Protein AF-0000000067869763 (afdb_homodimer)

Structure (mmCIF, N/CA/C/O backbone):
data_AF-0000000067869763-model_v1
#
loop_
_entity.id
_entity.type
_entity.pdbx_description
1 polymer 'UDP-N-acetylmuramoyl-tripeptide--D-alanyl-D-alanine ligase'
#
loop_
_atom_site.group_PDB
_atom_site.id
_atom_site.type_symbol
_atom_site.label_atom_id
_atom_site.label_alt_id
_atom_site.label_comp_id
_atom_site.label_asym_id
_atom_site.label_entity_id
_atom_site.label_seq_id
_atom_site.pdbx_PDB_ins_code
_atom_site.Cartn_x
_atom_site.Cartn_y
_atom_site.Cartn_z
_atom_site.occupancy
_atom_site.B_iso_or_equiv
_atom_site.auth_seq_id
_atom_site.auth_comp_id
_atom_site.auth_asym_id
_atom_site.auth_atom_id
_atom_site.pdbx_PDB_model_num
ATOM 1 N N . MET A 1 1 ? 23.578 -3.711 8.938 1 50.56 1 MET A N 1
ATOM 2 C CA . MET A 1 1 ? 23.219 -2.377 8.469 1 50.56 1 MET A CA 1
ATOM 3 C C . MET A 1 1 ? 22.266 -2.459 7.281 1 50.56 1 MET A C 1
ATOM 5 O O . MET A 1 1 ? 22.516 -3.191 6.324 1 50.56 1 MET A O 1
ATOM 9 N N . ALA A 1 2 ? 20.938 -1.873 7.477 1 66 2 ALA A N 1
ATOM 10 C CA . ALA A 1 2 ? 20 -2.035 6.371 1 66 2 ALA A CA 1
ATOM 11 C C . ALA A 1 2 ? 20.5 -1.304 5.125 1 66 2 ALA A C 1
ATOM 13 O O . ALA A 1 2 ? 20.938 -0.156 5.203 1 66 2 ALA A O 1
ATOM 14 N N . THR A 1 3 ? 20.844 -1.984 4.156 1 86.25 3 THR A N 1
ATOM 15 C CA . THR A 1 3 ? 21.266 -1.455 2.865 1 86.25 3 THR A CA 1
ATOM 16 C C . THR A 1 3 ? 20.062 -1.052 2.02 1 86.25 3 THR A C 1
ATOM 18 O O . THR A 1 3 ? 19.047 -1.729 2.031 1 86.25 3 THR A O 1
ATOM 21 N N . PHE A 1 4 ? 20.25 0.14 1.421 1 94.06 4 PHE A N 1
ATOM 22 C CA . PHE A 1 4 ? 19.188 0.618 0.548 1 94.06 4 PHE A CA 1
ATOM 23 C C . PHE A 1 4 ? 19 -0.315 -0.643 1 94.06 4 PHE A C 1
ATOM 25 O O . PHE A 1 4 ? 19.797 -1.243 -0.838 1 94.06 4 PHE A O 1
ATOM 32 N N . PHE A 1 5 ? 18 -0.117 -1.438 1 95.81 5 PHE A N 1
ATOM 33 C CA . PHE A 1 5 ? 17.656 -0.979 -2.566 1 95.81 5 PHE A CA 1
ATOM 34 C C . PHE A 1 5 ? 18.688 -0.824 -3.688 1 95.81 5 PHE A C 1
ATOM 36 O O . PHE A 1 5 ? 19.203 0.268 -3.91 1 95.81 5 PHE A O 1
ATOM 43 N N . SER A 1 6 ? 18.953 -1.872 -4.355 1 97 6 SER A N 1
ATOM 44 C CA . SER A 1 6 ? 19.594 -1.791 -5.664 1 97 6 SER A CA 1
ATOM 45 C C . SER A 1 6 ? 18.578 -1.433 -6.754 1 97 6 SER A C 1
ATOM 47 O O . SER A 1 6 ? 17.375 -1.566 -6.551 1 97 6 SER A O 1
ATOM 49 N N . PRO A 1 7 ? 19.078 -0.955 -7.949 1 97.25 7 PRO A N 1
ATOM 50 C CA . PRO A 1 7 ? 18.172 -0.708 -9.062 1 97.25 7 PRO A CA 1
ATOM 51 C C . PRO A 1 7 ? 17.359 -1.946 -9.453 1 97.25 7 PRO A C 1
ATOM 53 O O . PRO A 1 7 ? 16.188 -1.836 -9.812 1 97.25 7 PRO A O 1
ATOM 56 N N . PHE A 1 8 ? 17.938 -3.105 -9.305 1 97.44 8 PHE A N 1
ATOM 57 C CA . PHE A 1 8 ? 17.25 -4.348 -9.641 1 97.44 8 PHE A CA 1
ATOM 58 C C . PHE A 1 8 ? 16.094 -4.605 -8.688 1 97.44 8 PHE A C 1
ATOM 60 O O . PHE A 1 8 ? 15.008 -4.992 -9.109 1 97.44 8 PHE A O 1
ATOM 67 N N . GLN A 1 9 ? 16.297 -4.402 -7.418 1 96.94 9 GLN A N 1
ATOM 68 C CA . GLN A 1 9 ? 15.242 -4.559 -6.422 1 96.94 9 GLN A CA 1
ATOM 69 C C . GLN A 1 9 ? 14.078 -3.605 -6.695 1 96.94 9 GLN A C 1
ATOM 71 O O . GLN A 1 9 ? 12.914 -3.994 -6.598 1 96.94 9 GLN A O 1
ATOM 76 N N . ILE A 1 10 ? 14.422 -2.391 -7.059 1 97.69 10 ILE A N 1
ATOM 77 C CA . ILE A 1 10 ? 13.398 -1.396 -7.359 1 97.69 10 ILE A CA 1
ATOM 78 C C . ILE A 1 10 ? 12.633 -1.804 -8.617 1 97.69 10 ILE A C 1
ATOM 80 O O . ILE A 1 10 ? 11.414 -1.67 -8.68 1 97.69 10 ILE A O 1
ATOM 84 N N . GLN A 1 11 ? 13.383 -2.291 -9.602 1 97.69 11 GLN A N 1
ATOM 85 C CA . GLN A 1 11 ? 12.773 -2.781 -10.828 1 97.69 11 GLN A CA 1
ATOM 86 C C . GLN A 1 11 ? 11.672 -3.793 -10.531 1 97.69 11 GLN A C 1
ATOM 88 O O . GLN A 1 11 ? 10.547 -3.664 -11.031 1 97.69 11 GLN A O 1
ATOM 93 N N . LEU A 1 12 ? 11.961 -4.777 -9.68 1 97.62 12 LEU A N 1
ATOM 94 C CA . LEU A 1 12 ? 11 -5.832 -9.359 1 97.62 12 LEU A CA 1
ATOM 95 C C . LEU A 1 12 ? 9.891 -5.309 -8.469 1 97.62 12 LEU A C 1
ATOM 97 O O . LEU A 1 12 ? 8.719 -5.652 -8.656 1 97.62 12 LEU A O 1
ATOM 101 N N . GLY A 1 13 ? 10.258 -4.488 -7.516 1 97.5 13 GLY A N 1
ATOM 102 C CA . GLY A 1 13 ? 9.266 -3.93 -6.609 1 97.5 13 GLY A CA 1
ATOM 103 C C . GLY A 1 13 ? 8.203 -3.107 -7.316 1 97.5 13 GLY A C 1
ATOM 104 O O . GLY A 1 13 ? 7.039 -3.102 -6.91 1 97.5 13 GLY A O 1
ATOM 105 N N . LEU A 1 14 ? 8.594 -2.424 -8.422 1 97.5 14 LEU A N 1
ATOM 106 C CA . LEU A 1 14 ? 7.691 -1.533 -9.141 1 97.5 14 LEU A CA 1
ATOM 107 C C . LEU A 1 14 ? 7.047 -2.252 -10.32 1 97.5 14 LEU A C 1
ATOM 109 O O . LEU A 1 14 ? 6.074 -1.757 -10.898 1 97.5 14 LEU A O 1
ATOM 113 N N . GLY A 1 15 ? 7.594 -3.428 -10.641 1 96.38 15 GLY A N 1
ATOM 114 C CA . GLY A 1 15 ? 7.219 -3.99 -11.922 1 96.38 15 GLY A CA 1
ATOM 115 C C . GLY A 1 15 ? 7.652 -3.135 -13.102 1 96.38 15 GLY A C 1
ATOM 116 O O . GLY A 1 15 ? 6.93 -3.021 -14.094 1 96.38 15 GLY A O 1
ATOM 117 N N . ALA A 1 16 ? 8.789 -2.482 -13.016 1 96.75 16 ALA A N 1
ATOM 118 C CA . ALA A 1 16 ? 9.281 -1.564 -14.039 1 96.75 16 ALA A CA 1
ATOM 119 C C . ALA A 1 16 ? 9.898 -2.328 -15.211 1 96.75 16 ALA A C 1
ATOM 121 O O . ALA A 1 16 ? 10.336 -3.471 -15.055 1 96.75 16 ALA A O 1
ATOM 122 N N . ILE A 1 17 ? 9.906 -1.706 -16.359 1 94.06 17 ILE A N 1
ATOM 123 C CA . ILE A 1 17 ? 10.531 -2.264 -17.547 1 94.06 17 ILE A CA 1
ATOM 124 C C . ILE A 1 17 ? 11.953 -1.73 -17.688 1 94.06 17 ILE A C 1
ATOM 126 O O . ILE A 1 17 ? 12.164 -0.519 -17.781 1 94.06 17 ILE A O 1
ATOM 130 N N . PRO A 1 18 ? 12.906 -2.58 -17.688 1 93.62 18 PRO A N 1
ATOM 131 C CA . PRO A 1 18 ? 14.273 -2.109 -17.922 1 93.62 18 PRO A CA 1
ATOM 132 C C . PRO A 1 18 ? 14.547 -1.789 -19.391 1 93.62 18 PRO A C 1
ATOM 134 O O . PRO A 1 18 ? 14.594 -2.695 -20.234 1 93.62 18 PRO A O 1
ATOM 137 N N . LEU A 1 19 ? 14.703 -0.542 -19.703 1 92 19 LEU A N 1
ATOM 138 C CA . LEU A 1 19 ? 15.031 -0.125 -21.062 1 92 19 LEU A CA 1
ATOM 139 C C . LEU A 1 19 ? 16.531 -0.284 -21.344 1 92 19 LEU A C 1
ATOM 141 O O . LEU A 1 19 ? 16.938 -0.47 -22.484 1 92 19 LEU A O 1
ATOM 145 N N . GLN A 1 20 ? 17.297 -0.14 -20.312 1 89.56 20 GLN A N 1
ATOM 146 C CA . GLN A 1 20 ? 18.75 -0.287 -20.312 1 89.56 20 GLN A CA 1
ATOM 147 C C . GLN A 1 20 ? 19.25 -0.887 -19 1 89.56 20 GLN A C 1
ATOM 149 O O . GLN A 1 20 ? 18.844 -0.456 -17.922 1 89.56 20 GLN A O 1
ATOM 154 N N . VAL A 1 21 ? 20.062 -1.905 -19.141 1 88.12 21 VAL A N 1
ATOM 155 C CA . VAL A 1 21 ? 20.594 -2.555 -17.938 1 88.12 21 VAL A CA 1
ATOM 156 C C . VAL A 1 21 ? 22.016 -2.076 -17.688 1 88.12 21 VAL A C 1
ATOM 158 O O . VAL A 1 21 ? 22.891 -2.207 -18.547 1 88.12 21 VAL A O 1
ATOM 161 N N . GLY A 1 22 ? 22.172 -1.529 -16.547 1 87.5 22 GLY A N 1
ATOM 162 C CA . GLY A 1 22 ? 23.484 -1.051 -16.172 1 87.5 22 GLY A CA 1
ATOM 163 C C . GLY A 1 22 ? 24.312 -2.086 -15.422 1 87.5 22 GLY A C 1
ATOM 164 O O . GLY A 1 22 ? 23.766 -3.029 -14.852 1 87.5 22 GLY A O 1
ATOM 165 N N . GLU A 1 23 ? 25.578 -1.864 -15.367 1 84.31 23 GLU A N 1
ATOM 166 C CA . GLU A 1 23 ? 26.5 -2.797 -14.734 1 84.31 23 GLU A CA 1
ATOM 167 C C . GLU A 1 23 ? 26.312 -2.828 -13.219 1 84.31 23 GLU A C 1
ATOM 169 O O . GLU A 1 23 ? 26.531 -3.854 -12.578 1 84.31 23 GLU A O 1
ATOM 174 N N . ALA A 1 24 ? 25.844 -1.777 -12.711 1 87.44 24 ALA A N 1
ATOM 175 C CA . ALA A 1 24 ? 25.703 -1.661 -11.258 1 87.44 24 ALA A CA 1
ATOM 176 C C . ALA A 1 24 ? 24.266 -1.919 -10.82 1 87.44 24 ALA A C 1
ATOM 178 O O . ALA A 1 24 ? 23.844 -1.443 -9.766 1 87.44 24 ALA A O 1
ATOM 179 N N . CYS A 1 25 ? 23.578 -2.652 -11.625 1 91.81 25 CYS A N 1
ATOM 180 C CA . CYS A 1 25 ? 22.156 -2.799 -11.367 1 91.81 25 CYS A CA 1
ATOM 181 C C . CYS A 1 25 ? 21.906 -3.613 -10.102 1 91.81 25 CYS A C 1
ATOM 183 O O . CYS A 1 25 ? 20.844 -3.512 -9.492 1 91.81 25 CYS A O 1
ATOM 185 N N . ASP A 1 26 ? 22.953 -4.324 -9.617 1 94.06 26 ASP A N 1
ATOM 186 C CA . ASP A 1 26 ? 22.781 -5.164 -8.438 1 94.06 26 ASP A CA 1
ATOM 187 C C . ASP A 1 26 ? 23.391 -4.52 -7.203 1 94.06 26 ASP A C 1
ATOM 189 O O . ASP A 1 26 ? 23.297 -5.051 -6.098 1 94.06 26 ASP A O 1
ATOM 193 N N . ARG A 1 27 ? 23.984 -3.395 -7.359 1 93.38 27 ARG A N 1
ATOM 194 C CA . ARG A 1 27 ? 24.609 -2.689 -6.246 1 93.38 27 ARG A CA 1
ATOM 195 C C . ARG A 1 27 ? 23.594 -1.823 -5.508 1 93.38 27 ARG A C 1
ATOM 197 O O . ARG A 1 27 ? 22.828 -1.081 -6.133 1 93.38 27 ARG A O 1
ATOM 204 N N . PRO A 1 28 ? 23.641 -1.984 -4.199 1 95.44 28 PRO A N 1
ATOM 205 C CA . PRO A 1 28 ? 22.75 -1.094 -3.451 1 95.44 28 PRO A CA 1
ATOM 206 C C . PRO A 1 28 ? 23.016 0.382 -3.748 1 95.44 28 PRO A C 1
ATOM 208 O O . PRO A 1 28 ? 24.156 0.8 -3.871 1 95.44 28 PRO A O 1
ATOM 211 N N . ALA A 1 29 ? 21.953 1.11 -3.934 1 96.5 29 ALA A N 1
ATOM 212 C CA . ALA A 1 29 ? 22.078 2.545 -4.18 1 96.5 29 ALA A CA 1
ATOM 213 C C . ALA A 1 29 ? 22.359 3.301 -2.885 1 96.5 29 ALA A C 1
ATOM 215 O O . ALA A 1 29 ? 22.109 2.791 -1.791 1 96.5 29 ALA A O 1
ATOM 216 N N . ARG A 1 30 ? 22.906 4.453 -3.062 1 95.62 30 ARG A N 1
ATOM 217 C CA . ARG A 1 30 ? 23.125 5.352 -1.935 1 95.62 30 ARG A CA 1
ATOM 218 C C . ARG A 1 30 ? 21.812 5.969 -1.472 1 95.62 30 ARG A C 1
ATOM 220 O O . ARG A 1 30 ? 21.516 6.012 -0.272 1 95.62 30 ARG A O 1
ATOM 227 N N . SER A 1 31 ? 21.031 6.449 -2.416 1 95.81 31 SER A N 1
ATOM 228 C CA . SER A 1 31 ? 19.75 7.074 -2.152 1 95.81 31 SER A CA 1
ATOM 229 C C . SER A 1 31 ? 18.922 7.227 -3.434 1 95.81 31 SER A C 1
ATOM 231 O O . SER A 1 31 ? 19.422 6.961 -4.527 1 95.81 31 SER A O 1
ATOM 233 N N . LEU A 1 32 ? 17.719 7.523 -3.258 1 97.81 32 LEU A N 1
ATOM 234 C CA . LEU A 1 32 ? 16.844 7.922 -4.352 1 97.81 32 LEU A CA 1
ATOM 235 C C . LEU A 1 32 ? 16.516 9.406 -4.27 1 97.81 32 LEU A C 1
ATOM 237 O O . LEU A 1 32 ? 16.047 9.891 -3.232 1 97.81 32 LEU A O 1
ATOM 241 N N . THR A 1 33 ? 16.781 10.188 -5.332 1 96.94 33 THR A N 1
ATOM 242 C CA . THR A 1 33 ? 16.531 11.625 -5.301 1 96.94 33 THR A CA 1
ATOM 243 C C . THR A 1 33 ? 15.797 12.07 -6.555 1 96.94 33 THR A C 1
ATOM 245 O O . THR A 1 33 ? 15.898 11.438 -7.605 1 96.94 33 THR A O 1
ATOM 248 N N . THR A 1 34 ? 14.984 13.102 -6.414 1 97.12 34 THR A N 1
ATOM 249 C CA . THR A 1 34 ? 14.258 13.68 -7.539 1 97.12 34 THR A CA 1
ATOM 250 C C . THR A 1 34 ? 14.891 15 -7.965 1 97.12 34 THR A C 1
ATOM 252 O O . THR A 1 34 ? 14.414 15.656 -8.898 1 97.12 34 THR A O 1
ATOM 255 N N . ASP A 1 35 ? 15.922 15.438 -7.281 1 94.88 35 ASP A N 1
ATOM 256 C CA . ASP A 1 35 ? 16.625 16.688 -7.566 1 94.88 35 ASP A CA 1
ATOM 257 C C . ASP A 1 35 ? 17.953 16.422 -8.289 1 94.88 35 ASP A C 1
ATOM 259 O O . ASP A 1 35 ? 18.938 16.016 -7.668 1 94.88 35 ASP A O 1
ATOM 263 N N . SER A 1 36 ? 17.984 16.734 -9.547 1 94.38 36 SER A N 1
ATOM 264 C CA . SER A 1 36 ? 19.156 16.422 -10.367 1 94.38 36 SER A CA 1
ATOM 265 C C . SER A 1 36 ? 20.375 17.203 -9.906 1 94.38 36 SER A C 1
ATOM 267 O O . SER A 1 36 ? 21.516 16.797 -10.172 1 94.38 36 SER A O 1
ATOM 269 N N . ARG A 1 37 ? 20.188 18.281 -9.219 1 94.19 37 ARG A N 1
ATOM 270 C CA . ARG A 1 37 ? 21.281 19.141 -8.789 1 94.19 37 ARG A CA 1
ATOM 271 C C . ARG A 1 37 ? 22 18.547 -7.59 1 94.19 37 ARG A C 1
ATOM 273 O O . ARG A 1 37 ? 23.125 18.953 -7.266 1 94.19 37 ARG A O 1
ATOM 280 N N . GLN A 1 38 ? 21.406 17.562 -6.93 1 94.06 38 GLN A N 1
ATOM 281 C CA . GLN A 1 38 ? 21.953 17 -5.699 1 94.06 38 GLN A CA 1
ATOM 282 C C . GLN A 1 38 ? 22.469 15.586 -5.93 1 94.06 38 GLN A C 1
ATOM 284 O O . GLN A 1 38 ? 22.719 14.844 -4.973 1 94.06 38 GLN A O 1
ATOM 289 N N . ILE A 1 39 ? 22.656 15.195 -7.164 1 96.12 39 ILE A N 1
ATOM 290 C CA . ILE A 1 39 ? 23.047 13.828 -7.484 1 96.12 39 ILE A CA 1
ATOM 291 C C . ILE A 1 39 ? 24.453 13.555 -6.969 1 96.12 39 ILE A C 1
ATOM 293 O O . ILE A 1 39 ? 25.359 14.383 -7.148 1 96.12 39 ILE A O 1
ATOM 297 N N . GLN A 1 40 ? 24.625 12.539 -6.289 1 96.31 40 GLN A N 1
ATOM 298 C CA . GLN A 1 40 ? 25.922 11.977 -5.898 1 96.31 40 GLN A CA 1
ATOM 299 C C . GLN A 1 40 ? 26.141 10.609 -6.535 1 96.31 40 GLN A C 1
ATOM 301 O O . GLN A 1 40 ? 25.172 9.914 -6.863 1 96.31 40 GLN A O 1
ATOM 306 N N . PRO A 1 41 ? 27.391 10.258 -6.715 1 95.88 41 PRO A N 1
ATOM 307 C CA . PRO A 1 41 ? 27.641 8.922 -7.254 1 95.88 41 PRO A CA 1
ATOM 308 C C . PRO A 1 41 ? 26.953 7.824 -6.449 1 95.88 41 PRO A C 1
ATOM 310 O O . PRO A 1 41 ? 27.047 7.809 -5.219 1 95.88 41 PRO A O 1
ATOM 313 N N . GLY A 1 42 ? 26.234 6.984 -7.125 1 95.94 42 GLY A N 1
ATOM 314 C CA . GLY A 1 42 ? 25.547 5.883 -6.465 1 95.94 42 GLY A CA 1
ATOM 315 C C . GLY A 1 42 ? 24.078 6.141 -6.23 1 95.94 42 GLY A C 1
ATOM 316 O O . GLY A 1 42 ? 23.344 5.242 -5.816 1 95.94 42 GLY A O 1
ATOM 317 N N . ASP A 1 43 ? 23.609 7.297 -6.586 1 96.88 43 ASP A N 1
ATOM 318 C CA . ASP A 1 43 ? 22.203 7.645 -6.391 1 96.88 43 ASP A CA 1
ATOM 319 C C . ASP A 1 43 ? 21.328 7.07 -7.512 1 96.88 43 ASP A C 1
ATOM 321 O O . ASP A 1 43 ? 21.844 6.668 -8.555 1 96.88 43 ASP A O 1
ATOM 325 N N . ILE A 1 44 ? 20.141 6.906 -7.234 1 97.94 44 ILE A N 1
ATOM 326 C CA . ILE A 1 44 ? 19.125 6.703 -8.266 1 97.94 44 ILE A CA 1
ATOM 327 C C . ILE A 1 44 ? 18.359 8 -8.492 1 97.94 44 ILE A C 1
ATOM 329 O O . ILE A 1 44 ? 17.922 8.656 -7.543 1 97.94 44 ILE A O 1
ATOM 333 N N . PHE A 1 45 ? 18.266 8.375 -9.75 1 98.12 45 PHE A N 1
ATOM 334 C CA . PHE A 1 45 ? 17.516 9.578 -10.102 1 98.12 45 PHE A CA 1
ATOM 335 C C . PHE A 1 45 ? 16.109 9.227 -10.547 1 98.12 45 PHE A C 1
ATOM 337 O O . PHE A 1 45 ? 15.914 8.367 -11.406 1 98.12 45 PHE A O 1
ATOM 344 N N . LEU A 1 46 ? 15.109 9.805 -9.953 1 98.62 46 LEU A N 1
ATOM 345 C CA . LEU A 1 46 ? 13.719 9.625 -10.367 1 98.62 46 LEU A CA 1
ATOM 346 C C . LEU A 1 46 ? 13.18 10.898 -11.016 1 98.62 46 LEU A C 1
ATOM 348 O O . LEU A 1 46 ? 13.133 11.953 -10.375 1 98.62 46 LEU A O 1
ATOM 352 N N . ALA A 1 47 ? 12.742 10.812 -12.266 1 98.12 47 ALA A N 1
ATOM 353 C CA . ALA A 1 47 ? 12.312 11.961 -13.055 1 98.12 47 ALA A CA 1
ATOM 354 C C . ALA A 1 47 ? 10.844 12.281 -12.789 1 98.12 47 ALA A C 1
ATOM 356 O O . ALA A 1 47 ? 9.953 11.703 -13.422 1 98.12 47 ALA A O 1
ATOM 357 N N . LEU A 1 48 ? 10.562 13.328 -11.969 1 97.12 48 LEU A N 1
ATOM 358 C CA . LEU A 1 48 ? 9.203 13.781 -11.703 1 97.12 48 LEU A CA 1
ATOM 359 C C . LEU A 1 48 ? 8.781 14.844 -12.711 1 97.12 48 LEU A C 1
ATOM 361 O O . LEU A 1 48 ? 9.609 15.625 -13.18 1 97.12 48 LEU A O 1
ATOM 365 N N . ARG A 1 49 ? 7.527 14.742 -13.008 1 93.81 49 ARG A N 1
ATOM 366 C CA . ARG A 1 49 ? 6.938 15.789 -13.844 1 93.81 49 ARG A CA 1
ATOM 367 C C . ARG A 1 49 ? 6.043 16.703 -13.016 1 93.81 49 ARG A C 1
ATOM 369 O O . ARG A 1 49 ? 5.238 16.234 -12.211 1 93.81 49 ARG A O 1
ATOM 376 N N . GLY A 1 50 ? 6.297 18.047 -13.039 1 88.44 50 GLY A N 1
ATOM 377 C CA . GLY A 1 50 ? 5.418 19.031 -12.43 1 88.44 50 GLY A CA 1
ATOM 378 C C . GLY A 1 50 ? 4.754 19.938 -13.453 1 88.44 50 GLY A C 1
ATOM 379 O O . GLY A 1 50 ? 4.855 19.703 -14.656 1 88.44 50 GLY A O 1
ATOM 380 N N . ASP A 1 51 ? 4.016 20.859 -13 1 86.75 51 ASP A N 1
ATOM 381 C CA . ASP A 1 51 ? 3.307 21.797 -13.867 1 86.75 51 ASP A CA 1
ATOM 382 C C . ASP A 1 51 ? 4.285 22.656 -14.656 1 86.75 51 ASP A C 1
ATOM 384 O O . ASP A 1 51 ? 4.008 23.031 -15.805 1 86.75 51 ASP A O 1
ATOM 388 N N . ARG A 1 52 ? 5.457 22.984 -14.07 1 88.69 52 ARG A N 1
ATOM 389 C CA . ARG A 1 52 ? 6.363 23.938 -14.68 1 88.69 52 ARG A CA 1
ATOM 390 C C . ARG A 1 52 ? 7.723 23.312 -14.969 1 88.69 52 ARG A C 1
ATOM 392 O O . ARG A 1 52 ? 8.68 24.016 -15.297 1 88.69 52 ARG A O 1
ATOM 399 N N . PHE A 1 53 ? 7.82 22.031 -14.695 1 90.56 53 PHE A N 1
ATOM 400 C CA . PHE A 1 53 ? 9.117 21.406 -14.906 1 90.56 53 PHE A CA 1
ATOM 401 C C . PHE A 1 53 ? 8.938 19.938 -15.281 1 90.56 53 PHE A C 1
ATOM 403 O O . PHE A 1 53 ? 7.918 19.328 -14.969 1 90.56 53 PHE A O 1
ATOM 410 N N . ASP A 1 54 ? 9.992 19.406 -15.992 1 95.25 54 ASP A N 1
ATOM 411 C CA . ASP A 1 54 ? 10.039 17.984 -16.359 1 95.25 54 ASP A CA 1
ATOM 412 C C . ASP A 1 54 ? 11.398 17.375 -16.031 1 95.25 54 ASP A C 1
ATOM 414 O O . ASP A 1 54 ? 12.391 17.656 -16.703 1 95.25 54 ASP A O 1
ATOM 418 N N . GLY A 1 55 ? 11.375 16.547 -14.992 1 96.25 55 GLY A N 1
ATOM 419 C CA . GLY A 1 55 ? 12.609 15.898 -14.562 1 96.25 55 GLY A CA 1
ATOM 420 C C . GLY A 1 55 ? 13.25 15.055 -15.641 1 96.25 55 GLY A C 1
ATOM 421 O O . GLY A 1 55 ? 14.445 14.75 -15.57 1 96.25 55 GLY A O 1
ATOM 422 N N . HIS A 1 56 ? 12.562 14.664 -16.641 1 96.44 56 HIS A N 1
ATOM 423 C CA . HIS A 1 56 ? 13.078 13.828 -17.719 1 96.44 56 HIS A CA 1
ATOM 424 C C . HIS A 1 56 ? 14.141 14.562 -18.531 1 96.44 56 HIS A C 1
ATOM 426 O O . HIS A 1 56 ? 15 13.93 -19.156 1 96.44 56 HIS A O 1
ATOM 432 N N . ASP A 1 57 ? 14.086 15.828 -18.5 1 94.88 57 ASP A N 1
ATOM 433 C CA . ASP A 1 57 ? 15.062 16.641 -19.203 1 94.88 57 ASP A CA 1
ATOM 434 C C . ASP A 1 57 ? 16.453 16.5 -18.594 1 94.88 57 ASP A C 1
ATOM 436 O O . ASP A 1 57 ? 17.453 16.859 -19.203 1 94.88 57 ASP A O 1
ATOM 440 N N . PHE A 1 58 ? 16.5 15.93 -17.391 1 95.62 58 PHE A N 1
ATOM 441 C CA . PHE A 1 58 ? 17.766 15.914 -16.672 1 95.62 58 PHE A CA 1
ATOM 442 C C . PHE A 1 58 ? 18.281 14.492 -16.5 1 95.62 58 PHE A C 1
ATOM 444 O O . PHE A 1 58 ? 19.25 14.258 -15.773 1 95.62 58 PHE A O 1
ATOM 451 N N . VAL A 1 59 ? 17.703 13.539 -17.125 1 96.44 59 VAL A N 1
ATOM 452 C CA . VAL A 1 59 ? 18.047 12.133 -16.969 1 96.44 59 VAL A CA 1
ATOM 453 C C . VAL A 1 59 ? 19.484 11.906 -17.438 1 96.44 59 VAL A C 1
ATOM 455 O O . VAL A 1 59 ? 20.281 11.297 -16.71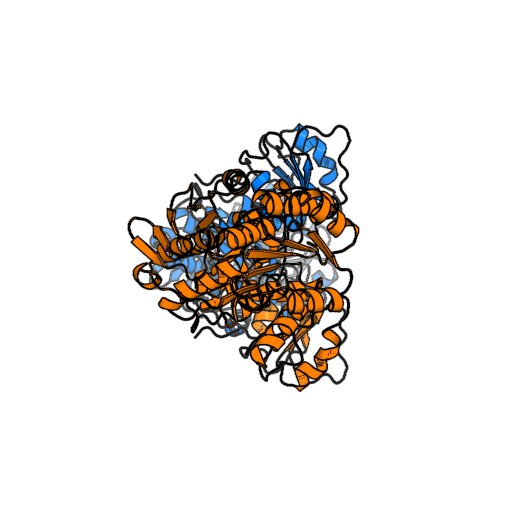9 1 96.44 59 VAL A O 1
ATOM 458 N N . ALA A 1 60 ? 19.812 12.43 -18.609 1 94.25 60 ALA A N 1
ATOM 459 C CA . ALA A 1 60 ? 21.156 12.25 -19.172 1 94.25 60 ALA A CA 1
ATOM 460 C C . ALA A 1 60 ? 22.219 12.852 -18.25 1 94.25 60 ALA A C 1
ATOM 462 O O . ALA A 1 60 ? 23.25 12.219 -17.969 1 94.25 60 ALA A O 1
ATOM 463 N N . GLN A 1 61 ? 21.953 13.992 -17.797 1 94.25 61 GLN A N 1
ATOM 464 C CA . GLN A 1 61 ? 22.875 14.68 -16.906 1 94.25 61 GLN A CA 1
ATOM 465 C C . GLN A 1 61 ? 23.031 13.93 -15.594 1 94.25 61 GLN A C 1
ATOM 467 O O . GLN A 1 61 ? 24.141 13.82 -15.055 1 94.25 61 GLN A O 1
ATOM 472 N N . ALA A 1 62 ? 21.906 13.461 -14.969 1 96.25 62 ALA A N 1
ATOM 473 C CA . ALA A 1 62 ? 21.938 12.711 -13.719 1 96.25 62 ALA A CA 1
ATOM 474 C C . ALA A 1 62 ? 22.828 11.484 -13.828 1 96.25 62 ALA A C 1
ATOM 476 O O . ALA A 1 62 ? 23.641 11.203 -12.938 1 96.25 62 ALA A O 1
ATOM 477 N N . LEU A 1 63 ? 22.703 10.773 -14.922 1 94.75 63 LEU A N 1
ATOM 478 C CA . LEU A 1 63 ? 23.516 9.586 -15.148 1 94.75 63 LEU A CA 1
ATOM 479 C C . LEU A 1 63 ? 24.984 9.961 -15.328 1 94.75 63 LEU A C 1
ATOM 481 O O . LEU A 1 63 ? 25.875 9.289 -14.812 1 94.75 63 LEU A O 1
ATOM 485 N N . ALA A 1 64 ? 25.203 11.008 -16.062 1 93.31 64 ALA A N 1
ATOM 486 C CA . ALA A 1 64 ? 26.562 11.492 -16.266 1 93.31 64 ALA A CA 1
ATOM 487 C C . ALA A 1 64 ? 27.203 11.906 -14.938 1 93.31 64 ALA A C 1
ATOM 489 O O . ALA A 1 64 ? 28.422 11.75 -14.742 1 93.31 64 ALA A O 1
ATOM 490 N N . ASP A 1 65 ? 26.375 12.375 -14.016 1 95.31 65 ASP A N 1
ATOM 491 C CA . ASP A 1 65 ? 26.844 12.859 -12.727 1 95.31 65 ASP A CA 1
ATOM 492 C C . ASP A 1 65 ? 27.031 11.703 -11.742 1 95.31 65 ASP A C 1
ATOM 494 O O . ASP A 1 65 ? 27.375 11.922 -10.578 1 95.31 65 ASP A O 1
ATOM 498 N N . GLY A 1 66 ? 26.734 10.516 -12.195 1 94.19 66 GLY A N 1
ATOM 499 C CA . GLY A 1 66 ? 27.109 9.375 -11.375 1 94.19 66 GLY A CA 1
ATOM 500 C C . GLY A 1 66 ? 25.922 8.578 -10.883 1 94.19 66 GLY A C 1
ATOM 501 O O . GLY A 1 66 ? 26.078 7.598 -10.148 1 94.19 66 GLY A O 1
ATOM 502 N N . ALA A 1 67 ? 24.703 8.992 -11.172 1 96.12 67 ALA A N 1
ATOM 503 C CA . ALA A 1 67 ? 23.562 8.133 -10.836 1 96.12 67 ALA A CA 1
ATOM 504 C C . ALA A 1 67 ? 23.703 6.758 -11.477 1 96.12 67 ALA A C 1
ATOM 506 O O . ALA A 1 67 ? 24.062 6.645 -12.648 1 96.12 67 ALA A O 1
ATOM 507 N N . ILE A 1 68 ? 23.453 5.715 -10.734 1 96.31 68 ILE A N 1
ATOM 508 C CA . ILE A 1 68 ? 23.641 4.363 -11.25 1 96.31 68 ILE A CA 1
ATOM 509 C C . ILE A 1 68 ? 22.391 3.91 -11.984 1 96.31 68 ILE A C 1
ATOM 511 O O . ILE A 1 68 ? 22.406 2.914 -12.711 1 96.31 68 ILE A O 1
ATOM 515 N N . ALA A 1 69 ? 21.297 4.613 -11.758 1 97.38 69 ALA A N 1
ATOM 516 C CA . ALA A 1 69 ? 20.047 4.312 -12.445 1 97.38 69 ALA A CA 1
ATOM 517 C C . ALA A 1 69 ? 19.141 5.547 -12.516 1 97.38 69 ALA A C 1
ATOM 519 O O . ALA A 1 69 ? 19.344 6.512 -11.781 1 97.38 69 ALA A O 1
ATOM 520 N N . ALA A 1 70 ? 18.172 5.52 -13.406 1 97.69 70 ALA A N 1
ATOM 521 C CA . ALA A 1 70 ? 17.125 6.527 -13.508 1 97.69 70 ALA A CA 1
ATOM 522 C C . ALA A 1 70 ? 15.758 5.875 -13.711 1 97.69 70 ALA A C 1
ATOM 524 O O . ALA A 1 70 ? 15.648 4.844 -14.383 1 97.69 70 ALA A O 1
ATOM 525 N N . ILE A 1 71 ? 14.734 6.391 -13.125 1 98.38 71 ILE A N 1
ATOM 526 C CA . ILE A 1 71 ? 13.359 5.957 -13.297 1 98.38 71 ILE A CA 1
ATOM 527 C C . ILE A 1 71 ? 12.586 6.992 -14.117 1 98.38 71 ILE A C 1
ATOM 529 O O . ILE A 1 71 ? 12.555 8.172 -13.758 1 98.38 71 ILE A O 1
ATOM 533 N N . VAL A 1 72 ? 11.953 6.555 -15.195 1 98 72 VAL A N 1
ATOM 534 C CA . VAL A 1 72 ? 11.352 7.473 -16.156 1 98 72 VAL A CA 1
ATOM 535 C C . VAL A 1 72 ? 9.953 6.984 -16.516 1 98 72 VAL A C 1
ATOM 537 O O . VAL A 1 72 ? 9.609 5.824 -16.281 1 98 72 VAL A O 1
ATOM 540 N N . ASP A 1 73 ? 9.172 7.898 -17.109 1 96.81 73 ASP A N 1
ATOM 541 C CA . ASP A 1 73 ? 7.832 7.555 -17.578 1 96.81 73 ASP A CA 1
ATOM 542 C C . ASP A 1 73 ? 7.898 6.758 -18.875 1 96.81 73 ASP A C 1
ATOM 544 O O . ASP A 1 73 ? 8.922 6.77 -19.578 1 96.81 73 ASP A O 1
ATOM 548 N N . ARG A 1 74 ? 6.758 6.172 -19.203 1 92.12 74 ARG A N 1
ATOM 549 C CA . ARG A 1 74 ? 6.652 5.289 -20.344 1 92.12 74 ARG A CA 1
ATOM 550 C C . ARG A 1 74 ? 6.914 6.047 -21.641 1 92.12 74 ARG A C 1
ATOM 552 O O . ARG A 1 74 ? 7.422 5.477 -22.609 1 92.12 74 ARG A O 1
ATOM 559 N N . ASP A 1 75 ? 6.664 7.27 -21.688 1 91.5 75 ASP A N 1
ATOM 560 C CA . ASP A 1 75 ? 6.754 8.023 -22.938 1 91.5 75 ASP A CA 1
ATOM 561 C C . ASP A 1 75 ? 8.156 8.602 -23.125 1 91.5 75 ASP A C 1
ATOM 563 O O . ASP A 1 75 ? 8.445 9.203 -24.156 1 91.5 75 ASP A O 1
ATOM 567 N N . TYR A 1 76 ? 8.961 8.414 -22.109 1 91.94 76 TYR A N 1
ATOM 568 C CA . TYR A 1 76 ? 10.328 8.922 -22.219 1 91.94 76 TYR A CA 1
ATOM 569 C C . TYR A 1 76 ? 11.109 8.148 -23.281 1 91.94 76 TYR A C 1
ATOM 571 O O . TYR A 1 76 ? 11.117 6.914 -23.266 1 91.94 76 TYR A O 1
ATOM 579 N N . GLN A 1 77 ? 11.727 8.789 -24.156 1 89.38 77 GLN A N 1
ATOM 580 C CA . GLN A 1 77 ? 12.609 8.211 -25.156 1 89.38 77 GLN A CA 1
ATOM 581 C C . GLN A 1 77 ? 14.062 8.594 -24.906 1 89.38 77 GLN A C 1
ATOM 583 O O . GLN A 1 77 ? 14.461 9.742 -25.125 1 89.38 77 GLN A O 1
ATOM 588 N N . PRO A 1 78 ? 14.797 7.656 -24.453 1 88.12 78 PRO A N 1
ATOM 589 C CA . PRO A 1 78 ? 16.203 7.984 -24.172 1 88.12 78 PRO A CA 1
ATOM 590 C C . PRO A 1 78 ? 16.984 8.367 -25.438 1 88.12 78 PRO A C 1
ATOM 592 O O . PRO A 1 78 ? 16.75 7.789 -26.5 1 88.12 78 PRO A O 1
ATOM 595 N N . PRO A 1 79 ? 17.828 9.344 -25.25 1 86.38 79 PRO A N 1
ATOM 596 C CA . PRO A 1 79 ? 18.703 9.641 -26.391 1 86.38 79 PRO A CA 1
ATOM 597 C C . PRO A 1 79 ? 19.641 8.477 -26.734 1 86.38 79 PRO A C 1
ATOM 599 O O . PRO A 1 79 ? 19.875 7.598 -25.906 1 86.38 79 PRO A O 1
ATOM 602 N N . SER A 1 80 ? 20.094 8.453 -27.922 1 82.69 80 SER A N 1
ATOM 603 C CA . SER A 1 80 ? 20.922 7.371 -28.438 1 82.69 80 SER A CA 1
ATOM 604 C C . SER A 1 80 ? 22.266 7.297 -27.703 1 82.69 80 SER A C 1
ATOM 606 O O . SER A 1 80 ? 22.875 6.23 -27.609 1 82.69 80 SER A O 1
ATOM 608 N N . ASP A 1 81 ? 22.719 8.422 -27.172 1 80.94 81 ASP A N 1
ATOM 609 C CA . ASP A 1 81 ? 24.031 8.477 -26.547 1 80.94 81 ASP A CA 1
ATOM 610 C C . ASP A 1 81 ? 23.938 8.523 -25.031 1 80.94 81 ASP A C 1
ATOM 612 O O . ASP 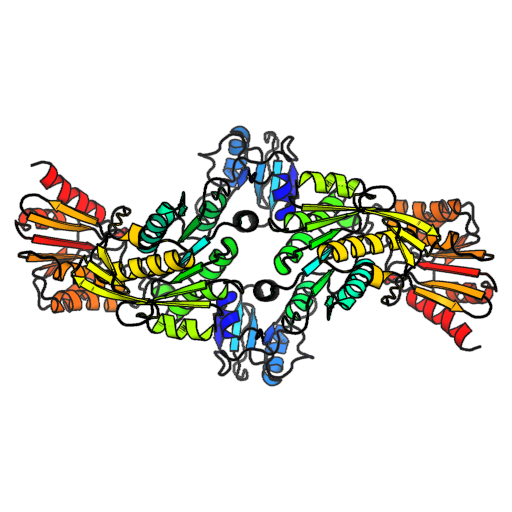A 1 81 ? 24.781 9.109 -24.359 1 80.94 81 ASP A O 1
ATOM 616 N N . LEU A 1 82 ? 22.891 7.926 -24.562 1 80.5 82 LEU A N 1
ATOM 617 C CA . LEU A 1 82 ? 22.703 7.941 -23.125 1 80.5 82 LEU A CA 1
ATOM 618 C C . LEU A 1 82 ? 23.844 7.203 -22.422 1 80.5 82 LEU A C 1
ATOM 620 O O . LEU A 1 82 ? 24.25 6.121 -22.859 1 80.5 82 LEU A O 1
ATOM 624 N N . ALA A 1 83 ? 24.344 7.883 -21.422 1 75.69 83 ALA A N 1
ATOM 625 C CA . ALA A 1 83 ? 25.406 7.289 -20.625 1 75.69 83 ALA A CA 1
ATOM 626 C C . ALA A 1 83 ? 25 5.93 -20.078 1 75.69 83 ALA A C 1
ATOM 628 O O . ALA A 1 83 ? 23.812 5.613 -20.016 1 75.69 83 ALA A O 1
ATOM 629 N N . ALA A 1 84 ? 26.031 5.281 -19.656 1 76.75 84 ALA A N 1
ATOM 630 C CA . ALA A 1 84 ? 25.812 3.967 -19.062 1 76.75 84 ALA A CA 1
ATOM 631 C C . ALA A 1 84 ? 24.984 4.078 -17.781 1 76.75 84 ALA A C 1
ATOM 633 O O . ALA A 1 84 ? 25.125 5.051 -17.031 1 76.75 84 ALA A O 1
ATOM 634 N N . GLY A 1 85 ? 23.969 3.359 -17.594 1 81.75 85 GLY A N 1
ATOM 635 C CA . GLY A 1 85 ? 23.125 3.295 -16.406 1 81.75 85 GLY A CA 1
ATOM 636 C C . GLY A 1 85 ? 21.891 2.436 -16.609 1 81.75 85 GLY A C 1
ATOM 637 O O . GLY A 1 85 ? 21.578 2.023 -17.719 1 81.75 85 GLY A O 1
ATOM 638 N N . HIS A 1 86 ? 21.391 2.139 -15.5 1 86.69 86 HIS A N 1
ATOM 639 C CA . HIS A 1 86 ? 20.141 1.373 -15.516 1 86.69 86 HIS A CA 1
ATOM 640 C C . HIS A 1 86 ? 18.938 2.283 -15.703 1 86.69 86 HIS A C 1
ATOM 642 O O . HIS A 1 86 ? 18.766 3.26 -14.969 1 86.69 86 HIS A O 1
ATOM 648 N N . LEU A 1 87 ? 18.188 2.098 -16.734 1 95.12 87 LEU A N 1
ATOM 649 C CA . LEU A 1 87 ? 17.016 2.912 -17.031 1 95.12 87 LEU A CA 1
ATOM 650 C C . LEU A 1 87 ? 15.742 2.107 -16.844 1 95.12 87 LEU A C 1
ATOM 652 O O . LEU A 1 87 ? 15.516 1.123 -17.547 1 95.12 87 LEU A O 1
ATOM 656 N N . LEU A 1 88 ? 14.945 2.537 -15.891 1 97 88 LEU A N 1
ATOM 657 C CA . LEU A 1 88 ? 13.703 1.845 -15.547 1 97 88 LEU A CA 1
ATOM 658 C C . LEU A 1 88 ? 12.492 2.65 -15.992 1 97 88 LEU A C 1
ATOM 660 O O . LEU A 1 88 ? 12.344 3.818 -15.625 1 97 88 LEU A O 1
ATOM 664 N N . GLN A 1 89 ? 11.641 2.066 -16.719 1 97.12 89 GLN A N 1
ATOM 665 C CA . GLN A 1 89 ? 10.438 2.73 -17.219 1 97.12 89 GLN A CA 1
ATOM 666 C C . GLN A 1 89 ? 9.211 2.305 -16.406 1 97.12 89 GLN A C 1
ATOM 668 O O . GLN A 1 89 ? 9.016 1.117 -16.141 1 97.12 89 GLN A O 1
ATOM 673 N N . VAL A 1 90 ? 8.43 3.266 -16 1 97.5 90 VAL A N 1
ATOM 674 C CA . VAL A 1 90 ? 7.184 3.039 -15.273 1 97.5 90 VAL A CA 1
ATOM 675 C C . VAL A 1 90 ? 6.055 3.842 -15.914 1 97.5 90 VAL A C 1
ATOM 677 O O . VAL A 1 90 ? 6.301 4.699 -16.766 1 97.5 90 VAL A O 1
ATOM 680 N N . ASP A 1 91 ? 4.805 3.557 -15.57 1 95.62 91 ASP A N 1
ATOM 681 C CA . ASP A 1 91 ? 3.65 4.258 -16.125 1 95.62 91 ASP A CA 1
ATOM 682 C C . ASP A 1 91 ? 3.527 5.66 -15.539 1 95.62 91 ASP A C 1
ATOM 684 O O . ASP A 1 91 ? 3.027 6.574 -16.203 1 95.62 91 ASP A O 1
ATOM 688 N N . ASN A 1 92 ? 3.918 5.848 -14.297 1 96.62 92 ASN A N 1
ATOM 689 C CA . ASN A 1 92 ? 3.803 7.094 -13.539 1 96.62 92 ASN A CA 1
ATOM 690 C C . ASN A 1 92 ? 4.934 7.238 -12.531 1 96.62 92 ASN A C 1
ATOM 692 O O . ASN A 1 92 ? 4.984 6.508 -11.539 1 96.62 92 ASN A O 1
ATOM 696 N N . THR A 1 93 ? 5.777 8.25 -12.727 1 98.12 93 THR A N 1
ATOM 697 C CA . THR A 1 93 ? 6.977 8.367 -11.906 1 98.12 93 THR A CA 1
ATOM 698 C C . THR A 1 93 ? 6.625 8.836 -10.492 1 98.12 93 THR A C 1
ATOM 700 O O . THR A 1 93 ? 7.309 8.492 -9.531 1 98.12 93 THR A O 1
ATOM 703 N N . LEU A 1 94 ? 5.523 9.648 -10.312 1 97.88 94 LEU A N 1
ATOM 704 C CA . LEU A 1 94 ? 5.105 10.016 -8.969 1 97.88 94 LEU A CA 1
ATOM 705 C C . LEU A 1 94 ? 4.664 8.789 -8.18 1 97.88 94 LEU A C 1
ATOM 707 O O . LEU A 1 94 ? 5.055 8.617 -7.023 1 97.88 94 LEU A O 1
ATOM 711 N N . TRP A 1 95 ? 3.871 7.977 -8.812 1 97.62 95 TRP A N 1
ATOM 712 C CA . TRP A 1 95 ? 3.467 6.727 -8.18 1 97.62 95 TRP A CA 1
ATOM 713 C C . TRP A 1 95 ? 4.684 5.887 -7.805 1 97.62 95 TRP A C 1
ATOM 715 O O . TRP A 1 95 ? 4.75 5.336 -6.703 1 97.62 95 TRP A O 1
ATOM 725 N N . ALA A 1 96 ? 5.629 5.785 -8.75 1 98.5 96 ALA A N 1
ATOM 726 C CA . ALA A 1 96 ? 6.84 5.008 -8.5 1 98.5 96 ALA A CA 1
ATOM 727 C C . ALA A 1 96 ? 7.59 5.543 -7.281 1 98.5 96 ALA A C 1
ATOM 729 O O . ALA A 1 96 ? 8.055 4.77 -6.441 1 98.5 96 ALA A O 1
ATOM 730 N N . TYR A 1 97 ? 7.695 6.875 -7.211 1 98.56 97 TYR A N 1
ATOM 731 C CA . TYR A 1 97 ? 8.359 7.535 -6.094 1 98.56 97 TYR A CA 1
ATOM 732 C C . TYR A 1 97 ? 7.719 7.141 -4.77 1 98.56 97 TYR A C 1
ATOM 734 O O . TYR A 1 97 ? 8.414 6.75 -3.826 1 98.56 97 TYR A O 1
ATOM 742 N N . GLN A 1 98 ? 6.434 7.211 -4.703 1 98.62 98 GLN A N 1
ATOM 743 C CA . GLN A 1 98 ? 5.652 6.902 -3.508 1 98.62 98 GLN A CA 1
ATOM 744 C C . GLN A 1 98 ? 5.742 5.418 -3.16 1 98.62 98 GLN A C 1
ATOM 746 O O . GLN A 1 98 ? 5.883 5.059 -1.989 1 98.62 98 GLN A O 1
ATOM 751 N N . GLU A 1 99 ? 5.777 4.562 -4.152 1 98.38 99 GLU A N 1
ATOM 752 C CA . GLU A 1 99 ? 5.828 3.119 -3.936 1 98.38 99 GLU A CA 1
ATOM 753 C C . GLU A 1 99 ? 7.191 2.688 -3.406 1 98.38 99 GLU A C 1
ATOM 755 O O . GLU A 1 99 ? 7.281 1.8 -2.555 1 98.38 99 GLU A O 1
ATOM 760 N N . VAL A 1 100 ? 8.258 3.256 -3.938 1 98.44 100 VAL A N 1
ATOM 761 C CA . VAL A 1 100 ? 9.586 2.922 -3.424 1 98.44 100 VAL A CA 1
ATOM 762 C C . VAL A 1 100 ? 9.688 3.332 -1.956 1 98.44 100 VAL A C 1
ATOM 764 O O . VAL A 1 100 ? 10.25 2.602 -1.139 1 98.44 100 VAL A O 1
ATOM 767 N N . ALA A 1 101 ? 9.102 4.516 -1.633 1 98.62 101 ALA A N 1
ATOM 768 C CA . ALA A 1 101 ? 9.094 4.957 -0.239 1 98.62 101 ALA A CA 1
ATOM 769 C C . ALA A 1 101 ? 8.328 3.971 0.641 1 98.62 101 ALA A C 1
ATOM 771 O O . ALA A 1 101 ? 8.781 3.629 1.737 1 98.62 101 ALA A O 1
ATOM 772 N N . ARG A 1 102 ? 7.184 3.551 0.178 1 98.06 102 ARG A N 1
ATOM 773 C CA . ARG A 1 102 ? 6.387 2.582 0.924 1 98.06 102 ARG A CA 1
ATOM 774 C C . ARG A 1 102 ? 7.168 1.294 1.155 1 98.06 102 ARG A C 1
ATOM 776 O O . ARG A 1 102 ? 7.176 0.755 2.264 1 98.06 102 ARG A O 1
ATOM 783 N N . LEU A 1 103 ? 7.812 0.776 0.095 1 97 103 LEU A N 1
ATOM 784 C CA . LEU A 1 103 ? 8.609 -0.439 0.201 1 97 103 LEU A CA 1
ATOM 785 C C . LEU A 1 103 ? 9.734 -0.261 1.216 1 97 103 LEU A C 1
ATOM 787 O O . LEU A 1 103 ? 10.016 -1.169 2.002 1 97 103 LEU A O 1
ATOM 791 N N . TRP A 1 104 ? 10.352 0.901 1.188 1 97.19 104 TRP A N 1
ATOM 792 C CA . TRP A 1 104 ? 11.43 1.172 2.125 1 97.19 104 TRP A CA 1
ATOM 793 C C . TRP A 1 104 ? 10.914 1.211 3.561 1 97.19 104 TRP A C 1
ATOM 795 O O . TRP A 1 104 ? 11.531 0.637 4.465 1 97.19 104 TRP A O 1
ATOM 805 N N . ARG A 1 105 ? 9.758 1.88 3.744 1 97.25 105 ARG A N 1
ATOM 806 C CA . ARG A 1 105 ? 9.125 1.921 5.062 1 97.25 105 ARG A CA 1
ATOM 807 C C . ARG A 1 105 ? 8.898 0.514 5.602 1 97.25 105 ARG A C 1
ATOM 809 O O . ARG A 1 105 ? 9.141 0.248 6.781 1 97.25 105 ARG A O 1
ATOM 816 N N . GLN A 1 106 ? 8.508 -0.375 4.773 1 93.56 106 GLN A N 1
ATOM 817 C CA . GLN A 1 106 ? 8.156 -1.734 5.172 1 93.56 106 GLN A CA 1
ATOM 818 C C . GLN A 1 106 ? 9.398 -2.521 5.586 1 93.56 106 GLN A C 1
ATOM 820 O O . GLN A 1 106 ? 9.297 -3.521 6.297 1 93.56 106 GLN A O 1
ATOM 825 N N . ARG A 1 107 ? 10.5 -2.053 5.125 1 91.94 107 ARG A N 1
ATOM 826 C CA . ARG A 1 107 ? 11.75 -2.705 5.492 1 91.94 107 ARG A CA 1
ATOM 827 C C . ARG A 1 107 ? 12.25 -2.203 6.84 1 91.94 107 ARG A C 1
ATOM 829 O O . ARG A 1 107 ? 13.117 -2.83 7.461 1 91.94 107 ARG A O 1
ATOM 836 N N . CYS A 1 108 ? 11.664 -1.1 7.266 1 92.31 108 CYS A N 1
ATOM 837 C CA . CYS A 1 108 ? 12.125 -0.462 8.492 1 92.31 108 CYS A CA 1
ATOM 838 C C . CYS A 1 108 ? 11.164 -0.744 9.641 1 92.31 108 CYS A C 1
ATOM 840 O O . CYS A 1 108 ? 9.945 -0.745 9.453 1 92.31 108 CYS A O 1
ATOM 842 N N . SER A 1 109 ? 11.648 -0.991 10.82 1 90.69 109 SER A N 1
ATOM 843 C CA . SER A 1 109 ? 10.805 -1.39 11.938 1 90.69 109 SER A CA 1
ATOM 844 C C . SER A 1 109 ? 10.68 -0.27 12.969 1 90.69 109 SER A C 1
ATOM 846 O O . SER A 1 109 ? 9.961 -0.403 13.961 1 90.69 109 SER A O 1
ATOM 848 N N . LEU A 1 110 ? 11.25 0.84 12.781 1 96.12 110 LEU A N 1
ATOM 849 C CA . LEU A 1 110 ? 11.227 1.909 13.773 1 96.12 110 LEU A CA 1
ATOM 850 C C . LEU A 1 110 ? 9.82 2.488 13.914 1 96.12 110 LEU A C 1
ATOM 852 O O . LEU A 1 110 ? 9.039 2.48 12.953 1 96.12 110 LEU A O 1
ATOM 856 N N . PRO A 1 111 ? 9.43 2.979 15.102 1 97.94 111 PRO A N 1
ATOM 857 C CA . PRO A 1 111 ? 8.148 3.67 15.25 1 97.94 111 PRO A CA 1
ATOM 858 C C . PRO A 1 111 ? 8.062 4.938 14.398 1 97.94 111 PRO A C 1
ATOM 860 O O . PRO A 1 111 ? 9.008 5.73 14.375 1 97.94 111 PRO A O 1
ATOM 863 N N . LEU A 1 112 ? 7.027 5.047 13.695 1 98.69 112 LEU A N 1
ATOM 864 C CA . LEU A 1 112 ? 6.773 6.234 12.883 1 98.69 112 LEU A CA 1
ATOM 865 C C . LEU A 1 112 ? 5.48 6.918 13.312 1 98.69 112 LEU A C 1
ATOM 867 O O . LEU A 1 112 ? 4.426 6.281 13.367 1 98.69 112 LEU A O 1
ATOM 871 N N . ILE A 1 113 ? 5.578 8.211 13.68 1 98.88 113 ILE A N 1
ATOM 872 C CA . ILE A 1 113 ? 4.449 9.031 14.109 1 98.88 113 ILE A CA 1
ATOM 873 C C . ILE A 1 113 ? 3.994 9.922 12.961 1 98.88 113 ILE A C 1
ATOM 875 O O . ILE A 1 113 ? 4.793 10.672 12.391 1 98.88 113 ILE A O 1
ATOM 879 N N . GLY A 1 114 ? 2.764 9.75 12.531 1 98.88 114 GLY A N 1
ATOM 880 C CA . GLY A 1 114 ? 2.156 10.656 11.578 1 98.88 114 GLY A CA 1
ATOM 881 C C . GLY A 1 114 ? 1.285 11.719 12.227 1 98.88 114 GLY A C 1
ATOM 882 O O . GLY A 1 114 ? 0.424 11.398 13.047 1 98.88 114 GLY A O 1
ATOM 883 N N . ILE A 1 115 ? 1.517 12.984 11.891 1 98.88 115 ILE A N 1
ATOM 884 C CA . ILE A 1 115 ? 0.802 14.102 12.508 1 98.88 115 ILE A CA 1
ATOM 885 C C . ILE A 1 115 ? 0.012 14.859 11.445 1 98.88 115 ILE A C 1
ATOM 887 O O . ILE A 1 115 ? 0.555 15.219 10.398 1 98.88 115 ILE A O 1
ATOM 891 N N . THR A 1 116 ? -1.22 15.008 11.68 1 98.69 116 THR A N 1
ATOM 892 C CA . THR A 1 116 ? -2.01 15.93 10.875 1 98.69 116 THR A CA 1
ATOM 893 C C . THR A 1 116 ? -2.885 16.812 11.758 1 98.69 116 THR A C 1
ATOM 895 O O . THR A 1 116 ? -2.779 16.766 12.984 1 98.69 116 THR A O 1
ATOM 898 N N . GLY A 1 117 ? -3.637 17.781 11.203 1 97.62 117 GLY A N 1
ATOM 899 C CA . GLY A 1 117 ? -4.469 18.75 11.898 1 97.62 117 GLY A CA 1
ATOM 900 C C . GLY A 1 117 ? -4.59 20.078 11.156 1 97.62 117 GLY A C 1
ATOM 901 O O . GLY A 1 117 ? -3.852 20.328 10.203 1 97.62 117 GLY A O 1
ATOM 902 N N . SER A 1 118 ? -5.527 20.875 11.625 1 95.38 118 SER A N 1
ATOM 903 C CA . SER A 1 118 ? -5.711 22.172 11 1 95.38 118 SER A CA 1
ATOM 904 C C . SER A 1 118 ? -4.617 23.156 11.422 1 95.38 118 SER A C 1
ATOM 906 O O . SER A 1 118 ? -4.094 23.906 10.594 1 95.38 118 SER A O 1
ATOM 908 N N . VAL A 1 119 ? -4.246 23.141 12.703 1 93.56 119 VAL A N 1
ATOM 909 C CA . VAL A 1 119 ? -3.225 24.031 13.234 1 93.56 119 VAL A CA 1
ATOM 910 C C . VAL A 1 119 ? -2.324 23.281 14.203 1 93.56 119 VAL A C 1
ATOM 912 O O . VAL A 1 119 ? -2.77 22.344 14.875 1 93.56 119 VAL A O 1
ATOM 915 N N . GLY A 1 120 ? -1.031 23.688 14.195 1 93.81 120 GLY A N 1
ATOM 916 C CA . GLY A 1 120 ? -0.121 23.203 15.219 1 93.81 120 GLY A CA 1
ATOM 917 C C . GLY A 1 120 ? 0.682 22 14.781 1 93.81 120 GLY A C 1
ATOM 918 O O . GLY A 1 120 ? 1.444 21.422 15.57 1 93.81 120 GLY A O 1
ATOM 919 N N . LYS A 1 121 ? 0.576 21.516 13.539 1 95.75 121 LYS A N 1
ATOM 920 C CA . LYS A 1 121 ? 1.281 20.328 13.047 1 95.75 121 LYS A CA 1
ATOM 921 C C . LYS A 1 121 ? 2.789 20.469 13.242 1 95.75 121 LYS A C 1
ATOM 923 O O . LYS A 1 121 ? 3.424 19.609 13.852 1 95.75 121 LYS A O 1
ATOM 928 N N . THR A 1 122 ? 3.35 21.594 12.781 1 94.38 122 THR A N 1
ATOM 929 C CA . THR A 1 122 ? 4.793 21.812 12.82 1 94.38 122 THR A CA 1
ATOM 930 C C . THR A 1 122 ? 5.289 21.891 14.258 1 94.38 122 THR A C 1
ATOM 932 O O . THR A 1 122 ? 6.293 21.266 14.609 1 94.38 122 THR A O 1
ATOM 935 N N . THR A 1 123 ? 4.578 22.672 15.07 1 94.44 123 THR A N 1
ATOM 936 C CA . THR A 1 123 ? 4.969 22.812 16.469 1 94.44 123 THR A CA 1
ATOM 937 C C . THR A 1 123 ? 4.93 21.469 17.188 1 94.44 123 THR A C 1
ATOM 939 O O . THR A 1 123 ? 5.859 21.125 17.906 1 94.44 123 THR A O 1
ATOM 942 N N . THR A 1 124 ? 3.871 20.719 16.969 1 97.31 124 THR A N 1
ATOM 943 C CA . THR A 1 124 ? 3.732 19.406 17.594 1 97.31 124 THR A CA 1
ATOM 944 C C . THR A 1 124 ? 4.844 18.469 17.125 1 97.31 124 THR A C 1
ATOM 946 O O . THR A 1 124 ? 5.434 17.75 17.938 1 97.31 124 THR A O 1
ATOM 949 N N . LYS A 1 125 ? 5.09 18.469 15.828 1 97.62 125 LYS A N 1
ATOM 950 C CA . LYS A 1 125 ? 6.168 17.656 15.273 1 97.62 125 LYS A CA 1
ATOM 951 C C . LYS A 1 125 ? 7.496 17.969 15.953 1 97.62 125 LYS A C 1
ATOM 953 O O . LYS A 1 125 ? 8.227 17.047 16.344 1 97.62 125 LYS A O 1
ATOM 958 N N . GLU A 1 126 ? 7.812 19.266 16.156 1 96.62 126 GLU A N 1
ATOM 959 C CA . GLU A 1 126 ? 9.07 19.672 16.781 1 96.62 126 GLU A CA 1
ATOM 960 C C . GLU A 1 126 ? 9.125 19.234 18.234 1 96.62 126 GLU A C 1
ATOM 962 O O . GLU A 1 126 ? 10.164 18.797 18.734 1 96.62 126 GLU A O 1
ATOM 967 N N . LEU A 1 127 ? 8.031 19.375 18.938 1 97.19 127 LEU A N 1
ATOM 968 C CA . LEU A 1 127 ? 7.961 18.984 20.344 1 97.19 127 LEU A CA 1
ATOM 969 C C . LEU A 1 127 ? 8.148 17.484 20.5 1 97.19 127 LEU A C 1
ATOM 971 O O . LEU A 1 127 ? 8.953 17.047 21.312 1 97.19 127 LEU A O 1
ATOM 975 N N . ILE A 1 128 ? 7.406 16.703 19.703 1 98.12 128 ILE A N 1
ATOM 976 C CA . ILE A 1 128 ? 7.488 15.258 19.766 1 98.12 128 ILE A CA 1
ATOM 977 C C . ILE A 1 128 ? 8.906 14.797 19.438 1 98.12 128 ILE A C 1
ATOM 979 O O . ILE A 1 128 ? 9.484 13.961 20.141 1 98.12 128 ILE A O 1
ATOM 983 N N . ALA A 1 129 ? 9.461 15.367 18.344 1 98.06 129 ALA A N 1
ATOM 984 C CA . ALA A 1 129 ? 10.82 15.008 17.953 1 98.06 129 ALA A CA 1
ATOM 985 C C . ALA A 1 129 ? 11.812 15.305 19.062 1 98.06 129 ALA A C 1
ATOM 987 O O . ALA A 1 129 ? 12.711 14.5 19.344 1 98.06 129 ALA A O 1
ATOM 988 N N . ALA A 1 130 ? 11.664 16.453 19.719 1 97.12 130 ALA A N 1
ATOM 989 C CA . ALA A 1 130 ? 12.555 16.844 20.812 1 97.12 130 ALA A CA 1
ATOM 990 C C . ALA A 1 130 ? 12.43 15.867 21.984 1 97.12 130 ALA A C 1
ATOM 992 O O . ALA A 1 130 ? 13.438 15.492 22.594 1 97.12 130 ALA A O 1
ATOM 993 N N . MET A 1 131 ? 11.273 15.5 22.359 1 97.62 131 MET A N 1
ATOM 994 C CA . MET A 1 131 ? 11.039 14.555 23.453 1 97.62 131 MET A CA 1
ATOM 995 C C . MET A 1 131 ? 11.656 13.203 23.125 1 97.62 131 MET A C 1
ATOM 997 O O . MET A 1 131 ? 12.352 12.617 23.953 1 97.62 131 MET A O 1
ATOM 1001 N N . LEU A 1 132 ? 11.422 12.734 21.875 1 97.88 132 LEU A N 1
ATOM 1002 C CA . LEU A 1 132 ? 11.898 11.414 21.484 1 97.88 132 LEU A CA 1
ATOM 1003 C C . LEU A 1 132 ? 13.414 11.406 21.359 1 97.88 132 LEU A C 1
ATOM 1005 O O . LEU A 1 132 ? 14.055 10.367 21.578 1 97.88 132 LEU A O 1
ATOM 1009 N N . ALA A 1 133 ? 14 12.555 21.062 1 96.94 133 ALA A N 1
ATOM 1010 C CA . ALA A 1 133 ? 15.438 12.664 20.828 1 96.94 133 ALA A CA 1
ATOM 1011 C C . ALA A 1 133 ? 16.219 12.328 22.094 1 96.94 133 ALA A C 1
ATOM 1013 O O . ALA A 1 133 ? 17.422 12.039 22.031 1 96.94 133 ALA A O 1
ATOM 1014 N N . VAL A 1 134 ? 15.586 12.289 23.25 1 95 134 VAL A N 1
ATOM 1015 C CA . VAL A 1 134 ? 16.234 11.953 24.516 1 95 134 VAL A CA 1
ATOM 1016 C C . VAL A 1 134 ? 16.734 10.508 24.469 1 95 134 VAL A C 1
ATOM 1018 O O . VAL A 1 134 ? 17.734 10.164 25.094 1 95 134 VAL A O 1
ATOM 1021 N N . ARG A 1 135 ? 16.078 9.703 23.703 1 95.75 135 ARG A N 1
ATOM 1022 C CA . ARG A 1 135 ? 16.453 8.297 23.609 1 95.75 135 ARG A CA 1
ATOM 1023 C C . ARG A 1 135 ? 17.453 8.07 22.5 1 95.75 135 ARG A C 1
ATOM 1025 O O . ARG A 1 135 ? 18.281 7.156 22.578 1 95.75 135 ARG A O 1
ATOM 1032 N N . GLY A 1 136 ? 17.359 8.836 21.438 1 96.69 136 GLY A N 1
ATOM 1033 C CA . GLY A 1 136 ? 18.234 8.672 20.281 1 96.69 136 GLY A CA 1
ATOM 1034 C C . GLY A 1 136 ? 17.828 9.555 19.109 1 96.69 136 GLY A C 1
ATOM 1035 O O . GLY A 1 136 ? 16.906 10.367 19.234 1 96.69 136 GLY A O 1
ATOM 1036 N N . PRO A 1 137 ? 18.531 9.383 17.969 1 97.94 137 PRO A N 1
ATOM 1037 C CA . PRO A 1 137 ? 18.266 10.227 16.812 1 97.94 137 PRO A CA 1
ATOM 1038 C C . PRO A 1 137 ? 16.859 10.023 16.234 1 97.94 137 PRO A C 1
ATOM 1040 O O . PRO A 1 137 ? 16.406 8.883 16.125 1 97.94 137 PRO A O 1
ATOM 1043 N N . VAL A 1 138 ? 16.266 11.133 15.898 1 98.25 138 VAL A N 1
ATOM 1044 C CA . VAL A 1 138 ? 14.898 11.117 15.359 1 98.25 138 VAL A CA 1
ATOM 1045 C C . VAL A 1 138 ? 14.875 11.797 13.992 1 98.25 138 VAL A C 1
ATOM 1047 O O . VAL A 1 138 ? 15.414 12.898 13.828 1 98.25 138 VAL A O 1
ATOM 1050 N N . LEU A 1 139 ? 14.344 11.07 13 1 98.56 139 LEU A N 1
ATOM 1051 C CA . LEU A 1 139 ? 14.07 11.711 11.711 1 98.56 139 LEU A CA 1
ATOM 1052 C C . LEU A 1 139 ? 12.75 12.461 11.75 1 98.56 139 LEU A C 1
ATOM 1054 O O . LEU A 1 139 ? 11.75 11.953 12.266 1 98.56 139 LEU A O 1
ATOM 1058 N N . LYS A 1 140 ? 12.703 13.656 11.273 1 98.06 140 LYS A N 1
ATOM 1059 C CA . LYS A 1 140 ? 11.453 14.406 11.25 1 98.06 140 LYS A CA 1
ATOM 1060 C C . LYS A 1 140 ? 11.305 15.18 9.945 1 98.06 140 LYS A C 1
ATOM 1062 O O . LYS A 1 140 ? 12.297 15.453 9.266 1 98.06 140 LYS A O 1
ATOM 1067 N N . THR A 1 141 ? 10.078 15.461 9.578 1 97.69 141 THR A N 1
ATOM 1068 C CA . THR A 1 141 ? 9.805 16.281 8.398 1 97.69 141 THR A CA 1
ATOM 1069 C C . THR A 1 141 ? 10.57 17.594 8.469 1 97.69 141 THR A C 1
ATOM 1071 O O . THR A 1 141 ? 10.578 18.266 9.5 1 97.69 141 THR A O 1
ATOM 1074 N N . GLU A 1 142 ? 11.211 17.922 7.395 1 94.94 142 GLU A N 1
ATOM 1075 C CA . GLU A 1 142 ? 11.875 19.219 7.266 1 94.94 142 GLU A CA 1
ATOM 1076 C C . GLU A 1 142 ? 11.047 20.172 6.41 1 94.94 142 GLU A C 1
ATOM 1078 O O . GLU A 1 142 ? 10.266 19.75 5.566 1 94.94 142 GLU A O 1
ATOM 1083 N N . ALA A 1 143 ? 11.188 21.359 6.738 1 90.88 143 ALA A N 1
ATOM 1084 C CA . ALA A 1 143 ? 10.516 22.391 5.949 1 90.88 143 ALA A CA 1
ATOM 1085 C C . ALA A 1 143 ? 9.023 22.094 5.809 1 90.88 143 ALA A C 1
ATOM 1087 O O . ALA A 1 143 ? 8.344 21.797 6.797 1 90.88 143 ALA A O 1
ATOM 1088 N N . ASN A 1 144 ? 8.516 22.219 4.699 1 89 144 ASN A N 1
ATOM 1089 C CA . ASN A 1 144 ? 7.105 21.953 4.449 1 89 144 ASN A CA 1
ATOM 1090 C C . ASN A 1 144 ? 6.906 20.703 3.611 1 89 144 ASN A C 1
ATOM 1092 O O . ASN A 1 144 ? 6.016 20.641 2.764 1 89 144 ASN A O 1
ATOM 1096 N N . TYR A 1 145 ? 7.777 19.688 3.812 1 96.31 145 TYR A N 1
ATOM 1097 C CA . TYR A 1 145 ? 7.723 18.453 3.061 1 96.31 145 TYR A CA 1
ATOM 1098 C C . TYR A 1 145 ? 6.656 17.516 3.625 1 96.31 145 TYR A C 1
ATOM 1100 O O . TYR A 1 145 ? 6.965 16.406 4.07 1 96.31 145 TYR A O 1
ATOM 1108 N N . ASN A 1 146 ? 5.395 17.984 3.6 1 97.69 146 ASN A N 1
ATOM 1109 C CA . ASN A 1 146 ? 4.32 17.219 4.23 1 97.69 146 ASN A CA 1
ATOM 1110 C C . ASN A 1 146 ? 3.248 16.828 3.221 1 97.69 146 ASN A C 1
ATOM 1112 O O . ASN A 1 146 ? 2.096 16.594 3.592 1 97.69 146 ASN A O 1
ATOM 1116 N N . ASN A 1 147 ? 3.645 16.828 1.889 1 97.38 147 ASN A N 1
ATOM 1117 C CA . ASN A 1 147 ? 2.707 16.484 0.822 1 97.38 147 ASN A CA 1
ATOM 1118 C C . ASN A 1 147 ? 3.139 15.234 0.07 1 97.38 147 ASN A C 1
ATOM 1120 O O . ASN A 1 147 ? 3.971 14.469 0.558 1 97.38 147 ASN A O 1
ATOM 1124 N N . GLU A 1 148 ? 2.584 14.969 -1.097 1 97.44 148 GLU A N 1
ATOM 1125 C CA . GLU A 1 148 ? 2.73 13.727 -1.849 1 97.44 148 GLU A CA 1
ATOM 1126 C C . GLU A 1 148 ? 4.16 13.555 -2.357 1 97.44 148 GLU A C 1
ATOM 1128 O O . GLU A 1 148 ? 4.559 12.453 -2.738 1 97.44 148 GLU A O 1
ATOM 1133 N N . ILE A 1 149 ? 4.938 14.617 -2.43 1 97.25 149 ILE A N 1
ATOM 1134 C CA . ILE A 1 149 ? 6.344 14.547 -2.805 1 97.25 149 ILE A CA 1
ATOM 1135 C C . ILE A 1 149 ? 7.215 14.594 -1.551 1 97.25 149 ILE A C 1
ATOM 1137 O O . ILE A 1 149 ? 8.219 13.875 -1.455 1 97.25 149 ILE A O 1
ATOM 1141 N N . GLY A 1 150 ? 6.781 15.414 -0.555 1 98 150 GLY A N 1
ATOM 1142 C CA . GLY A 1 150 ? 7.574 15.641 0.644 1 98 150 GLY A CA 1
ATOM 1143 C C . GLY A 1 150 ? 7.617 14.438 1.566 1 98 150 GLY A C 1
ATOM 1144 O O . GLY A 1 150 ? 8.672 14.109 2.113 1 98 150 GLY A O 1
ATOM 1145 N N . VAL A 1 151 ? 6.5 13.75 1.762 1 98.69 151 VAL A N 1
ATOM 1146 C CA . VAL A 1 151 ? 6.426 12.625 2.688 1 98.69 151 VAL A CA 1
ATOM 1147 C C . VAL A 1 151 ? 7.312 11.484 2.193 1 98.69 151 VAL A C 1
ATOM 1149 O O . VAL A 1 151 ? 8.141 10.969 2.945 1 98.69 151 VAL A O 1
ATOM 1152 N N . PRO A 1 152 ? 7.219 11.102 0.861 1 98.56 152 PRO A N 1
ATOM 1153 C CA . PRO A 1 152 ? 8.164 10.094 0.378 1 98.56 152 PRO A CA 1
ATOM 1154 C C . PRO A 1 152 ? 9.625 10.516 0.572 1 98.56 152 PRO A C 1
ATOM 1156 O O . PRO A 1 152 ? 10.469 9.688 0.908 1 98.56 152 PRO A O 1
ATOM 1159 N N . LYS A 1 153 ? 9.898 11.766 0.342 1 98.06 153 LYS A N 1
ATOM 1160 C CA . LYS A 1 153 ? 11.258 12.273 0.523 1 98.06 153 LYS A CA 1
ATOM 1161 C C . LYS A 1 153 ? 11.766 11.984 1.931 1 98.06 153 LYS A C 1
ATOM 1163 O O . LYS A 1 153 ? 12.883 11.484 2.102 1 98.06 153 LYS A O 1
ATOM 1168 N N . THR A 1 154 ? 10.977 12.289 2.918 1 98.5 154 THR A N 1
ATOM 1169 C CA . THR A 1 154 ? 11.375 12.07 4.305 1 98.5 154 THR A CA 1
ATOM 1170 C C . THR A 1 154 ? 11.477 10.578 4.605 1 98.5 154 THR A C 1
ATOM 1172 O O . THR A 1 154 ? 12.438 10.133 5.238 1 98.5 154 THR A O 1
ATOM 1175 N N . VAL A 1 155 ? 10.531 9.75 4.152 1 98.5 155 VAL A N 1
ATOM 1176 C CA . VAL A 1 155 ? 10.516 8.312 4.41 1 98.5 155 VAL A CA 1
ATOM 1177 C C . VAL A 1 155 ? 11.789 7.68 3.848 1 98.5 155 VAL A C 1
ATOM 1179 O O . VAL A 1 155 ? 12.398 6.824 4.492 1 98.5 155 VAL A O 1
ATOM 1182 N N . LEU A 1 156 ? 12.211 8.133 2.676 1 97.94 156 LEU A N 1
ATOM 1183 C CA . LEU A 1 156 ? 13.359 7.551 1.995 1 97.94 156 LEU A CA 1
ATOM 1184 C C . LEU A 1 156 ? 14.656 7.938 2.699 1 97.94 156 LEU A C 1
ATOM 1186 O O . LEU A 1 156 ? 15.711 7.363 2.422 1 97.94 156 LEU A O 1
ATOM 1190 N N . GLN A 1 157 ? 14.57 8.836 3.656 1 97.06 157 GLN A N 1
ATOM 1191 C CA . GLN A 1 157 ? 15.758 9.258 4.402 1 97.06 157 GLN A CA 1
ATOM 1192 C C . GLN A 1 157 ? 15.93 8.43 5.672 1 97.06 157 GLN A C 1
ATOM 1194 O O . GLN A 1 157 ? 16.938 8.57 6.375 1 97.06 157 GLN A O 1
ATOM 1199 N N . ILE A 1 158 ? 15 7.551 5.977 1 97.62 158 ILE A N 1
ATOM 1200 C CA . ILE A 1 158 ? 15.102 6.723 7.172 1 97.62 158 ILE A CA 1
ATOM 1201 C C . ILE A 1 158 ? 16.359 5.859 7.09 1 97.62 158 ILE A C 1
ATOM 1203 O O . ILE A 1 158 ? 16.609 5.199 6.078 1 97.62 158 ILE A O 1
ATOM 1207 N N . ASP A 1 159 ? 17.188 5.918 8.023 1 96.44 159 ASP A N 1
ATOM 1208 C CA . ASP A 1 159 ? 18.297 5.016 8.266 1 96.44 159 ASP A CA 1
ATOM 1209 C C . ASP A 1 159 ? 18.062 4.152 9.508 1 96.44 159 ASP A C 1
ATOM 1211 O O . ASP A 1 159 ? 18.25 4.605 10.633 1 96.44 159 ASP A O 1
ATOM 1215 N N . PRO A 1 160 ? 17.688 2.949 9.281 1 92.75 160 PRO A N 1
ATOM 1216 C CA . PRO A 1 160 ? 17.281 2.109 10.406 1 92.75 160 PRO A CA 1
ATOM 1217 C C . PRO A 1 160 ? 18.422 1.833 11.375 1 92.75 160 PRO A C 1
ATOM 1219 O O . PRO A 1 160 ? 18.188 1.42 12.516 1 92.75 160 PRO A O 1
ATOM 1222 N N . ASP A 1 161 ? 19.641 2.062 10.953 1 93.94 161 ASP A N 1
ATOM 1223 C CA . ASP A 1 161 ? 20.781 1.859 11.828 1 93.94 161 ASP A CA 1
ATOM 1224 C C . ASP A 1 161 ? 21.078 3.119 12.641 1 93.94 161 ASP A C 1
ATOM 1226 O O . ASP A 1 161 ? 21.781 3.061 13.656 1 93.94 161 ASP A O 1
ATOM 1230 N N . HIS A 1 162 ? 20.516 4.254 12.219 1 96 162 HIS A N 1
ATOM 1231 C CA . HIS A 1 162 ? 20.812 5.531 12.852 1 96 162 HIS A CA 1
ATOM 1232 C C . HIS A 1 162 ? 19.609 6.07 13.602 1 96 162 HIS A C 1
ATOM 1234 O O . HIS A 1 162 ? 19.719 6.484 14.758 1 96 162 HIS A O 1
ATOM 1240 N N . HIS A 1 163 ? 18.469 6.008 13.016 1 97.5 163 HIS A N 1
ATOM 1241 C CA . HIS A 1 163 ? 17.266 6.57 13.602 1 97.5 163 HIS A CA 1
ATOM 1242 C C . HIS A 1 163 ? 16.531 5.535 14.445 1 97.5 163 HIS A C 1
ATOM 1244 O O . HIS A 1 163 ? 16.328 4.395 14.016 1 97.5 163 HIS A O 1
ATOM 1250 N N . TRP A 1 164 ? 16.047 5.961 15.586 1 97.25 164 TRP A N 1
ATOM 1251 C CA . TRP A 1 164 ? 15.258 5.02 16.359 1 97.25 164 TRP A CA 1
ATOM 1252 C C . TRP A 1 164 ? 13.766 5.316 16.234 1 97.25 164 TRP A C 1
ATOM 1254 O O . TRP A 1 164 ? 12.93 4.484 16.578 1 97.25 164 TRP A O 1
ATOM 1264 N N . ALA A 1 165 ? 13.43 6.559 15.672 1 98.38 165 ALA A N 1
ATOM 1265 C CA . ALA A 1 165 ? 12.039 6.949 15.43 1 98.38 165 ALA A CA 1
ATOM 1266 C C . ALA A 1 165 ? 11.953 7.988 14.312 1 98.38 165 ALA A C 1
ATOM 1268 O O . ALA A 1 165 ? 12.961 8.586 13.93 1 98.38 165 ALA A O 1
ATOM 1269 N N . ALA A 1 166 ? 10.781 8.125 13.773 1 98.75 166 ALA A N 1
ATOM 1270 C CA . ALA A 1 166 ? 10.508 9.156 12.773 1 98.75 166 ALA A CA 1
ATOM 1271 C C . ALA A 1 166 ? 9.195 9.875 13.078 1 98.75 166 ALA A C 1
ATOM 1273 O O . ALA A 1 166 ? 8.242 9.258 13.562 1 98.75 166 ALA A O 1
ATOM 1274 N N . VAL A 1 167 ? 9.148 11.164 12.859 1 98.88 167 VAL A N 1
ATOM 1275 C CA . VAL A 1 167 ? 7.969 12 13.062 1 98.88 167 VAL A CA 1
ATOM 1276 C C . VAL A 1 167 ? 7.648 12.766 11.781 1 98.88 167 VAL A C 1
ATOM 1278 O O . VAL A 1 167 ? 8.422 13.633 11.352 1 98.88 167 VAL A O 1
ATOM 1281 N N . LEU A 1 168 ? 6.488 12.484 11.211 1 98.81 168 LEU A N 1
ATOM 1282 C CA . LEU A 1 168 ? 6.164 13.055 9.914 1 98.81 168 LEU A CA 1
ATOM 1283 C C . LEU A 1 168 ? 4.922 13.938 10.008 1 98.81 168 LEU A C 1
ATOM 1285 O O . LEU A 1 168 ? 3.93 13.555 10.633 1 98.81 168 LEU A O 1
ATOM 1289 N N . GLU A 1 169 ? 5.027 15.07 9.398 1 98.44 169 GLU A N 1
ATOM 1290 C CA . GLU A 1 169 ? 3.867 15.93 9.195 1 98.44 169 GLU A CA 1
ATOM 1291 C C . GLU A 1 169 ? 3.119 15.555 7.918 1 98.44 169 GLU A C 1
ATOM 1293 O O . GLU A 1 169 ? 3.738 15.266 6.891 1 98.44 169 GLU A O 1
ATOM 1298 N N . MET A 1 170 ? 1.813 15.531 8.031 1 98.62 170 MET A N 1
ATOM 1299 C CA . MET A 1 170 ? 0.967 15.219 6.883 1 98.62 170 MET A CA 1
ATOM 1300 C C . MET A 1 170 ? -0.078 16.312 6.664 1 98.62 170 MET A C 1
ATOM 1302 O O . MET A 1 170 ? -0.965 16.5 7.5 1 98.62 170 MET A O 1
ATOM 1306 N N . GLY A 1 171 ? 0.065 16.953 5.566 1 97.31 171 GLY A N 1
ATOM 1307 C CA . GLY A 1 171 ? -0.869 18 5.199 1 97.31 171 GLY A CA 1
ATOM 1308 C C . GLY A 1 171 ? -1.821 17.594 4.09 1 97.31 171 GLY A C 1
ATOM 1309 O O . GLY A 1 171 ? -1.644 16.547 3.467 1 97.31 171 GLY A O 1
ATOM 1310 N N . MET A 1 172 ? -2.861 18.375 3.902 1 94.88 172 MET A N 1
ATOM 1311 C CA . MET A 1 172 ? -3.803 18.125 2.82 1 94.88 172 MET A CA 1
ATOM 1312 C C . MET A 1 172 ? -4.488 19.406 2.367 1 94.88 172 MET A C 1
ATOM 1314 O O . MET A 1 172 ? -4.527 20.391 3.111 1 94.88 172 MET A O 1
ATOM 1318 N N . ARG A 1 173 ? -4.914 19.391 1.172 1 93.31 173 ARG A N 1
ATOM 1319 C CA . ARG A 1 173 ? -5.766 20.438 0.608 1 93.31 173 ARG A CA 1
ATOM 1320 C C . ARG A 1 173 ? -7.109 19.875 0.162 1 93.31 173 ARG A C 1
ATOM 1322 O O . ARG A 1 173 ? -7.977 20.609 -0.301 1 93.31 173 ARG A O 1
ATOM 1329 N N . GLY A 1 174 ? -7.262 18.625 0.332 1 93.75 174 GLY A N 1
ATOM 1330 C CA . GLY A 1 174 ? -8.492 17.969 -0.099 1 93.75 174 GLY A CA 1
ATOM 1331 C C . GLY A 1 174 ? -8.633 16.547 0.412 1 93.75 174 GLY A C 1
ATOM 1332 O O . GLY A 1 174 ? -7.719 16.031 1.051 1 93.75 174 GLY A O 1
ATOM 1333 N N . ARG A 1 175 ? -9.797 16.016 0.059 1 94.69 175 ARG A N 1
ATOM 1334 C CA . ARG A 1 175 ? -10.125 14.664 0.476 1 94.69 175 ARG A CA 1
ATOM 1335 C C . ARG A 1 175 ? -9.188 13.648 -0.173 1 94.69 175 ARG A C 1
ATOM 1337 O O . ARG A 1 175 ? -8.82 13.797 -1.339 1 94.69 175 ARG A O 1
ATOM 1344 N N . GLY A 1 176 ? -8.859 12.625 0.56 1 97.19 176 GLY A N 1
ATOM 1345 C CA . GLY A 1 176 ? -8.078 11.523 0.031 1 97.19 176 GLY A CA 1
ATOM 1346 C C . GLY A 1 176 ? -6.582 11.727 0.174 1 97.19 176 GLY A C 1
ATOM 1347 O O . GLY A 1 176 ? -5.809 10.773 0.1 1 97.19 176 GLY A O 1
ATOM 1348 N N . GLN A 1 177 ? -6.188 12.914 0.399 1 98.12 177 GLN A N 1
ATOM 1349 C CA . GLN A 1 177 ? -4.758 13.211 0.381 1 98.12 177 GLN A CA 1
ATOM 1350 C C . GLN A 1 177 ? -4.07 12.68 1.636 1 98.12 177 GLN A C 1
ATOM 1352 O O . GLN A 1 177 ? -2.961 12.148 1.563 1 98.12 177 GLN A O 1
ATOM 1357 N N . ILE A 1 178 ? -4.738 12.812 2.82 1 98.69 178 ILE A N 1
ATOM 1358 C CA . ILE A 1 178 ? -4.137 12.273 4.035 1 98.69 178 ILE A CA 1
ATOM 1359 C C . ILE A 1 178 ? -4.062 10.75 3.949 1 98.69 178 ILE A C 1
ATOM 1361 O O . ILE A 1 178 ? -3.074 10.148 4.367 1 98.69 178 ILE A O 1
ATOM 1365 N N . ALA A 1 179 ? -5.098 10.125 3.4 1 98.38 179 ALA A N 1
ATOM 1366 C CA . ALA A 1 179 ? -5.082 8.672 3.197 1 98.38 179 ALA A CA 1
ATOM 1367 C C . ALA A 1 179 ? -3.896 8.25 2.338 1 98.38 179 ALA A C 1
ATOM 1369 O O . ALA A 1 179 ? -3.219 7.266 2.645 1 98.38 179 ALA A O 1
ATOM 1370 N N . GLU A 1 180 ? -3.686 8.984 1.272 1 98 180 GLU A N 1
ATOM 1371 C CA . GLU A 1 180 ? -2.564 8.711 0.378 1 98 180 GLU A CA 1
ATOM 1372 C C . GLU A 1 180 ? -1.233 8.789 1.12 1 98 180 GLU A C 1
ATOM 1374 O O . GLU A 1 180 ? -0.397 7.895 1.008 1 98 180 GLU A O 1
ATOM 1379 N N . LEU A 1 181 ? -1.059 9.844 1.877 1 98.81 181 LEU A N 1
ATOM 1380 C CA . LEU A 1 181 ? 0.18 10.031 2.623 1 98.81 181 LEU A CA 1
ATOM 1381 C C . LEU A 1 181 ? 0.367 8.922 3.65 1 98.81 181 LEU A C 1
ATOM 1383 O O . LEU A 1 181 ? 1.477 8.406 3.824 1 98.81 181 LEU A O 1
ATOM 1387 N N . ALA A 1 182 ? -0.696 8.562 4.324 1 98.62 182 ALA A N 1
ATOM 1388 C CA . ALA A 1 182 ? -0.635 7.512 5.336 1 98.62 182 ALA A CA 1
ATOM 1389 C C . ALA A 1 182 ? -0.314 6.16 4.703 1 98.62 182 ALA A C 1
ATOM 1391 O O . ALA A 1 182 ? 0.384 5.34 5.305 1 98.62 182 ALA A O 1
ATOM 1392 N N . ARG A 1 183 ? -0.812 5.949 3.527 1 97.31 183 ARG A N 1
ATOM 1393 C CA . ARG A 1 183 ? -0.513 4.719 2.807 1 97.31 183 ARG A CA 1
ATOM 1394 C C . ARG A 1 183 ? 0.979 4.602 2.518 1 97.31 183 ARG A C 1
ATOM 1396 O O . ARG A 1 183 ? 1.546 3.508 2.582 1 97.31 183 ARG A O 1
ATOM 1403 N N . ILE A 1 184 ? 1.612 5.648 2.193 1 98.06 184 ILE A N 1
ATOM 1404 C CA . ILE A 1 184 ? 3.033 5.703 1.864 1 98.06 184 ILE A CA 1
ATOM 1405 C C . ILE A 1 184 ? 3.861 5.465 3.125 1 98.06 184 ILE A C 1
ATOM 1407 O O . ILE A 1 184 ? 4.742 4.605 3.145 1 98.06 184 ILE A O 1
ATOM 1411 N N . ALA A 1 185 ? 3.492 6.184 4.215 1 98.56 185 ALA A N 1
ATOM 1412 C CA . ALA A 1 185 ? 4.367 6.258 5.383 1 98.56 185 ALA A CA 1
ATOM 1413 C C . ALA A 1 185 ? 4.051 5.145 6.375 1 98.56 185 ALA A C 1
ATOM 1415 O O . ALA A 1 185 ? 4.883 4.809 7.223 1 98.56 185 ALA A O 1
ATOM 1416 N N . GLN A 1 186 ? 2.828 4.668 6.352 1 97.44 186 GLN A N 1
ATOM 1417 C CA . GLN A 1 186 ? 2.367 3.596 7.23 1 97.44 186 GLN A CA 1
ATOM 1418 C C . GLN A 1 186 ? 2.721 3.889 8.688 1 97.44 186 GLN A C 1
ATOM 1420 O O . GLN A 1 186 ? 3.418 3.102 9.328 1 97.44 186 GLN A O 1
ATOM 1425 N N . PRO A 1 187 ? 2.158 4.953 9.242 1 98.31 187 PRO A N 1
ATOM 1426 C CA . PRO A 1 187 ? 2.488 5.297 10.633 1 98.31 187 PRO A CA 1
ATOM 1427 C C . PRO A 1 187 ? 1.966 4.273 11.633 1 98.31 187 PRO A C 1
ATOM 1429 O O . PRO A 1 187 ? 0.88 3.717 11.445 1 98.31 187 PRO A O 1
ATOM 1432 N N . ASN A 1 188 ? 2.732 4.055 12.742 1 97.56 188 ASN A N 1
ATOM 1433 C CA . ASN A 1 188 ? 2.305 3.254 13.883 1 97.56 188 ASN A CA 1
ATOM 1434 C C . ASN A 1 188 ? 1.412 4.055 14.828 1 97.56 188 ASN A C 1
ATOM 1436 O O . ASN A 1 188 ? 0.56 3.486 15.508 1 97.56 188 ASN A O 1
ATOM 1440 N N . ILE A 1 189 ? 1.729 5.281 14.914 1 98.69 189 ILE A N 1
ATOM 1441 C CA . ILE A 1 189 ? 1.004 6.203 15.781 1 98.69 189 ILE A CA 1
ATOM 1442 C C . ILE A 1 189 ? 0.501 7.395 14.969 1 98.69 189 ILE A C 1
ATOM 1444 O O . ILE A 1 189 ? 1.252 7.977 14.188 1 98.69 189 ILE A O 1
ATOM 1448 N N . ALA A 1 190 ? -0.741 7.672 15.086 1 98.81 190 ALA A N 1
ATOM 1449 C CA . ALA A 1 190 ? -1.367 8.797 14.391 1 98.81 190 ALA A CA 1
ATOM 1450 C C . ALA A 1 190 ? -1.797 9.875 15.375 1 98.81 190 ALA A C 1
ATOM 1452 O O . ALA A 1 190 ? -2.48 9.594 16.359 1 98.81 190 ALA A O 1
ATOM 1453 N N . VAL A 1 191 ? -1.386 11.109 15.094 1 98.88 191 VAL A N 1
ATOM 1454 C CA . VAL A 1 191 ? -1.739 12.25 15.93 1 98.88 191 VAL A CA 1
ATOM 1455 C C . VAL A 1 191 ? -2.57 13.242 15.117 1 98.88 191 VAL A C 1
ATOM 1457 O O . VAL A 1 191 ? -2.188 13.625 14.016 1 98.88 191 VAL A O 1
ATOM 1460 N N . ILE A 1 192 ? -3.68 13.57 15.641 1 98.81 192 ILE A N 1
ATOM 1461 C CA . ILE A 1 192 ? -4.43 14.688 15.078 1 98.81 192 ILE A CA 1
ATOM 1462 C C . ILE A 1 192 ? -4.527 15.812 16.109 1 98.81 192 ILE A C 1
ATOM 1464 O O . ILE A 1 192 ? -5.148 15.648 17.156 1 98.81 192 ILE A O 1
ATOM 1468 N N . THR A 1 193 ? -3.961 16.922 15.812 1 98.19 193 THR A N 1
ATOM 1469 C CA . THR A 1 193 ? -3.846 18.016 16.766 1 98.19 193 THR A CA 1
ATOM 1470 C C . THR A 1 193 ? -5.203 18.672 17 1 98.19 193 THR A C 1
ATOM 1472 O O . THR A 1 193 ? -5.598 18.906 18.141 1 98.19 193 THR A O 1
ATOM 1475 N N . ASN A 1 194 ? -5.887 19.047 15.922 1 96.69 194 ASN A N 1
ATOM 1476 C CA . ASN A 1 194 ? -7.211 19.656 15.977 1 96.69 194 ASN A CA 1
ATOM 1477 C C . ASN A 1 194 ? -7.867 19.688 14.594 1 96.69 194 ASN A C 1
ATOM 1479 O O . ASN A 1 194 ? -7.211 19.422 13.586 1 96.69 194 ASN A O 1
ATOM 1483 N N . VAL A 1 195 ? -9.148 19.938 14.664 1 96.5 195 VAL A N 1
ATOM 1484 C CA . VAL A 1 195 ? -9.945 20.203 13.477 1 96.5 195 VAL A CA 1
ATOM 1485 C C . VAL A 1 195 ? -10.539 21.609 13.555 1 96.5 195 VAL A C 1
ATOM 1487 O O . VAL A 1 195 ? -11.305 21.906 14.477 1 96.5 195 VAL A O 1
ATOM 1490 N N . GLY A 1 196 ? -10.117 22.406 12.633 1 94.69 196 GLY A N 1
ATOM 1491 C CA . GLY A 1 196 ? -10.633 23.766 12.547 1 94.69 196 GLY A CA 1
ATOM 1492 C C . GLY A 1 196 ? -11.188 24.109 11.172 1 94.69 196 GLY A C 1
ATOM 1493 O O . GLY A 1 196 ? -12 23.359 10.625 1 94.69 196 GLY A O 1
ATOM 1494 N N . THR A 1 197 ? -10.703 25.234 10.656 1 92.62 197 THR A N 1
ATOM 1495 C CA . THR A 1 197 ? -11.312 25.719 9.422 1 92.62 197 THR A CA 1
ATOM 1496 C C . THR A 1 197 ? -10.266 25.828 8.305 1 92.62 197 THR A C 1
ATOM 1498 O O . THR A 1 197 ? -10.523 26.422 7.262 1 92.62 197 THR A O 1
ATOM 1501 N N . ALA A 1 198 ? -9.109 25.25 8.578 1 88.62 198 ALA A N 1
ATOM 1502 C CA . ALA A 1 198 ? -8.078 25.266 7.547 1 88.62 198 ALA A CA 1
ATOM 1503 C C . ALA A 1 198 ? -8.578 24.641 6.254 1 88.62 198 ALA A C 1
ATOM 1505 O O . ALA A 1 198 ? -9.148 23.547 6.27 1 88.62 198 ALA A O 1
ATOM 1506 N N . HIS A 1 199 ? -8.469 25.266 5.102 1 90.25 199 HIS A N 1
ATOM 1507 C CA . HIS A 1 199 ? -8.805 24.781 3.771 1 90.25 199 HIS A CA 1
ATOM 1508 C C . HIS A 1 199 ? -10.312 24.609 3.613 1 90.25 199 HIS A C 1
ATOM 1510 O O . HIS A 1 199 ? -10.766 23.781 2.811 1 90.25 199 HIS A O 1
ATOM 1516 N N . ILE A 1 200 ? -11.039 25.312 4.418 1 91.44 200 ILE A N 1
ATOM 1517 C CA . ILE A 1 200 ? -12.492 25.141 4.387 1 91.44 200 ILE A CA 1
ATOM 1518 C C . ILE A 1 200 ? -13.031 25.562 3.021 1 91.44 200 ILE A C 1
ATOM 1520 O O . ILE A 1 200 ? -14.055 25.047 2.568 1 91.44 200 ILE A O 1
ATOM 1524 N N . GLY A 1 201 ? -12.352 26.531 2.373 1 90.94 201 GLY A N 1
ATOM 1525 C CA . GLY A 1 201 ? -12.758 26.922 1.036 1 90.94 201 GLY A CA 1
ATOM 1526 C C . GLY A 1 201 ? -12.734 25.781 0.038 1 90.94 201 GLY A C 1
ATOM 1527 O O . GLY A 1 201 ? -13.492 25.781 -0.935 1 90.94 201 GLY A O 1
ATOM 1528 N N . LEU A 1 202 ? -11.945 24.797 0.256 1 90.5 202 LEU A N 1
ATOM 1529 C CA . LEU A 1 202 ? -11.758 23.672 -0.65 1 90.5 202 LEU A CA 1
ATOM 1530 C C . LEU A 1 202 ? -12.617 22.484 -0.224 1 90.5 202 LEU A C 1
ATOM 1532 O O . LEU A 1 202 ? -13.18 21.781 -1.068 1 90.5 202 LEU A O 1
ATOM 1536 N N . LEU A 1 203 ? -12.805 22.266 1.073 1 93.25 203 LEU A N 1
ATOM 1537 C CA . LEU A 1 203 ? -13.484 21.078 1.575 1 93.25 203 LEU A CA 1
ATOM 1538 C C . LEU A 1 203 ? -14.953 21.359 1.849 1 93.25 203 LEU A C 1
ATOM 1540 O O . LEU A 1 203 ? -15.773 20.438 1.938 1 93.25 203 LEU A O 1
ATOM 1544 N N . GLY A 1 204 ? -15.281 22.672 2.117 1 91.5 204 GLY A N 1
ATOM 1545 C CA . GLY A 1 204 ? -16.672 23.109 2.133 1 91.5 204 GLY A CA 1
ATOM 1546 C C . GLY A 1 204 ? -17.25 23.188 3.531 1 91.5 204 GLY A C 1
ATOM 1547 O O . GLY A 1 204 ? -18.219 23.922 3.77 1 91.5 204 GLY A O 1
ATOM 1548 N N . SER A 1 205 ? -16.781 22.344 4.477 1 93.75 205 SER A N 1
ATOM 1549 C CA . SER A 1 205 ? -17.328 22.375 5.828 1 93.75 205 SER A CA 1
ATOM 1550 C C . SER A 1 205 ? -16.297 21.875 6.848 1 93.75 205 SER A C 1
ATOM 1552 O O . SER A 1 205 ? -15.336 21.203 6.484 1 93.75 205 SER A O 1
ATOM 1554 N N . GLU A 1 206 ? -16.531 22.234 8.109 1 94.69 206 GLU A N 1
ATOM 1555 C CA . GLU A 1 206 ? -15.672 21.75 9.188 1 94.69 206 GLU A CA 1
ATOM 1556 C C . GLU A 1 206 ? -15.75 20.234 9.32 1 94.69 206 GLU A C 1
ATOM 1558 O O . GLU A 1 206 ? -14.75 19.578 9.633 1 94.69 206 GLU A O 1
ATOM 1563 N N . GLN A 1 207 ? -16.922 19.703 9.102 1 95.94 207 GLN A N 1
ATOM 1564 C CA . GLN A 1 207 ? -17.078 18.266 9.172 1 95.94 207 GLN A CA 1
ATOM 1565 C C . GLN A 1 207 ? -16.266 17.562 8.086 1 95.94 207 GLN A C 1
ATOM 1567 O O . GLN A 1 207 ? -15.648 16.531 8.336 1 95.94 207 GLN A O 1
ATOM 1572 N N . ALA A 1 208 ? -16.312 18.125 6.855 1 95.44 208 ALA A N 1
ATOM 1573 C CA . ALA A 1 208 ? -15.508 17.578 5.766 1 95.44 208 ALA A CA 1
ATOM 1574 C C . ALA A 1 208 ? -14.023 17.609 6.109 1 95.44 208 ALA A C 1
ATOM 1576 O O . ALA A 1 208 ? -13.281 16.672 5.77 1 95.44 208 ALA A O 1
ATOM 1577 N N . ILE A 1 209 ? -13.625 18.641 6.805 1 96.94 209 ILE A N 1
ATOM 1578 C CA . ILE A 1 209 ? -12.234 18.75 7.227 1 96.94 209 ILE A CA 1
ATOM 1579 C C . ILE A 1 209 ? -11.914 17.672 8.258 1 96.94 209 ILE A C 1
ATOM 1581 O O . ILE A 1 209 ? -10.867 17.031 8.188 1 96.94 209 ILE A O 1
ATOM 1585 N N . ALA A 1 210 ? -12.852 17.5 9.211 1 98.06 210 ALA A N 1
ATOM 1586 C CA . ALA A 1 210 ? -12.664 16.469 10.227 1 98.06 210 ALA A CA 1
ATOM 1587 C C . ALA A 1 210 ? -12.516 15.086 9.586 1 98.06 210 ALA A C 1
ATOM 1589 O O . ALA A 1 210 ? -11.633 14.312 9.953 1 98.06 210 ALA A O 1
ATOM 1590 N N . GLU A 1 211 ? -13.328 14.836 8.641 1 97.75 211 GLU A N 1
ATOM 1591 C CA . GLU A 1 211 ? -13.281 13.562 7.934 1 97.75 211 GLU A CA 1
ATOM 1592 C C . GLU A 1 211 ? -11.969 13.383 7.188 1 97.75 211 GLU A C 1
ATOM 1594 O O . GLU A 1 211 ? -11.352 12.32 7.242 1 97.75 211 GLU A O 1
ATOM 1599 N N . ALA A 1 212 ? -11.57 14.406 6.516 1 97.88 212 ALA A N 1
ATOM 1600 C CA . ALA A 1 212 ? -10.32 14.359 5.766 1 97.88 212 ALA A CA 1
ATOM 1601 C C . ALA A 1 212 ? -9.133 14.094 6.691 1 97.88 212 ALA A C 1
ATOM 1603 O O . ALA A 1 212 ? -8.25 13.297 6.363 1 97.88 212 ALA A O 1
ATOM 1604 N N . LYS A 1 213 ? -9.102 14.766 7.859 1 98.56 213 LYS A N 1
ATOM 1605 C CA . LYS A 1 213 ? -8.016 14.523 8.812 1 98.56 213 LYS A CA 1
ATOM 1606 C C . LYS A 1 213 ? -8.07 13.102 9.359 1 98.56 213 LYS A C 1
ATOM 1608 O O . LYS A 1 213 ? -7.031 12.461 9.539 1 98.56 213 LYS A O 1
ATOM 1613 N N . CYS A 1 214 ? -9.242 12.578 9.547 1 98.62 214 CYS A N 1
ATOM 1614 C CA . CYS A 1 214 ? -9.43 11.258 10.148 1 98.62 214 CYS A CA 1
ATOM 1615 C C . CYS A 1 214 ? -9.102 10.164 9.141 1 98.62 214 CYS A C 1
ATOM 1617 O O . CYS A 1 214 ? -9.062 8.984 9.5 1 98.62 214 CYS A O 1
ATOM 1619 N N . GLU A 1 215 ? -8.891 10.531 7.871 1 98.69 215 GLU A N 1
ATOM 1620 C CA . GLU A 1 215 ? -8.344 9.555 6.93 1 98.69 215 GLU A CA 1
ATOM 1621 C C . GLU A 1 215 ? -7.082 8.898 7.48 1 98.69 215 GLU A C 1
ATOM 1623 O O . GLU A 1 215 ? -6.82 7.727 7.215 1 98.69 215 GLU A O 1
ATOM 1628 N N . LEU A 1 216 ? -6.32 9.648 8.234 1 98.75 216 LEU A N 1
ATOM 1629 C CA . LEU A 1 216 ? -5.109 9.141 8.867 1 98.75 216 LEU A CA 1
ATOM 1630 C C . LEU A 1 216 ? -5.426 7.953 9.773 1 98.75 216 LEU A C 1
ATOM 1632 O O . LEU A 1 216 ? -4.715 6.945 9.75 1 98.75 216 LEU A O 1
ATOM 1636 N N . LEU A 1 217 ? -6.516 8.062 10.523 1 98.56 217 LEU A N 1
ATOM 1637 C CA . LEU A 1 217 ? -6.922 7.031 11.469 1 98.56 217 LEU A CA 1
ATOM 1638 C C . LEU A 1 217 ? -7.406 5.785 10.742 1 98.56 217 LEU A C 1
ATOM 1640 O O . LEU A 1 217 ? -7.148 4.664 11.18 1 98.56 217 LEU A O 1
ATOM 1644 N N . ALA A 1 218 ? -8.094 6.016 9.656 1 97.62 218 ALA A N 1
ATOM 1645 C CA . ALA A 1 218 ? -8.648 4.906 8.883 1 97.62 218 ALA A CA 1
ATOM 1646 C C . ALA A 1 218 ? -7.539 4.043 8.281 1 97.62 218 ALA A C 1
ATOM 1648 O O . ALA A 1 218 ? -7.773 2.889 7.918 1 97.62 218 ALA A O 1
ATOM 1649 N N . GLN A 1 219 ? -6.359 4.578 8.148 1 97.38 219 GLN A N 1
ATOM 1650 C CA . GLN A 1 219 ? -5.234 3.881 7.531 1 97.38 219 GLN A CA 1
ATOM 1651 C C . GLN A 1 219 ? -4.41 3.135 8.57 1 97.38 219 GLN A C 1
ATOM 1653 O O . GLN A 1 219 ? -3.492 2.387 8.227 1 97.38 219 GLN A O 1
ATOM 1658 N N . LEU A 1 220 ? -4.691 3.254 9.867 1 96.38 220 LEU A N 1
ATOM 1659 C CA . LEU A 1 220 ? -3.936 2.586 10.914 1 96.38 220 LEU A CA 1
ATOM 1660 C C . LEU A 1 220 ? -4.156 1.078 10.867 1 96.38 220 LEU A C 1
ATOM 1662 O O . LEU A 1 220 ? -5.273 0.617 10.633 1 96.38 220 LEU A O 1
ATOM 1666 N N . SER A 1 221 ? -3.062 0.365 11.109 1 92.38 221 SER A N 1
ATOM 1667 C CA . SER A 1 221 ? -3.17 -1.087 11.211 1 92.38 221 SER A CA 1
ATOM 1668 C C . SER A 1 221 ? -3.898 -1.496 12.484 1 92.38 221 SER A C 1
ATOM 1670 O O . SER A 1 221 ? -4.27 -0.645 13.297 1 92.38 221 SER A O 1
ATOM 1672 N N . GLY A 1 222 ? -4.09 -2.781 12.664 1 89.62 222 GLY A N 1
ATOM 1673 C CA . GLY A 1 222 ? -4.777 -3.301 13.836 1 89.62 222 GLY A CA 1
ATOM 1674 C C . GLY A 1 222 ? -4.039 -3.027 15.133 1 89.62 222 GLY A C 1
ATOM 1675 O O . GLY A 1 222 ? -4.641 -3.037 16.203 1 89.62 222 GLY A O 1
ATOM 1676 N N . THR A 1 223 ? -2.791 -2.707 15 1 92.06 223 THR A N 1
ATOM 1677 C CA . THR A 1 223 ? -1.998 -2.465 16.203 1 92.06 223 THR A CA 1
ATOM 1678 C C . THR A 1 223 ? -1.662 -0.982 16.328 1 92.06 223 THR A C 1
ATOM 1680 O O . THR A 1 223 ? -0.968 -0.582 17.266 1 92.06 223 THR A O 1
ATOM 1683 N N . GLY A 1 224 ? -2.104 -0.175 15.375 1 95.69 224 GLY A N 1
ATOM 1684 C CA . GLY A 1 224 ? -1.812 1.25 15.391 1 95.69 224 GLY A CA 1
ATOM 1685 C C . GLY A 1 224 ? -2.479 1.984 16.531 1 95.69 224 GLY A C 1
ATOM 1686 O O . GLY A 1 224 ? -3.465 1.504 17.094 1 95.69 224 GLY A O 1
ATOM 1687 N N . LEU A 1 225 ? -1.935 3.152 16.922 1 98.31 225 LEU A N 1
ATOM 1688 C CA . LEU A 1 225 ? -2.436 3.951 18.031 1 98.31 225 LEU A CA 1
ATOM 1689 C C . LEU A 1 225 ? -2.807 5.355 17.578 1 98.31 225 LEU A C 1
ATOM 1691 O O . LEU A 1 225 ? -2.027 6.016 16.891 1 98.31 225 LEU A O 1
ATOM 1695 N N . ALA A 1 226 ? -3.984 5.754 17.938 1 98.69 226 ALA A N 1
ATOM 1696 C CA . ALA A 1 226 ? -4.426 7.125 17.688 1 98.69 226 ALA A CA 1
ATOM 1697 C C . ALA A 1 226 ? -4.246 7.98 18.938 1 98.69 226 ALA A C 1
ATOM 1699 O O . ALA A 1 226 ? -4.562 7.547 20.047 1 98.69 226 ALA A O 1
ATOM 1700 N N . ILE A 1 227 ? -3.664 9.133 18.812 1 98.81 227 ILE A N 1
ATOM 1701 C CA . ILE A 1 227 ? -3.543 10.156 19.844 1 98.81 227 ILE A CA 1
ATOM 1702 C C . ILE A 1 227 ? -4.324 11.398 19.438 1 98.81 227 ILE A C 1
ATOM 1704 O O . ILE A 1 227 ? -3.936 12.109 18.516 1 98.81 227 ILE A O 1
ATOM 1708 N N . LEU A 1 228 ? -5.41 11.695 20.172 1 98.81 228 LEU A N 1
ATOM 1709 C CA . LEU A 1 228 ? -6.355 12.695 19.703 1 98.81 228 LEU A CA 1
ATOM 1710 C C . LEU A 1 228 ? -6.582 13.781 20.75 1 98.81 228 LEU A C 1
ATOM 1712 O O . LEU A 1 228 ? -6.613 13.492 21.953 1 98.81 228 LEU A O 1
ATOM 1716 N N . ASN A 1 229 ? -6.762 15 20.328 1 98.69 229 ASN A N 1
ATOM 1717 C CA . ASN A 1 229 ? -7.113 16.141 21.172 1 98.69 229 ASN A CA 1
ATOM 1718 C C . ASN A 1 229 ? -8.57 16.062 21.641 1 98.69 229 ASN A C 1
ATOM 1720 O O . ASN A 1 229 ? -9.477 16.406 20.875 1 98.69 229 ASN A O 1
ATOM 1724 N N . ALA A 1 230 ? -8.766 15.805 22.844 1 98.5 230 ALA A N 1
ATOM 1725 C CA . ALA A 1 230 ? -10.102 15.578 23.391 1 98.5 230 ALA A CA 1
ATOM 1726 C C . ALA A 1 230 ? -10.859 16.891 23.547 1 98.5 230 ALA A C 1
ATOM 1728 O O . ALA A 1 230 ? -12.086 16.891 23.703 1 98.5 230 ALA A O 1
ATOM 1729 N N . ASP A 1 231 ? -10.156 17.969 23.531 1 97.94 231 ASP A N 1
ATOM 1730 C CA . ASP A 1 231 ? -10.789 19.281 23.672 1 97.94 231 ASP A CA 1
ATOM 1731 C C . ASP A 1 231 ? -11.414 19.719 22.359 1 97.94 231 ASP A C 1
ATOM 1733 O O . ASP A 1 231 ? -12.125 20.734 22.312 1 97.94 231 ASP A O 1
ATOM 1737 N N . ASN A 1 232 ? -11.148 18.984 21.297 1 97.75 232 ASN A N 1
ATOM 1738 C CA . ASN A 1 232 ? -11.773 19.234 20 1 97.75 232 ASN A CA 1
ATOM 1739 C C . ASN A 1 232 ? -12.93 18.281 19.75 1 97.75 232 ASN A C 1
ATOM 1741 O O . ASN A 1 232 ? -12.727 17.188 19.203 1 97.75 232 ASN A O 1
ATOM 1745 N N . HIS A 1 233 ? -14.109 18.719 19.984 1 97.25 233 HIS A N 1
ATOM 1746 C CA . HIS A 1 233 ? -15.281 17.859 20.047 1 97.25 233 HIS A CA 1
ATOM 1747 C C . HIS A 1 233 ? -15.586 17.234 18.688 1 97.25 233 HIS A C 1
ATOM 1749 O O . HIS A 1 233 ? -15.938 16.062 18.594 1 97.25 233 HIS A O 1
ATOM 1755 N N . ARG A 1 234 ? -15.453 18.047 17.672 1 97.44 234 ARG A N 1
ATOM 1756 C CA . ARG A 1 234 ? -15.742 17.547 16.328 1 97.44 234 ARG A CA 1
ATOM 1757 C C . ARG A 1 234 ? -14.781 16.422 15.961 1 97.44 234 ARG A C 1
ATOM 1759 O O . ARG A 1 234 ? -15.188 15.414 15.359 1 97.44 234 ARG A O 1
ATOM 1766 N N . LEU A 1 235 ? -13.531 16.594 16.297 1 98.31 235 LEU A N 1
ATOM 1767 C CA . LEU A 1 235 ? -12.523 15.562 16.062 1 98.31 235 LEU A CA 1
ATOM 1768 C C . LEU A 1 235 ? -12.883 14.266 16.781 1 98.31 235 LEU A C 1
ATOM 1770 O O . LEU A 1 235 ? -12.898 13.195 16.156 1 98.31 235 LEU A O 1
ATOM 1774 N N . ILE A 1 236 ? -13.25 14.367 18.016 1 98.44 236 ILE A N 1
ATOM 1775 C CA . ILE A 1 236 ? -13.539 13.195 18.828 1 98.44 236 ILE A CA 1
ATOM 1776 C C . ILE A 1 236 ? -14.789 12.492 18.312 1 98.44 236 ILE A C 1
ATOM 1778 O O . ILE A 1 236 ? -14.805 11.266 18.156 1 98.44 236 ILE A O 1
ATOM 1782 N N . ALA A 1 237 ? -15.781 13.289 18 1 97.88 237 ALA A N 1
ATOM 1783 C CA . ALA A 1 237 ? -17.031 12.727 17.5 1 97.88 237 ALA A CA 1
ATOM 1784 C C . ALA A 1 237 ? -16.797 11.977 16.188 1 97.88 237 ALA A C 1
ATOM 1786 O O . ALA A 1 237 ? -17.375 10.906 15.977 1 97.88 237 ALA A O 1
ATOM 1787 N N . THR A 1 238 ? -16.031 12.531 15.32 1 98 238 THR A N 1
ATOM 1788 C CA . THR A 1 238 ? -15.734 11.906 14.031 1 98 238 THR A CA 1
ATOM 1789 C C . THR A 1 238 ? -14.906 10.641 14.227 1 98 238 THR A C 1
ATOM 1791 O O . THR A 1 238 ? -15.203 9.602 13.633 1 98 238 THR A O 1
ATOM 1794 N N . ALA A 1 239 ? -13.898 10.695 15.062 1 98.12 239 ALA A N 1
ATOM 1795 C CA . ALA A 1 239 ? -12.992 9.578 15.305 1 98.12 239 ALA A CA 1
ATOM 1796 C C . ALA A 1 239 ? -13.727 8.398 15.93 1 98.12 239 ALA A C 1
ATOM 1798 O O . ALA A 1 239 ? -13.398 7.238 15.656 1 98.12 239 ALA A O 1
ATOM 1799 N N . GLN A 1 240 ? -14.672 8.695 16.766 1 96.81 240 GLN A N 1
ATOM 1800 C CA . GLN A 1 240 ? -15.43 7.652 17.453 1 96.81 240 GLN A CA 1
ATOM 1801 C C . GLN A 1 240 ? -16.156 6.746 16.453 1 96.81 240 GLN A C 1
ATOM 1803 O O . GLN A 1 240 ? -16.344 5.559 16.719 1 96.81 240 GLN A O 1
ATOM 1808 N N . ARG A 1 241 ? -16.453 7.301 15.336 1 96 241 ARG A N 1
ATOM 1809 C CA . ARG A 1 241 ? -17.188 6.555 14.32 1 96 241 ARG A CA 1
ATOM 1810 C C . ARG A 1 241 ? -16.297 5.508 13.656 1 96 241 ARG A C 1
ATOM 1812 O O . ARG A 1 241 ? -16.781 4.617 12.961 1 96 241 ARG A O 1
ATOM 1819 N N . LEU A 1 242 ? -15.047 5.559 13.844 1 95.19 242 LEU A N 1
ATOM 1820 C CA . LEU A 1 242 ? -14.109 4.625 13.227 1 95.19 242 LEU A CA 1
ATOM 1821 C C . LEU A 1 242 ? -13.891 3.408 14.117 1 95.19 242 LEU A C 1
ATOM 1823 O O . LEU A 1 242 ? -13.344 2.396 13.672 1 95.19 242 LEU A O 1
ATOM 1827 N N . ASN A 1 243 ? -14.289 3.447 15.352 1 90.31 243 ASN A N 1
ATOM 1828 C CA . ASN A 1 243 ? -14.156 2.336 16.281 1 90.31 243 ASN A CA 1
ATOM 1829 C C . ASN A 1 243 ? -12.734 1.778 16.281 1 90.31 243 ASN A C 1
ATOM 1831 O O . ASN A 1 243 ? -12.531 0.578 16.094 1 90.31 243 ASN A O 1
ATOM 1835 N N . LEU A 1 244 ? -11.781 2.605 16.578 1 91.25 244 LEU A N 1
ATOM 1836 C CA . LEU A 1 244 ? -10.375 2.227 16.547 1 91.25 244 LEU A CA 1
ATOM 1837 C C . LEU A 1 244 ? -10.039 1.309 17.719 1 91.25 244 LEU A C 1
ATOM 1839 O O . LEU A 1 244 ? -10.539 1.504 18.828 1 91.25 244 LEU A O 1
ATOM 1843 N N . PRO A 1 245 ? -9.172 0.316 17.5 1 87 245 PRO A N 1
ATOM 1844 C CA . PRO A 1 245 ? -8.805 -0.596 18.578 1 87 245 PRO A CA 1
ATOM 1845 C C . PRO A 1 245 ? -8.016 0.093 19.688 1 87 245 PRO A C 1
ATOM 1847 O O . PRO A 1 245 ? -8.188 -0.233 20.875 1 87 245 PRO A O 1
ATOM 1850 N N . ARG A 1 246 ? -7.137 0.991 19.375 1 95.38 246 ARG A N 1
ATOM 1851 C CA . ARG A 1 246 ? -6.316 1.713 20.344 1 95.38 246 ARG A CA 1
ATOM 1852 C C . ARG A 1 246 ? -6.41 3.219 20.125 1 95.38 246 ARG A C 1
ATOM 1854 O O . ARG A 1 246 ? -6.039 3.721 19.062 1 95.38 246 ARG A O 1
ATOM 1861 N N . CYS A 1 247 ? -6.891 3.904 21.078 1 97.75 247 CYS A N 1
ATOM 1862 C CA . CYS A 1 247 ? -7.035 5.355 21.031 1 97.75 247 CYS A CA 1
ATOM 1863 C C . CYS A 1 247 ? -6.777 5.973 22.406 1 97.75 247 CYS A C 1
ATOM 1865 O O . CYS A 1 247 ? -7.316 5.512 23.406 1 97.75 247 CYS A O 1
ATOM 1867 N N . ARG A 1 248 ? -5.902 6.918 22.469 1 98.19 248 ARG A N 1
ATOM 1868 C CA . ARG A 1 248 ? -5.629 7.719 23.656 1 98.19 248 ARG A CA 1
ATOM 1869 C C . ARG A 1 248 ? -5.887 9.195 23.391 1 98.19 248 ARG A C 1
ATOM 1871 O O . ARG A 1 248 ? -5.562 9.711 22.328 1 98.19 248 ARG A O 1
ATOM 1878 N N . THR A 1 249 ? -6.523 9.836 24.359 1 98.62 249 THR A N 1
ATOM 1879 C CA . THR A 1 249 ? -6.867 11.242 24.172 1 98.62 249 THR A CA 1
ATOM 1880 C C . THR A 1 249 ? -6.129 12.117 25.172 1 98.62 249 THR A C 1
ATOM 1882 O O . THR A 1 249 ? -5.656 11.625 26.203 1 98.62 249 THR A O 1
ATOM 1885 N N . TYR A 1 250 ? -5.977 13.359 24.812 1 98.69 250 TYR A N 1
ATOM 1886 C CA . TYR A 1 250 ? -5.336 14.352 25.672 1 98.69 250 TYR A CA 1
ATOM 1887 C C . TYR A 1 250 ? -6.09 15.672 25.641 1 98.69 250 TYR A C 1
ATOM 1889 O O . TYR A 1 250 ? -6.891 15.914 24.734 1 98.69 250 TYR A O 1
ATOM 1897 N N . GLY A 1 251 ? -5.906 16.484 26.641 1 98.5 251 GLY A N 1
ATOM 1898 C CA . GLY A 1 251 ? -6.527 17.797 26.641 1 98.5 251 GLY A CA 1
ATOM 1899 C C . GLY A 1 251 ? -6.336 18.562 27.938 1 98.5 251 GLY A C 1
ATOM 1900 O O . GLY A 1 251 ? -5.762 18.031 28.891 1 98.5 251 GLY A O 1
ATOM 1901 N N . LEU A 1 252 ? -6.699 19.797 27.938 1 97.88 252 LEU A N 1
ATOM 1902 C CA . LEU A 1 252 ? -6.66 20.641 29.125 1 97.88 252 LEU A CA 1
ATOM 1903 C C . LEU A 1 252 ? -7.977 20.562 29.891 1 97.88 252 LEU A C 1
ATOM 1905 O O . LEU A 1 252 ? -8.016 20.828 31.094 1 97.88 252 LEU A O 1
ATOM 1909 N N . GLN A 1 253 ? -9.039 20.188 29.188 1 97.44 253 GLN A N 1
ATOM 1910 C CA . GLN A 1 253 ? -10.359 20.109 29.797 1 97.44 253 GLN A CA 1
ATOM 1911 C C . GLN A 1 253 ? -10.867 18.672 29.828 1 97.44 253 GLN A C 1
ATOM 1913 O O . GLN A 1 253 ? -11.594 18.281 30.734 1 97.44 253 GLN A O 1
ATOM 1918 N N . ASN A 1 254 ? -10.492 17.922 28.797 1 96.94 254 ASN A N 1
ATOM 1919 C CA . ASN A 1 254 ? -10.953 16.547 28.641 1 96.94 254 ASN A CA 1
ATOM 1920 C C . ASN A 1 254 ? -9.805 15.609 28.281 1 96.94 254 ASN A C 1
ATOM 1922 O O . ASN A 1 254 ? -8.664 16.047 28.156 1 96.94 254 ASN A O 1
ATOM 1926 N N . GLY A 1 255 ? -10.117 14.266 28.328 1 97.62 255 GLY A N 1
ATOM 1927 C CA . GLY A 1 255 ? -9.164 13.305 27.781 1 97.62 255 GLY A CA 1
ATOM 1928 C C . GLY A 1 255 ? -8.594 12.375 28.844 1 97.62 255 GLY A C 1
ATOM 1929 O O . GLY A 1 255 ? -8.711 12.641 30.031 1 97.62 255 GLY A O 1
ATOM 1930 N N . ASP A 1 256 ? -7.965 11.312 28.344 1 97.5 256 ASP A N 1
ATOM 1931 C CA . ASP A 1 256 ? -7.289 10.344 29.203 1 97.5 256 ASP A CA 1
ATOM 1932 C C . ASP A 1 256 ? -6.098 10.977 29.922 1 97.5 256 ASP A C 1
ATOM 1934 O O . ASP A 1 256 ? -5.844 10.688 31.094 1 97.5 256 ASP A O 1
ATOM 1938 N N . LEU A 1 257 ? -5.348 11.758 29.203 1 98.19 257 LEU A N 1
ATOM 1939 C CA . LEU A 1 257 ? -4.23 12.539 29.734 1 98.19 257 LEU A CA 1
ATOM 1940 C C . LEU A 1 257 ? -4.598 14.016 29.828 1 98.19 257 LEU A C 1
ATOM 1942 O O . LEU A 1 257 ? -4.598 14.727 28.812 1 98.19 257 LEU A O 1
ATOM 1946 N N . GLN A 1 258 ? -4.797 14.461 31 1 98.06 258 GLN A N 1
ATOM 1947 C CA . GLN A 1 258 ? -5.238 15.844 31.203 1 98.06 258 GLN A CA 1
ATOM 1948 C C . GLN A 1 258 ? -4.145 16.688 31.844 1 98.06 258 GLN A C 1
ATOM 1950 O O . GLN A 1 258 ? -3.467 16.234 32.75 1 98.06 258 GLN A O 1
ATOM 1955 N N . GLY A 1 259 ? -3.955 17.875 31.312 1 98 259 GLY A N 1
ATOM 1956 C CA . GLY A 1 259 ? -3.047 18.844 31.891 1 98 259 GLY A CA 1
ATOM 1957 C C . GLY A 1 259 ? -3.754 20.078 32.438 1 98 259 GLY A C 1
ATOM 1958 O O . GLY A 1 259 ? -4.859 20.406 31.984 1 98 259 GLY A O 1
ATOM 1959 N N . GLN A 1 260 ? -3.068 20.625 33.406 1 97.75 260 GLN A N 1
ATOM 1960 C CA . GLN A 1 260 ? -3.541 21.891 33.969 1 97.75 260 GLN A CA 1
ATOM 1961 C C . GLN A 1 260 ? -2.506 22.984 33.781 1 97.75 260 GLN A C 1
ATOM 1963 O O . GLN A 1 260 ? -1.385 22.891 34.281 1 97.75 260 GLN A O 1
ATOM 1968 N N . LEU A 1 261 ? -2.951 23.938 33 1 95.88 261 LEU A N 1
ATOM 1969 C CA . LEU A 1 261 ? -2.078 25.094 32.812 1 95.88 261 LEU A CA 1
ATOM 1970 C C . LEU A 1 261 ? -2.174 26.062 34 1 95.88 261 LEU A C 1
ATOM 1972 O O . LEU A 1 261 ? -3.211 26.688 34.188 1 95.88 261 LEU A O 1
ATOM 1976 N N . ILE A 1 262 ? -1.073 26.234 34.75 1 94.88 262 ILE A N 1
ATOM 1977 C CA . ILE A 1 262 ? -1.049 27.078 35.969 1 94.88 262 ILE A CA 1
ATOM 1978 C C . ILE A 1 262 ? -0.778 28.531 35.562 1 94.88 262 ILE A C 1
ATOM 1980 O O . ILE A 1 262 ? -1.311 29.453 36.188 1 94.88 262 ILE A O 1
ATOM 1984 N N . ASP A 1 263 ? 0.089 28.75 34.719 1 92.06 263 ASP A N 1
ATOM 1985 C CA . ASP A 1 263 ? 0.387 30.016 34.031 1 92.06 263 ASP A CA 1
ATOM 1986 C C . ASP A 1 263 ? 0.805 29.766 32.594 1 92.06 263 ASP A C 1
ATOM 1988 O O . ASP A 1 263 ? 0.668 28.656 32.062 1 92.06 263 ASP A O 1
ATOM 1992 N N . LEU A 1 264 ? 1.237 30.75 31.938 1 90.25 264 LEU A N 1
ATOM 1993 C CA . LEU A 1 264 ? 1.485 30.672 30.5 1 90.25 264 LEU A CA 1
ATOM 1994 C C . LEU A 1 264 ? 2.592 29.672 30.188 1 90.25 264 LEU A C 1
ATOM 1996 O O . LEU A 1 264 ? 2.688 29.172 29.078 1 90.25 264 LEU A O 1
ATOM 2000 N N . GLU A 1 265 ? 3.404 29.297 31.203 1 93.81 265 GLU A N 1
ATOM 2001 C CA . GLU A 1 265 ? 4.602 28.516 30.906 1 93.81 265 GLU A CA 1
ATOM 2002 C C . GLU A 1 265 ? 4.676 27.25 31.75 1 93.81 265 GLU A C 1
ATOM 2004 O O . GLU A 1 265 ? 5.621 26.469 31.641 1 93.81 265 GLU A O 1
ATOM 2009 N N . THR A 1 266 ? 3.666 27.062 32.594 1 96.75 266 THR A N 1
ATOM 2010 C CA . THR A 1 266 ? 3.748 25.938 33.531 1 96.75 266 THR A CA 1
ATOM 2011 C C . THR A 1 266 ? 2.537 25.016 33.375 1 96.75 266 THR A C 1
ATOM 2013 O O . THR A 1 266 ? 1.396 25.453 33.531 1 96.75 266 THR A O 1
ATOM 2016 N N . LEU A 1 267 ? 2.824 23.75 33.062 1 97.81 267 LEU A N 1
ATOM 2017 C CA . LEU A 1 267 ? 1.804 22.719 32.875 1 97.81 267 LEU A CA 1
ATOM 2018 C C . LEU A 1 267 ? 1.961 21.625 33.938 1 97.81 267 LEU A C 1
ATOM 2020 O O . LEU A 1 267 ? 3.074 21.156 34.188 1 97.81 267 LEU A O 1
ATOM 2024 N N . VAL A 1 268 ? 0.879 21.281 34.562 1 98.25 268 VAL A N 1
ATOM 2025 C CA . VAL A 1 268 ? 0.897 20.172 35.5 1 98.25 268 VAL A CA 1
ATOM 2026 C C . VAL A 1 268 ? 0.145 18.984 34.938 1 98.25 268 VAL A C 1
ATOM 2028 O O . VAL A 1 268 ? -1 19.109 34.5 1 98.25 268 VAL A O 1
ATOM 2031 N N . VAL A 1 269 ? 0.778 17.844 34.875 1 98.12 269 VAL A N 1
ATOM 2032 C CA . VAL A 1 269 ? 0.196 16.594 34.375 1 98.12 269 VAL A CA 1
ATOM 2033 C C . VAL A 1 269 ? 0.472 15.469 35.375 1 98.12 269 VAL A C 1
ATOM 2035 O O . VAL A 1 269 ? 1.629 15.164 35.656 1 98.12 269 VAL A O 1
ATOM 2038 N N . GLU A 1 270 ? -0.583 14.852 35.875 1 96.44 270 GLU A N 1
ATOM 2039 C CA . GLU A 1 270 ? -0.468 13.75 36.812 1 96.44 270 GLU A CA 1
ATOM 2040 C C . GLU A 1 270 ? 0.458 14.117 37.969 1 96.44 270 GLU A C 1
ATOM 2042 O O . GLU A 1 270 ? 1.36 13.352 38.312 1 96.44 270 GLU A O 1
ATOM 2047 N N . GLY A 1 271 ? 0.302 15.242 38.406 1 95.06 271 GLY A N 1
ATOM 2048 C CA . GLY A 1 271 ? 1.021 15.711 39.594 1 95.06 271 GLY A CA 1
ATOM 2049 C C . GLY A 1 271 ? 2.43 16.172 39.281 1 95.06 271 GLY A C 1
ATOM 2050 O O . GLY A 1 271 ? 3.139 16.656 40.156 1 95.06 271 GLY A O 1
ATOM 2051 N N . GLN A 1 272 ? 2.883 16.125 38.062 1 96.88 272 GLN A N 1
ATOM 2052 C CA . GLN A 1 272 ? 4.219 16.547 37.688 1 96.88 272 GLN A CA 1
ATOM 2053 C C . GLN A 1 272 ? 4.172 17.906 36.969 1 96.88 272 GLN A C 1
ATOM 2055 O O . GLN A 1 272 ? 3.291 18.156 36.156 1 96.88 272 GLN A O 1
ATOM 2060 N N . ARG A 1 273 ? 5.16 18.766 37.312 1 97.06 273 ARG A N 1
ATOM 2061 C CA . ARG A 1 273 ? 5.223 20.109 36.719 1 97.06 273 ARG A CA 1
ATOM 2062 C C . ARG A 1 273 ? 6.18 20.141 35.531 1 97.06 273 ARG A C 1
ATOM 2064 O O . ARG A 1 273 ? 7.289 19.609 35.625 1 97.06 273 ARG A O 1
ATOM 2071 N N . PHE A 1 274 ? 5.703 20.734 34.5 1 97.81 274 PHE A N 1
ATOM 2072 C CA . PHE A 1 274 ? 6.504 20.891 33.281 1 97.81 274 PHE A CA 1
ATOM 2073 C C . PHE A 1 274 ? 6.594 22.359 32.875 1 97.81 274 PHE A C 1
ATOM 2075 O O . PHE A 1 274 ? 5.582 23.062 32.844 1 97.81 274 PHE A O 1
ATOM 2082 N N . ARG A 1 275 ? 7.801 22.828 32.625 1 97.25 275 ARG A N 1
ATOM 2083 C CA . ARG A 1 275 ? 7.953 24.125 31.984 1 97.25 275 ARG A CA 1
ATOM 2084 C C . ARG A 1 275 ? 7.754 24.016 30.484 1 97.25 275 ARG A C 1
ATOM 2086 O O . ARG A 1 275 ? 8.508 23.328 29.797 1 97.25 275 ARG A O 1
ATOM 2093 N N . LEU A 1 276 ? 6.762 24.719 30 1 95.81 276 LEU A N 1
ATOM 2094 C CA . LEU A 1 276 ? 6.48 24.656 28.562 1 95.81 276 LEU A CA 1
ATOM 2095 C C . LEU A 1 276 ? 7.562 25.391 27.766 1 95.81 276 LEU A C 1
ATOM 2097 O O . LEU A 1 276 ? 7.91 26.531 28.094 1 95.81 276 LEU A O 1
ATOM 2101 N N . PRO A 1 277 ? 8.07 24.734 26.766 1 93.88 277 PRO A N 1
ATOM 2102 C CA . PRO A 1 277 ? 9.039 25.438 25.922 1 93.88 277 PRO A CA 1
ATOM 2103 C C . PRO A 1 277 ? 8.422 26.594 25.141 1 93.88 277 PRO A C 1
ATOM 2105 O O . PRO A 1 277 ? 9.133 27.5 24.719 1 93.88 277 PRO A O 1
ATOM 2108 N N . LEU A 1 278 ? 7.191 26.516 24.859 1 92 278 LEU A N 1
ATOM 2109 C CA . LEU A 1 278 ? 6.402 27.562 24.203 1 92 278 LEU A CA 1
ATOM 2110 C C . LEU A 1 278 ? 5.164 27.891 25.016 1 92 278 LEU A C 1
ATOM 2112 O O . LEU A 1 278 ? 4.41 27 25.422 1 92 278 LEU A O 1
ATOM 2116 N N . PRO A 1 279 ? 4.98 29.141 25.203 1 91.69 279 PRO A N 1
ATOM 2117 C CA . PRO A 1 279 ? 3.895 29.531 26.109 1 91.69 279 PRO A CA 1
ATOM 2118 C C . PRO A 1 279 ? 2.518 29.406 25.453 1 91.69 279 PRO A C 1
ATOM 2120 O O . PRO A 1 279 ? 2.393 29.5 24.234 1 91.69 279 PRO A O 1
ATOM 2123 N N . GLY A 1 280 ? 1.472 29.25 26.344 1 91.75 280 GLY A N 1
ATOM 2124 C CA . GLY A 1 280 ? 0.088 29.359 25.922 1 91.75 280 GLY A CA 1
ATOM 2125 C C . GLY A 1 280 ? -0.648 28.031 25.938 1 91.75 280 GLY A C 1
ATOM 2126 O O . GLY A 1 280 ? -0.025 26.969 25.859 1 91.75 280 GLY A O 1
ATOM 2127 N N . ALA A 1 281 ? -1.928 28.125 25.953 1 93.56 281 ALA A N 1
ATOM 2128 C CA . ALA A 1 281 ? -2.797 26.953 26.078 1 93.56 281 ALA A CA 1
ATOM 2129 C C . ALA A 1 281 ? -2.66 26.047 24.875 1 93.56 281 ALA A C 1
ATOM 2131 O O . ALA A 1 281 ? -2.639 24.812 25 1 93.56 281 ALA A O 1
ATOM 2132 N N . HIS A 1 282 ? -2.588 26.656 23.672 1 93 282 HIS A N 1
ATOM 2133 C CA . HIS A 1 282 ? -2.479 25.859 22.469 1 93 282 HIS A CA 1
ATOM 2134 C C . HIS A 1 282 ? -1.168 25.078 22.438 1 93 282 HIS A C 1
ATOM 2136 O O . HIS A 1 282 ? -1.132 23.922 21.984 1 93 282 HIS A O 1
ATOM 2142 N N . ASN A 1 283 ? -0.127 25.609 22.922 1 94.88 283 ASN A N 1
ATOM 2143 C CA . ASN A 1 283 ? 1.153 24.922 22.969 1 94.88 283 ASN A CA 1
ATOM 2144 C C . ASN A 1 283 ? 1.18 23.875 24.078 1 94.88 283 ASN A C 1
ATOM 2146 O O . ASN A 1 283 ? 1.855 22.844 23.969 1 94.88 283 ASN A O 1
ATOM 2150 N N . ALA A 1 284 ? 0.437 24.172 25.156 1 97 284 ALA A N 1
ATOM 2151 C CA . ALA A 1 284 ? 0.267 23.141 26.188 1 97 284 ALA A CA 1
ATOM 2152 C C . ALA A 1 284 ? -0.381 21.891 25.625 1 97 284 ALA A C 1
ATOM 2154 O O . ALA A 1 284 ? 0.014 20.766 25.953 1 97 284 ALA A O 1
ATOM 2155 N N . LEU A 1 285 ? -1.324 22.125 24.766 1 97.62 285 LEU A N 1
ATOM 2156 C CA . LEU A 1 285 ? -1.987 21 24.109 1 97.62 285 LEU A CA 1
ATOM 2157 C C . LEU A 1 285 ? -1.009 20.219 23.234 1 97.62 285 LEU A C 1
ATOM 2159 O O . LEU A 1 285 ? -0.968 18.984 23.281 1 97.62 285 LEU A O 1
ATOM 2163 N N . ASN A 1 286 ? -0.228 20.906 22.438 1 97.44 286 ASN A N 1
ATOM 2164 C CA . ASN A 1 286 ? 0.79 20.25 21.625 1 97.44 286 ASN A CA 1
ATOM 2165 C C . ASN A 1 286 ? 1.755 19.438 22.484 1 97.44 286 ASN A C 1
ATOM 2167 O O . ASN A 1 286 ? 2.154 18.328 22.094 1 97.44 286 ASN A O 1
ATOM 2171 N N . PHE A 1 287 ? 2.096 20.031 23.609 1 98 287 PHE A N 1
ATOM 2172 C CA . PHE A 1 287 ? 3.01 19.375 24.547 1 98 287 PHE A CA 1
ATOM 2173 C C . PHE A 1 287 ? 2.404 18.094 25.094 1 98 287 PHE A C 1
ATOM 2175 O O . PHE A 1 287 ? 3.086 17.078 25.203 1 98 287 PHE A O 1
ATOM 2182 N N . LEU A 1 288 ? 1.145 18.141 25.422 1 98.56 288 LEU A N 1
ATOM 2183 C CA . LEU A 1 288 ? 0.442 16.984 25.969 1 98.56 288 LEU A CA 1
ATOM 2184 C C . LEU A 1 288 ? 0.44 15.836 24.953 1 98.56 288 LEU A C 1
ATOM 2186 O O . LEU A 1 288 ? 0.562 14.672 25.344 1 98.56 288 LEU A O 1
ATOM 2190 N N . ALA A 1 289 ? 0.253 16.125 23.672 1 98.56 289 ALA A N 1
ATOM 2191 C CA . ALA A 1 289 ? 0.342 15.094 22.625 1 98.56 289 ALA A CA 1
ATOM 2192 C C . ALA A 1 289 ? 1.689 14.383 22.672 1 98.56 289 ALA A C 1
ATOM 2194 O O . ALA A 1 289 ? 1.751 13.148 22.609 1 98.56 289 ALA A O 1
ATOM 2195 N N . GLY A 1 290 ? 2.752 15.18 22.828 1 98.38 290 GLY A N 1
ATOM 2196 C CA . GLY A 1 290 ? 4.09 14.609 22.938 1 98.38 290 GLY A CA 1
ATOM 2197 C C . GLY A 1 290 ? 4.27 13.727 24.156 1 98.38 290 GLY A C 1
ATOM 2198 O O . GLY A 1 290 ? 4.867 12.656 24.062 1 98.38 290 GLY A O 1
ATOM 2199 N N . LEU A 1 291 ? 3.727 14.188 25.281 1 98.19 291 LEU A N 1
ATOM 2200 C CA . LEU A 1 291 ? 3.824 13.398 26.516 1 98.19 291 LEU A CA 1
ATOM 2201 C C . LEU A 1 291 ? 3.137 12.047 26.344 1 98.19 291 LEU A C 1
ATOM 2203 O O . LEU A 1 291 ? 3.648 11.023 26.812 1 98.19 291 LEU A O 1
ATOM 2207 N N . ALA A 1 292 ? 1.983 12.07 25.703 1 98.25 292 ALA A N 1
ATOM 2208 C CA . ALA A 1 292 ? 1.246 10.836 25.469 1 98.25 292 ALA A CA 1
ATOM 2209 C C . ALA A 1 292 ? 2.066 9.852 24.625 1 98.25 292 ALA A C 1
ATOM 2211 O O . ALA A 1 292 ? 2.125 8.664 24.938 1 98.25 292 ALA A O 1
ATOM 2212 N N . ILE A 1 293 ? 2.705 10.32 23.609 1 98.25 293 ILE A N 1
ATOM 2213 C CA . ILE A 1 293 ? 3.52 9.5 22.734 1 98.25 293 ILE A CA 1
ATOM 2214 C C . ILE A 1 293 ? 4.73 8.961 23.484 1 98.25 293 ILE A C 1
ATOM 2216 O O . ILE A 1 293 ? 5.07 7.781 23.375 1 98.25 293 ILE A O 1
ATOM 2220 N N . ALA A 1 294 ? 5.383 9.867 24.25 1 97.5 294 ALA A N 1
ATOM 2221 C CA . ALA A 1 294 ? 6.543 9.461 25.047 1 97.5 294 ALA A CA 1
A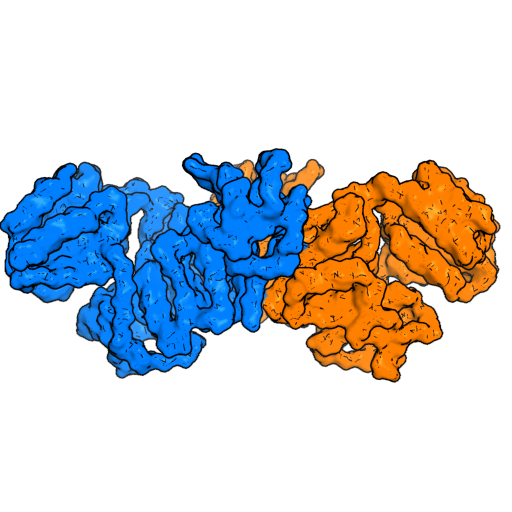TOM 2222 C C . ALA A 1 294 ? 6.18 8.344 2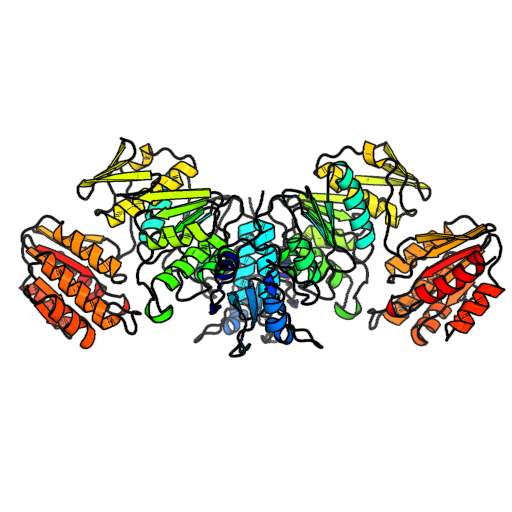6.016 1 97.5 294 ALA A C 1
ATOM 2224 O O . ALA A 1 294 ? 6.938 7.379 26.172 1 97.5 294 ALA A O 1
ATOM 2225 N N . GLN A 1 295 ? 5.055 8.492 26.625 1 96.19 295 GLN A N 1
ATOM 2226 C CA . GLN A 1 295 ? 4.582 7.457 27.547 1 96.19 295 GLN A CA 1
ATOM 2227 C C . GLN A 1 295 ? 4.367 6.133 26.812 1 96.19 295 GLN A C 1
ATOM 2229 O O . GLN A 1 295 ? 4.773 5.078 27.297 1 96.19 295 GLN A O 1
ATOM 2234 N N . GLU A 1 296 ? 3.709 6.18 25.656 1 96.69 296 GLU A N 1
ATOM 2235 C CA . GLU A 1 296 ? 3.451 4.992 24.844 1 96.69 296 GLU A CA 1
ATOM 2236 C C . GLU A 1 296 ? 4.75 4.293 24.469 1 96.69 296 GLU A C 1
ATOM 2238 O O . GLU A 1 296 ? 4.809 3.062 24.406 1 96.69 296 GLU A O 1
ATOM 2243 N N . LEU A 1 297 ? 5.773 5.059 24.234 1 97.31 297 LEU A N 1
ATOM 2244 C CA . LEU A 1 297 ? 7.039 4.508 23.766 1 97.31 297 LEU A CA 1
ATOM 2245 C C . LEU A 1 297 ? 7.98 4.223 24.922 1 97.31 297 LEU A C 1
ATOM 2247 O O . LEU A 1 297 ? 9.156 3.932 24.719 1 97.31 297 LEU A O 1
ATOM 2251 N N . GLY A 1 298 ? 7.559 4.465 26.141 1 96.94 298 GLY A N 1
ATOM 2252 C CA . GLY A 1 298 ? 8.273 4.035 27.328 1 96.94 298 GLY A CA 1
ATOM 2253 C C . GLY A 1 298 ? 9.312 5.039 27.797 1 96.94 298 GLY A C 1
ATOM 2254 O O . GLY A 1 298 ? 10.281 4.672 28.469 1 96.94 298 GLY A O 1
ATOM 2255 N N . LEU A 1 299 ? 9.172 6.238 27.5 1 96.75 299 LEU A N 1
ATOM 2256 C CA . LEU A 1 299 ? 10.117 7.262 27.922 1 96.75 299 LEU A CA 1
ATOM 2257 C C . LEU A 1 299 ? 9.688 7.891 29.234 1 96.75 299 LEU A C 1
ATOM 2259 O O . LEU A 1 299 ? 8.5 8.109 29.469 1 96.75 299 LEU A O 1
ATOM 2263 N N . ASP A 1 300 ? 10.695 8.281 30.031 1 95.38 300 ASP A N 1
ATOM 2264 C CA . ASP A 1 300 ? 10.453 8.922 31.312 1 95.38 300 ASP A CA 1
ATOM 2265 C C . ASP A 1 300 ? 10.195 10.422 31.141 1 95.38 300 ASP A C 1
ATOM 2267 O O . ASP A 1 300 ? 11.008 11.133 30.562 1 95.38 300 ASP A O 1
ATOM 2271 N N . TRP A 1 301 ? 9.156 10.859 31.812 1 95.75 301 TRP A N 1
ATOM 2272 C CA . TRP A 1 301 ? 8.727 12.25 31.672 1 95.75 301 TRP A CA 1
ATOM 2273 C C . TRP A 1 301 ? 9.711 13.195 32.344 1 95.75 301 TRP A C 1
ATOM 2275 O O . TRP A 1 301 ? 9.711 14.398 32.094 1 95.75 301 TRP A O 1
ATOM 2285 N N . GLU A 1 302 ? 10.5 12.672 33.219 1 94.88 302 GLU A N 1
ATOM 2286 C CA . GLU A 1 302 ? 11.453 13.5 33.969 1 94.88 302 GLU A CA 1
ATOM 2287 C C . GLU A 1 302 ? 12.359 14.273 33 1 94.88 302 GLU A C 1
ATOM 2289 O O . GLU A 1 302 ? 12.758 15.398 33.281 1 94.88 302 GLU A O 1
ATOM 2294 N N . ALA A 1 303 ? 12.594 13.703 31.906 1 94.44 303 ALA A N 1
ATOM 2295 C CA . ALA A 1 303 ? 13.508 14.297 30.938 1 94.44 303 ALA A CA 1
ATOM 2296 C C . ALA A 1 303 ? 12.875 15.5 30.25 1 94.44 303 ALA A C 1
ATOM 2298 O O . ALA A 1 303 ? 13.562 16.297 29.609 1 94.44 303 ALA A O 1
ATOM 2299 N N . PHE A 1 304 ? 11.57 15.695 30.5 1 95.88 304 PHE A N 1
ATOM 2300 C CA . PHE A 1 304 ? 10.859 16.703 29.734 1 95.88 304 PHE A CA 1
ATOM 2301 C C . PHE A 1 304 ? 10.484 17.891 30.609 1 95.88 304 PHE A C 1
ATOM 2303 O O . PHE A 1 304 ? 9.789 18.812 30.172 1 95.88 304 PHE A O 1
ATOM 2310 N N . ARG A 1 305 ? 10.891 17.938 31.844 1 95.12 305 ARG A N 1
ATOM 2311 C CA . ARG A 1 305 ? 10.508 18.969 32.781 1 95.12 305 ARG A CA 1
ATOM 2312 C C . ARG A 1 305 ? 10.977 20.344 32.344 1 95.12 305 ARG A C 1
ATOM 2314 O O . ARG A 1 305 ? 10.344 21.344 32.625 1 95.12 305 ARG A O 1
ATOM 2321 N N . ASP A 1 306 ? 12.133 20.297 31.625 1 93.06 306 ASP A N 1
ATOM 2322 C CA . ASP A 1 306 ? 12.688 21.547 31.109 1 93.06 306 ASP A CA 1
ATOM 2323 C C . ASP A 1 306 ? 13.125 21.375 29.656 1 93.06 306 ASP A C 1
ATOM 2325 O O . ASP A 1 306 ? 14.273 21.672 29.312 1 93.06 306 ASP A O 1
ATOM 2329 N N . LEU A 1 307 ? 12.172 20.969 28.859 1 93.62 307 LEU A N 1
ATOM 2330 C CA . LEU A 1 307 ? 12.438 20.703 27.453 1 93.62 307 LEU A CA 1
ATOM 2331 C C . LEU A 1 307 ? 12.586 22.016 26.688 1 93.62 307 LEU A C 1
ATOM 2333 O O . LEU A 1 307 ? 11.836 22.969 26.922 1 93.62 307 LEU A O 1
ATOM 2337 N N . SER A 1 308 ? 13.555 22.078 25.828 1 91.25 308 SER A N 1
ATOM 2338 C CA . SER A 1 308 ? 13.727 23.219 24.938 1 91.25 308 SER A CA 1
ATOM 2339 C C . SER A 1 308 ? 13.547 22.812 23.469 1 91.25 308 SER A C 1
ATOM 2341 O O . SER A 1 308 ? 13.992 21.734 23.062 1 91.25 308 SER A O 1
ATOM 2343 N N . VAL A 1 309 ? 12.805 23.672 22.75 1 91.19 309 VAL A N 1
ATOM 2344 C CA . VAL A 1 309 ? 12.602 23.391 21.328 1 91.19 309 VAL A CA 1
ATOM 2345 C C . VAL A 1 309 ? 12.883 24.641 20.516 1 91.19 309 VAL A C 1
ATOM 2347 O O . VAL A 1 309 ? 12.641 25.75 20.969 1 91.19 309 VAL A O 1
ATOM 2350 N N . THR A 1 310 ? 13.469 24.375 19.375 1 83.62 310 THR A N 1
ATOM 2351 C CA . THR A 1 310 ? 13.656 25.438 18.406 1 83.62 310 THR A CA 1
ATOM 2352 C C . THR A 1 310 ? 12.695 25.266 17.234 1 83.62 310 THR A C 1
ATOM 2354 O O . THR A 1 310 ? 12.688 24.219 16.578 1 83.62 310 THR A O 1
ATOM 2357 N N . LEU A 1 311 ? 11.898 26.312 17.031 1 85.44 311 LEU A N 1
ATOM 2358 C CA . LEU A 1 311 ? 10.938 26.266 15.938 1 85.44 311 LEU A CA 1
ATOM 2359 C C . LEU A 1 311 ? 11.469 27.016 14.727 1 85.44 311 LEU A C 1
ATOM 2361 O O . LEU A 1 311 ? 12.305 27.906 14.859 1 85.44 311 LEU A O 1
ATOM 2365 N N . PRO A 1 312 ? 10.938 26.625 13.586 1 79.38 312 PRO A N 1
ATOM 2366 C CA . PRO A 1 312 ? 11.25 27.438 12.398 1 79.38 312 PRO A CA 1
ATOM 2367 C C . PRO A 1 312 ? 10.742 28.875 12.516 1 79.38 312 PRO A C 1
ATOM 2369 O O . PRO A 1 312 ? 9.867 29.156 13.328 1 79.38 312 PRO A O 1
ATOM 2372 N N . GLN A 1 313 ? 11.297 29.703 11.695 1 79.19 313 GLN A N 1
ATOM 2373 C CA . GLN A 1 313 ? 10.953 31.109 11.734 1 79.19 313 GLN A CA 1
ATOM 2374 C C . GLN A 1 313 ? 9.461 31.328 11.477 1 79.19 313 GLN A C 1
ATOM 2376 O O . GLN A 1 313 ? 8.875 30.656 10.633 1 79.19 313 GLN A O 1
ATOM 2381 N N . GLY A 1 314 ? 8.977 32.281 12.227 1 81.81 314 GLY A N 1
ATOM 2382 C CA . GLY A 1 314 ? 7.594 32.688 12.016 1 81.81 314 GLY A CA 1
ATOM 2383 C C . GLY A 1 314 ? 6.598 31.844 12.781 1 81.81 314 GLY A C 1
ATOM 2384 O O . GLY A 1 314 ? 5.387 32.031 12.656 1 81.81 314 GLY A O 1
ATOM 2385 N N . ARG A 1 315 ? 7.172 30.938 13.578 1 81 315 ARG A N 1
ATOM 2386 C CA . ARG A 1 315 ? 6.297 30.062 14.352 1 81 315 ARG A CA 1
ATOM 2387 C C . ARG A 1 315 ? 6.586 30.188 15.844 1 81 315 ARG A C 1
ATOM 2389 O O . ARG A 1 315 ? 7.59 29.672 16.344 1 81 315 ARG A O 1
ATOM 2396 N N . ALA A 1 316 ? 5.633 30.828 16.516 1 83.38 316 ALA A N 1
ATOM 2397 C CA . ALA A 1 316 ? 5.672 31 17.969 1 83.38 316 ALA A CA 1
ATOM 2398 C C . ALA A 1 316 ? 7.016 31.562 18.406 1 83.38 316 ALA A C 1
ATOM 2400 O O . ALA A 1 316 ? 7.578 31.125 19.406 1 83.38 316 ALA A O 1
ATOM 2401 N N . ARG A 1 317 ? 7.551 32.438 17.656 1 88.5 317 ARG A N 1
ATOM 2402 C CA . ARG A 1 317 ? 8.836 33.062 18 1 88.5 317 ARG A CA 1
ATOM 2403 C C . ARG A 1 317 ? 8.633 34.344 18.812 1 88.5 317 ARG A C 1
ATOM 2405 O O . ARG A 1 317 ? 7.82 35.188 18.438 1 88.5 317 ARG A O 1
ATOM 2412 N N . ARG A 1 318 ? 9.32 34.375 19.891 1 90.31 318 ARG A N 1
ATOM 2413 C CA . ARG A 1 318 ? 9.312 35.562 20.75 1 90.31 318 ARG A CA 1
ATOM 2414 C C . ARG A 1 318 ? 10.594 36.375 20.594 1 90.31 318 ARG A C 1
ATOM 2416 O O . ARG A 1 318 ? 11.695 35.812 20.719 1 90.31 318 ARG A O 1
ATOM 2423 N N . ILE A 1 319 ? 10.445 37.625 20.188 1 92.12 319 ILE A N 1
ATOM 2424 C CA . ILE A 1 319 ? 11.586 38.5 20.016 1 92.12 319 ILE A CA 1
ATOM 2425 C C . ILE A 1 319 ? 11.539 39.594 21.078 1 92.12 319 ILE A C 1
ATOM 2427 O O . ILE A 1 319 ? 10.531 40.312 21.219 1 92.12 319 ILE A O 1
ATOM 2431 N N . GLU A 1 320 ? 12.586 39.688 21.812 1 93.06 320 GLU A N 1
ATOM 2432 C CA . GLU A 1 320 ? 12.688 40.75 22.812 1 93.06 320 GLU A CA 1
ATOM 2433 C C . GLU A 1 320 ? 13.594 41.906 22.328 1 93.06 320 GLU A C 1
ATOM 2435 O O . GLU A 1 320 ? 14.734 41.656 21.938 1 93.06 320 GLU A O 1
ATOM 2440 N N . LEU A 1 321 ? 12.984 43.031 22.266 1 92.31 321 LEU A N 1
ATOM 2441 C CA . LEU A 1 321 ? 13.719 44.25 21.891 1 92.31 321 LEU A CA 1
ATOM 2442 C C . LEU A 1 321 ? 13.93 45.156 23.094 1 92.31 321 LEU A C 1
ATOM 2444 O O . LEU A 1 321 ? 13.07 45.219 23.984 1 92.31 321 LEU A O 1
ATOM 2448 N N . SER A 1 322 ? 15.094 45.844 23.109 1 88.44 322 SER A N 1
ATOM 2449 C CA . SER A 1 322 ? 15.406 46.781 24.188 1 88.44 322 SER A CA 1
ATOM 2450 C C . SER A 1 322 ? 14.969 48.188 23.859 1 88.44 322 SER A C 1
ATOM 2452 O O . SER A 1 322 ? 15.164 48.656 22.734 1 88.44 322 SER A O 1
ATOM 2454 N N . PRO A 1 323 ? 14.406 49.031 24.859 1 84.06 323 PRO A N 1
ATOM 2455 C CA . PRO A 1 323 ? 14.094 48.594 26.219 1 84.06 323 PRO A CA 1
ATOM 2456 C C . PRO A 1 323 ? 12.68 48.031 26.344 1 84.06 323 PRO A C 1
ATOM 2458 O O . PRO A 1 323 ? 11.703 48.688 26.047 1 84.06 323 PRO A O 1
ATOM 2461 N N . ASP A 1 324 ? 12.273 46.938 26.672 1 93.5 324 ASP A N 1
ATOM 2462 C CA . ASP A 1 324 ? 11.094 46.219 27.141 1 93.5 324 ASP A CA 1
ATOM 2463 C C . ASP A 1 324 ? 10.016 46.156 26.062 1 93.5 324 ASP A C 1
ATOM 2465 O O . ASP A 1 324 ? 8.875 46.562 26.297 1 93.5 324 ASP A O 1
ATOM 2469 N N . ILE A 1 325 ? 10.242 45.844 24.859 1 95.94 325 ILE A N 1
ATOM 2470 C CA . ILE A 1 325 ? 9.336 45.531 23.766 1 95.94 325 ILE A CA 1
ATOM 2471 C C . ILE A 1 325 ? 9.391 44.062 23.422 1 95.94 325 ILE A C 1
ATOM 2473 O O . ILE A 1 325 ? 10.477 43.5 23.281 1 95.94 325 ILE A O 1
ATOM 2477 N N . VAL A 1 326 ? 8.242 43.438 23.359 1 96.12 326 VAL A N 1
ATOM 2478 C CA . VAL A 1 326 ? 8.18 42 23.016 1 96.12 326 VAL A CA 1
ATOM 2479 C C . VAL A 1 326 ? 7.371 41.812 21.734 1 96.12 326 VAL A C 1
ATOM 2481 O O . VAL A 1 326 ? 6.262 42.344 21.609 1 96.12 326 VAL A O 1
ATOM 2484 N N . LEU A 1 327 ? 7.957 41.188 20.75 1 96.31 327 LEU A N 1
ATOM 2485 C CA . LEU A 1 327 ? 7.297 40.844 19.5 1 96.31 327 LEU A CA 1
ATOM 2486 C C . LEU A 1 327 ? 6.969 39.344 19.438 1 96.31 327 LEU A C 1
ATOM 2488 O O . LEU A 1 327 ? 7.84 38.5 19.656 1 96.31 327 LEU A O 1
ATOM 2492 N N . LEU A 1 328 ? 5.719 39.031 19.266 1 95.56 328 LEU A N 1
ATOM 2493 C CA . LEU A 1 328 ? 5.297 37.656 18.969 1 95.56 328 LEU A CA 1
ATOM 2494 C C . LEU A 1 328 ? 5.223 37.438 17.453 1 95.56 328 LEU A C 1
ATOM 2496 O O . LEU A 1 328 ? 4.312 37.938 16.797 1 95.56 328 LEU A O 1
ATOM 2500 N N . ASP A 1 329 ? 6.191 36.656 16.938 1 95.19 329 ASP A N 1
ATOM 2501 C CA . ASP A 1 329 ? 6.312 36.375 15.5 1 95.19 329 ASP A CA 1
ATOM 2502 C C . ASP A 1 329 ? 5.539 35.125 15.109 1 95.19 329 ASP A C 1
ATOM 2504 O O . ASP A 1 329 ? 6.047 34 15.234 1 95.19 329 ASP A O 1
ATOM 2508 N N . GLU A 1 330 ? 4.379 35.281 14.523 1 94.31 330 GLU A N 1
ATOM 2509 C CA . GLU A 1 330 ? 3.51 34.219 14.008 1 94.31 330 GLU A CA 1
ATOM 2510 C C . GLU A 1 330 ? 3.203 34.438 12.531 1 94.31 330 GLU A C 1
ATOM 2512 O O . GLU A 1 330 ? 2.045 34.344 12.109 1 94.31 330 GLU A O 1
ATOM 2517 N N . THR A 1 331 ? 4.262 34.688 11.773 1 93.31 331 THR A N 1
ATOM 2518 C CA . THR A 1 331 ? 4.062 35.219 10.438 1 93.31 331 THR A CA 1
ATOM 2519 C C . THR A 1 331 ? 4.094 34.094 9.391 1 93.31 331 THR A C 1
ATOM 2521 O O . THR A 1 331 ? 3.969 34.375 8.195 1 93.31 331 THR A O 1
ATOM 2524 N N . TYR A 1 332 ? 4.262 32.875 9.828 1 88.94 332 TYR A N 1
ATOM 2525 C CA . TYR A 1 332 ? 4.422 31.797 8.859 1 88.94 332 TYR A CA 1
ATOM 2526 C C . TYR A 1 332 ? 3.117 31.531 8.109 1 88.94 332 TYR A C 1
ATOM 2528 O O . TYR A 1 332 ? 3.113 31.391 6.887 1 88.94 332 TYR A O 1
ATOM 2536 N N . ASN A 1 333 ? 2.09 31.312 8.844 1 89.19 333 ASN A N 1
ATOM 2537 C CA . ASN A 1 333 ? 0.777 31.062 8.258 1 89.19 333 ASN A CA 1
ATOM 2538 C C . ASN A 1 333 ? -0.344 31.547 9.18 1 89.19 333 ASN A C 1
ATOM 2540 O O . ASN A 1 333 ? -0.095 31.922 10.328 1 89.19 333 ASN A O 1
ATOM 2544 N N . ALA A 1 334 ? -1.541 31.594 8.57 1 92.94 334 ALA A N 1
ATOM 2545 C CA . ALA A 1 334 ? -2.646 32.094 9.383 1 92.94 334 ALA A CA 1
ATOM 2546 C C . ALA A 1 334 ? -3.959 31.422 9 1 92.94 334 ALA A C 1
ATOM 2548 O O . ALA A 1 334 ? -4.223 31.188 7.816 1 92.94 334 ALA A O 1
ATOM 2549 N N . GLY A 1 335 ? -4.668 31.047 9.977 1 92.94 335 GLY A N 1
ATOM 2550 C CA . GLY A 1 335 ? -6.051 30.594 9.961 1 92.94 335 GLY A CA 1
ATOM 2551 C C . GLY A 1 335 ? -6.844 31.078 11.164 1 92.94 335 GLY A C 1
ATOM 2552 O O . GLY A 1 335 ? -6.281 31.656 12.094 1 92.94 335 GLY A O 1
ATOM 2553 N N . LEU A 1 336 ? -8.125 30.891 11.062 1 94.69 336 LEU A N 1
ATOM 2554 C CA . LEU A 1 336 ? -8.992 31.469 12.094 1 94.69 336 LEU A CA 1
ATOM 2555 C C . LEU A 1 336 ? -8.547 31.016 13.484 1 94.69 336 LEU A C 1
ATOM 2557 O O . LEU A 1 336 ? -8.25 31.859 14.344 1 94.69 336 LEU A O 1
ATOM 2561 N N . GLU A 1 337 ? -8.422 29.734 13.664 1 92.81 337 GLU A N 1
ATOM 2562 C CA . GLU A 1 337 ? -8.109 29.203 14.984 1 92.81 337 GLU A CA 1
ATOM 2563 C C . GLU A 1 337 ? -6.746 29.688 15.469 1 92.81 337 GLU A C 1
ATOM 2565 O O . GLU A 1 337 ? -6.586 30.031 16.641 1 92.81 337 GLU A O 1
ATOM 2570 N N . SER A 1 338 ? -5.824 29.703 14.609 1 93.38 338 SER A N 1
ATOM 2571 C CA . SER A 1 338 ? -4.484 30.141 14.992 1 93.38 338 SER A CA 1
ATOM 2572 C C . SER A 1 338 ? -4.453 31.641 15.281 1 93.38 338 SER A C 1
ATOM 2574 O O . SER A 1 338 ? -3.725 32.094 16.172 1 93.38 338 SER A O 1
ATOM 2576 N N . MET A 1 339 ? -5.223 32.438 14.547 1 96.31 339 MET A N 1
ATOM 2577 C CA . MET A 1 339 ? -5.336 33.875 14.797 1 96.31 339 MET A CA 1
ATOM 2578 C C . MET A 1 339 ? -5.922 34.125 16.188 1 96.31 339 MET A C 1
ATOM 2580 O O . MET A 1 339 ? -5.375 34.938 16.953 1 96.31 339 MET A O 1
ATOM 2584 N N . LEU A 1 340 ? -6.973 33.406 16.469 1 95.94 340 LEU A N 1
ATOM 2585 C CA . LEU A 1 340 ? -7.637 33.594 17.75 1 95.94 340 LEU A CA 1
ATOM 2586 C C . LEU A 1 340 ? -6.715 33.219 18.906 1 95.94 340 LEU A C 1
ATOM 2588 O O . LEU A 1 340 ? -6.641 33.938 19.906 1 95.94 340 LEU A O 1
ATOM 2592 N N . ALA A 1 341 ? -6.039 32.156 18.734 1 92.38 341 ALA A N 1
ATOM 2593 C CA . ALA A 1 341 ? -5.105 31.688 19.75 1 92.38 341 ALA A CA 1
ATOM 2594 C C . ALA A 1 341 ? -3.971 32.688 19.953 1 92.38 341 ALA A C 1
ATOM 2596 O O . ALA A 1 341 ? -3.564 32.938 21.078 1 92.38 341 ALA A O 1
ATOM 2597 N N . ALA A 1 342 ? -3.479 33.219 18.875 1 95.44 342 ALA A N 1
ATOM 2598 C CA . ALA A 1 342 ? -2.375 34.156 18.938 1 95.44 342 ALA A CA 1
ATOM 2599 C C . ALA A 1 342 ? -2.814 35.469 19.609 1 95.44 342 ALA A C 1
ATOM 2601 O O . ALA A 1 342 ? -2.049 36.062 20.359 1 95.44 342 ALA A O 1
ATOM 2602 N N . LEU A 1 343 ? -4.004 35.875 19.312 1 97.38 343 LEU A N 1
ATOM 2603 C CA . LEU A 1 343 ? -4.547 37.094 19.938 1 97.38 343 LEU A CA 1
ATOM 2604 C C . LEU A 1 343 ? -4.684 36.875 21.453 1 97.38 343 LEU A C 1
ATOM 2606 O O . LEU A 1 343 ? -4.363 37.781 22.219 1 97.38 343 LEU A O 1
ATOM 2610 N N . GLN A 1 344 ? -5.156 35.719 21.797 1 95.5 344 GLN A N 1
ATOM 2611 C CA . GLN A 1 344 ? -5.254 35.406 23.234 1 95.5 344 GLN A CA 1
ATOM 2612 C C . GLN A 1 344 ? -3.881 35.438 23.891 1 95.5 344 GLN A C 1
ATOM 2614 O O . GLN A 1 344 ? -3.729 35.969 25 1 95.5 344 GLN A O 1
ATOM 2619 N N . LEU A 1 345 ? -2.947 34.906 23.281 1 93.75 345 LEU A N 1
ATOM 2620 C CA . LEU A 1 345 ? -1.583 34.906 23.812 1 93.75 345 LEU A CA 1
ATOM 2621 C C . LE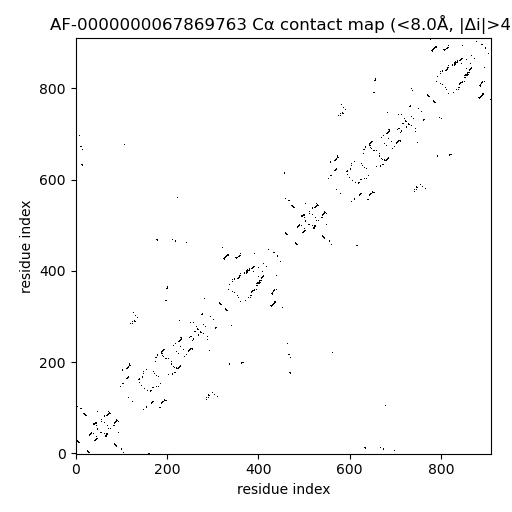U A 1 345 ? -1.077 36.344 23.984 1 93.75 345 LEU A C 1
ATOM 2623 O O . LEU A 1 345 ? -0.446 36.656 24.984 1 93.75 345 LEU A O 1
ATOM 2627 N N . LEU A 1 346 ? -1.346 37.156 23 1 96.56 346 LEU A N 1
ATOM 2628 C CA . LEU A 1 346 ? -0.96 38.562 23.078 1 96.56 346 LEU A CA 1
ATOM 2629 C C . LEU A 1 346 ? -1.586 39.219 24.297 1 96.56 346 LEU A C 1
ATOM 2631 O O . LEU A 1 346 ? -0.897 39.906 25.047 1 96.56 346 LEU A O 1
ATOM 2635 N N . ALA A 1 347 ? -2.838 38.969 24.438 1 96.88 347 ALA A N 1
ATOM 2636 C CA . ALA A 1 347 ? -3.574 39.562 25.562 1 96.88 347 ALA A CA 1
ATOM 2637 C C . ALA A 1 347 ? -2.994 39.125 26.891 1 96.88 347 ALA A C 1
ATOM 2639 O O . ALA A 1 347 ? -2.979 39.875 27.859 1 96.88 347 ALA A O 1
ATOM 2640 N N . ASP A 1 348 ? -2.523 37.906 26.906 1 93.69 348 ASP A N 1
ATOM 2641 C CA . ASP A 1 348 ? -2.041 37.312 28.156 1 93.69 348 ASP A CA 1
ATOM 2642 C C . ASP A 1 348 ? -0.585 37.688 28.422 1 93.69 348 ASP A C 1
ATOM 2644 O O . ASP A 1 348 ? -0.062 37.438 29.5 1 93.69 348 ASP A O 1
ATOM 2648 N N . THR A 1 349 ? 0.057 38.25 27.484 1 93.75 349 THR A N 1
ATOM 2649 C CA . THR A 1 349 ? 1.46 38.625 27.625 1 93.75 349 THR A CA 1
ATOM 2650 C C . THR A 1 349 ? 1.597 39.906 28.453 1 93.75 349 THR A C 1
ATOM 2652 O O . THR A 1 349 ? 1.085 40.938 28.062 1 93.75 349 THR A O 1
ATOM 2655 N N . PRO A 1 350 ? 2.318 39.781 29.562 1 92.81 350 PRO A N 1
ATOM 2656 C CA . PRO A 1 350 ? 2.43 40.969 30.422 1 92.81 350 PRO A CA 1
ATOM 2657 C C . PRO A 1 350 ? 3.125 42.156 29.719 1 92.81 350 PRO A C 1
ATOM 2659 O O . PRO A 1 350 ? 4.168 41.969 29.094 1 92.81 350 PRO A O 1
ATOM 2662 N N . GLY A 1 351 ? 2.506 43.344 29.812 1 94.5 351 GLY A N 1
ATOM 2663 C CA . GLY A 1 351 ? 3.008 44.562 29.234 1 94.5 351 GLY A CA 1
ATOM 2664 C C . GLY A 1 351 ? 2.076 45.75 29.453 1 94.5 351 GLY A C 1
ATOM 2665 O O . GLY A 1 351 ? 1.129 45.656 30.234 1 94.5 351 GLY A O 1
ATOM 2666 N N . GLN A 1 352 ? 2.447 46.906 28.891 1 96.56 352 GLN A N 1
ATOM 2667 C CA . GLN A 1 352 ? 1.652 48.125 29.078 1 96.56 352 GLN A CA 1
ATOM 2668 C C . GLN A 1 352 ? 0.592 48.25 27.984 1 96.56 352 GLN A C 1
ATOM 2670 O O . GLN A 1 352 ? -0.581 48.469 28.281 1 96.56 352 GLN A O 1
ATOM 2675 N N . ARG A 1 353 ? 1 48.062 26.672 1 97.44 353 ARG A N 1
ATOM 2676 C CA . ARG A 1 353 ? 0.077 48.094 25.531 1 97.44 353 ARG A CA 1
ATOM 2677 C C . ARG A 1 353 ? 0.183 46.812 24.703 1 97.44 353 ARG A C 1
ATOM 2679 O O . ARG A 1 353 ? 1.271 46.25 24.547 1 97.44 353 ARG A O 1
ATOM 2686 N N . ARG A 1 354 ? -0.946 46.375 24.25 1 97.94 354 ARG A N 1
ATOM 2687 C CA . ARG A 1 354 ? -1.044 45.219 23.359 1 97.94 354 ARG A CA 1
ATOM 2688 C C . ARG A 1 354 ? -1.481 45.625 21.969 1 97.94 354 ARG A C 1
ATOM 2690 O O . ARG A 1 354 ? -2.592 46.156 21.781 1 97.94 354 ARG A O 1
ATOM 2697 N N . ILE A 1 355 ? -0.635 45.406 20.969 1 98.25 355 ILE A N 1
ATOM 2698 C CA . ILE A 1 355 ? -0.867 45.844 19.609 1 98.25 355 ILE A CA 1
ATOM 2699 C C . ILE A 1 355 ? -0.828 44.656 18.656 1 98.25 355 ILE A C 1
ATOM 2701 O O . ILE A 1 355 ? 0.146 43.875 18.656 1 98.25 355 ILE A O 1
ATOM 2705 N N . ALA A 1 356 ? -1.852 44.438 17.922 1 98.56 356 ALA A N 1
ATOM 2706 C CA . ALA A 1 356 ? -1.894 43.344 16.953 1 98.56 356 ALA A CA 1
ATOM 2707 C C . ALA A 1 356 ? -1.684 43.875 15.531 1 98.56 356 ALA A C 1
ATOM 2709 O O . ALA A 1 356 ? -2.33 44.844 15.117 1 98.56 356 ALA A O 1
ATOM 2710 N N . VAL A 1 357 ? -0.74 43.312 14.852 1 98.56 357 VAL A N 1
ATOM 2711 C CA . VAL A 1 357 ? -0.521 43.562 13.43 1 98.56 357 VAL A CA 1
ATOM 2712 C C . VAL A 1 357 ? -0.972 42.344 12.625 1 98.56 357 VAL A C 1
ATOM 2714 O O . VAL A 1 357 ? -0.273 41.312 12.586 1 98.56 357 VAL A O 1
ATOM 2717 N N . LEU A 1 358 ? -2.072 42.469 11.977 1 98.44 358 LEU A N 1
ATOM 2718 C CA . LEU A 1 358 ? -2.707 41.281 11.391 1 98.44 358 LEU A CA 1
ATOM 2719 C C . LEU A 1 358 ? -2.859 41.469 9.883 1 98.44 358 LEU A C 1
ATOM 2721 O O . LEU A 1 358 ? -3.061 42.562 9.391 1 98.44 358 LEU A O 1
ATOM 2725 N N . GLY A 1 359 ? -2.705 40.375 9.141 1 97.75 359 GLY A N 1
ATOM 2726 C CA . GLY A 1 359 ? -2.914 40.375 7.699 1 97.75 359 GLY A CA 1
ATOM 2727 C C . GLY A 1 359 ? -3.955 39.375 7.258 1 97.75 359 GLY A C 1
ATOM 2728 O O . GLY A 1 359 ? -4.648 38.781 8.094 1 97.75 359 GLY A O 1
ATOM 2729 N N . THR A 1 360 ? -4.012 39.156 5.906 1 96.81 360 THR A N 1
ATOM 2730 C CA . THR A 1 360 ? -5.035 38.312 5.285 1 96.81 360 THR A CA 1
ATOM 2731 C C . THR A 1 360 ? -4.812 36.844 5.625 1 96.81 360 THR A C 1
ATOM 2733 O O . THR A 1 360 ? -3.68 36.375 5.613 1 96.81 360 THR A O 1
ATOM 2736 N N . MET A 1 361 ? -5.906 36.125 6.051 1 96 361 MET A N 1
ATOM 2737 C CA . MET A 1 361 ? -5.945 34.688 6.07 1 96 361 MET A CA 1
ATOM 2738 C C . MET A 1 361 ? -6.387 34.125 4.715 1 96 361 MET A C 1
ATOM 2740 O O . MET A 1 361 ? -7.469 34.469 4.23 1 96 361 MET A O 1
ATOM 2744 N N . LYS A 1 362 ? -5.617 33.281 4.117 1 92.69 362 LYS A N 1
ATOM 2745 C CA . LYS A 1 362 ? -5.918 32.781 2.775 1 92.69 362 LYS A CA 1
ATOM 2746 C C . LYS A 1 362 ? -6.645 31.453 2.826 1 92.69 362 LYS A C 1
ATOM 2748 O O . LYS A 1 362 ? -6.773 30.844 3.895 1 92.69 362 LYS A O 1
ATOM 2753 N N . GLU A 1 363 ? -7.297 30.969 1.675 1 90.31 363 GLU A N 1
ATOM 2754 C CA . GLU A 1 363 ? -7.887 29.656 1.428 1 90.31 363 GLU A CA 1
ATOM 2755 C C . GLU A 1 363 ? -9.18 29.469 2.215 1 90.31 363 GLU A C 1
ATOM 2757 O O . GLU A 1 363 ? -9.5 28.359 2.646 1 90.31 363 GLU A O 1
ATOM 2762 N N . LEU A 1 364 ? -9.875 30.609 2.441 1 94.19 364 LEU A N 1
ATOM 2763 C CA . LEU A 1 364 ? -11.094 30.547 3.24 1 94.19 364 LEU A CA 1
ATOM 2764 C C . LEU A 1 364 ? -12.336 30.578 2.35 1 94.19 364 LEU A C 1
ATOM 2766 O O . LEU A 1 364 ? -13.445 30.312 2.814 1 94.19 364 LEU A O 1
ATOM 2770 N N . GLY A 1 365 ? -12.148 30.844 1.054 1 92.94 365 GLY A N 1
ATOM 2771 C CA . GLY A 1 365 ? -13.273 30.922 0.137 1 92.94 365 GLY A CA 1
ATOM 2772 C C . GLY A 1 365 ? -14.359 31.875 0.592 1 92.94 365 GLY A C 1
ATOM 2773 O O . GLY A 1 365 ? -14.078 33.031 0.938 1 92.94 365 GLY A O 1
ATOM 2774 N N . ASP A 1 366 ? -15.625 31.328 0.566 1 93.69 366 ASP A N 1
ATOM 2775 C CA . ASP A 1 366 ? -16.797 32.125 0.872 1 93.69 366 ASP A CA 1
ATOM 2776 C C . ASP A 1 366 ? -16.828 32.531 2.35 1 93.69 366 ASP A C 1
ATOM 2778 O O . ASP A 1 366 ? -17.578 33.406 2.748 1 93.69 366 ASP A O 1
ATOM 2782 N N . PHE A 1 367 ? -15.906 31.969 3.123 1 94.75 367 PHE A N 1
ATOM 2783 C CA . PHE A 1 367 ? -15.906 32.219 4.559 1 94.75 367 PHE A CA 1
ATOM 2784 C C . PHE A 1 367 ? -14.945 33.344 4.906 1 94.75 367 PHE A C 1
ATOM 2786 O O . PHE A 1 367 ? -14.891 33.781 6.059 1 94.75 367 PHE A O 1
ATOM 2793 N N . SER A 1 368 ? -14.242 33.906 3.984 1 95.94 368 SER A N 1
ATOM 2794 C CA . SER A 1 368 ? -13.148 34.844 4.211 1 95.94 368 SER A CA 1
ATOM 2795 C C . SER A 1 368 ? -13.625 36.062 4.988 1 95.94 368 SER A C 1
ATOM 2797 O O . SER A 1 368 ? -13.062 36.406 6.027 1 95.94 368 SER A O 1
ATOM 2799 N N . GLU A 1 369 ? -14.656 36.656 4.555 1 96.88 369 GLU A N 1
ATOM 2800 C CA . GLU A 1 369 ? -15.164 37.875 5.195 1 96.88 369 GLU A CA 1
ATOM 2801 C C . GLU A 1 369 ? -15.609 37.594 6.625 1 96.88 369 GLU A C 1
ATOM 2803 O O . GLU A 1 369 ? -15.258 38.312 7.547 1 96.88 369 GLU A O 1
ATOM 2808 N N . THR A 1 370 ? -16.344 36.531 6.746 1 97.06 370 THR A N 1
ATOM 2809 C CA . THR A 1 370 ? -16.891 36.188 8.047 1 97.06 370 THR A CA 1
ATOM 2810 C C . THR A 1 370 ? -15.781 35.906 9.055 1 97.06 370 THR A C 1
ATOM 2812 O O . THR A 1 370 ? -15.844 36.375 10.188 1 97.06 370 THR A O 1
ATOM 2815 N N . TYR A 1 371 ? -14.797 35.188 8.688 1 97 371 TYR A N 1
ATOM 2816 C CA . TYR A 1 371 ? -13.734 34.812 9.609 1 97 371 TYR A CA 1
ATOM 2817 C C . TYR A 1 371 ? -12.836 36 9.93 1 97 371 TYR A C 1
ATOM 2819 O O . TYR A 1 371 ? -12.344 36.125 11.055 1 97 371 TYR A O 1
ATOM 2827 N N . HIS A 1 372 ? -12.625 36.844 8.992 1 98.25 372 HIS A N 1
ATOM 2828 C CA . HIS A 1 372 ? -11.844 38.031 9.281 1 98.25 372 HIS A CA 1
ATOM 2829 C C . HIS A 1 372 ? -12.578 38.969 10.242 1 98.25 372 HIS A C 1
ATOM 2831 O O . HIS A 1 372 ? -11.961 39.594 11.117 1 98.25 372 HIS A O 1
ATOM 2837 N N . ARG A 1 373 ? -13.883 39.062 10.102 1 98.31 373 ARG A N 1
ATOM 2838 C CA . ARG A 1 373 ? -14.68 39.812 11.055 1 98.31 373 ARG A CA 1
ATOM 2839 C C . ARG A 1 373 ? -14.555 39.25 12.461 1 98.31 373 ARG A C 1
ATOM 2841 O O . ARG A 1 373 ? -14.422 40 13.438 1 98.31 373 ARG A O 1
ATOM 2848 N N . GLN A 1 374 ? -14.594 37.969 12.508 1 97.88 374 GLN A N 1
ATOM 2849 C CA . GLN A 1 374 ? -14.477 37.281 13.797 1 97.88 374 GLN A CA 1
ATOM 2850 C C . GLN A 1 374 ? -13.133 37.594 14.453 1 97.88 374 GLN A C 1
ATOM 2852 O O . GLN A 1 374 ? -13.047 37.719 15.672 1 97.88 374 GLN A O 1
ATOM 2857 N N . VAL A 1 375 ? -12.109 37.688 13.688 1 98.25 375 VAL A N 1
ATOM 2858 C CA . VAL A 1 375 ? -10.781 38 14.195 1 98.25 375 VAL A CA 1
ATOM 2859 C C . VAL A 1 375 ? -10.789 39.406 14.781 1 98.25 375 VAL A C 1
ATOM 2861 O O . VAL A 1 375 ? -10.258 39.656 15.867 1 98.25 375 VAL A O 1
ATOM 2864 N N . GLY A 1 376 ? -11.391 40.344 14.102 1 98.38 376 GLY A N 1
ATOM 2865 C CA . GLY A 1 376 ? -11.555 41.656 14.633 1 98.38 376 GLY A CA 1
ATOM 2866 C C . GLY A 1 376 ? -12.336 41.719 15.938 1 98.38 376 GLY A C 1
ATOM 2867 O O . GLY A 1 376 ? -11.945 42.406 16.875 1 98.38 376 GLY A O 1
ATOM 2868 N N . GLU A 1 377 ? -13.406 40.938 15.938 1 98.5 377 GLU A N 1
ATOM 2869 C CA . GLU A 1 377 ? -14.242 40.844 17.141 1 98.5 377 GLU A CA 1
ATOM 2870 C C . GLU A 1 377 ? -13.453 40.312 18.328 1 98.5 377 GLU A C 1
ATOM 2872 O O . GLU A 1 377 ? -13.625 40.812 19.453 1 98.5 377 GLU A O 1
ATOM 2877 N N . LYS A 1 378 ? -12.656 39.375 18.047 1 98.25 378 LYS A N 1
ATOM 2878 C CA . LYS A 1 378 ? -11.828 38.812 19.109 1 98.25 378 LYS A CA 1
ATOM 2879 C C . LYS A 1 378 ? -10.844 39.844 19.641 1 98.25 378 LYS A C 1
ATOM 2881 O O . LYS A 1 378 ? -10.648 39.969 20.859 1 98.25 378 LYS A O 1
ATOM 2886 N N . ALA A 1 379 ? -10.203 40.594 18.797 1 98.19 379 ALA A N 1
ATOM 2887 C CA . ALA A 1 379 ? -9.281 41.625 19.203 1 98.19 379 ALA A CA 1
ATOM 2888 C C . ALA A 1 379 ? -9.977 42.656 20.094 1 98.19 379 ALA A C 1
ATOM 2890 O O . ALA A 1 379 ? -9.43 43.062 21.125 1 98.19 379 ALA A O 1
ATOM 2891 N N . ALA A 1 380 ? -11.18 42.969 19.703 1 98.06 380 ALA A N 1
ATOM 2892 C CA . ALA A 1 380 ? -11.969 43.938 20.469 1 98.06 380 ALA A CA 1
ATOM 2893 C C . ALA A 1 380 ? -12.367 43.375 21.828 1 98.06 380 ALA A C 1
ATOM 2895 O O . ALA A 1 380 ? -12.289 44.062 22.844 1 98.06 380 ALA A O 1
ATOM 2896 N N . ALA A 1 381 ? -12.797 42.156 21.797 1 97.94 381 ALA A N 1
ATOM 2897 C CA . ALA A 1 381 ? -13.258 41.469 23.016 1 97.94 381 ALA A CA 1
ATOM 2898 C C . ALA A 1 381 ? -12.125 41.375 24.031 1 97.94 381 ALA A C 1
ATOM 2900 O O . ALA A 1 381 ? -12.359 41.406 25.234 1 97.94 381 ALA A O 1
ATOM 2901 N N . LEU A 1 382 ? -10.922 41.25 23.547 1 97.62 382 LEU A N 1
ATOM 2902 C CA . LEU A 1 382 ? -9.758 41.094 24.422 1 97.62 382 LEU A CA 1
ATOM 2903 C C . LEU A 1 382 ? -9.273 42.469 24.906 1 97.62 382 LEU A C 1
ATOM 2905 O O . LEU A 1 382 ? -8.383 42.531 25.75 1 97.62 382 LEU A O 1
ATOM 2909 N N . GLY A 1 383 ? -9.844 43.469 24.391 1 97 383 GLY A N 1
ATOM 2910 C CA . GLY A 1 383 ? -9.5 44.812 24.797 1 97 383 GLY A CA 1
ATOM 2911 C C . GLY A 1 383 ? -8.109 45.219 24.375 1 97 383 GLY A C 1
ATOM 2912 O O . GLY A 1 383 ? -7.383 45.875 25.141 1 97 383 GLY A O 1
ATOM 2913 N N . LEU A 1 384 ? -7.68 44.875 23.219 1 97.88 384 LEU A N 1
ATOM 2914 C CA . LEU A 1 384 ? -6.363 45.281 22.734 1 97.88 384 LEU A CA 1
ATOM 2915 C C . LEU A 1 384 ? -6.289 46.812 22.547 1 97.88 384 LEU A C 1
ATOM 2917 O O . LEU A 1 384 ? -7.312 47.469 22.328 1 97.88 384 LEU A O 1
ATOM 2921 N N . ASP A 1 385 ? -5.09 47.312 22.688 1 98 385 ASP A N 1
ATOM 2922 C CA . ASP A 1 385 ? -4.922 48.75 22.609 1 98 385 ASP A CA 1
ATOM 2923 C C . ASP A 1 385 ? -4.996 49.25 21.172 1 98 385 ASP A C 1
ATOM 2925 O O . ASP A 1 385 ? -5.488 50.344 20.906 1 98 385 ASP A O 1
ATOM 2929 N N . ARG A 1 386 ? -4.461 48.406 20.25 1 97.81 386 ARG A N 1
ATOM 2930 C CA . ARG A 1 386 ? -4.461 48.812 18.844 1 97.81 386 ARG A CA 1
ATOM 2931 C C . ARG A 1 386 ? -4.496 47.594 17.938 1 97.81 386 ARG A C 1
ATOM 2933 O O . ARG A 1 386 ? -3.936 46.531 18.266 1 97.81 386 ARG A O 1
ATOM 2940 N N . LEU A 1 387 ? -5.164 47.75 16.844 1 98.44 387 LEU A N 1
ATOM 2941 C CA . LEU A 1 387 ? -5.156 46.781 15.758 1 98.44 387 LEU A CA 1
ATOM 2942 C C . LEU A 1 387 ? -4.688 47.438 14.453 1 98.44 387 LEU A C 1
ATOM 2944 O O . LEU A 1 387 ? -5.332 48.344 13.938 1 98.44 387 LEU A O 1
ATOM 2948 N N . LEU A 1 388 ? -3.543 47 13.969 1 98.56 388 LEU A N 1
ATOM 2949 C CA . LEU A 1 388 ? -3.016 47.406 12.672 1 98.56 388 LEU A CA 1
ATOM 2950 C C . LEU A 1 388 ? -3.271 46.344 11.617 1 98.56 388 LEU A C 1
ATOM 2952 O O . LEU A 1 388 ? -2.836 45.219 11.766 1 98.56 388 LEU A O 1
ATOM 2956 N N . ILE A 1 389 ? -3.963 46.719 10.539 1 98.44 389 ILE A N 1
ATOM 2957 C CA . ILE A 1 389 ? -4.434 45.75 9.562 1 98.44 389 ILE A CA 1
ATOM 2958 C C . ILE A 1 389 ? -3.709 45.938 8.234 1 98.44 389 ILE A C 1
ATOM 2960 O O . ILE A 1 389 ? -3.746 47.031 7.664 1 98.44 389 ILE A O 1
ATOM 2964 N N . TYR A 1 390 ? -3.012 44.969 7.816 1 97.81 390 TYR A N 1
ATOM 2965 C CA . TYR A 1 390 ? -2.385 44.906 6.504 1 97.81 390 TYR A CA 1
ATOM 2966 C C . TYR A 1 390 ? -2.914 43.719 5.707 1 97.81 390 TYR A C 1
ATOM 2968 O O . TYR A 1 390 ? -2.27 42.656 5.641 1 97.81 390 TYR A O 1
ATOM 2976 N N . ALA A 1 391 ? -4.035 43.875 5.09 1 97.38 391 ALA A N 1
ATOM 2977 C CA . ALA A 1 391 ? -4.777 42.812 4.453 1 97.38 391 ALA A CA 1
ATOM 2978 C C . ALA A 1 391 ? -5.445 43.281 3.166 1 97.38 391 ALA A C 1
ATOM 2980 O O . ALA A 1 391 ? -5.434 44.469 2.854 1 97.38 391 ALA A O 1
ATOM 2981 N N . ASP A 1 392 ? -5.957 42.375 2.371 1 96.62 392 ASP A N 1
ATOM 2982 C CA . ASP A 1 392 ? -6.766 42.719 1.201 1 96.62 392 ASP A CA 1
ATOM 2983 C C . ASP A 1 392 ? -7.988 43.531 1.594 1 96.62 392 ASP A C 1
ATOM 2985 O O . ASP A 1 392 ? -8.492 43.406 2.715 1 96.62 392 ASP A O 1
ATOM 2989 N N . PRO A 1 393 ? -8.5 44.344 0.714 1 96.38 393 PRO A N 1
ATOM 2990 C CA . PRO A 1 393 ? -9.508 45.344 1.052 1 96.38 393 PRO A CA 1
ATOM 2991 C C . PRO A 1 393 ? -10.734 44.75 1.741 1 96.38 393 PRO A C 1
ATOM 2993 O O . PRO A 1 393 ? -11.164 45.25 2.783 1 96.38 393 PRO A O 1
ATOM 2996 N N . THR A 1 394 ? -11.273 43.688 1.148 1 96.94 394 THR A N 1
ATOM 2997 C CA . THR A 1 394 ? -12.477 43.094 1.716 1 96.94 394 THR A CA 1
ATOM 2998 C C . THR A 1 394 ? -12.188 42.531 3.107 1 96.94 394 THR A C 1
ATOM 3000 O O . THR A 1 394 ? -12.977 42.719 4.031 1 96.94 394 THR A O 1
ATOM 3003 N N . GLU A 1 395 ? -11.117 41.812 3.211 1 97.69 395 GLU A N 1
ATOM 3004 C CA . GLU A 1 395 ? -10.719 41.219 4.484 1 97.69 395 GLU A CA 1
ATOM 3005 C C . GLU A 1 395 ? -10.367 42.312 5.508 1 97.69 395 GLU A C 1
ATOM 3007 O O . GLU A 1 395 ? -10.703 42.188 6.688 1 97.69 395 GLU A O 1
ATOM 3012 N N . ALA A 1 396 ? -9.734 43.375 5.113 1 97.81 396 ALA A N 1
ATOM 3013 C CA . ALA A 1 396 ? -9.375 44.469 5.98 1 97.81 396 ALA A CA 1
ATOM 3014 C C . ALA A 1 396 ? -10.617 45.156 6.547 1 97.81 396 ALA A C 1
ATOM 3016 O O . ALA A 1 396 ? -10.688 45.438 7.742 1 97.81 396 ALA A O 1
ATOM 3017 N N . ALA A 1 397 ? -11.516 45.344 5.664 1 97.75 397 ALA A N 1
ATOM 3018 C CA . ALA A 1 397 ? -12.766 46 6.082 1 97.75 397 ALA A CA 1
ATOM 3019 C C . ALA A 1 397 ? -13.516 45.125 7.086 1 97.75 397 ALA A C 1
ATOM 3021 O O . ALA A 1 397 ? -14.102 45.625 8.047 1 97.75 397 ALA A O 1
ATOM 3022 N N . ALA A 1 398 ? -13.531 43.875 6.836 1 98.19 398 ALA A N 1
ATOM 3023 C CA . ALA A 1 398 ? -14.211 42.938 7.723 1 98.19 398 ALA A CA 1
ATOM 3024 C C . ALA A 1 398 ? -13.57 42.938 9.109 1 98.19 398 ALA A C 1
ATOM 3026 O O . ALA A 1 398 ? -14.273 42.938 10.125 1 98.19 398 ALA A O 1
ATOM 3027 N N . MET A 1 399 ? -12.25 42.906 9.18 1 98.19 399 MET A N 1
ATOM 3028 C CA . MET A 1 399 ? -11.547 42.938 10.461 1 98.19 399 MET A CA 1
ATOM 3029 C C . MET A 1 399 ? -11.836 44.219 11.211 1 98.19 399 MET A C 1
ATOM 3031 O O . MET A 1 399 ? -12.07 44.219 12.422 1 98.19 399 MET A O 1
ATOM 3035 N N . GLN A 1 400 ? -11.773 45.281 10.477 1 98 400 GLN A N 1
ATOM 3036 C CA . GLN A 1 400 ? -12.031 46.594 11.078 1 98 400 GLN A CA 1
ATOM 3037 C C . GLN A 1 400 ? -13.453 46.656 11.648 1 98 400 GLN A C 1
ATOM 3039 O O . GLN A 1 400 ? -13.664 47.188 12.742 1 98 400 GLN A O 1
ATOM 3044 N N . ALA A 1 401 ? -14.328 46.188 10.852 1 98 401 ALA A N 1
ATOM 3045 C CA . ALA A 1 401 ? -15.719 46.188 11.289 1 98 401 ALA A CA 1
ATOM 3046 C C . ALA A 1 401 ? -15.883 45.406 12.594 1 98 401 ALA A C 1
ATOM 3048 O O . ALA A 1 401 ? -16.656 45.781 13.469 1 98 401 ALA A O 1
ATOM 3049 N N . GLY A 1 402 ? -15.242 44.312 12.719 1 97.75 402 GLY A N 1
ATOM 3050 C CA . GLY A 1 402 ? -15.297 43.531 13.93 1 97.75 402 GLY A CA 1
ATOM 3051 C C . GLY A 1 402 ? -14.609 44.188 15.109 1 97.75 402 GLY A C 1
ATOM 3052 O O . GLY A 1 402 ? -14.992 43.969 16.266 1 97.75 402 GLY A O 1
ATOM 3053 N N . ALA A 1 403 ? -13.617 44.938 14.805 1 97.56 403 ALA A N 1
ATOM 3054 C CA . ALA A 1 403 ? -12.789 45.531 15.852 1 97.56 403 ALA A CA 1
ATOM 3055 C C . ALA A 1 403 ? -13.242 46.969 16.172 1 97.56 403 ALA A C 1
ATOM 3057 O O . ALA A 1 403 ? -12.445 47.781 16.594 1 97.56 403 ALA A O 1
ATOM 3058 N N . SER A 1 404 ? -14.422 47.281 16.031 1 93.06 404 SER A N 1
ATOM 3059 C CA . SER A 1 404 ? -14.93 48.656 16.062 1 93.06 404 SER A CA 1
ATOM 3060 C C . SER A 1 404 ? -14.734 49.25 17.453 1 93.06 404 SER A C 1
ATOM 3062 O O . SER A 1 404 ? -14.68 50.5 17.594 1 93.06 404 SER A O 1
ATOM 3064 N N . ALA A 1 405 ? -14.539 48.469 18.484 1 94.62 405 ALA A N 1
ATOM 3065 C CA . ALA A 1 405 ? -14.461 48.969 19.859 1 94.62 405 ALA A CA 1
ATOM 3066 C C . ALA A 1 405 ? -13.031 49.344 20.219 1 94.62 405 ALA A C 1
ATOM 3068 O O . ALA A 1 405 ? -12.781 49.906 21.297 1 94.62 405 ALA A O 1
ATOM 3069 N N . ILE A 1 406 ? -12.141 49.094 19.312 1 96.12 406 ILE A N 1
ATOM 3070 C CA . ILE A 1 406 ? -10.75 49.406 19.625 1 96.12 406 ILE A CA 1
ATOM 3071 C C . ILE A 1 406 ? -10.133 50.219 18.5 1 96.12 406 ILE A C 1
ATOM 3073 O O . ILE A 1 406 ? -10.664 50.25 17.391 1 96.12 406 ILE A O 1
ATOM 3077 N N . ALA A 1 407 ? -9.008 50.969 18.797 1 97.06 407 ALA A N 1
ATOM 3078 C CA . ALA A 1 407 ? -8.312 51.75 17.781 1 97.06 407 ALA A CA 1
ATOM 3079 C C . ALA A 1 407 ? -7.773 50.875 16.656 1 97.06 407 ALA A C 1
ATOM 3081 O O . ALA A 1 407 ? -6.984 49.938 16.906 1 97.06 407 ALA A O 1
ATOM 3082 N N . THR A 1 408 ? -8.242 51.094 15.508 1 97.75 408 THR A N 1
ATOM 3083 C CA . THR A 1 408 ? -7.883 50.281 14.352 1 97.75 408 THR A CA 1
ATOM 3084 C C . THR A 1 408 ? -7.375 51.156 13.203 1 97.75 408 THR A C 1
ATOM 3086 O O . THR A 1 408 ? -7.879 52.25 12.984 1 97.75 408 THR A O 1
ATOM 3089 N N . GLN A 1 409 ? -6.406 50.688 12.492 1 97.88 409 GLN A N 1
ATOM 3090 C CA . GLN A 1 409 ? -5.883 51.344 11.305 1 97.88 409 GLN A CA 1
ATOM 3091 C C . GLN A 1 409 ? -5.605 50.344 10.188 1 97.88 409 GLN A C 1
ATOM 3093 O O . GLN A 1 409 ? -5.086 49.25 10.438 1 97.88 409 GLN A O 1
ATOM 3098 N N . ILE A 1 410 ? -5.938 50.688 8.953 1 98.12 410 ILE A N 1
ATOM 3099 C CA . ILE A 1 410 ? -5.703 49.844 7.781 1 98.12 410 ILE A CA 1
ATOM 3100 C C . ILE A 1 410 ? -4.535 50.406 6.969 1 98.12 410 ILE A C 1
ATOM 3102 O O . ILE A 1 410 ? -4.426 51.625 6.785 1 98.12 410 ILE A O 1
ATOM 3106 N N . PHE A 1 411 ? -3.713 49.531 6.57 1 97.75 411 PHE A N 1
ATOM 3107 C CA . PHE A 1 411 ? -2.586 49.906 5.727 1 97.75 411 PHE A CA 1
ATOM 3108 C C . PHE A 1 411 ? -2.645 49.188 4.387 1 97.75 411 PHE A C 1
ATOM 3110 O O . PHE A 1 411 ? -2.965 48 4.332 1 97.75 411 PHE A O 1
ATOM 3117 N N . THR A 1 412 ? -2.291 49.875 3.309 1 94.5 412 THR A N 1
ATOM 3118 C CA . THR A 1 412 ? -2.371 49.312 1.974 1 94.5 412 THR A CA 1
ATOM 3119 C C . THR A 1 412 ? -0.977 49.031 1.413 1 94.5 412 THR A C 1
ATOM 3121 O O . THR A 1 412 ? -0.832 48.406 0.365 1 94.5 412 THR A O 1
ATOM 3124 N N . ASN A 1 413 ? 0.013 49.5 2.074 1 94.75 413 ASN A N 1
ATOM 3125 C CA . ASN A 1 413 ? 1.376 49.188 1.652 1 94.75 413 ASN A CA 1
ATOM 3126 C C . ASN A 1 413 ? 2.295 48.969 2.85 1 94.75 413 ASN A C 1
ATOM 3128 O O . ASN A 1 413 ? 2.051 49.5 3.936 1 94.75 413 ASN A O 1
ATOM 3132 N N . ALA A 1 414 ? 3.363 48.281 2.621 1 95.62 414 ALA A N 1
ATOM 3133 C CA . ALA A 1 414 ? 4.277 47.844 3.668 1 95.62 414 ALA A CA 1
ATOM 3134 C C . ALA A 1 414 ? 5.031 49 4.281 1 95.62 414 ALA A C 1
ATOM 3136 O O . ALA A 1 414 ? 5.293 49.031 5.484 1 95.62 414 ALA A O 1
ATOM 3137 N N . GLU A 1 415 ? 5.359 49.969 3.514 1 95.38 415 GLU A N 1
ATOM 3138 C CA . GLU A 1 415 ? 6.148 51.094 3.967 1 95.38 415 GLU A CA 1
ATOM 3139 C C . GLU A 1 415 ? 5.383 51.906 5 1 95.38 415 GLU A C 1
ATOM 3141 O O . GLU A 1 415 ? 5.957 52.375 5.992 1 95.38 415 GLU A O 1
ATOM 3146 N N . ASP A 1 416 ? 4.18 52.125 4.734 1 96.94 416 ASP A N 1
ATOM 3147 C CA . ASP A 1 416 ? 3.352 52.906 5.664 1 96.94 416 ASP A CA 1
ATOM 3148 C C . ASP A 1 416 ? 3.201 52.156 6.996 1 96.94 416 ASP A C 1
ATOM 3150 O O . ASP A 1 416 ? 3.244 52.781 8.062 1 96.94 416 ASP A O 1
ATOM 3154 N N . LEU A 1 417 ? 2.934 50.844 6.902 1 97.19 417 LEU A N 1
ATOM 3155 C CA . LEU A 1 417 ? 2.826 50.062 8.117 1 97.19 417 LEU A CA 1
ATOM 3156 C C . LEU A 1 417 ? 4.121 50.125 8.922 1 97.19 417 LEU A C 1
ATOM 3158 O O . LEU A 1 417 ? 4.094 50.312 10.141 1 97.19 417 LEU A O 1
ATOM 3162 N N . LEU A 1 418 ? 5.266 49.969 8.211 1 96.12 418 LEU A N 1
ATOM 3163 C CA . LEU A 1 418 ? 6.57 50 8.867 1 96.12 418 LEU A CA 1
ATOM 3164 C C . LEU A 1 418 ? 6.805 51.375 9.523 1 96.12 418 LEU A C 1
ATOM 3166 O O . LEU A 1 418 ? 7.312 51.438 10.648 1 96.12 418 LEU A O 1
ATOM 3170 N N . SER A 1 419 ? 6.488 52.406 8.82 1 96.12 419 SER A N 1
ATOM 3171 C CA . SER A 1 419 ? 6.633 53.75 9.352 1 96.12 419 SER A CA 1
ATOM 3172 C C . SER A 1 419 ? 5.797 53.938 10.617 1 96.12 419 SER A C 1
ATOM 3174 O O . SER A 1 419 ? 6.27 54.531 11.594 1 96.12 419 SER A O 1
ATOM 3176 N N . GLU A 1 420 ? 4.609 53.5 10.539 1 96.56 420 GLU A N 1
ATOM 3177 C CA . GLU A 1 420 ? 3.734 53.594 11.703 1 96.56 420 GLU A CA 1
ATOM 3178 C C . GLU A 1 420 ? 4.324 52.844 12.891 1 96.56 420 GLU A C 1
ATOM 3180 O O . GLU A 1 420 ? 4.301 53.344 14.023 1 96.56 420 GLU A O 1
ATOM 3185 N N . LEU A 1 421 ? 4.773 51.656 12.703 1 96.25 421 LEU A N 1
ATOM 3186 C CA . LEU A 1 421 ? 5.375 50.844 13.758 1 96.25 421 LEU A CA 1
ATOM 3187 C C . LEU A 1 421 ? 6.57 51.562 14.375 1 96.25 421 LEU A C 1
ATOM 3189 O O . LEU A 1 421 ? 6.695 51.625 15.602 1 96.25 421 LEU A O 1
ATOM 3193 N N . ARG A 1 422 ? 7.387 52.156 13.594 1 93.94 422 ARG A N 1
ATOM 3194 C CA . ARG A 1 422 ? 8.586 52.844 14.062 1 93.94 422 ARG A CA 1
ATOM 3195 C C . ARG A 1 422 ? 8.227 54.062 14.898 1 93.94 422 ARG A C 1
ATOM 3197 O O . ARG A 1 422 ? 8.922 54.375 15.867 1 93.94 422 ARG A O 1
ATOM 3204 N N . GLN A 1 423 ? 7.184 54.656 14.523 1 94.19 423 GLN A N 1
ATOM 3205 C CA . GLN A 1 423 ? 6.805 55.906 15.164 1 94.19 423 GLN A CA 1
ATOM 3206 C C . GLN A 1 423 ? 6.008 55.656 16.438 1 94.19 423 GLN A C 1
ATOM 3208 O O . GLN A 1 423 ? 6.07 56.438 17.375 1 94.19 423 GLN A O 1
ATOM 3213 N N . SER A 1 424 ? 5.352 54.594 16.453 1 94.44 424 SER A N 1
ATOM 3214 C CA . SER A 1 424 ? 4.332 54.5 17.484 1 94.44 424 SER A CA 1
ATOM 3215 C C . SER A 1 424 ? 4.727 53.469 18.562 1 94.44 424 SER A C 1
ATOM 3217 O O . SER A 1 424 ? 4.242 53.531 19.688 1 94.44 424 SER A O 1
ATOM 3219 N N . VAL A 1 425 ? 5.512 52.531 18.281 1 95.44 425 VAL A N 1
ATOM 3220 C CA . VAL A 1 425 ? 5.871 51.469 19.234 1 95.44 425 VAL A CA 1
ATOM 3221 C C . VAL A 1 425 ? 6.762 52.062 20.328 1 95.44 425 VAL A C 1
ATOM 3223 O O . VAL A 1 425 ? 7.672 52.844 20.031 1 95.44 425 VAL A O 1
ATOM 3226 N N . GLN A 1 426 ? 6.512 51.75 21.547 1 94.62 426 GLN A N 1
ATOM 3227 C CA . GLN A 1 426 ? 7.254 52.281 22.672 1 94.62 426 GLN A CA 1
ATOM 3228 C C . GLN A 1 426 ? 7.512 51.219 23.719 1 94.62 426 GLN A C 1
ATOM 3230 O O . GLN A 1 426 ? 6.988 50.125 23.625 1 94.62 426 GLN A O 1
ATOM 3235 N N . THR A 1 427 ? 8.273 51.656 24.75 1 95.44 427 THR A N 1
ATOM 3236 C CA . THR A 1 427 ? 8.617 50.781 25.859 1 95.44 427 THR A CA 1
ATOM 3237 C C . THR A 1 427 ? 7.355 50.25 26.531 1 95.44 427 THR A C 1
ATOM 3239 O O . THR A 1 427 ? 6.422 51 26.797 1 95.44 427 THR A O 1
ATOM 3242 N N . GLY A 1 428 ? 7.367 48.875 26.766 1 96.56 428 GLY A N 1
ATOM 3243 C CA . GLY A 1 428 ? 6.227 48.25 27.422 1 96.56 428 GLY A CA 1
ATOM 3244 C C . GLY A 1 428 ? 5.258 47.625 26.438 1 96.56 428 GLY A C 1
ATOM 3245 O O . GLY A 1 428 ? 4.34 46.906 26.844 1 96.56 428 GLY A O 1
ATOM 3246 N N . ASP A 1 429 ? 5.488 47.844 25.125 1 97.5 429 ASP A N 1
ATOM 3247 C CA . ASP A 1 429 ? 4.574 47.344 24.094 1 97.5 429 ASP A CA 1
ATOM 3248 C C . ASP A 1 429 ? 4.789 45.844 23.859 1 97.5 429 ASP A C 1
ATOM 3250 O O . ASP A 1 429 ? 5.918 45.375 23.922 1 97.5 429 ASP A O 1
ATOM 3254 N N . ARG A 1 430 ? 3.686 45.125 23.719 1 97.75 430 ARG A N 1
ATOM 3255 C CA . ARG A 1 430 ? 3.625 43.75 23.203 1 97.75 430 ARG A CA 1
ATOM 3256 C C . ARG A 1 430 ? 2.939 43.688 21.844 1 97.75 430 ARG A C 1
ATOM 3258 O O . ARG A 1 430 ? 1.801 44.156 21.703 1 97.75 430 ARG A O 1
ATOM 3265 N N . LEU A 1 431 ? 3.658 43.219 20.812 1 98.12 431 LEU A N 1
ATOM 3266 C CA . LEU A 1 431 ? 3.102 43.219 19.469 1 98.12 431 LEU A CA 1
ATOM 3267 C C . LEU A 1 431 ? 2.965 41.781 18.938 1 98.12 431 LEU A C 1
ATOM 3269 O O . LEU A 1 431 ? 3.842 40.938 19.172 1 98.12 431 LEU A O 1
ATOM 3273 N N . LEU A 1 432 ? 1.904 41.469 18.281 1 98.19 432 LEU A N 1
ATOM 3274 C CA . LEU A 1 432 ? 1.688 40.25 17.562 1 98.19 432 LEU A CA 1
ATOM 3275 C C . LEU A 1 432 ? 1.695 40.5 16.047 1 98.19 432 LEU A C 1
ATOM 3277 O O . LEU A 1 432 ? 1.021 41.406 15.562 1 98.19 432 LEU A O 1
ATOM 3281 N N . PHE A 1 433 ? 2.521 39.781 15.328 1 97.94 433 PHE A N 1
ATOM 3282 C CA . PHE A 1 433 ? 2.512 39.781 13.867 1 97.94 433 PHE A CA 1
ATOM 3283 C C . PHE A 1 433 ? 1.978 38.469 13.32 1 97.94 433 PHE A C 1
ATOM 3285 O O . PHE A 1 433 ? 2.592 37.406 13.508 1 97.94 433 PHE A O 1
ATOM 3292 N N . LYS A 1 434 ? 0.853 38.438 12.57 1 97.75 434 LYS A N 1
ATOM 3293 C CA . LYS A 1 434 ? 0.313 37.156 12.078 1 97.75 434 LYS A CA 1
ATOM 3294 C C . LYS A 1 434 ? -0.491 37.375 10.797 1 97.75 434 LYS A C 1
ATOM 3296 O O . LYS A 1 434 ? -1.371 38.25 10.742 1 97.75 434 LYS A O 1
ATOM 3301 N N . ALA A 1 435 ? -0.14 36.719 9.766 1 96.31 435 ALA A N 1
ATOM 3302 C CA . ALA A 1 435 ? -0.796 36.688 8.461 1 96.31 435 ALA A CA 1
ATOM 3303 C C . ALA A 1 435 ? -0.39 35.469 7.672 1 96.31 435 ALA A C 1
ATOM 3305 O O . ALA A 1 435 ? 0.505 34.719 8.086 1 96.31 435 ALA A O 1
ATOM 3306 N N . SER A 1 436 ? -1.142 35.156 6.613 1 94.5 436 SER A N 1
ATOM 3307 C CA . SER A 1 436 ? -0.696 34.094 5.711 1 94.5 436 SER A CA 1
ATOM 3308 C C . SER A 1 436 ? 0.666 34.438 5.105 1 94.5 436 SER A C 1
ATOM 3310 O O . SER A 1 436 ? 1.017 35.625 4.953 1 94.5 436 SER A O 1
ATOM 3312 N N . ARG A 1 437 ? 1.343 33.406 4.738 1 89.5 437 ARG A N 1
ATOM 3313 C CA . ARG A 1 437 ? 2.713 33.531 4.254 1 89.5 437 ARG A CA 1
ATOM 3314 C C . ARG A 1 437 ? 2.789 34.469 3.072 1 89.5 437 ARG A C 1
ATOM 3316 O O . ARG A 1 437 ? 3.766 35.219 2.932 1 89.5 437 ARG A O 1
ATOM 3323 N N . SER A 1 438 ? 1.829 34.406 2.203 1 90.62 438 SER A N 1
ATOM 3324 C CA . SER A 1 438 ? 1.865 35.156 0.957 1 90.62 438 SER A CA 1
ATOM 3325 C C . SER A 1 438 ? 1.766 36.656 1.218 1 90.62 438 SER A C 1
ATOM 3327 O O . SER A 1 438 ? 2.08 37.469 0.343 1 90.62 438 SER A O 1
ATOM 3329 N N . VAL A 1 439 ? 1.338 37.062 2.453 1 91.69 439 VAL A N 1
ATOM 3330 C CA . VAL A 1 439 ? 1.228 38.469 2.824 1 91.69 439 VAL A CA 1
ATOM 3331 C C . VAL A 1 439 ? 2.615 39.031 3.105 1 91.69 439 VAL A C 1
ATOM 3333 O O . VAL A 1 439 ? 2.811 40.25 3.074 1 91.69 439 VAL A O 1
ATOM 3336 N N . ALA A 1 440 ? 3.537 38.219 3.447 1 92.44 440 ALA A N 1
ATOM 3337 C CA . ALA A 1 440 ? 4.945 38.531 3.66 1 92.44 440 ALA A CA 1
ATOM 3338 C C . ALA A 1 440 ? 5.117 39.5 4.84 1 92.44 440 ALA A C 1
ATOM 3340 O O . ALA A 1 440 ? 5.902 40.438 4.77 1 92.44 440 ALA A O 1
ATOM 3341 N N . LEU A 1 441 ? 4.289 39.312 5.863 1 94.62 441 LEU A N 1
ATOM 3342 C CA . LEU A 1 441 ? 4.422 40.125 7.078 1 94.62 441 LEU A CA 1
ATOM 3343 C C . LEU A 1 441 ? 5.773 39.875 7.742 1 94.62 441 LEU A C 1
ATOM 3345 O O . LEU A 1 441 ? 6.25 40.719 8.516 1 94.62 441 LEU A O 1
ATOM 3349 N N . ASP A 1 442 ? 6.371 38.719 7.496 1 94.06 442 ASP A N 1
ATOM 3350 C CA . ASP A 1 442 ? 7.68 38.375 8.047 1 94.06 442 ASP A CA 1
ATOM 3351 C C . ASP A 1 442 ? 8.75 39.375 7.582 1 94.06 442 ASP A C 1
ATOM 3353 O O . ASP A 1 442 ? 9.664 39.688 8.336 1 94.06 442 ASP A O 1
ATOM 3357 N N . ARG A 1 443 ? 8.602 39.844 6.398 1 94.25 443 ARG A N 1
ATOM 3358 C CA . ARG A 1 443 ? 9.555 40.812 5.867 1 94.25 443 ARG A CA 1
ATOM 3359 C C . ARG A 1 443 ? 9.43 42.156 6.586 1 94.25 443 ARG A C 1
ATOM 3361 O O . ARG A 1 443 ? 10.43 42.812 6.883 1 94.25 443 ARG A O 1
ATOM 3368 N N . ILE A 1 444 ? 8.234 42.531 6.82 1 94.56 444 ILE A N 1
ATOM 3369 C CA . ILE A 1 444 ? 7.98 43.781 7.527 1 94.56 444 ILE A CA 1
ATOM 3370 C C . ILE A 1 444 ? 8.523 43.688 8.953 1 94.56 444 ILE A C 1
ATOM 3372 O O . ILE A 1 444 ? 9.156 44.625 9.438 1 94.56 444 ILE A O 1
ATOM 3376 N N . LEU A 1 445 ? 8.25 42.594 9.594 1 95.25 445 LEU A N 1
ATOM 3377 C CA . LEU A 1 445 ? 8.742 42.375 10.945 1 95.25 445 LEU A CA 1
ATOM 3378 C C . LEU A 1 445 ? 10.266 42.406 10.977 1 95.25 445 LEU A C 1
ATOM 3380 O O . LEU A 1 445 ? 10.852 43.031 11.883 1 95.25 445 LEU A O 1
ATOM 3384 N N . ALA A 1 446 ? 10.906 41.781 9.992 1 94.38 446 ALA A N 1
ATOM 3385 C CA . ALA A 1 446 ? 12.359 41.781 9.914 1 94.38 446 ALA A CA 1
ATOM 3386 C C . ALA A 1 446 ? 12.906 43.188 9.781 1 94.38 446 ALA A C 1
ATOM 3388 O O . ALA A 1 446 ? 13.898 43.531 10.43 1 94.38 446 ALA A O 1
ATOM 3389 N N . ASP A 1 447 ? 12.289 43.969 8.93 1 94.06 447 ASP A N 1
ATOM 3390 C CA . ASP A 1 447 ? 12.695 45.375 8.742 1 94.06 447 ASP A CA 1
ATOM 3391 C C . ASP A 1 447 ? 12.5 46.188 10.016 1 94.06 447 ASP A C 1
ATOM 3393 O O . ASP A 1 447 ? 13.312 47.062 10.336 1 94.06 447 ASP A O 1
ATOM 3397 N N . PHE A 1 448 ? 11.492 45.938 10.734 1 94.38 448 PHE A N 1
ATOM 3398 C CA . PHE A 1 448 ? 11.195 46.656 11.977 1 94.38 448 PHE A CA 1
ATOM 3399 C C . PHE A 1 448 ? 12.234 46.312 13.047 1 94.38 448 PHE A C 1
ATOM 3401 O O . PHE A 1 448 ? 12.734 47.219 13.727 1 94.38 448 PHE A O 1
ATOM 3408 N N . VAL A 1 449 ? 12.539 45 13.164 1 94.12 449 VAL A N 1
ATOM 3409 C CA . VAL A 1 449 ? 13.5 44.531 14.164 1 94.12 449 VAL A CA 1
ATOM 3410 C C . VAL A 1 449 ? 14.883 45.094 13.852 1 94.12 449 VAL A C 1
ATOM 3412 O O . VAL A 1 449 ? 15.656 45.406 14.758 1 94.12 449 VAL A O 1
ATOM 3415 N N . ALA A 1 450 ? 15.211 45.219 12.586 1 90.5 450 ALA A N 1
ATOM 3416 C CA . ALA A 1 450 ? 16.516 45.688 12.148 1 90.5 450 ALA A CA 1
ATOM 3417 C C . ALA A 1 450 ? 16.766 47.125 12.648 1 90.5 450 ALA A C 1
ATOM 3419 O O . ALA A 1 450 ? 17.922 47.531 12.852 1 90.5 450 ALA A O 1
ATOM 3420 N N . VAL A 1 451 ? 15.773 47.844 12.836 1 82.31 451 VAL A N 1
ATOM 3421 C CA . VAL A 1 451 ? 15.898 49.219 13.305 1 82.31 451 VAL A CA 1
ATOM 3422 C C . VAL A 1 451 ? 16.359 49.219 14.758 1 82.31 451 VAL A C 1
ATOM 3424 O O . VAL A 1 451 ? 17.078 50.125 15.18 1 82.31 451 VAL A O 1
ATOM 3427 N N . TYR A 1 452 ? 15.969 48.312 15.57 1 78.56 452 TYR A N 1
ATOM 3428 C CA . TYR A 1 452 ? 16.312 48.25 16.984 1 78.56 452 TYR A CA 1
ATOM 3429 C C . TYR A 1 452 ? 17.672 47.562 17.188 1 78.56 452 TYR A C 1
ATOM 3431 O O . TYR A 1 452 ? 18.312 47.719 18.219 1 78.56 452 TYR A O 1
ATOM 3439 N N . SER A 1 453 ? 17.922 46.656 16.328 1 65.06 453 SER A N 1
ATOM 3440 C CA . SER A 1 453 ? 19.25 46.062 16.422 1 65.06 453 SER A CA 1
ATOM 3441 C C . SER A 1 453 ? 20.344 47.031 16.031 1 65.06 453 SER A C 1
ATOM 3443 O O . SER A 1 453 ? 21.5 46.875 16.438 1 65.06 453 SER A O 1
ATOM 3445 N N . ALA A 1 454 ? 20.078 48.062 15.188 1 53.38 454 ALA A N 1
ATOM 3446 C CA . ALA A 1 454 ? 21.047 49.062 14.773 1 53.38 454 ALA A CA 1
ATOM 3447 C C . ALA A 1 454 ? 21.203 50.156 15.844 1 53.38 454 ALA A C 1
ATOM 3449 O O . ALA A 1 454 ? 22.062 51.031 15.727 1 53.38 454 ALA A O 1
ATOM 3450 N N . VAL A 1 455 ? 20.484 50.219 16.859 1 44.81 455 VAL A N 1
ATOM 3451 C CA . VAL A 1 455 ? 20.734 51.219 17.906 1 44.81 455 VAL A CA 1
ATOM 3452 C C . VAL A 1 455 ? 21.5 50.562 19.047 1 44.81 455 VAL A C 1
ATOM 3454 O O . VAL A 1 455 ? 21.188 49.438 19.453 1 44.81 455 VAL A O 1
ATOM 3457 N N . MET B 1 1 ? -14.141 -9.891 18.531 1 50.06 1 MET B N 1
ATOM 3458 C CA . MET B 1 1 ? -14.375 -10.344 17.156 1 50.06 1 MET B CA 1
ATOM 3459 C C . MET B 1 1 ? -14.156 -9.211 16.172 1 50.06 1 MET B C 1
ATOM 3461 O O . MET B 1 1 ? -14.672 -8.109 16.359 1 50.06 1 MET B O 1
ATOM 3465 N N . ALA B 1 2 ? -13.109 -9.43 15.195 1 65.5 2 ALA B N 1
ATOM 3466 C CA . ALA B 1 2 ? -12.836 -8.297 14.312 1 65.5 2 ALA B CA 1
ATOM 3467 C C . ALA B 1 2 ? -14.047 -7.992 13.43 1 65.5 2 ALA B C 1
ATOM 3469 O O . ALA B 1 2 ? -14.648 -8.906 12.852 1 65.5 2 ALA B O 1
ATOM 3470 N N . THR B 1 3 ? -14.656 -6.949 13.617 1 86.06 3 THR B N 1
ATOM 3471 C CA . THR B 1 3 ? -15.789 -6.465 12.836 1 86.06 3 THR B CA 1
ATOM 3472 C C . THR B 1 3 ? -15.305 -5.832 11.531 1 86.06 3 THR B C 1
ATOM 3474 O O . THR B 1 3 ? -14.281 -5.148 11.508 1 86.06 3 THR B O 1
ATOM 3477 N N . PHE B 1 4 ? -16.031 -6.23 10.453 1 94 4 PHE B N 1
ATOM 3478 C CA . PHE B 1 4 ? -15.695 -5.664 9.156 1 94 4 PHE B CA 1
ATOM 3479 C C . PHE B 1 4 ? -15.914 -4.156 9.148 1 94 4 PHE B C 1
ATOM 3481 O O . PHE B 1 4 ? -16.438 -3.596 10.117 1 94 4 PHE B O 1
ATOM 3488 N N . PHE B 1 5 ? -15.555 -3.471 8.133 1 95.88 5 PHE B N 1
ATOM 3489 C CA . PHE B 1 5 ? -15.625 -2.018 8.039 1 95.88 5 PHE B CA 1
ATOM 3490 C C . PHE B 1 5 ? -17.078 -1.559 7.887 1 95.88 5 PHE B C 1
ATOM 3492 O O . PHE B 1 5 ? -17.875 -2.238 7.254 1 95.88 5 PHE B O 1
ATOM 3499 N N . SER B 1 6 ? -17.359 -0.456 8.461 1 97 6 SER B N 1
ATOM 3500 C CA . SER B 1 6 ? -18.562 0.279 8.078 1 97 6 SER B CA 1
ATOM 3501 C C . SER B 1 6 ? -18.359 1.064 6.789 1 97 6 SER B C 1
ATOM 3503 O O . SER B 1 6 ? -17.219 1.296 6.379 1 97 6 SER B O 1
ATOM 3505 N N . PRO B 1 7 ? -19.484 1.482 6.109 1 97.31 7 PRO B N 1
ATOM 3506 C CA . PRO B 1 7 ? -19.328 2.342 4.93 1 97.31 7 PRO B CA 1
ATOM 3507 C C . PRO B 1 7 ? -18.562 3.623 5.23 1 97.31 7 PRO B C 1
ATOM 3509 O O . PRO B 1 7 ? -17.781 4.09 4.391 1 97.31 7 PRO B O 1
ATOM 3512 N N . PHE B 1 8 ? -18.688 4.141 6.43 1 97.44 8 PHE B N 1
ATOM 3513 C CA . PHE B 1 8 ? -17.984 5.359 6.816 1 97.44 8 PHE B CA 1
ATOM 3514 C C . PHE B 1 8 ? -16.484 5.117 6.891 1 97.44 8 PHE B C 1
ATOM 3516 O O . PHE B 1 8 ? -15.688 5.938 6.422 1 97.44 8 PHE B O 1
ATOM 3523 N N . GLN B 1 9 ? -16.062 4.027 7.461 1 96.94 9 GLN B N 1
ATOM 3524 C CA . GLN B 1 9 ? -14.656 3.666 7.535 1 96.94 9 GLN B CA 1
ATOM 3525 C C . GLN B 1 9 ? -14.055 3.52 6.141 1 96.94 9 GLN B C 1
ATOM 3527 O O . GLN B 1 9 ? -12.938 3.982 5.891 1 96.94 9 GLN B O 1
ATOM 3532 N N . ILE B 1 10 ? -14.812 2.902 5.258 1 97.75 10 ILE B N 1
ATOM 3533 C CA . ILE B 1 10 ? -14.344 2.715 3.889 1 97.75 10 ILE B CA 1
ATOM 3534 C C . ILE B 1 10 ? -14.242 4.07 3.191 1 97.75 10 ILE B C 1
ATOM 3536 O O . ILE B 1 10 ? -13.281 4.324 2.457 1 97.75 10 ILE B O 1
ATOM 3540 N N . GLN B 1 11 ? -15.242 4.914 3.428 1 97.75 11 GLN B N 1
ATOM 3541 C CA . GLN B 1 11 ? -15.227 6.266 2.879 1 97.75 11 GLN B CA 1
ATOM 3542 C C . GLN B 1 11 ? -13.914 6.977 3.203 1 97.75 11 GLN B C 1
ATOM 3544 O O . GLN B 1 11 ? -13.258 7.516 2.311 1 97.75 11 GLN B O 1
ATOM 3549 N N . LEU B 1 12 ? -13.492 6.934 4.473 1 97.69 12 LEU B N 1
ATOM 3550 C CA . LEU B 1 12 ? -12.281 7.625 4.914 1 97.69 12 LEU B CA 1
ATOM 3551 C C . LEU B 1 12 ? -11.031 6.906 4.414 1 97.69 12 LEU B C 1
ATOM 3553 O O . LEU B 1 12 ? -10.07 7.551 3.99 1 97.69 12 LEU B O 1
ATOM 3557 N N . GLY B 1 13 ? -11.062 5.605 4.461 1 97.56 13 GLY B N 1
ATOM 3558 C CA . GLY B 1 13 ? -9.922 4.828 4.012 1 97.56 13 GLY B CA 1
ATOM 3559 C C . GLY B 1 13 ? -9.586 5.055 2.549 1 97.56 13 GLY B C 1
ATOM 3560 O O . GLY B 1 13 ? -8.414 5.031 2.164 1 97.56 13 GLY B O 1
ATOM 3561 N N . LEU B 1 14 ? -10.617 5.312 1.722 1 97.5 14 LEU B N 1
ATOM 3562 C CA . LEU B 1 14 ? -10.438 5.465 0.283 1 97.5 14 LEU B CA 1
ATOM 3563 C C . LEU B 1 14 ? -10.312 6.938 -0.097 1 97.5 14 LEU B C 1
ATOM 3565 O O . LEU B 1 14 ? -9.914 7.262 -1.216 1 97.5 14 LEU B O 1
ATOM 3569 N N . GLY B 1 15 ? -10.648 7.801 0.869 1 96.44 15 GLY B N 1
ATOM 3570 C CA . GLY B 1 15 ? -10.836 9.18 0.461 1 96.44 15 GLY B CA 1
ATOM 3571 C C . GLY B 1 15 ? -11.984 9.367 -0.512 1 96.44 15 GLY B C 1
ATOM 3572 O O . GLY B 1 15 ? -11.898 10.18 -1.437 1 96.44 15 GLY B O 1
ATOM 3573 N N . ALA B 1 16 ? -13.055 8.602 -0.376 1 96.88 16 ALA B N 1
ATOM 3574 C CA . ALA B 1 16 ? -14.195 8.617 -1.291 1 96.88 16 ALA B CA 1
ATOM 3575 C C . ALA B 1 16 ? -15.102 9.812 -1.009 1 96.88 16 ALA B C 1
ATOM 3577 O O . ALA B 1 16 ? -15.109 10.344 0.104 1 96.88 16 ALA B O 1
ATOM 3578 N N . ILE B 1 17 ? -15.828 10.219 -2.002 1 94.25 17 ILE B N 1
ATOM 3579 C CA . ILE B 1 17 ? -16.812 11.289 -1.873 1 94.25 17 ILE B CA 1
ATOM 3580 C C . ILE B 1 17 ? -18.188 10.695 -1.611 1 94.25 17 ILE B C 1
ATOM 3582 O O . ILE B 1 17 ? -18.703 9.914 -2.414 1 94.25 17 ILE B O 1
ATOM 3586 N N . PRO B 1 18 ? -18.781 11.031 -0.532 1 93.81 18 PRO B N 1
ATOM 3587 C CA . PRO B 1 18 ? -20.156 10.57 -0.304 1 93.81 18 PRO B CA 1
ATOM 3588 C C . PRO B 1 18 ? -21.188 11.344 -1.118 1 93.81 18 PRO B C 1
ATOM 3590 O O . PRO B 1 18 ? -21.422 12.531 -0.857 1 93.81 18 PRO B O 1
ATOM 3593 N N . LEU B 1 19 ? -21.781 10.719 -2.072 1 92.19 19 LEU B N 1
ATOM 3594 C CA . LEU B 1 19 ? -22.828 11.344 -2.869 1 92.19 19 LEU B CA 1
ATOM 3595 C C . LEU B 1 19 ? -24.172 11.281 -2.148 1 92.19 19 LEU B C 1
ATOM 3597 O O . LEU B 1 19 ? -25.031 12.133 -2.371 1 92.19 19 LEU B O 1
ATOM 3601 N N . GLN B 1 20 ? -24.344 10.258 -1.377 1 89.81 20 GLN B N 1
ATOM 3602 C CA . GLN B 1 20 ? -25.516 10.008 -0.555 1 89.81 20 GLN B CA 1
ATOM 3603 C C . GLN B 1 20 ? -25.141 9.344 0.763 1 89.81 20 GLN B C 1
ATOM 3605 O O . GLN B 1 20 ? -24.375 8.375 0.776 1 89.81 20 GLN B O 1
ATOM 3610 N N . VAL B 1 21 ? -25.625 9.906 1.831 1 88.44 21 VAL B N 1
ATOM 3611 C CA . VAL B 1 21 ? -25.312 9.352 3.143 1 88.44 21 VAL B CA 1
ATOM 3612 C C . VAL B 1 21 ? -26.5 8.508 3.635 1 88.44 21 VAL B C 1
ATOM 3614 O O . VAL B 1 21 ? -27.625 9 3.736 1 88.44 21 VAL B O 1
ATOM 3617 N N . GLY B 1 22 ? -26.188 7.289 3.877 1 87.88 22 GLY B N 1
ATOM 3618 C CA . GLY B 1 22 ? -27.219 6.387 4.371 1 87.88 22 GLY B CA 1
ATOM 3619 C C . GLY B 1 22 ? -27.281 6.332 5.883 1 87.88 22 GLY B C 1
ATOM 3620 O O . GLY B 1 22 ? -26.312 6.664 6.566 1 87.88 22 GLY B O 1
ATOM 3621 N N . GLU B 1 23 ? -28.359 5.848 6.375 1 84.88 23 GLU B N 1
ATOM 3622 C CA . GLU B 1 23 ? -28.594 5.781 7.816 1 84.88 23 GLU B CA 1
ATOM 3623 C C . GLU B 1 23 ? -27.672 4.758 8.477 1 84.88 23 GLU B C 1
ATOM 3625 O O . GLU B 1 23 ? -27.297 4.91 9.641 1 84.88 23 GLU B O 1
ATOM 3630 N N . ALA B 1 24 ? -27.281 3.818 7.742 1 87.62 24 ALA B N 1
ATOM 3631 C CA . ALA B 1 24 ? -26.484 2.732 8.297 1 87.62 24 ALA B CA 1
ATOM 3632 C C . ALA B 1 24 ? -25 2.93 7.977 1 87.62 24 ALA B C 1
ATOM 3634 O O . ALA B 1 24 ? -24.234 1.963 7.938 1 87.62 24 ALA B O 1
ATOM 3635 N N . CYS B 1 25 ? -24.656 4.152 7.781 1 91.94 25 CYS B N 1
ATOM 3636 C CA . CYS B 1 25 ? -23.297 4.406 7.301 1 91.94 25 CYS B CA 1
ATOM 3637 C C . CYS B 1 25 ? -22.266 4.086 8.383 1 91.94 25 CYS B C 1
ATOM 3639 O O . CYS B 1 25 ? -21.094 3.834 8.07 1 91.94 25 CYS B O 1
ATOM 3641 N N . ASP B 1 26 ? -22.719 3.953 9.641 1 94.06 26 ASP B N 1
ATOM 3642 C CA . ASP B 1 26 ? -21.797 3.695 10.734 1 94.06 26 ASP B CA 1
ATOM 3643 C C . ASP B 1 26 ? -21.859 2.234 11.18 1 94.06 26 ASP B C 1
ATOM 3645 O O . ASP B 1 26 ? -21.094 1.812 12.047 1 94.06 26 ASP B O 1
ATOM 3649 N N . ARG B 1 27 ? -22.688 1.478 10.594 1 93.31 27 ARG B N 1
ATOM 3650 C CA . ARG B 1 27 ? -22.828 0.066 10.938 1 93.31 27 ARG B CA 1
ATOM 3651 C C . ARG B 1 27 ? -21.828 -0.786 10.164 1 93.31 27 ARG B C 1
ATOM 3653 O O . ARG B 1 27 ? -21.672 -0.638 8.953 1 93.31 27 ARG B O 1
ATOM 3660 N N . PRO B 1 28 ? -21.172 -1.637 10.945 1 95.44 28 PRO B N 1
ATOM 3661 C CA . PRO B 1 28 ? -20.266 -2.541 10.227 1 95.44 28 PRO B CA 1
ATOM 3662 C C . PRO B 1 28 ? -20.984 -3.354 9.148 1 95.44 28 PRO B C 1
ATOM 3664 O O . PRO B 1 28 ? -22.109 -3.818 9.359 1 95.44 28 PRO B O 1
ATOM 3667 N N . ALA B 1 29 ? -20.375 -3.439 8.008 1 96.62 29 ALA B N 1
ATOM 3668 C CA . ALA B 1 29 ? -20.953 -4.227 6.914 1 96.62 29 ALA B CA 1
ATOM 3669 C C . ALA B 1 29 ? -20.734 -5.719 7.145 1 96.62 29 ALA B C 1
ATOM 3671 O O . ALA B 1 29 ? -19.859 -6.113 7.918 1 96.62 29 ALA B O 1
ATOM 3672 N N . ARG B 1 30 ? -21.547 -6.473 6.504 1 95.62 30 ARG B N 1
ATOM 3673 C CA . ARG B 1 30 ? -21.391 -7.922 6.508 1 95.62 30 ARG B CA 1
ATOM 3674 C C . ARG B 1 30 ? -20.203 -8.344 5.633 1 95.62 30 ARG B C 1
ATOM 3676 O O . ARG B 1 30 ? -19.391 -9.164 6.043 1 95.62 30 ARG B O 1
ATOM 3683 N N . SER B 1 31 ? -20.141 -7.805 4.453 1 95.81 31 SER B N 1
ATOM 3684 C CA . SER B 1 31 ? -19.094 -8.094 3.488 1 95.81 31 SER B CA 1
ATOM 3685 C C . SER B 1 31 ? -19.078 -7.078 2.354 1 95.81 31 SER B C 1
ATOM 3687 O O . SER B 1 31 ? -19.969 -6.234 2.264 1 95.81 31 SER B O 1
ATOM 3689 N N . LEU B 1 32 ? -18.062 -7.109 1.624 1 97.81 32 LEU B N 1
ATOM 3690 C CA . LEU B 1 32 ? -17.969 -6.371 0.371 1 97.81 32 LEU B CA 1
ATOM 3691 C C . LEU B 1 32 ? -18 -7.32 -0.824 1 97.81 32 LEU B C 1
ATOM 3693 O O . LEU B 1 32 ? -17.203 -8.266 -0.897 1 97.81 32 LEU B O 1
ATOM 3697 N N . THR B 1 33 ? -18.938 -7.141 -1.753 1 96.88 33 THR B N 1
ATOM 3698 C CA . THR B 1 33 ? -19.062 -8.039 -2.896 1 96.88 33 THR B CA 1
ATOM 3699 C C . THR B 1 33 ? -19.172 -7.25 -4.195 1 96.88 33 THR B C 1
ATOM 3701 O O . THR B 1 33 ? -19.641 -6.105 -4.199 1 96.88 33 THR B O 1
ATOM 3704 N N . THR B 1 34 ? -18.688 -7.824 -5.273 1 97.12 34 THR B N 1
ATOM 3705 C CA . THR B 1 34 ? -18.781 -7.219 -6.598 1 97.12 34 THR B CA 1
ATOM 3706 C C . THR B 1 34 ? -19.828 -7.926 -7.441 1 97.12 34 THR B C 1
ATOM 3708 O O . THR B 1 34 ? -20.047 -7.566 -8.602 1 97.12 34 THR B O 1
ATOM 3711 N N . ASP B 1 35 ? -20.453 -8.945 -6.906 1 94.88 35 ASP B N 1
ATOM 3712 C CA . ASP B 1 35 ? -21.484 -9.727 -7.594 1 94.88 35 ASP B CA 1
ATOM 3713 C C . ASP B 1 35 ? -22.875 -9.352 -7.102 1 94.88 35 ASP B C 1
ATOM 3715 O O . ASP B 1 35 ? -23.297 -9.773 -6.023 1 94.88 35 ASP B O 1
ATOM 3719 N N . SER B 1 36 ? -23.609 -8.656 -7.922 1 94.31 36 SER B N 1
ATOM 3720 C CA . SER B 1 36 ? -24.922 -8.148 -7.52 1 94.31 36 SER B CA 1
ATOM 3721 C C . SER B 1 36 ? -25.891 -9.289 -7.254 1 94.31 36 SER B C 1
ATOM 3723 O O . SER B 1 36 ? -26.875 -9.109 -6.531 1 94.31 36 SER B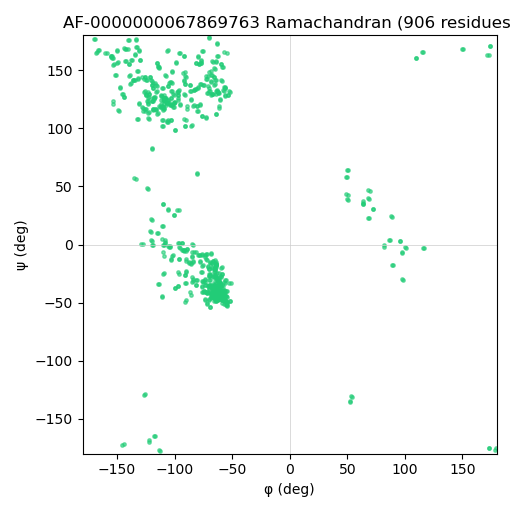 O 1
ATOM 3725 N N . ARG B 1 37 ? -25.641 -10.43 -7.789 1 94.06 37 ARG B N 1
ATOM 3726 C CA . ARG B 1 37 ? -26.547 -11.562 -7.656 1 94.06 37 ARG B CA 1
ATOM 3727 C C . ARG B 1 37 ? -26.406 -12.211 -6.281 1 94.06 37 ARG B C 1
ATOM 3729 O O . ARG B 1 37 ? -27.281 -12.984 -5.867 1 94.06 37 ARG B O 1
ATOM 3736 N N . GLN B 1 38 ? -25.359 -11.898 -5.547 1 94.12 38 GLN B N 1
ATOM 3737 C CA . GLN B 1 38 ? -25.062 -12.547 -4.273 1 94.12 38 GLN B CA 1
ATOM 3738 C C . GLN B 1 38 ? -25.266 -11.578 -3.109 1 94.12 38 GLN B C 1
ATOM 3740 O O . GLN B 1 38 ? -24.812 -11.836 -1.994 1 94.12 38 GLN B O 1
ATOM 3745 N N . ILE B 1 39 ? -25.938 -10.492 -3.34 1 96.12 39 ILE B N 1
ATOM 3746 C CA . ILE B 1 39 ? -26.094 -9.461 -2.32 1 96.12 39 ILE B CA 1
ATOM 3747 C C . ILE B 1 39 ? -26.953 -9.992 -1.173 1 96.12 39 ILE B C 1
ATOM 3749 O O . ILE B 1 39 ? -27.984 -10.625 -1.402 1 96.12 39 ILE B O 1
ATOM 3753 N N . GLN B 1 40 ? -26.516 -9.859 -0.025 1 96.31 40 GLN B N 1
ATOM 3754 C CA . GLN B 1 40 ? -27.25 -10.078 1.211 1 96.31 40 GLN B CA 1
ATOM 3755 C C . GLN B 1 40 ? -27.422 -8.781 1.993 1 96.31 40 GLN B C 1
ATOM 3757 O O . GLN B 1 40 ? -26.625 -7.855 1.853 1 96.31 40 GLN B O 1
ATOM 3762 N N . PRO B 1 41 ? -28.484 -8.734 2.773 1 95.94 41 PRO B N 1
ATOM 3763 C CA . PRO B 1 41 ? -28.641 -7.531 3.598 1 95.94 41 PRO B CA 1
ATOM 3764 C C . PRO B 1 41 ? -27.406 -7.227 4.438 1 95.94 41 PRO B C 1
ATOM 3766 O O . PRO B 1 41 ? -26.859 -8.125 5.09 1 95.94 41 PRO B O 1
ATOM 3769 N N . GLY B 1 42 ? -26.938 -6.016 4.355 1 96 42 GLY B N 1
ATOM 3770 C CA . GLY B 1 42 ? -25.781 -5.609 5.133 1 96 42 GLY B CA 1
ATOM 3771 C C . GLY B 1 42 ? -24.5 -5.59 4.324 1 96 42 GLY B C 1
ATOM 3772 O O . GLY B 1 42 ? -23.453 -5.121 4.805 1 96 42 GLY B O 1
ATOM 3773 N N . ASP B 1 43 ? -24.562 -5.977 3.09 1 96.88 43 ASP B N 1
ATOM 3774 C CA . ASP B 1 43 ? -23.375 -6.004 2.234 1 96.88 43 ASP B CA 1
ATOM 3775 C C . ASP B 1 43 ? -23.078 -4.617 1.674 1 96.88 43 ASP B C 1
ATOM 3777 O O . ASP B 1 43 ? -23.922 -3.727 1.717 1 96.88 43 ASP B O 1
ATOM 3781 N N . ILE B 1 44 ? -21.906 -4.422 1.35 1 97.94 44 ILE B N 1
ATOM 3782 C CA . ILE B 1 44 ? -21.516 -3.307 0.491 1 97.94 44 ILE B CA 1
ATOM 3783 C C . ILE B 1 44 ? -21.312 -3.803 -0.937 1 97.94 44 ILE B C 1
ATOM 3785 O O . ILE B 1 44 ? -20.641 -4.816 -1.154 1 97.94 44 ILE B O 1
ATOM 3789 N N . PHE B 1 45 ? -21.969 -3.125 -1.895 1 98 45 PHE B N 1
ATOM 3790 C CA . PHE B 1 45 ? -21.797 -3.48 -3.299 1 98 45 PHE B CA 1
ATOM 3791 C C . PHE B 1 45 ? -20.766 -2.586 -3.967 1 98 45 PHE B C 1
ATOM 3793 O O . PHE B 1 45 ? -20.828 -1.36 -3.861 1 98 45 PHE B O 1
ATOM 3800 N N . LEU B 1 46 ? -19.734 -3.133 -4.578 1 98.69 46 LEU B N 1
ATOM 3801 C CA . LEU B 1 46 ? -18.75 -2.391 -5.344 1 98.69 46 LEU B CA 1
ATOM 3802 C C . LEU B 1 46 ? -18.922 -2.629 -6.836 1 98.69 46 LEU B C 1
ATOM 3804 O O . LEU B 1 46 ? -18.812 -3.766 -7.305 1 98.69 46 LEU B O 1
ATOM 3808 N N . ALA B 1 47 ? -19.172 -1.564 -7.594 1 98.12 47 ALA B N 1
ATOM 3809 C CA . ALA B 1 47 ? -19.469 -1.649 -9.016 1 98.12 47 ALA B CA 1
ATOM 3810 C C . ALA B 1 47 ? -18.188 -1.697 -9.852 1 98.12 47 ALA B C 1
ATOM 3812 O O . ALA B 1 47 ? -17.609 -0.658 -10.164 1 98.12 47 ALA B O 1
ATOM 3813 N N . LEU B 1 48 ? -17.812 -2.912 -10.344 1 97.12 48 LEU B N 1
ATOM 3814 C CA . LEU B 1 48 ? -16.656 -3.072 -11.219 1 97.12 48 LEU B CA 1
ATOM 3815 C C . LEU B 1 48 ? -17.062 -2.945 -12.688 1 97.12 48 LEU B C 1
ATOM 3817 O O . LEU B 1 48 ? -18.172 -3.322 -13.062 1 97.12 48 LEU B O 1
ATOM 3821 N N . ARG B 1 49 ? -16.141 -2.369 -13.383 1 93.75 49 ARG B N 1
ATOM 3822 C CA . ARG B 1 49 ? -16.312 -2.314 -14.828 1 93.75 49 ARG B CA 1
ATOM 3823 C C . ARG B 1 49 ? -15.383 -3.299 -15.531 1 93.75 49 ARG B C 1
ATOM 3825 O O . ARG B 1 49 ? -14.195 -3.381 -15.203 1 93.75 49 ARG B O 1
ATOM 3832 N N . GLY B 1 50 ? -15.922 -4.219 -16.375 1 88.31 50 GLY B N 1
ATOM 3833 C CA . GLY B 1 50 ? -15.133 -5.09 -17.234 1 88.31 50 GLY B CA 1
ATOM 3834 C C . GLY B 1 50 ? -15.305 -4.789 -18.703 1 88.31 50 GLY B C 1
ATOM 3835 O O . GLY B 1 50 ? -15.93 -3.797 -19.078 1 88.31 50 GLY B O 1
ATOM 3836 N N . ASP B 1 51 ? -14.688 -5.535 -19.516 1 86.62 51 ASP B N 1
ATOM 3837 C CA . ASP B 1 51 ? -14.758 -5.348 -20.953 1 86.62 51 ASP B CA 1
ATOM 3838 C C . ASP B 1 51 ? -16.172 -5.582 -21.484 1 86.62 51 ASP B C 1
ATOM 3840 O O . ASP B 1 51 ? -16.609 -4.938 -22.438 1 86.62 51 ASP B O 1
ATOM 3844 N N . ARG B 1 52 ? -16.922 -6.496 -20.828 1 88.5 52 ARG B N 1
ATOM 3845 C CA . ARG B 1 52 ? -18.219 -6.906 -21.359 1 88.5 52 ARG B CA 1
ATOM 3846 C C . ARG B 1 52 ? -19.344 -6.598 -20.391 1 88.5 52 ARG B C 1
ATOM 3848 O O . ARG B 1 52 ? -20.469 -7.043 -20.562 1 88.5 52 ARG B O 1
ATOM 3855 N N . PHE B 1 53 ? -18.984 -5.984 -19.297 1 90.38 53 PHE B N 1
ATOM 3856 C CA . PHE B 1 53 ? -20.016 -5.707 -18.312 1 90.38 53 PHE B CA 1
ATOM 3857 C C . PHE B 1 53 ? -19.703 -4.445 -17.531 1 90.38 53 PHE B C 1
ATOM 3859 O O . PHE B 1 53 ? -18.547 -4.035 -17.453 1 90.38 53 PHE B O 1
ATOM 3866 N N . ASP B 1 54 ? -20.797 -3.84 -16.969 1 95.25 54 ASP B N 1
ATOM 3867 C CA . ASP B 1 54 ? -20.672 -2.666 -16.109 1 95.25 54 ASP B CA 1
ATOM 3868 C C . ASP B 1 54 ? -21.484 -2.832 -14.828 1 95.25 54 ASP B C 1
ATOM 3870 O O . ASP B 1 54 ? -22.719 -2.764 -14.859 1 95.25 54 ASP B O 1
ATOM 3874 N N . GLY B 1 55 ? -20.766 -3.023 -13.734 1 96.19 55 GLY B N 1
ATOM 3875 C CA . GLY B 1 55 ? -21.422 -3.215 -12.445 1 96.19 55 GLY B CA 1
ATOM 3876 C C . GLY B 1 55 ? -22.297 -2.045 -12.039 1 96.19 55 GLY B C 1
ATOM 3877 O O . GLY B 1 55 ? -23.188 -2.191 -11.203 1 96.19 55 GLY B O 1
ATOM 3878 N N . HIS B 1 56 ? -22.109 -0.896 -12.578 1 96.5 56 HIS B N 1
ATOM 3879 C CA . HIS B 1 56 ? -22.875 0.301 -12.242 1 96.5 56 HIS B CA 1
ATOM 3880 C C . HIS B 1 56 ? -24.344 0.148 -12.633 1 96.5 56 HIS B C 1
ATOM 3882 O O . HIS B 1 56 ? -25.219 0.808 -12.062 1 96.5 56 HIS B O 1
ATOM 3888 N N . ASP B 1 57 ? -24.578 -0.696 -13.562 1 95 57 ASP B N 1
ATOM 3889 C CA . ASP B 1 57 ? -25.953 -0.952 -14.008 1 95 57 ASP B CA 1
ATOM 3890 C C . ASP B 1 57 ? -26.766 -1.634 -12.906 1 95 57 ASP B C 1
ATOM 3892 O O . ASP B 1 57 ? -28 -1.673 -12.977 1 95 57 ASP B O 1
ATOM 3896 N N . PHE B 1 58 ? -26.078 -2.133 -11.883 1 95.69 58 PHE B N 1
ATOM 3897 C CA . PHE B 1 58 ? -26.766 -2.951 -10.898 1 95.69 58 PHE B CA 1
ATOM 3898 C C . PHE B 1 58 ? -26.766 -2.268 -9.531 1 95.69 58 PHE B C 1
ATOM 3900 O O . PHE B 1 58 ? -27.156 -2.871 -8.531 1 95.69 58 PHE B O 1
ATOM 3907 N N . VAL B 1 59 ? -26.375 -1.061 -9.453 1 96.5 59 VAL B N 1
ATOM 3908 C CA . VAL B 1 59 ? -26.25 -0.351 -8.18 1 96.5 59 VAL B CA 1
ATOM 3909 C C . VAL B 1 59 ? -27.625 -0.211 -7.531 1 96.5 59 VAL B C 1
ATOM 3911 O O . VAL B 1 59 ? -27.781 -0.519 -6.348 1 96.5 59 VAL B O 1
ATOM 3914 N N . ALA B 1 60 ? -28.609 0.216 -8.32 1 94.44 60 ALA B N 1
ATOM 3915 C CA . ALA B 1 60 ? -29.953 0.406 -7.793 1 94.44 60 ALA B CA 1
ATOM 3916 C C . ALA B 1 60 ? -30.531 -0.903 -7.254 1 94.44 60 ALA B C 1
ATOM 3918 O O . ALA B 1 60 ? -31.094 -0.935 -6.16 1 94.44 60 ALA B O 1
ATOM 3919 N N . GLN B 1 61 ? -30.359 -1.905 -7.988 1 94.44 61 GLN B N 1
ATOM 3920 C CA . GLN B 1 61 ? -30.859 -3.217 -7.586 1 94.44 61 GLN B CA 1
ATOM 3921 C C . GLN B 1 61 ? -30.141 -3.711 -6.328 1 94.44 61 GLN B C 1
ATOM 3923 O O . GLN B 1 61 ? -30.781 -4.297 -5.445 1 94.44 61 GLN B O 1
ATOM 3928 N N . ALA B 1 62 ? -28.797 -3.561 -6.242 1 96.31 62 ALA B N 1
ATOM 3929 C CA . ALA B 1 62 ? -28.016 -3.986 -5.082 1 96.31 62 ALA B CA 1
ATOM 3930 C C . ALA B 1 62 ? -28.516 -3.314 -3.807 1 96.31 62 ALA B C 1
ATOM 3932 O O . ALA B 1 62 ? -28.672 -3.969 -2.773 1 96.31 62 ALA B O 1
ATOM 3933 N N . LEU B 1 63 ? -28.781 -2.057 -3.902 1 94.94 63 LEU B N 1
ATOM 3934 C CA . LEU B 1 63 ? -29.297 -1.317 -2.752 1 94.94 63 LEU B CA 1
ATOM 3935 C C . LEU B 1 63 ? -30.703 -1.786 -2.383 1 94.94 63 LEU B C 1
ATOM 3937 O O . LEU B 1 63 ? -31.016 -1.935 -1.201 1 94.94 63 LEU B O 1
ATOM 3941 N N . ALA B 1 64 ? -31.5 -1.997 -3.385 1 93.56 64 ALA B N 1
ATOM 3942 C CA . ALA B 1 64 ? -32.844 -2.5 -3.152 1 93.56 64 ALA B CA 1
ATOM 3943 C C . ALA B 1 64 ? -32.812 -3.875 -2.49 1 93.56 64 ALA B C 1
ATOM 3945 O O . ALA B 1 64 ? -33.688 -4.203 -1.682 1 93.56 64 ALA B O 1
ATOM 3946 N N . ASP B 1 65 ? -31.766 -4.629 -2.785 1 95.5 65 ASP B N 1
ATOM 3947 C CA . ASP B 1 65 ? -31.641 -5.988 -2.268 1 95.5 65 ASP B CA 1
ATOM 3948 C C . ASP B 1 65 ? -31.016 -5.992 -0.872 1 95.5 65 ASP B C 1
ATOM 3950 O O . ASP B 1 65 ? -30.781 -7.055 -0.295 1 95.5 65 ASP B O 1
ATOM 3954 N N . GLY B 1 66 ? -30.719 -4.816 -0.385 1 94.31 66 GLY B N 1
ATOM 3955 C CA . GLY B 1 66 ? -30.344 -4.754 1.021 1 94.31 66 GLY B CA 1
ATOM 3956 C C . GLY B 1 66 ? -28.922 -4.297 1.241 1 94.31 66 GLY B C 1
ATOM 3957 O O . GLY B 1 66 ? -28.453 -4.215 2.381 1 94.31 66 GLY B O 1
ATOM 3958 N N . ALA B 1 67 ? -28.156 -4.059 0.192 1 96.25 67 ALA B N 1
ATOM 3959 C CA . ALA B 1 67 ? -26.844 -3.465 0.402 1 96.25 67 ALA B CA 1
ATOM 3960 C C . ALA B 1 67 ? -26.953 -2.143 1.153 1 96.25 67 ALA B C 1
ATOM 3962 O O . ALA B 1 67 ? -27.812 -1.312 0.841 1 96.25 67 ALA B O 1
ATOM 3963 N N . ILE B 1 68 ? -26.125 -1.931 2.137 1 96.44 68 ILE B N 1
ATOM 3964 C CA . ILE B 1 68 ? -26.203 -0.726 2.955 1 96.44 68 ILE B CA 1
ATOM 3965 C C . ILE B 1 68 ? -25.422 0.404 2.301 1 96.44 68 ILE B C 1
ATOM 3967 O O . ILE B 1 68 ? -25.562 1.569 2.678 1 96.44 68 ILE B O 1
ATOM 3971 N N . ALA B 1 69 ? -24.547 0.046 1.352 1 97.44 69 ALA B N 1
ATOM 3972 C CA . ALA B 1 69 ? -23.781 1.037 0.616 1 97.44 69 ALA B CA 1
ATOM 3973 C C . ALA B 1 69 ? -23.359 0.502 -0.751 1 97.44 69 ALA B C 1
ATOM 3975 O O . ALA B 1 69 ? -23.391 -0.708 -0.988 1 97.44 69 ALA B O 1
ATOM 3976 N N . ALA B 1 70 ? -22.984 1.395 -1.65 1 97.75 70 ALA B N 1
ATOM 3977 C CA . ALA B 1 70 ? -22.406 1.065 -2.947 1 97.75 70 ALA B CA 1
ATOM 3978 C C . ALA B 1 70 ? -21.219 1.965 -3.256 1 97.75 70 ALA B C 1
ATOM 3980 O O . ALA B 1 70 ? -21.203 3.145 -2.895 1 97.75 70 ALA B O 1
ATOM 3981 N N . ILE B 1 71 ? -20.203 1.449 -3.85 1 98.44 71 ILE B N 1
ATOM 3982 C CA . ILE B 1 71 ? -19.031 2.188 -4.305 1 98.44 71 ILE B CA 1
ATOM 3983 C C . ILE B 1 71 ? -19.031 2.283 -5.828 1 98.44 71 ILE B C 1
ATOM 3985 O O . ILE B 1 71 ? -19.109 1.265 -6.52 1 98.44 71 ILE B O 1
ATOM 3989 N N . VAL B 1 72 ? -18.938 3.498 -6.352 1 98.06 72 VAL B N 1
ATOM 3990 C CA . VAL B 1 72 ? -19.141 3.732 -7.777 1 98.06 72 VAL B CA 1
ATOM 3991 C C . VAL B 1 72 ? -18.031 4.656 -8.305 1 98.06 72 VAL B C 1
ATOM 3993 O O . VAL B 1 72 ? -17.359 5.324 -7.523 1 98.06 72 VAL B O 1
ATOM 3996 N N . ASP B 1 73 ? -17.891 4.668 -9.617 1 96.75 73 ASP B N 1
ATOM 3997 C CA . ASP B 1 73 ? -16.938 5.551 -10.266 1 96.75 73 ASP B CA 1
ATOM 3998 C C . ASP B 1 73 ? -17.438 6.988 -10.297 1 96.75 73 ASP B C 1
ATOM 4000 O O . ASP B 1 73 ? -18.641 7.234 -10.125 1 96.75 73 ASP B O 1
ATOM 4004 N N . ARG B 1 74 ? -16.516 7.875 -10.609 1 92.12 74 ARG B N 1
ATOM 4005 C CA . ARG B 1 74 ? -16.781 9.305 -10.586 1 92.12 74 ARG B CA 1
ATOM 4006 C C . ARG B 1 74 ? -17.828 9.68 -11.633 1 92.12 74 ARG B C 1
ATOM 4008 O O . ARG B 1 74 ? -18.594 10.625 -11.445 1 92.12 74 ARG B O 1
ATOM 4015 N N . ASP B 1 75 ? -17.938 8.953 -12.641 1 91.56 75 ASP B N 1
ATOM 4016 C CA . ASP B 1 75 ? -18.812 9.336 -13.75 1 91.56 75 ASP B CA 1
ATOM 4017 C C . ASP B 1 75 ? -20.203 8.758 -13.562 1 91.56 75 ASP B C 1
ATOM 4019 O O . ASP B 1 75 ? -21.109 9.031 -14.352 1 91.56 75 ASP B O 1
ATOM 4023 N N . TYR B 1 76 ? -20.344 7.957 -12.531 1 92.06 76 TYR B N 1
ATOM 4024 C CA . TYR B 1 76 ? -21.656 7.379 -12.273 1 92.06 76 TYR B CA 1
ATOM 4025 C C . TYR B 1 76 ? -22.656 8.453 -11.836 1 92.06 76 TYR B C 1
ATOM 4027 O O . TYR B 1 76 ? -22.359 9.25 -10.945 1 92.06 76 TYR B O 1
ATOM 4035 N N . GLN B 1 77 ? -23.75 8.523 -12.43 1 89.62 77 GLN B N 1
ATOM 4036 C CA . GLN B 1 77 ? -24.844 9.414 -12.062 1 89.62 77 GLN B CA 1
ATOM 4037 C C . GLN B 1 77 ? -26.016 8.625 -11.484 1 89.62 77 GLN B C 1
ATOM 4039 O O . GLN B 1 77 ? -26.734 7.949 -12.227 1 89.62 77 GLN B O 1
ATOM 4044 N N . PRO B 1 78 ? -26.188 8.742 -10.234 1 88.44 78 PRO B N 1
ATOM 4045 C CA . PRO B 1 78 ? -27.297 7.992 -9.633 1 88.44 78 PRO B CA 1
ATOM 4046 C C . PRO B 1 78 ? -28.672 8.461 -10.125 1 88.44 78 PRO B C 1
ATOM 4048 O O . PRO B 1 78 ? -28.875 9.656 -10.344 1 88.44 78 PRO B O 1
ATOM 4051 N N . PRO B 1 79 ? -29.516 7.484 -10.305 1 86.88 79 PRO B N 1
ATOM 4052 C CA . PRO B 1 79 ? -30.875 7.895 -10.633 1 86.88 79 PRO B CA 1
ATOM 4053 C C . PRO B 1 79 ? -31.547 8.68 -9.508 1 86.88 79 PRO B C 1
ATOM 4055 O O . PRO B 1 79 ? -31.125 8.594 -8.359 1 86.88 79 PRO B O 1
ATOM 4058 N N . SER B 1 80 ? -32.531 9.438 -9.844 1 83.19 80 SER B N 1
ATOM 4059 C CA . SER B 1 80 ? -33.219 10.312 -8.906 1 83.19 80 SER B CA 1
ATOM 4060 C C . SER B 1 80 ? -33.938 9.516 -7.828 1 83.19 80 SER B C 1
ATOM 4062 O O . SER B 1 80 ? -34.125 10 -6.711 1 83.19 80 SER B O 1
ATOM 4064 N N . ASP B 1 81 ? -34.344 8.281 -8.141 1 81.38 81 ASP B N 1
ATOM 4065 C CA . ASP B 1 81 ? -35.125 7.492 -7.211 1 81.38 81 ASP B CA 1
ATOM 4066 C C . ASP B 1 81 ? -34.312 6.387 -6.566 1 81.38 81 ASP B C 1
ATOM 4068 O O . ASP B 1 81 ? -34.812 5.32 -6.242 1 81.38 81 ASP B O 1
ATOM 4072 N N . LEU B 1 82 ? -33.062 6.699 -6.43 1 80.88 82 LEU B N 1
ATOM 4073 C CA . LEU B 1 82 ? -32.188 5.688 -5.832 1 80.88 82 LEU B CA 1
ATOM 4074 C C . LEU B 1 82 ? -32.625 5.387 -4.398 1 80.88 82 LEU B C 1
ATOM 4076 O O . LEU B 1 82 ? -32.906 6.301 -3.623 1 80.88 82 LEU B O 1
ATOM 4080 N N . ALA B 1 83 ? -32.688 4.105 -4.172 1 76.94 83 ALA B N 1
ATOM 4081 C CA . ALA B 1 83 ? -33.062 3.654 -2.828 1 76.94 83 ALA B CA 1
ATOM 4082 C C . ALA B 1 83 ? -32.094 4.242 -1.786 1 76.94 83 ALA B C 1
ATOM 4084 O O . ALA B 1 83 ? -31 4.695 -2.119 1 76.94 83 ALA B O 1
ATOM 4085 N N . ALA B 1 84 ? -32.594 4.105 -0.593 1 77.25 84 ALA B N 1
ATOM 4086 C CA . ALA B 1 84 ? -31.781 4.582 0.533 1 77.25 84 ALA B CA 1
ATOM 4087 C C . ALA B 1 84 ? -30.484 3.795 0.656 1 77.25 84 ALA B C 1
ATOM 4089 O O . ALA B 1 84 ? -30.453 2.598 0.36 1 77.25 84 ALA B O 1
ATOM 4090 N N . GLY B 1 85 ? -29.375 4.391 0.791 1 82.81 85 GLY B N 1
ATOM 4091 C CA . GLY B 1 85 ? -28.062 3.787 0.979 1 82.81 85 GLY B CA 1
ATOM 4092 C C . GLY B 1 85 ? -26.922 4.789 0.893 1 82.81 85 GLY B C 1
ATOM 4093 O O . GLY B 1 85 ? -27.141 5.938 0.498 1 82.81 85 GLY B O 1
ATOM 4094 N N . HIS B 1 86 ? -25.875 4.312 1.38 1 87.44 86 HIS B N 1
ATOM 4095 C CA . HIS B 1 86 ? -24.672 5.129 1.305 1 87.44 86 HIS B CA 1
ATOM 4096 C C . HIS B 1 86 ? -23.984 4.965 -0.044 1 87.44 86 HIS B C 1
ATOM 4098 O O . HIS B 1 86 ? -23.688 3.844 -0.468 1 87.44 86 HIS B O 1
ATOM 4104 N N . LEU B 1 87 ? -23.844 6.008 -0.79 1 95.38 87 LEU B N 1
ATOM 4105 C CA . LEU B 1 87 ? -23.203 5.969 -2.104 1 95.38 87 LEU B CA 1
ATOM 4106 C C . LEU B 1 87 ? -21.844 6.668 -2.072 1 95.38 87 LEU B C 1
ATOM 4108 O O . LEU B 1 87 ? -21.781 7.875 -1.821 1 95.38 87 LEU B O 1
ATOM 4112 N N . LEU B 1 88 ? -20.812 5.902 -2.32 1 97.12 88 LEU B N 1
ATOM 4113 C CA . LEU B 1 88 ? -19.453 6.406 -2.273 1 97.12 88 LEU B CA 1
ATOM 4114 C C . LEU B 1 88 ? -18.844 6.492 -3.674 1 97.12 88 LEU B C 1
ATOM 4116 O O . LEU B 1 88 ? -18.828 5.496 -4.402 1 97.12 88 LEU B O 1
ATOM 4120 N N . GLN B 1 89 ? -18.359 7.598 -4.027 1 97.19 89 GLN B N 1
ATOM 4121 C CA . GLN B 1 89 ? -17.766 7.809 -5.344 1 97.19 89 GLN B CA 1
ATOM 4122 C C . GLN B 1 89 ? -16.234 7.809 -5.262 1 97.19 89 GLN B C 1
ATOM 4124 O O . GLN B 1 89 ? -15.656 8.438 -4.375 1 97.19 89 GLN B O 1
ATOM 4129 N N . VAL B 1 90 ? -15.617 7.078 -6.137 1 97.56 90 VAL B N 1
ATOM 4130 C CA . VAL B 1 90 ? -14.164 7.004 -6.238 1 97.56 90 VAL B CA 1
ATOM 4131 C C . VAL B 1 90 ? -13.734 7.215 -7.691 1 97.56 90 VAL B C 1
ATOM 4133 O O . VAL B 1 90 ? -14.57 7.207 -8.602 1 97.56 90 VAL B O 1
ATOM 4136 N N . ASP B 1 91 ? -12.445 7.441 -7.938 1 95.69 91 ASP B N 1
ATOM 4137 C CA . ASP B 1 91 ? -11.93 7.66 -9.289 1 95.69 91 ASP B CA 1
ATOM 4138 C C . ASP B 1 91 ? -11.867 6.352 -10.07 1 95.69 91 ASP B C 1
ATOM 4140 O O . ASP B 1 91 ? -12 6.352 -11.297 1 95.69 91 ASP B O 1
ATOM 4144 N N . ASN B 1 92 ? -11.617 5.25 -9.406 1 96.69 92 ASN B N 1
ATOM 4145 C CA . ASN B 1 92 ? -11.438 3.924 -9.984 1 96.69 92 ASN B CA 1
ATOM 4146 C C . ASN B 1 92 ? -11.914 2.828 -9.039 1 96.69 92 ASN B C 1
ATOM 4148 O O . ASN B 1 92 ? -11.289 2.582 -8 1 96.69 92 ASN B O 1
ATOM 4152 N N . THR B 1 93 ? -12.953 2.104 -9.438 1 98.06 93 THR B N 1
ATOM 4153 C CA . THR B 1 93 ? -13.578 1.147 -8.531 1 98.06 93 THR B CA 1
ATOM 4154 C C . THR B 1 93 ? -12.695 -0.086 -8.359 1 98.06 93 THR B C 1
ATOM 4156 O O . THR B 1 93 ? -12.711 -0.723 -7.305 1 98.06 93 THR B O 1
ATOM 4159 N N . LEU B 1 94 ? -11.883 -0.485 -9.398 1 97.88 94 LEU B N 1
ATOM 4160 C CA . LEU B 1 94 ? -10.953 -1.593 -9.219 1 97.88 94 LEU B CA 1
ATOM 4161 C C . LEU B 1 94 ? -9.906 -1.252 -8.172 1 97.88 94 LEU B C 1
ATOM 4163 O O . LEU B 1 94 ? -9.617 -2.062 -7.289 1 97.88 94 LEU B O 1
ATOM 4167 N N . TRP B 1 95 ? -9.359 -0.073 -8.289 1 97.62 95 TRP B N 1
ATOM 4168 C CA . TRP B 1 95 ? -8.406 0.385 -7.281 1 97.62 95 TRP B CA 1
ATOM 4169 C C . TRP B 1 95 ? -9.039 0.37 -5.895 1 97.62 95 TRP B C 1
ATOM 4171 O O . TRP B 1 95 ? -8.414 -0.072 -4.926 1 97.62 95 TRP B O 1
ATOM 4181 N N . ALA B 1 96 ? -10.273 0.893 -5.812 1 98.5 96 ALA B N 1
ATOM 4182 C CA . ALA B 1 96 ? -10.969 0.927 -4.531 1 98.5 96 ALA B CA 1
ATOM 4183 C C . ALA B 1 96 ? -11.117 -0.476 -3.953 1 98.5 96 ALA B C 1
ATOM 4185 O O . ALA B 1 96 ? -10.906 -0.687 -2.756 1 98.5 96 ALA B O 1
ATOM 4186 N N . TYR B 1 97 ? -11.5 -1.432 -4.809 1 98.56 97 TYR B N 1
ATOM 4187 C CA . TYR B 1 97 ? -11.656 -2.826 -4.406 1 98.56 97 TYR B CA 1
ATOM 4188 C C . TYR B 1 97 ? -10.367 -3.365 -3.801 1 98.56 97 TYR B C 1
ATOM 4190 O O . TYR B 1 97 ? -10.383 -3.953 -2.717 1 98.56 97 TYR B O 1
ATOM 4198 N N . GLN B 1 98 ? -9.273 -3.137 -4.457 1 98.69 98 GLN B N 1
ATOM 4199 C CA . GLN B 1 98 ? -7.957 -3.604 -4.043 1 98.69 98 GLN B CA 1
ATOM 4200 C C . GLN B 1 98 ? -7.5 -2.906 -2.766 1 98.69 98 GLN B C 1
ATOM 4202 O O . GLN B 1 98 ? -6.945 -3.545 -1.868 1 98.69 98 GLN B O 1
ATOM 4207 N N . GLU B 1 99 ? -7.82 -1.645 -2.625 1 98.38 99 GLU B N 1
ATOM 4208 C CA . GLU B 1 99 ? -7.41 -0.87 -1.457 1 98.38 99 GLU B CA 1
ATOM 4209 C C . GLU B 1 99 ? -8.18 -1.3 -0.211 1 98.38 99 GLU B C 1
ATOM 4211 O O . GLU B 1 99 ? -7.621 -1.351 0.885 1 98.38 99 GLU B O 1
ATOM 4216 N N . VAL B 1 100 ? -9.469 -1.543 -0.345 1 98.44 100 VAL B N 1
ATOM 4217 C CA . VAL B 1 100 ? -10.242 -2.014 0.803 1 98.44 100 VAL B CA 1
ATOM 4218 C C . VAL B 1 100 ? -9.695 -3.361 1.271 1 98.44 100 VAL B C 1
ATOM 4220 O O . VAL B 1 100 ? -9.578 -3.607 2.475 1 98.44 100 VAL B O 1
ATOM 4223 N N . ALA B 1 101 ? -9.336 -4.223 0.291 1 98.62 101 ALA B N 1
ATOM 4224 C CA . ALA B 1 101 ? -8.742 -5.508 0.646 1 98.62 101 ALA B CA 1
ATOM 4225 C C . ALA B 1 101 ? -7.43 -5.312 1.404 1 98.62 101 ALA B C 1
ATOM 4227 O O . ALA B 1 101 ? -7.18 -5.984 2.408 1 98.62 101 ALA B O 1
ATOM 4228 N N . ARG B 1 102 ? -6.602 -4.43 0.91 1 98.06 102 ARG B N 1
ATOM 4229 C CA . ARG B 1 102 ? -5.332 -4.145 1.575 1 98.06 102 ARG B CA 1
ATOM 4230 C C . ARG B 1 102 ? -5.562 -3.656 3.002 1 98.06 102 ARG B C 1
ATOM 4232 O O . ARG B 1 102 ? -4.887 -4.102 3.932 1 98.06 102 ARG B O 1
ATOM 4239 N N . LEU B 1 103 ? -6.5 -2.713 3.176 1 97 103 LEU B N 1
ATOM 4240 C CA . LEU B 1 103 ? -6.824 -2.189 4.496 1 97 103 LEU B CA 1
ATOM 4241 C C . LEU B 1 103 ? -7.301 -3.305 5.422 1 97 103 LEU B C 1
ATOM 4243 O O . LEU B 1 103 ? -6.93 -3.346 6.598 1 97 103 LEU B O 1
ATOM 4247 N N . TRP B 1 104 ? -8.102 -4.191 4.883 1 97.19 104 TRP B N 1
ATOM 4248 C CA . TRP B 1 104 ? -8.609 -5.301 5.684 1 97.19 104 TRP B CA 1
ATOM 4249 C C . TRP B 1 104 ? -7.473 -6.234 6.098 1 97.19 104 TRP B C 1
ATOM 4251 O O . TRP B 1 104 ? -7.398 -6.656 7.254 1 97.19 104 TRP B O 1
ATOM 4261 N N . ARG B 1 105 ? -6.574 -6.523 5.133 1 97.31 105 ARG B N 1
ATOM 4262 C CA . ARG B 1 105 ? -5.406 -7.348 5.434 1 97.31 105 ARG B CA 1
ATOM 4263 C C . ARG B 1 105 ? -4.609 -6.758 6.594 1 97.31 105 ARG B C 1
ATOM 4265 O O . ARG B 1 105 ? -4.164 -7.492 7.48 1 97.31 105 ARG B O 1
ATOM 4272 N N . GLN B 1 106 ? -4.473 -5.488 6.629 1 93.56 106 GLN B N 1
ATOM 4273 C CA . GLN B 1 106 ? -3.662 -4.801 7.629 1 93.56 106 GLN B CA 1
ATOM 4274 C C . GLN B 1 106 ? -4.305 -4.883 9.008 1 93.56 106 GLN B C 1
ATOM 4276 O O . GLN B 1 106 ? -3.629 -4.719 10.023 1 93.56 106 GLN B O 1
ATOM 4281 N N . ARG B 1 107 ? -5.562 -5.129 8.992 1 91.94 107 ARG B N 1
ATOM 4282 C CA . ARG B 1 107 ? -6.273 -5.266 10.258 1 91.94 107 ARG B CA 1
ATOM 4283 C C . ARG B 1 107 ? -6.148 -6.684 10.805 1 91.94 107 ARG B C 1
ATOM 4285 O O . ARG B 1 107 ? -6.414 -6.926 11.984 1 91.94 107 ARG B O 1
ATOM 4292 N N . CYS B 1 108 ? -5.719 -7.57 9.93 1 92.31 108 CYS B N 1
ATOM 4293 C CA . CYS B 1 108 ? -5.641 -8.977 10.297 1 92.31 108 CYS B CA 1
ATOM 4294 C C . CYS B 1 108 ? -4.203 -9.391 10.578 1 92.31 108 CYS B C 1
ATOM 4296 O O . CYS B 1 108 ? -3.279 -8.953 9.883 1 92.31 108 CYS B O 1
ATOM 4298 N N . SER B 1 109 ? -3.967 -10.195 11.578 1 90.5 109 SER B N 1
ATOM 4299 C CA . SER B 1 109 ? -2.607 -10.539 11.984 1 90.5 109 SER B CA 1
ATOM 4300 C C . SER B 1 109 ? -2.268 -11.977 11.625 1 90.5 109 SER B C 1
ATOM 4302 O O . SER B 1 109 ? -1.143 -12.43 11.852 1 90.5 109 SER B O 1
ATOM 4304 N N . LEU B 1 110 ? -3.09 -12.703 11.008 1 96.06 110 LEU B N 1
ATOM 4305 C CA . LEU B 1 110 ? -2.836 -14.109 10.719 1 96.06 110 LEU B CA 1
ATOM 4306 C C . LEU B 1 110 ? -1.732 -14.258 9.672 1 96.06 110 LEU B C 1
ATOM 4308 O O . LEU B 1 110 ? -1.547 -13.383 8.828 1 96.06 110 LEU B O 1
ATOM 4312 N N . PRO B 1 111 ? -0.93 -15.336 9.711 1 97.94 111 PRO B N 1
ATOM 4313 C CA . PRO B 1 111 ? 0.046 -15.594 8.648 1 97.94 111 PRO B CA 1
ATOM 4314 C C . PRO B 1 111 ? -0.608 -15.789 7.285 1 97.94 111 PRO B C 1
ATOM 4316 O O . PRO B 1 111 ? -1.605 -16.5 7.172 1 97.94 111 PRO B O 1
ATOM 4319 N N . LEU B 1 112 ? -0.121 -15.109 6.344 1 98.69 112 LEU B N 1
ATOM 4320 C CA . LEU B 1 112 ? -0.596 -15.234 4.973 1 98.69 112 LEU B CA 1
ATOM 4321 C C . LEU B 1 112 ? 0.532 -15.68 4.047 1 98.69 112 LEU B C 1
ATOM 4323 O O . LEU B 1 112 ? 1.592 -15.055 4.008 1 98.69 112 LEU B O 1
ATOM 4327 N N . ILE B 1 113 ? 0.318 -16.812 3.34 1 98.88 113 ILE B N 1
ATOM 4328 C CA . ILE B 1 113 ? 1.276 -17.375 2.402 1 98.88 113 ILE B CA 1
ATOM 4329 C C . ILE B 1 113 ? 0.875 -17.031 0.973 1 98.88 113 ILE B C 1
ATOM 4331 O O . ILE B 1 113 ? -0.251 -17.297 0.552 1 98.88 113 ILE B O 1
ATOM 4335 N N . GLY B 1 114 ? 1.729 -16.312 0.286 1 98.88 114 GLY B N 1
ATOM 4336 C CA . GLY B 1 114 ? 1.543 -16.062 -1.136 1 98.88 114 GLY B CA 1
ATOM 4337 C C . GLY B 1 114 ? 2.34 -17.016 -2.012 1 98.88 114 GLY B C 1
ATOM 4338 O O . GLY B 1 114 ? 3.543 -17.188 -1.814 1 98.88 114 GLY B O 1
ATOM 4339 N N . ILE B 1 115 ? 1.672 -17.656 -2.979 1 98.88 115 ILE B N 1
ATOM 4340 C CA . ILE B 1 115 ? 2.307 -18.656 -3.83 1 98.88 115 ILE B CA 1
ATOM 4341 C C . ILE B 1 115 ? 2.256 -18.203 -5.285 1 98.88 115 ILE B C 1
ATOM 4343 O O . ILE B 1 115 ? 1.196 -17.812 -5.785 1 98.88 115 ILE B O 1
ATOM 4347 N N . THR B 1 116 ? 3.369 -18.172 -5.887 1 98.69 116 THR B N 1
ATOM 4348 C CA . THR B 1 116 ? 3.406 -18 -7.336 1 98.69 116 THR B CA 1
ATOM 4349 C C . THR B 1 116 ? 4.363 -19 -7.977 1 98.69 116 THR B C 1
ATOM 4351 O O . THR B 1 116 ? 4.898 -19.875 -7.293 1 98.69 116 THR B O 1
ATOM 4354 N N . GLY B 1 117 ? 4.477 -19.062 -9.312 1 97.62 117 GLY B N 1
ATOM 4355 C CA . GLY B 1 117 ? 5.285 -19.984 -10.086 1 97.62 117 GLY B CA 1
ATOM 4356 C C . GLY B 1 117 ? 4.703 -20.297 -11.453 1 97.62 117 GLY B C 1
ATOM 4357 O O . GLY B 1 117 ? 3.551 -19.953 -11.727 1 97.62 117 GLY B O 1
ATOM 4358 N N . SER B 1 118 ? 5.52 -20.922 -12.266 1 95.38 118 SER B N 1
ATOM 4359 C CA . SER B 1 118 ? 5.055 -21.281 -13.602 1 95.38 118 SER B CA 1
ATOM 4360 C C . SER B 1 118 ? 4.121 -22.484 -13.555 1 95.38 118 SER B C 1
ATOM 4362 O O . SER B 1 118 ? 3.094 -22.516 -14.234 1 95.38 118 SER B O 1
ATOM 4364 N N . VAL B 1 119 ? 4.449 -23.484 -12.727 1 93.56 119 VAL B N 1
ATOM 4365 C CA . VAL B 1 119 ? 3.652 -24.703 -12.609 1 93.56 119 VAL B CA 1
ATOM 4366 C C . VAL B 1 119 ? 3.562 -25.125 -11.148 1 93.56 119 VAL B C 1
ATOM 4368 O O . VAL B 1 119 ? 4.492 -24.891 -10.367 1 93.56 119 VAL B O 1
ATOM 4371 N N . GLY B 1 120 ? 2.377 -25.688 -10.805 1 93.75 120 GLY B N 1
ATOM 4372 C CA . GLY B 1 120 ? 2.242 -26.328 -9.508 1 93.75 120 GLY B CA 1
ATOM 4373 C C . GLY B 1 120 ? 1.645 -25.422 -8.453 1 93.75 120 GLY B C 1
ATOM 4374 O O . GLY B 1 120 ? 1.531 -25.797 -7.285 1 93.75 120 GLY B O 1
ATOM 4375 N N . LYS B 1 121 ? 1.24 -24.188 -8.766 1 95.69 121 LYS B N 1
ATOM 4376 C CA . LYS B 1 121 ? 0.691 -23.234 -7.809 1 95.69 121 LYS B CA 1
ATOM 4377 C C . LYS B 1 121 ? -0.503 -23.828 -7.062 1 95.69 121 LYS B C 1
ATOM 4379 O O . LYS B 1 121 ? -0.522 -23.844 -5.832 1 95.69 121 LYS B O 1
ATOM 4384 N N . THR B 1 122 ? -1.471 -24.344 -7.812 1 94.31 122 THR B N 1
ATOM 4385 C CA . THR B 1 122 ? -2.709 -24.859 -7.234 1 94.31 122 THR B CA 1
ATOM 4386 C C . THR B 1 122 ? -2.432 -26.062 -6.344 1 94.31 122 THR B C 1
ATOM 4388 O O . THR B 1 122 ? -2.943 -26.156 -5.227 1 94.31 122 THR B O 1
ATOM 4391 N N . THR B 1 123 ? -1.63 -27 -6.867 1 94.44 123 THR B N 1
ATOM 4392 C CA . THR B 1 123 ? -1.297 -28.188 -6.094 1 94.44 123 THR B CA 1
ATOM 4393 C C . THR B 1 123 ? -0.586 -27.812 -4.797 1 94.44 123 THR B C 1
ATOM 4395 O O . THR B 1 123 ? -0.921 -28.328 -3.729 1 94.44 123 THR B O 1
ATOM 4398 N N . THR B 1 124 ? 0.373 -26.922 -4.879 1 97.31 124 THR B N 1
ATOM 4399 C CA . THR B 1 124 ? 1.11 -26.469 -3.703 1 97.31 124 THR B CA 1
ATOM 4400 C C . THR B 1 124 ? 0.177 -25.797 -2.705 1 97.31 124 THR B C 1
ATOM 4402 O O . THR B 1 124 ? 0.258 -26.047 -1.502 1 97.31 124 THR B O 1
ATOM 4405 N N . LYS B 1 125 ? -0.667 -24.922 -3.223 1 97.5 125 LYS B N 1
ATOM 4406 C CA . LYS B 1 125 ? -1.648 -24.25 -2.375 1 97.5 125 LYS B CA 1
ATOM 4407 C C . LYS B 1 125 ? -2.492 -25.266 -1.604 1 97.5 125 LYS B C 1
ATOM 4409 O O . LYS B 1 125 ? -2.684 -25.125 -0.393 1 97.5 125 LYS B O 1
ATOM 4414 N N . GLU B 1 126 ? -2.973 -26.328 -2.285 1 96.56 126 GLU B N 1
ATOM 4415 C CA . GLU B 1 126 ? -3.809 -27.344 -1.644 1 96.56 126 GLU B CA 1
ATOM 4416 C C . GLU B 1 126 ? -3.021 -28.125 -0.596 1 96.56 126 GLU B C 1
ATOM 4418 O O . GLU B 1 126 ? -3.543 -28.422 0.479 1 96.56 126 GLU B O 1
ATOM 4423 N N . LEU B 1 127 ? -1.803 -28.453 -0.898 1 97.06 127 LEU B N 1
ATOM 4424 C CA . LEU B 1 127 ? -0.955 -29.188 0.028 1 97.06 127 LEU B CA 1
ATOM 4425 C C . LEU B 1 127 ? -0.668 -28.375 1.28 1 97.06 127 LEU B C 1
ATOM 4427 O O . LEU B 1 127 ? -0.825 -28.859 2.4 1 97.06 127 LEU B O 1
ATOM 4431 N N . ILE B 1 128 ? -0.26 -27.109 1.077 1 98.12 128 ILE B N 1
ATOM 4432 C CA . ILE B 1 128 ? 0.056 -26.234 2.199 1 98.12 128 ILE B CA 1
ATOM 4433 C C . ILE B 1 128 ? -1.187 -26.031 3.064 1 98.12 128 ILE B C 1
ATOM 4435 O O . ILE B 1 128 ? -1.117 -26.125 4.293 1 98.12 128 ILE B O 1
ATOM 4439 N N . ALA B 1 129 ? -2.326 -25.75 2.402 1 98 129 ALA B N 1
ATOM 4440 C CA . ALA B 1 129 ? -3.57 -25.562 3.143 1 98 129 ALA B CA 1
ATOM 4441 C C . ALA B 1 129 ? -3.922 -26.797 3.963 1 98 129 ALA B C 1
ATOM 4443 O O . ALA B 1 129 ? -4.34 -26.688 5.117 1 98 129 ALA B O 1
ATOM 4444 N N . ALA B 1 130 ? -3.742 -27.984 3.379 1 97.12 130 ALA B N 1
ATOM 4445 C CA . ALA B 1 130 ? -4.035 -29.234 4.078 1 97.12 130 ALA B CA 1
ATOM 4446 C C . ALA B 1 130 ? -3.119 -29.406 5.285 1 97.12 130 ALA B C 1
ATOM 4448 O O . ALA B 1 130 ? -3.564 -29.844 6.352 1 97.12 130 ALA B O 1
ATOM 4449 N N . MET B 1 131 ? -1.884 -29.156 5.16 1 97.56 131 MET B N 1
ATOM 4450 C CA . MET B 1 131 ? -0.927 -29.281 6.258 1 97.56 131 MET B CA 1
ATOM 4451 C C . MET B 1 131 ? -1.274 -28.312 7.383 1 97.56 131 MET B C 1
ATOM 4453 O O . MET B 1 131 ? -1.306 -28.688 8.555 1 97.56 131 MET B O 1
ATOM 4457 N N . LEU B 1 132 ? -1.574 -27.047 6.988 1 97.88 132 LEU B N 1
ATOM 4458 C CA . LEU B 1 132 ? -1.851 -26.031 7.988 1 97.88 132 LEU B CA 1
ATOM 4459 C C . LEU B 1 132 ? -3.182 -26.297 8.688 1 97.88 132 LEU B C 1
ATOM 4461 O O . LEU B 1 132 ? -3.359 -25.922 9.852 1 97.88 132 LEU B O 1
ATOM 4465 N N . ALA B 1 133 ? -4.098 -26.969 7.996 1 96.88 133 ALA B N 1
ATOM 4466 C CA . ALA B 1 133 ? -5.438 -27.203 8.523 1 96.88 133 ALA B CA 1
ATOM 4467 C C . ALA B 1 133 ? -5.383 -28.094 9.773 1 96.88 133 ALA B C 1
ATOM 4469 O O . ALA B 1 133 ? -6.34 -28.141 10.547 1 96.88 133 ALA B O 1
ATOM 4470 N N . VAL B 1 134 ? -4.273 -28.734 10.047 1 95 134 VAL B N 1
ATOM 4471 C CA . VAL B 1 134 ? -4.113 -29.578 11.234 1 95 134 VAL B CA 1
ATOM 4472 C C . VAL B 1 134 ? -4.199 -28.719 12.492 1 95 134 VAL B C 1
ATOM 4474 O O . VAL B 1 134 ? -4.641 -29.172 13.539 1 95 134 VAL B O 1
ATOM 4477 N N . ARG B 1 135 ? -3.834 -27.5 12.375 1 95.75 135 ARG B N 1
ATOM 4478 C CA . ARG B 1 135 ? -3.85 -26.594 13.523 1 95.75 135 ARG B CA 1
ATOM 4479 C C . ARG B 1 135 ? -5.195 -25.891 13.641 1 95.75 135 ARG B C 1
ATOM 4481 O O . ARG B 1 135 ? -5.621 -25.531 14.742 1 95.75 135 ARG B O 1
ATOM 4488 N N . GLY B 1 136 ? -5.832 -25.609 12.523 1 96.62 136 GLY B N 1
ATOM 4489 C CA . GLY B 1 136 ? -7.086 -24.875 12.508 1 96.62 136 GLY B CA 1
ATOM 4490 C C . GLY B 1 136 ? -7.547 -24.516 11.102 1 96.62 136 GLY B C 1
ATOM 4491 O O . GLY B 1 136 ? -6.918 -24.906 10.117 1 96.62 136 GLY B O 1
ATOM 4492 N N . PRO B 1 137 ? -8.641 -23.75 11.016 1 97.94 137 PRO B N 1
ATOM 4493 C CA . PRO B 1 137 ? -9.203 -23.406 9.703 1 97.94 137 PRO B CA 1
ATOM 4494 C C . PRO B 1 137 ? -8.273 -22.516 8.883 1 97.94 137 PRO B C 1
ATOM 4496 O O . PRO B 1 137 ? -7.668 -21.594 9.414 1 97.94 137 PRO B O 1
ATOM 4499 N N . VAL B 1 138 ? -8.195 -22.859 7.617 1 98.25 138 VAL B N 1
ATOM 4500 C CA . VAL B 1 138 ? -7.328 -22.141 6.695 1 98.25 138 VAL B CA 1
ATOM 4501 C C . VAL B 1 138 ? -8.148 -21.594 5.531 1 98.25 138 VAL B C 1
ATOM 4503 O O . VAL B 1 138 ? -8.945 -22.312 4.926 1 98.25 138 VAL B O 1
ATOM 4506 N N . LEU B 1 139 ? -8.016 -20.281 5.297 1 98.5 139 LEU B N 1
ATOM 4507 C CA . LEU B 1 139 ? -8.586 -19.703 4.082 1 98.5 139 LEU B CA 1
ATOM 4508 C C . LEU B 1 139 ? -7.641 -19.906 2.898 1 98.5 139 LEU B C 1
ATOM 4510 O O . LEU B 1 139 ? -6.43 -19.703 3.025 1 98.5 139 LEU B O 1
ATOM 4514 N N . LYS B 1 140 ? -8.133 -20.328 1.796 1 98.06 140 LYS B N 1
ATOM 4515 C CA . LYS B 1 140 ? -7.277 -20.5 0.624 1 98.06 140 LYS B CA 1
ATOM 4516 C C . LYS B 1 140 ? -7.984 -20.031 -0.645 1 98.06 140 LYS B C 1
ATOM 4518 O O . LYS B 1 140 ? -9.219 -19.953 -0.683 1 98.06 140 LYS B O 1
ATOM 4523 N N . THR B 1 141 ? -7.211 -19.656 -1.632 1 97.69 141 THR B N 1
ATOM 4524 C CA . THR B 1 141 ? -7.754 -19.281 -2.932 1 97.69 141 THR B CA 1
ATOM 4525 C C . THR B 1 141 ? -8.68 -20.359 -3.467 1 97.69 141 THR B C 1
ATOM 4527 O O . THR B 1 141 ? -8.336 -21.547 -3.439 1 97.69 141 THR B O 1
ATOM 4530 N N . GLU B 1 142 ? -9.82 -19.969 -3.904 1 94.81 142 GLU B N 1
ATOM 4531 C CA . GLU B 1 142 ? -10.75 -20.875 -4.57 1 94.81 142 GLU B CA 1
ATOM 4532 C C . GLU B 1 142 ? -10.719 -20.688 -6.086 1 94.81 142 GLU B C 1
ATOM 4534 O O . GLU B 1 142 ? -10.391 -19.609 -6.574 1 94.81 142 GLU B O 1
ATOM 4539 N N . ALA B 1 143 ? -10.953 -21.734 -6.711 1 90.75 143 ALA B N 1
ATOM 4540 C CA . ALA B 1 143 ? -11.023 -21.672 -8.172 1 90.75 143 ALA B CA 1
ATOM 4541 C C . ALA B 1 143 ? -9.781 -21.016 -8.758 1 90.75 143 ALA B C 1
ATOM 4543 O O . ALA B 1 143 ? -8.656 -21.375 -8.406 1 90.75 143 ALA B O 1
ATOM 4544 N N . ASN B 1 144 ? -9.945 -20.172 -9.648 1 88.88 144 ASN B N 1
ATOM 4545 C CA . ASN B 1 144 ? -8.82 -19.484 -10.281 1 88.88 144 ASN B CA 1
ATOM 4546 C C . ASN B 1 144 ? -8.773 -18.016 -9.883 1 88.88 144 ASN B C 1
ATOM 4548 O O . ASN B 1 144 ? -8.438 -17.156 -10.695 1 88.88 144 ASN B O 1
ATOM 4552 N N . TYR B 1 145 ? -9.164 -17.734 -8.633 1 96.19 145 TYR B N 1
ATOM 4553 C CA . TYR B 1 145 ? -9.195 -16.359 -8.125 1 96.19 145 TYR B CA 1
ATOM 4554 C C . TYR B 1 145 ? -7.805 -15.906 -7.703 1 96.19 145 TYR B C 1
ATOM 4556 O O . TYR B 1 145 ? -7.578 -15.578 -6.535 1 96.19 145 TYR B O 1
ATOM 4564 N N . ASN B 1 146 ? -6.875 -15.883 -8.688 1 97.69 146 ASN B N 1
ATOM 4565 C CA . ASN B 1 146 ? -5.484 -15.586 -8.367 1 97.69 146 ASN B CA 1
ATOM 4566 C C . ASN B 1 146 ? -4.992 -14.344 -9.109 1 97.69 146 ASN B C 1
ATOM 4568 O O . ASN B 1 146 ? -3.791 -14.195 -9.336 1 97.69 146 ASN B O 1
ATOM 4572 N N . ASN B 1 147 ? -5.98 -13.477 -9.539 1 97.31 147 ASN B N 1
ATOM 4573 C CA . ASN B 1 147 ? -5.648 -12.273 -10.289 1 97.31 147 ASN B CA 1
ATOM 4574 C C . ASN B 1 147 ? -6.078 -11.016 -9.539 1 97.31 147 ASN B C 1
ATOM 4576 O O . ASN B 1 147 ? -6.352 -11.062 -8.344 1 97.31 147 ASN B O 1
ATOM 4580 N N . GLU B 1 148 ? -6.133 -9.875 -10.195 1 97.44 148 GLU B N 1
ATOM 4581 C CA . GLU B 1 148 ? -6.328 -8.555 -9.602 1 97.44 148 GLU B CA 1
ATOM 4582 C C . GLU B 1 148 ? -7.727 -8.422 -9.008 1 97.44 148 GLU B C 1
ATOM 4584 O O . GLU B 1 148 ? -7.98 -7.523 -8.203 1 97.44 148 GLU B O 1
ATOM 4589 N N . ILE B 1 149 ? -8.672 -9.25 -9.422 1 97.25 149 ILE B N 1
ATOM 4590 C CA . ILE B 1 149 ? -10.008 -9.266 -8.852 1 97.25 149 ILE B CA 1
ATOM 4591 C C . ILE B 1 149 ? -10.125 -10.406 -7.848 1 97.25 149 ILE B C 1
ATOM 4593 O O . ILE B 1 149 ? -10.742 -10.25 -6.789 1 97.25 149 ILE B O 1
ATOM 4597 N N . GLY B 1 150 ? -9.477 -11.555 -8.164 1 98.06 150 GLY B N 1
ATOM 4598 C CA . GLY B 1 150 ? -9.594 -12.758 -7.355 1 98.06 150 GLY B CA 1
ATOM 4599 C C . GLY B 1 150 ? -8.883 -12.648 -6.02 1 98.06 150 GLY B C 1
ATOM 4600 O O . GLY B 1 150 ? -9.414 -13.078 -4.992 1 98.06 150 GLY B O 1
ATOM 4601 N N . VAL B 1 151 ? -7.695 -12.062 -5.984 1 98.69 151 VAL B N 1
ATOM 4602 C CA . VAL B 1 151 ? -6.902 -11.977 -4.762 1 98.69 151 VAL B CA 1
ATOM 4603 C C . VAL B 1 151 ? -7.617 -11.094 -3.742 1 98.69 151 VAL B C 1
ATOM 4605 O O . VAL B 1 151 ? -7.816 -11.492 -2.594 1 98.69 151 VAL B O 1
ATOM 4608 N N . PRO B 1 152 ? -8.102 -9.859 -4.164 1 98.56 152 PRO B N 1
ATOM 4609 C CA . PRO B 1 152 ? -8.891 -9.078 -3.205 1 98.56 152 PRO B CA 1
ATOM 4610 C C . PRO B 1 152 ? -10.109 -9.844 -2.693 1 98.56 152 PRO B C 1
ATOM 4612 O O . PRO B 1 152 ? -10.453 -9.742 -1.512 1 98.56 152 PRO B O 1
ATOM 4615 N N . LYS B 1 153 ? -10.758 -10.57 -3.564 1 98.06 153 LYS B N 1
ATOM 4616 C CA . LYS B 1 153 ? -11.922 -11.352 -3.168 1 98.06 153 LYS B CA 1
ATOM 4617 C C . LYS B 1 153 ? -11.578 -12.297 -2.018 1 98.06 153 LYS B C 1
ATOM 4619 O O . LYS B 1 153 ? -12.305 -12.359 -1.023 1 98.06 153 LYS B O 1
ATOM 4624 N N . THR B 1 154 ? -10.508 -13.016 -2.15 1 98.5 154 THR B N 1
ATOM 4625 C CA . THR B 1 154 ? -10.094 -13.969 -1.119 1 98.5 154 THR B CA 1
ATOM 4626 C C . THR B 1 154 ? -9.672 -13.234 0.151 1 98.5 154 THR B C 1
ATOM 4628 O O . THR B 1 154 ? -10.055 -13.625 1.256 1 98.5 154 THR B O 1
ATOM 4631 N N . VAL B 1 155 ? -8.914 -12.141 0.052 1 98.5 155 VAL B N 1
ATOM 4632 C CA . VAL B 1 155 ? -8.43 -11.383 1.205 1 98.5 155 VAL B CA 1
ATOM 4633 C C . VAL B 1 155 ? -9.617 -10.867 2.016 1 98.5 155 VAL B C 1
ATOM 4635 O O . VAL B 1 155 ? -9.609 -10.922 3.248 1 98.5 155 VAL B O 1
ATOM 4638 N N . LEU B 1 156 ? -10.648 -10.422 1.323 1 97.94 156 LEU B N 1
ATOM 4639 C CA . LEU B 1 156 ? -11.812 -9.828 1.978 1 97.94 156 LEU B CA 1
ATOM 4640 C C . LEU B 1 156 ? -12.641 -10.898 2.688 1 97.94 156 LEU B C 1
ATOM 4642 O O . LEU B 1 156 ? -13.523 -10.578 3.484 1 97.94 156 LEU B O 1
ATOM 4646 N N . GLN B 1 157 ? -12.312 -12.148 2.477 1 97.12 157 GLN B N 1
ATOM 4647 C CA . GLN B 1 157 ? -13.031 -13.242 3.123 1 97.12 157 GLN B CA 1
ATOM 4648 C C . GLN B 1 157 ? -12.344 -13.656 4.422 1 97.12 157 GLN B C 1
ATOM 4650 O O . GLN B 1 157 ? -12.867 -14.5 5.164 1 97.12 157 GLN B O 1
ATOM 4655 N N . ILE B 1 158 ? -11.203 -13.086 4.738 1 97.62 158 ILE B N 1
ATOM 4656 C CA . ILE B 1 158 ? -10.5 -13.422 5.969 1 97.62 158 ILE B CA 1
ATOM 4657 C C . ILE B 1 158 ? -11.383 -13.102 7.172 1 97.62 158 ILE B C 1
ATOM 4659 O O . ILE B 1 158 ? -11.93 -12.008 7.273 1 97.62 158 ILE B O 1
ATOM 4663 N N . ASP B 1 159 ? -11.609 -14.008 8 1 96.44 159 ASP B N 1
ATOM 4664 C CA . ASP B 1 159 ? -12.211 -13.859 9.328 1 96.44 159 ASP B CA 1
ATOM 4665 C C . ASP B 1 159 ? -11.188 -14.133 10.422 1 96.44 159 ASP B C 1
ATOM 4667 O O . ASP B 1 159 ? -10.898 -15.281 10.742 1 96.44 159 ASP B O 1
ATOM 4671 N N . PRO B 1 160 ? -10.695 -13.102 10.984 1 92.75 160 PRO B N 1
ATOM 4672 C CA . PRO B 1 160 ? -9.594 -13.266 11.93 1 92.75 160 PRO B CA 1
ATOM 4673 C C . PRO B 1 160 ? -10 -14.055 13.172 1 92.75 160 PRO B C 1
ATOM 4675 O O . PRO B 1 160 ? -9.141 -14.547 13.906 1 92.75 160 PRO B O 1
ATOM 4678 N N . ASP B 1 161 ? -11.281 -14.18 13.406 1 93.94 161 ASP B N 1
ATOM 4679 C CA . ASP B 1 161 ? -11.75 -14.953 14.555 1 93.94 161 ASP B CA 1
ATOM 4680 C C . ASP B 1 161 ? -11.906 -16.422 14.188 1 93.94 161 ASP B C 1
ATOM 4682 O O . ASP B 1 161 ? -11.977 -17.281 15.07 1 93.94 161 ASP B O 1
ATOM 4686 N N . HIS B 1 162 ? -11.914 -16.734 12.891 1 95.94 162 HIS B N 1
ATOM 4687 C CA . HIS B 1 162 ? -12.156 -18.094 12.422 1 95.94 162 HIS B CA 1
ATOM 4688 C C . HIS B 1 162 ? -10.898 -18.703 11.805 1 95.94 162 HIS B C 1
ATOM 4690 O O . HIS B 1 162 ? -10.523 -19.828 12.133 1 95.94 162 HIS B O 1
ATOM 4696 N N . HIS B 1 163 ? -10.234 -17.969 11 1 97.5 163 HIS B N 1
ATOM 4697 C CA . HIS B 1 163 ? -9.07 -18.469 10.281 1 97.5 163 HIS B CA 1
ATOM 4698 C C . HIS B 1 163 ? -7.789 -18.219 11.078 1 97.5 163 HIS B C 1
ATOM 4700 O O . HIS B 1 163 ? -7.566 -17.125 11.578 1 97.5 163 HIS B O 1
ATOM 4706 N N . TRP B 1 164 ? -6.93 -19.219 11.086 1 97.25 164 TRP B N 1
ATOM 4707 C CA . TRP B 1 164 ? -5.652 -18.969 11.75 1 97.25 164 TRP B CA 1
ATOM 4708 C C . TRP B 1 164 ? -4.551 -18.719 10.727 1 97.25 164 TRP B C 1
ATOM 4710 O O . TRP B 1 164 ? -3.475 -18.219 11.078 1 97.25 164 TRP B O 1
ATOM 4720 N N . ALA B 1 165 ? -4.852 -19.031 9.391 1 98.38 165 ALA B N 1
ATOM 4721 C CA . ALA B 1 165 ? -3.91 -18.797 8.305 1 98.38 165 ALA B CA 1
ATOM 4722 C C . ALA B 1 165 ? -4.637 -18.641 6.973 1 98.38 165 ALA B C 1
ATOM 4724 O O . ALA B 1 165 ? -5.812 -19 6.859 1 98.38 165 ALA B O 1
ATOM 4725 N N . ALA B 1 166 ? -3.957 -18.062 6.031 1 98.69 166 ALA B N 1
ATOM 4726 C CA . ALA B 1 166 ? -4.469 -17.953 4.668 1 98.69 166 ALA B CA 1
ATOM 4727 C C . ALA B 1 166 ? -3.396 -18.312 3.648 1 98.69 166 ALA B C 1
ATOM 4729 O O . ALA B 1 166 ? -2.213 -18.031 3.855 1 98.69 166 ALA B O 1
ATOM 4730 N N . VAL B 1 167 ? -3.777 -19 2.586 1 98.88 167 VAL B N 1
ATOM 4731 C CA . VAL B 1 167 ? -2.891 -19.406 1.5 1 98.88 167 VAL B CA 1
ATOM 4732 C C . VAL B 1 167 ? -3.443 -18.906 0.166 1 98.88 167 VAL B C 1
ATOM 4734 O O . VAL B 1 167 ? -4.508 -19.344 -0.276 1 98.88 167 VAL B O 1
ATOM 4737 N N . LEU B 1 168 ? -2.689 -18.031 -0.482 1 98.81 168 LEU B N 1
ATOM 4738 C CA . LEU B 1 168 ? -3.199 -17.391 -1.691 1 98.81 168 LEU B CA 1
ATOM 4739 C C . LEU B 1 168 ? -2.326 -17.734 -2.895 1 98.81 168 LEU B C 1
ATOM 4741 O O . LEU B 1 168 ? -1.097 -17.688 -2.807 1 98.81 168 LEU B O 1
ATOM 4745 N N . GLU B 1 169 ? -2.986 -18.062 -3.947 1 98.38 169 GLU B N 1
ATOM 4746 C CA . GLU B 1 169 ? -2.322 -18.203 -5.242 1 98.38 169 GLU B CA 1
ATOM 4747 C C . GLU B 1 169 ? -2.242 -16.859 -5.961 1 98.38 169 GLU B C 1
ATOM 4749 O O . GLU B 1 169 ? -3.199 -16.078 -5.945 1 98.38 169 GLU B O 1
ATOM 4754 N N . MET B 1 170 ? -1.098 -16.625 -6.539 1 98.56 170 MET B N 1
ATOM 4755 C CA . MET B 1 170 ? -0.888 -15.383 -7.293 1 98.56 170 MET B CA 1
ATOM 4756 C C . MET B 1 170 ? -0.383 -15.688 -8.695 1 98.56 170 MET B C 1
ATOM 4758 O O . MET B 1 170 ? 0.725 -16.203 -8.867 1 98.56 170 MET B O 1
ATOM 4762 N N . GLY B 1 171 ? -1.2 -15.352 -9.625 1 97.31 171 GLY B N 1
ATOM 4763 C CA . GLY B 1 171 ? -0.854 -15.547 -11.023 1 97.31 171 GLY B CA 1
ATOM 4764 C C . GLY B 1 171 ? -0.505 -14.258 -11.742 1 97.31 171 GLY B C 1
ATOM 4765 O O . GLY B 1 171 ? -0.699 -13.164 -11.195 1 97.31 171 GLY B O 1
ATOM 4766 N N . MET B 1 172 ? 0.065 -14.383 -12.922 1 94.75 172 MET B N 1
ATOM 4767 C CA . MET B 1 172 ? 0.385 -13.211 -13.719 1 94.75 172 MET B CA 1
ATOM 4768 C C . MET B 1 172 ? 0.417 -13.555 -15.211 1 94.75 172 MET B C 1
ATOM 4770 O O . MET B 1 172 ? 0.57 -14.719 -15.57 1 94.75 172 MET B O 1
ATOM 4774 N N . ARG B 1 173 ? 0.186 -12.586 -16 1 93.25 173 ARG B N 1
ATOM 4775 C CA . ARG B 1 173 ? 0.36 -12.656 -17.453 1 93.25 173 ARG B CA 1
ATOM 4776 C C . ARG B 1 173 ? 1.392 -11.641 -17.922 1 93.25 173 ARG B C 1
ATOM 4778 O O . ARG B 1 173 ? 1.689 -11.562 -19.125 1 93.25 173 ARG B O 1
ATOM 4785 N N . GLY B 1 174 ? 1.92 -10.914 -17 1 93.69 174 GLY B N 1
ATOM 4786 C CA . GLY B 1 174 ? 2.887 -9.891 -17.359 1 93.69 174 GLY B CA 1
ATOM 4787 C C . GLY B 1 174 ? 3.598 -9.297 -16.156 1 93.69 174 GLY B C 1
ATOM 4788 O O . GLY B 1 174 ? 3.281 -9.633 -15.016 1 93.69 174 GLY B O 1
ATOM 4789 N N . ARG B 1 175 ? 4.523 -8.414 -16.516 1 94.69 175 ARG B N 1
ATOM 4790 C CA . ARG B 1 175 ? 5.328 -7.75 -15.5 1 94.69 175 ARG B CA 1
ATOM 4791 C C . ARG B 1 175 ? 4.469 -6.848 -14.625 1 94.69 175 ARG B C 1
ATOM 4793 O O . ARG B 1 175 ? 3.543 -6.195 -15.117 1 94.69 175 ARG B O 1
ATOM 4800 N N . GLY B 1 176 ? 4.797 -6.789 -13.383 1 97.12 176 GLY B N 1
ATOM 4801 C CA . GLY B 1 176 ? 4.145 -5.875 -12.461 1 97.12 176 GLY B CA 1
ATOM 4802 C C . GLY B 1 176 ? 2.922 -6.473 -11.789 1 97.12 176 GLY B C 1
ATOM 4803 O O . GLY B 1 176 ? 2.469 -5.98 -10.758 1 97.12 176 GLY B O 1
ATOM 4804 N N . GLN B 1 177 ? 2.416 -7.496 -12.336 1 98.12 177 GLN B N 1
ATOM 4805 C CA . GLN B 1 177 ? 1.146 -8.023 -11.844 1 98.12 177 GLN B CA 1
ATOM 4806 C C . GLN B 1 177 ? 1.323 -8.742 -10.516 1 98.12 177 GLN B C 1
ATOM 4808 O O . GLN B 1 177 ? 0.491 -8.602 -9.609 1 98.12 177 GLN B O 1
ATOM 4813 N N . ILE B 1 178 ? 2.432 -9.516 -10.359 1 98.69 178 ILE B N 1
ATOM 4814 C CA . ILE B 1 178 ? 2.662 -10.188 -9.086 1 98.69 178 ILE B CA 1
ATOM 4815 C C . ILE B 1 178 ? 2.922 -9.148 -7.996 1 98.69 178 ILE B C 1
ATOM 4817 O O . ILE B 1 178 ? 2.449 -9.289 -6.867 1 98.69 178 ILE B O 1
ATOM 4821 N N . ALA B 1 179 ? 3.664 -8.094 -8.328 1 98.38 179 ALA B N 1
ATOM 4822 C CA . ALA B 1 179 ? 3.902 -7.012 -7.375 1 98.38 179 ALA B CA 1
ATOM 4823 C C . ALA B 1 179 ? 2.588 -6.398 -6.902 1 98.38 179 ALA B C 1
ATOM 4825 O O . ALA B 1 179 ? 2.412 -6.141 -5.707 1 98.38 179 ALA B O 1
ATOM 4826 N N . GLU B 1 180 ? 1.714 -6.164 -7.844 1 98.06 180 GLU B N 1
ATOM 4827 C CA . GLU B 1 180 ? 0.402 -5.609 -7.527 1 98.06 180 GLU B CA 1
ATOM 4828 C C . GLU B 1 180 ? -0.363 -6.516 -6.566 1 98.06 180 GLU B C 1
ATOM 4830 O O . GLU B 1 180 ? -0.9 -6.047 -5.559 1 98.06 180 GLU B O 1
ATOM 4835 N N . LEU B 1 181 ? -0.395 -7.789 -6.867 1 98.81 181 LEU B N 1
ATOM 4836 C CA . LEU B 1 181 ? -1.104 -8.742 -6.023 1 98.81 181 LEU B CA 1
ATOM 4837 C C . LEU B 1 181 ? -0.484 -8.805 -4.629 1 98.81 181 LEU B C 1
ATOM 4839 O O . LEU B 1 181 ? -1.201 -8.859 -3.629 1 98.81 181 LEU B O 1
ATOM 4843 N N . ALA B 1 182 ? 0.827 -8.797 -4.574 1 98.62 182 ALA B N 1
ATOM 4844 C CA . ALA B 1 182 ? 1.53 -8.852 -3.295 1 98.62 182 ALA B CA 1
ATOM 4845 C C . ALA B 1 182 ? 1.272 -7.59 -2.471 1 98.62 182 ALA B C 1
ATOM 4847 O O . ALA B 1 182 ? 1.183 -7.652 -1.242 1 98.62 182 ALA B O 1
ATOM 4848 N N . ARG B 1 183 ? 1.161 -6.488 -3.137 1 97.31 183 ARG B N 1
ATOM 4849 C CA . ARG B 1 183 ? 0.85 -5.238 -2.453 1 97.31 183 ARG B CA 1
ATOM 4850 C C . ARG B 1 183 ? -0.513 -5.312 -1.772 1 97.31 183 ARG B C 1
ATOM 4852 O O . ARG B 1 183 ? -0.694 -4.777 -0.675 1 97.31 183 ARG B O 1
ATOM 4859 N N . ILE B 1 184 ? -1.457 -5.914 -2.373 1 98.06 184 ILE B N 1
ATOM 4860 C CA . ILE B 1 184 ? -2.816 -6.051 -1.863 1 98.06 184 ILE B CA 1
ATOM 4861 C C . ILE B 1 184 ? -2.828 -7.004 -0.672 1 98.06 184 ILE B C 1
ATOM 4863 O O . ILE B 1 184 ? -3.346 -6.668 0.396 1 98.06 184 ILE B O 1
ATOM 4867 N N . ALA B 1 185 ? -2.15 -8.172 -0.841 1 98.56 185 ALA B N 1
ATOM 4868 C CA . ALA B 1 185 ? -2.318 -9.273 0.104 1 98.56 185 ALA B CA 1
ATOM 4869 C C . ALA B 1 185 ? -1.295 -9.188 1.234 1 98.56 185 ALA B C 1
ATOM 4871 O O . ALA B 1 185 ? -1.484 -9.781 2.297 1 98.56 185 ALA B O 1
ATOM 4872 N N . GLN B 1 186 ? -0.172 -8.57 0.959 1 97.44 186 GLN B N 1
ATOM 4873 C CA . GLN B 1 186 ? 0.903 -8.391 1.93 1 97.44 186 GLN B CA 1
ATOM 4874 C C . GLN B 1 186 ? 1.262 -9.711 2.605 1 97.44 186 GLN B C 1
ATOM 4876 O O . GLN B 1 186 ? 1.189 -9.828 3.83 1 97.44 186 GLN B O 1
ATOM 4881 N N . PRO B 1 187 ? 1.761 -10.672 1.838 1 98.25 187 PRO B N 1
ATOM 4882 C CA . PRO B 1 187 ? 2.09 -11.969 2.428 1 98.25 187 PRO B CA 1
ATOM 4883 C C . PRO B 1 187 ? 3.271 -11.898 3.393 1 98.25 187 PRO B C 1
ATOM 4885 O O . PRO B 1 187 ? 4.219 -11.141 3.162 1 98.25 187 PRO B O 1
ATOM 4888 N N . ASN B 1 188 ? 3.234 -12.742 4.469 1 97.5 188 ASN B N 1
ATOM 4889 C CA . ASN B 1 188 ? 4.352 -12.938 5.387 1 97.5 188 ASN B CA 1
ATOM 4890 C C . ASN B 1 188 ? 5.371 -13.922 4.824 1 97.5 188 ASN B C 1
ATOM 4892 O O . ASN B 1 188 ? 6.559 -13.844 5.141 1 97.5 188 ASN B O 1
ATOM 4896 N N . ILE B 1 189 ? 4.852 -14.859 4.145 1 98.69 189 ILE B N 1
ATOM 4897 C CA . ILE B 1 189 ? 5.664 -15.914 3.543 1 98.69 189 ILE B CA 1
ATOM 4898 C C . ILE B 1 189 ? 5.395 -15.984 2.041 1 98.69 189 ILE B C 1
ATOM 4900 O O . ILE B 1 189 ? 4.238 -15.977 1.612 1 98.69 189 ILE B O 1
ATOM 4904 N N . ALA B 1 190 ? 6.422 -15.953 1.277 1 98.81 190 ALA B N 1
ATOM 4905 C CA . ALA B 1 190 ? 6.328 -16.031 -0.178 1 98.81 190 ALA B CA 1
ATOM 4906 C C . ALA B 1 190 ? 6.918 -17.344 -0.693 1 98.81 190 ALA B C 1
ATOM 4908 O O . ALA B 1 190 ? 8.047 -17.703 -0.347 1 98.81 190 ALA B O 1
ATOM 4909 N N . VAL B 1 191 ? 6.133 -18.047 -1.507 1 98.88 191 VAL B N 1
ATOM 4910 C CA . VAL B 1 191 ? 6.57 -19.312 -2.098 1 98.88 191 VAL B CA 1
ATOM 4911 C C . VAL B 1 191 ? 6.625 -19.172 -3.617 1 98.88 191 VAL B C 1
ATOM 4913 O O . VAL B 1 191 ? 5.664 -18.719 -4.242 1 98.88 191 VAL B O 1
ATOM 4916 N N . ILE B 1 192 ? 7.727 -19.5 -4.152 1 98.81 192 ILE B N 1
ATOM 4917 C CA . ILE B 1 192 ? 7.809 -19.641 -5.602 1 98.81 192 ILE B CA 1
ATOM 4918 C C . ILE B 1 192 ? 8.133 -21.094 -5.957 1 98.81 192 ILE B C 1
ATOM 4920 O O . ILE B 1 192 ? 9.211 -21.594 -5.637 1 98.81 192 ILE B O 1
ATOM 4924 N N . THR B 1 193 ? 7.25 -21.734 -6.602 1 98.19 193 THR B N 1
ATOM 4925 C CA . THR B 1 193 ? 7.359 -23.156 -6.871 1 98.19 193 THR B CA 1
ATOM 4926 C C . THR B 1 193 ? 8.445 -23.438 -7.91 1 98.19 193 THR B C 1
ATOM 4928 O O . THR B 1 193 ? 9.281 -24.312 -7.723 1 98.19 193 THR B O 1
ATOM 4931 N N . ASN B 1 194 ? 8.398 -22.734 -9.039 1 96.69 194 ASN B N 1
ATOM 4932 C CA . ASN B 1 194 ? 9.383 -22.859 -10.109 1 96.69 194 ASN B CA 1
ATOM 4933 C C . ASN B 1 194 ? 9.242 -21.734 -11.133 1 96.69 194 ASN B C 1
ATOM 4935 O O . ASN B 1 194 ? 8.258 -20.984 -11.109 1 96.69 194 ASN B O 1
ATOM 4939 N N . VAL B 1 195 ? 10.273 -21.641 -11.906 1 96.5 195 VAL B N 1
ATOM 4940 C CA . VAL B 1 195 ? 10.289 -20.766 -13.07 1 96.5 195 VAL B CA 1
ATOM 4941 C C . VAL B 1 195 ? 10.484 -21.594 -14.336 1 96.5 195 VAL B C 1
ATOM 4943 O O . VAL B 1 195 ? 11.492 -22.281 -14.484 1 96.5 195 VAL B O 1
ATOM 4946 N N . GLY B 1 196 ? 9.492 -21.547 -15.164 1 94.69 196 GLY B N 1
ATOM 4947 C CA . GLY B 1 196 ? 9.547 -22.25 -16.438 1 94.69 196 GLY B CA 1
ATOM 4948 C C . GLY B 1 196 ? 9.242 -21.344 -17.625 1 94.69 196 GLY B C 1
ATOM 4949 O O . GLY B 1 196 ? 9.82 -20.266 -17.75 1 94.69 196 GLY B O 1
ATOM 4950 N N . THR B 1 197 ? 8.32 -21.828 -18.453 1 92.56 197 THR B N 1
ATOM 4951 C CA . THR B 1 197 ? 8.094 -21.109 -19.703 1 92.56 197 THR B CA 1
ATOM 4952 C C . THR B 1 197 ? 6.648 -20.625 -19.812 1 92.56 197 THR B C 1
ATOM 4954 O O . THR B 1 197 ? 6.203 -20.188 -20.875 1 92.56 197 THR B O 1
ATOM 4957 N N . ALA B 1 198 ? 5.953 -20.734 -18.688 1 88.56 198 ALA B N 1
ATOM 4958 C CA . ALA B 1 198 ? 4.574 -20.266 -18.688 1 88.56 198 ALA B CA 1
ATOM 4959 C C . ALA B 1 198 ? 4.5 -18.797 -19.109 1 88.56 198 ALA B C 1
ATOM 4961 O O . ALA B 1 198 ? 5.246 -17.953 -18.594 1 88.56 198 ALA B O 1
ATOM 4962 N N . HIS B 1 199 ? 3.682 -18.406 -20.078 1 90.19 199 HIS B N 1
ATOM 4963 C CA . HIS B 1 199 ? 3.42 -17.047 -20.531 1 90.19 199 HIS B CA 1
ATOM 4964 C C . HIS B 1 199 ? 4.641 -16.453 -21.234 1 90.19 199 HIS B C 1
ATOM 4966 O O . HIS B 1 199 ? 4.812 -15.227 -21.266 1 90.19 199 HIS B O 1
ATOM 4972 N N . ILE B 1 200 ? 5.492 -17.312 -21.719 1 91.31 200 ILE B N 1
ATOM 4973 C CA . ILE B 1 200 ? 6.727 -16.828 -22.328 1 91.31 200 ILE B CA 1
ATOM 4974 C C . ILE B 1 200 ? 6.398 -15.992 -23.562 1 91.31 200 ILE B C 1
ATOM 4976 O O . ILE B 1 200 ? 7.152 -15.078 -23.922 1 91.31 200 ILE B O 1
ATOM 4980 N N . GLY B 1 201 ? 5.289 -16.312 -24.234 1 90.88 201 GLY B N 1
ATOM 4981 C CA . GLY B 1 201 ? 4.867 -15.508 -25.375 1 90.88 201 GLY B CA 1
ATOM 4982 C C . GLY B 1 201 ? 4.621 -14.055 -25.016 1 90.88 201 GLY B C 1
ATOM 4983 O O . GLY B 1 201 ? 4.762 -13.172 -25.875 1 90.88 201 GLY B O 1
ATOM 4984 N N . LEU B 1 202 ? 4.309 -13.758 -23.812 1 90.44 202 LEU B N 1
ATOM 4985 C CA . LEU B 1 202 ? 3.971 -12.414 -23.344 1 90.44 202 LEU B CA 1
ATOM 4986 C C . LEU B 1 202 ? 5.18 -11.734 -22.719 1 90.44 202 LEU B C 1
ATOM 4988 O O . LEU B 1 202 ? 5.391 -10.539 -22.891 1 90.44 202 LEU B O 1
ATOM 4992 N N . LEU B 1 203 ? 6.039 -12.484 -22.016 1 93.19 203 LEU B N 1
ATOM 4993 C CA . LEU B 1 203 ? 7.141 -11.898 -21.266 1 93.19 203 LEU B CA 1
ATOM 4994 C C . LEU B 1 203 ? 8.438 -11.938 -22.062 1 93.19 203 LEU B C 1
ATOM 4996 O O . LEU B 1 203 ? 9.383 -11.203 -21.766 1 93.19 203 LEU B O 1
ATOM 5000 N N . GLY B 1 204 ? 8.523 -12.898 -23.047 1 91.5 204 GLY B N 1
ATOM 5001 C CA . GLY B 1 204 ? 9.586 -12.859 -24.031 1 91.5 204 GLY B CA 1
ATOM 5002 C C . GLY B 1 204 ? 10.75 -13.766 -23.703 1 91.5 204 GLY B C 1
ATOM 5003 O O . GLY B 1 204 ? 11.508 -14.18 -24.578 1 91.5 204 GLY B O 1
ATOM 5004 N N . SER B 1 205 ? 11.023 -14.023 -22.391 1 93.62 205 SER B N 1
ATOM 5005 C CA . SER B 1 205 ? 12.141 -14.891 -22.031 1 93.62 205 SER B CA 1
ATOM 5006 C C . SER B 1 205 ? 11.906 -15.539 -20.672 1 93.62 205 SER B C 1
ATOM 5008 O O . SER B 1 205 ? 11.086 -15.07 -19.875 1 93.62 205 SER B O 1
ATOM 5010 N N . GLU B 1 206 ? 12.648 -16.641 -20.422 1 94.69 206 GLU B N 1
ATOM 5011 C CA . GLU B 1 206 ? 12.57 -17.297 -19.125 1 94.69 206 GLU B CA 1
ATOM 5012 C C . GLU B 1 206 ? 13.07 -16.391 -18.016 1 94.69 206 GLU B C 1
ATOM 5014 O O . GLU B 1 206 ? 12.547 -16.422 -16.891 1 94.69 206 GLU B O 1
ATOM 5019 N N . GLN B 1 207 ? 14.055 -15.602 -18.312 1 95.88 207 GLN B N 1
ATOM 5020 C CA . GLN B 1 207 ? 14.57 -14.672 -17.328 1 95.88 207 GLN B CA 1
ATOM 5021 C C . GLN B 1 207 ? 13.523 -13.633 -16.938 1 95.88 207 GLN B C 1
ATOM 5023 O O . GLN B 1 207 ? 13.375 -13.289 -15.766 1 95.88 207 GLN B O 1
ATOM 5028 N N . ALA B 1 208 ? 12.812 -13.102 -17.969 1 95.44 208 ALA B N 1
ATOM 5029 C CA . ALA B 1 208 ? 11.742 -12.156 -17.703 1 95.44 208 ALA B CA 1
ATOM 5030 C C . ALA B 1 208 ? 10.664 -12.781 -16.812 1 95.44 208 ALA B C 1
ATOM 5032 O O . ALA B 1 208 ? 10.102 -12.109 -15.953 1 95.44 208 ALA B O 1
ATOM 5033 N N . ILE B 1 209 ? 10.43 -14.039 -17.031 1 96.94 209 ILE B N 1
ATOM 5034 C CA . ILE B 1 209 ? 9.453 -14.758 -16.219 1 96.94 209 ILE B CA 1
ATOM 5035 C C . ILE B 1 209 ? 9.961 -14.883 -14.781 1 96.94 209 ILE B C 1
ATOM 5037 O O . ILE B 1 209 ? 9.203 -14.656 -13.828 1 96.94 209 ILE B O 1
ATOM 5041 N N . ALA B 1 210 ? 11.25 -15.227 -14.656 1 98.06 210 ALA B N 1
ATOM 5042 C CA . ALA B 1 210 ? 11.844 -15.328 -13.32 1 98.06 210 ALA B CA 1
ATOM 5043 C C . ALA B 1 210 ? 11.734 -14 -12.57 1 98.06 210 ALA B C 1
ATOM 5045 O O . ALA B 1 210 ? 11.367 -13.977 -11.398 1 98.06 210 ALA B O 1
ATOM 5046 N N . GLU B 1 211 ? 12.008 -12.969 -13.258 1 97.69 211 GLU B N 1
ATOM 5047 C CA . GLU B 1 211 ? 11.922 -11.641 -12.656 1 97.69 211 GLU B CA 1
ATOM 5048 C C . GLU B 1 211 ? 10.492 -11.305 -12.242 1 97.69 211 GLU B C 1
ATOM 5050 O O . GLU B 1 211 ? 10.266 -10.797 -11.148 1 97.69 211 GLU B O 1
ATOM 5055 N N . ALA B 1 212 ? 9.594 -11.578 -13.109 1 97.81 212 ALA B N 1
ATOM 5056 C CA . ALA B 1 212 ? 8.188 -11.305 -12.82 1 97.81 212 ALA B CA 1
ATOM 5057 C C . ALA B 1 212 ? 7.723 -12.078 -11.594 1 97.81 212 ALA B C 1
ATOM 5059 O O . ALA B 1 212 ? 7.012 -11.539 -10.742 1 97.81 212 ALA B O 1
ATOM 5060 N N . LYS B 1 213 ? 8.109 -13.367 -11.484 1 98.56 213 LYS B N 1
ATOM 5061 C CA . LYS B 1 213 ? 7.738 -14.156 -10.312 1 98.56 213 LYS B CA 1
ATOM 5062 C C . LYS B 1 213 ? 8.391 -13.609 -9.047 1 98.56 213 LYS B C 1
ATOM 5064 O O . LYS B 1 213 ? 7.766 -13.57 -7.988 1 98.56 213 LYS B O 1
ATOM 5069 N N . CYS B 1 214 ? 9.586 -13.125 -9.164 1 98.62 214 CYS B N 1
ATOM 5070 C CA . CYS B 1 214 ? 10.352 -12.656 -8.016 1 98.62 214 CYS B CA 1
ATOM 5071 C C . CYS B 1 214 ? 9.844 -11.289 -7.551 1 98.62 214 CYS B C 1
ATOM 5073 O O . CYS B 1 214 ? 10.273 -10.789 -6.512 1 98.62 214 CYS B O 1
ATOM 5075 N N . GLU B 1 215 ? 8.945 -10.68 -8.328 1 98.62 215 GLU B N 1
ATOM 5076 C CA . GLU B 1 215 ? 8.266 -9.492 -7.82 1 98.62 215 GLU B CA 1
ATOM 5077 C C . GLU B 1 215 ? 7.641 -9.766 -6.453 1 98.62 215 GLU B C 1
ATOM 5079 O O . GLU B 1 215 ? 7.574 -8.867 -5.605 1 98.62 215 GLU B O 1
ATOM 5084 N N . LEU B 1 216 ? 7.199 -10.977 -6.246 1 98.75 216 LEU B N 1
ATOM 5085 C CA . LEU B 1 216 ? 6.625 -11.391 -4.969 1 98.75 216 LEU B CA 1
ATOM 5086 C C . LEU B 1 216 ? 7.621 -11.195 -3.834 1 98.75 216 LEU B C 1
ATOM 5088 O O . LEU B 1 216 ? 7.262 -10.695 -2.766 1 98.75 216 LEU B O 1
ATOM 5092 N N . LEU B 1 217 ? 8.883 -11.547 -4.09 1 98.56 217 LEU B N 1
ATOM 5093 C CA . LEU B 1 217 ? 9.938 -11.453 -3.088 1 98.56 217 LEU B CA 1
ATOM 5094 C C . LEU B 1 217 ? 10.281 -10 -2.787 1 98.56 217 LEU B C 1
ATOM 5096 O O . LEU B 1 217 ? 10.555 -9.648 -1.638 1 98.56 217 LEU B O 1
ATOM 5100 N N . ALA B 1 218 ? 10.258 -9.203 -3.82 1 97.62 218 ALA B N 1
ATOM 5101 C CA . ALA B 1 218 ? 10.609 -7.789 -3.674 1 97.62 218 ALA B CA 1
ATOM 5102 C C . ALA B 1 218 ? 9.594 -7.062 -2.793 1 97.62 218 ALA B C 1
ATOM 5104 O O . ALA B 1 218 ? 9.883 -5.992 -2.258 1 97.62 218 ALA B O 1
ATOM 5105 N N . GLN B 1 219 ? 8.414 -7.598 -2.654 1 97.38 219 GLN B N 1
ATOM 5106 C CA . GLN B 1 219 ? 7.336 -6.965 -1.894 1 97.38 219 GLN B CA 1
ATOM 5107 C C . GLN B 1 219 ? 7.352 -7.426 -0.438 1 97.38 219 GLN B C 1
ATOM 5109 O O . GLN B 1 219 ? 6.602 -6.902 0.39 1 97.38 219 GLN B O 1
ATOM 5114 N N . LEU B 1 220 ? 8.195 -8.367 -0.038 1 96.38 220 LEU B N 1
ATOM 5115 C CA . LEU B 1 220 ? 8.25 -8.867 1.33 1 96.38 220 LEU B CA 1
ATOM 5116 C C . LEU B 1 220 ? 8.773 -7.797 2.281 1 96.38 220 LEU B C 1
ATOM 5118 O O . LEU B 1 220 ? 9.695 -7.055 1.939 1 96.38 220 LEU B O 1
ATOM 5122 N N . SER B 1 221 ? 8.148 -7.766 3.449 1 92.25 221 SER B N 1
ATOM 5123 C CA . SER B 1 221 ? 8.641 -6.863 4.488 1 92.25 221 SER B CA 1
ATOM 5124 C C . SER B 1 221 ? 9.977 -7.34 5.043 1 92.25 221 SER B C 1
ATOM 5126 O O . SER B 1 221 ? 10.484 -8.383 4.637 1 92.25 221 SER B O 1
ATOM 5128 N N . GLY B 1 222 ? 10.516 -6.582 5.961 1 89.5 222 GLY B N 1
ATOM 5129 C CA . GLY B 1 222 ? 11.797 -6.918 6.566 1 89.5 222 GLY B CA 1
ATOM 5130 C C . GLY B 1 222 ? 11.758 -8.211 7.363 1 89.5 222 GLY B C 1
ATOM 5131 O O . GLY B 1 222 ? 12.797 -8.828 7.602 1 89.5 222 GLY B O 1
ATOM 5132 N N . THR B 1 223 ? 10.578 -8.625 7.691 1 91.94 223 THR B N 1
ATOM 5133 C CA . THR B 1 223 ? 10.453 -9.836 8.492 1 91.94 223 THR B CA 1
ATOM 5134 C C . THR B 1 223 ? 9.883 -10.984 7.66 1 91.94 223 THR B C 1
ATOM 5136 O O . THR B 1 223 ? 9.672 -12.086 8.172 1 91.94 223 THR B O 1
ATOM 5139 N N . GLY B 1 224 ? 9.594 -10.711 6.387 1 95.69 224 GLY B N 1
ATOM 5140 C CA . GLY B 1 224 ? 9.008 -11.727 5.516 1 95.69 224 GLY B CA 1
ATOM 5141 C C . GLY B 1 224 ? 9.961 -12.867 5.215 1 95.69 224 GLY B C 1
ATOM 5142 O O . GLY B 1 224 ? 11.18 -12.719 5.332 1 95.69 224 GLY B O 1
ATOM 5143 N N . LEU B 1 225 ? 9.414 -14.039 4.836 1 98.31 225 LEU B N 1
ATOM 5144 C CA . LEU B 1 225 ? 10.188 -15.242 4.555 1 98.31 225 LEU B CA 1
ATOM 5145 C C . LEU B 1 225 ? 9.93 -15.734 3.135 1 98.31 225 LEU B C 1
ATOM 5147 O O . LEU B 1 225 ? 8.781 -15.852 2.713 1 98.31 225 LEU B O 1
ATOM 5151 N N . ALA B 1 226 ? 11 -15.961 2.434 1 98.69 226 ALA B N 1
ATOM 5152 C CA . ALA B 1 226 ? 10.922 -16.578 1.114 1 98.69 226 ALA B CA 1
ATOM 5153 C C . ALA B 1 226 ? 11.188 -18.078 1.196 1 98.69 226 ALA B C 1
ATOM 5155 O O . ALA B 1 226 ? 12.109 -18.516 1.891 1 98.69 226 ALA B O 1
ATOM 5156 N N . ILE B 1 227 ? 10.359 -18.891 0.595 1 98.81 227 ILE B N 1
ATOM 5157 C CA . ILE B 1 227 ? 10.523 -20.328 0.429 1 98.81 227 ILE B CA 1
ATOM 5158 C C . ILE B 1 227 ? 10.68 -20.656 -1.053 1 98.81 227 ILE B C 1
ATOM 5160 O O . ILE B 1 227 ? 9.719 -20.547 -1.821 1 98.81 227 ILE B O 1
ATOM 5164 N N . LEU B 1 228 ? 11.883 -21.125 -1.443 1 98.81 228 LEU B N 1
ATOM 5165 C CA . LEU B 1 228 ? 12.195 -21.203 -2.867 1 98.81 228 LEU B CA 1
ATOM 5166 C C . LEU B 1 228 ? 12.641 -22.609 -3.244 1 98.81 228 LEU B C 1
ATOM 5168 O O . LEU B 1 228 ? 13.336 -23.266 -2.469 1 98.81 228 LEU B O 1
ATOM 5172 N N . ASN B 1 229 ? 12.289 -23.062 -4.418 1 98.69 229 ASN B N 1
ATOM 5173 C CA . ASN B 1 229 ? 12.727 -24.328 -5 1 98.69 229 ASN B CA 1
ATOM 5174 C C . ASN B 1 229 ? 14.188 -24.25 -5.441 1 98.69 229 ASN B C 1
ATOM 5176 O O . ASN B 1 229 ? 14.492 -23.719 -6.504 1 98.69 229 ASN B O 1
ATOM 5180 N N . ALA B 1 230 ? 15.016 -24.922 -4.77 1 98.5 230 ALA B N 1
ATOM 5181 C CA . ALA B 1 230 ? 16.453 -24.844 -5.004 1 98.5 230 ALA B CA 1
ATOM 5182 C C . ALA B 1 230 ? 16.844 -25.625 -6.258 1 98.5 230 ALA B C 1
ATOM 5184 O O . ALA B 1 230 ? 17.953 -25.453 -6.781 1 98.5 230 ALA B O 1
ATOM 5185 N N . ASP B 1 231 ? 15.992 -26.5 -6.68 1 97.88 231 ASP B N 1
ATOM 5186 C CA . ASP B 1 231 ? 16.281 -27.297 -7.867 1 97.88 231 ASP B CA 1
ATOM 5187 C C . ASP B 1 231 ? 16.047 -26.484 -9.141 1 97.88 231 ASP B C 1
ATOM 5189 O O . ASP B 1 231 ? 16.359 -26.938 -10.242 1 97.88 231 ASP B O 1
ATOM 5193 N N . ASN B 1 232 ? 15.469 -25.312 -9 1 97.75 232 ASN B N 1
ATOM 5194 C CA . ASN B 1 232 ? 15.289 -24.391 -10.117 1 97.75 232 ASN B CA 1
ATOM 5195 C C . ASN B 1 232 ? 16.359 -23.297 -10.125 1 97.75 232 ASN B C 1
ATOM 5197 O O . ASN B 1 232 ? 16.188 -22.25 -9.508 1 97.75 232 ASN B O 1
ATOM 5201 N N . HIS B 1 233 ? 17.344 -23.469 -10.906 1 97.19 233 HIS B N 1
ATOM 5202 C CA . HIS B 1 233 ? 18.562 -22.672 -10.844 1 97.19 233 HIS B CA 1
ATOM 5203 C C . HIS B 1 233 ? 18.297 -21.219 -11.219 1 97.19 233 HIS B C 1
ATOM 5205 O O . HIS B 1 233 ? 18.828 -20.312 -10.586 1 97.19 233 HIS B O 1
ATOM 5211 N N . ARG B 1 234 ? 17.5 -21.047 -12.219 1 97.44 234 ARG B N 1
ATOM 5212 C CA . ARG B 1 234 ? 17.188 -19.688 -12.648 1 97.44 234 ARG B CA 1
ATOM 5213 C C . ARG B 1 234 ? 16.469 -18.906 -11.547 1 97.44 234 ARG B C 1
ATOM 5215 O O . ARG B 1 234 ? 16.75 -17.734 -11.32 1 97.44 234 ARG B O 1
ATOM 5222 N N . LEU B 1 235 ? 15.555 -19.578 -10.883 1 98.31 235 LEU B N 1
ATOM 5223 C CA . LEU B 1 235 ? 14.844 -18.969 -9.766 1 98.31 235 LEU B CA 1
ATOM 5224 C C . LEU B 1 235 ? 15.805 -18.562 -8.664 1 98.31 235 LEU B C 1
ATOM 5226 O O . LEU B 1 235 ? 15.766 -17.406 -8.203 1 98.31 235 LEU B O 1
ATOM 5230 N N . ILE B 1 236 ? 16.703 -19.422 -8.312 1 98.44 236 ILE B N 1
ATOM 5231 C CA . ILE B 1 236 ? 17.625 -19.188 -7.211 1 98.44 236 ILE B CA 1
ATOM 5232 C C . ILE B 1 236 ? 18.578 -18.047 -7.582 1 98.44 236 ILE B C 1
ATOM 5234 O O . ILE B 1 236 ? 18.812 -17.141 -6.785 1 98.44 236 ILE B O 1
ATOM 5238 N N . ALA B 1 237 ? 19.078 -18.109 -8.797 1 97.88 237 ALA B N 1
ATOM 5239 C CA . ALA B 1 237 ? 20 -17.078 -9.258 1 97.88 237 ALA B CA 1
ATOM 5240 C C . ALA B 1 237 ? 19.344 -15.695 -9.242 1 97.88 237 ALA B C 1
ATOM 5242 O O . ALA B 1 237 ? 19.953 -14.703 -8.852 1 97.88 237 ALA B O 1
ATOM 5243 N N . THR B 1 238 ? 18.125 -15.617 -9.68 1 98 238 THR B N 1
ATOM 5244 C CA . THR B 1 238 ? 17.391 -14.359 -9.719 1 98 238 THR B CA 1
ATOM 5245 C C . THR B 1 238 ? 17.094 -13.867 -8.305 1 98 238 THR B C 1
ATOM 5247 O O . THR B 1 238 ? 17.297 -12.688 -7.992 1 98 238 THR B O 1
ATOM 5250 N N . ALA B 1 239 ? 16.656 -14.75 -7.43 1 98.12 239 ALA B N 1
ATOM 5251 C CA . ALA B 1 239 ? 16.297 -14.414 -6.059 1 98.12 239 ALA B CA 1
ATOM 5252 C C . ALA B 1 239 ? 17.5 -13.914 -5.273 1 98.12 239 ALA B C 1
ATOM 5254 O O . ALA B 1 239 ? 17.375 -13.039 -4.414 1 98.12 239 ALA B O 1
ATOM 5255 N N . GLN B 1 240 ? 18.625 -14.477 -5.543 1 96.81 240 GLN B N 1
ATOM 5256 C CA . GLN B 1 240 ? 19.844 -14.109 -4.836 1 96.81 240 GLN B CA 1
ATOM 5257 C C . GLN B 1 240 ? 20.172 -12.633 -5.027 1 96.81 240 GLN B C 1
ATOM 5259 O O . GLN B 1 240 ? 20.75 -12 -4.145 1 96.81 240 GLN B O 1
ATOM 5264 N N . ARG B 1 241 ? 19.75 -12.117 -6.129 1 96 241 ARG B N 1
ATOM 5265 C CA . ARG B 1 241 ? 20.031 -10.727 -6.457 1 96 241 ARG B CA 1
ATOM 5266 C C . ARG B 1 241 ? 19.203 -9.781 -5.586 1 96 241 ARG B C 1
ATOM 5268 O O . ARG B 1 241 ? 19.484 -8.578 -5.527 1 96 241 ARG B O 1
ATOM 5275 N N . LEU B 1 242 ? 18.234 -10.242 -4.906 1 95.25 242 LEU B N 1
ATOM 5276 C CA . LEU B 1 242 ? 17.375 -9.414 -4.07 1 95.25 242 LEU B CA 1
ATOM 5277 C C . LEU B 1 242 ? 17.922 -9.312 -2.652 1 95.25 242 LEU B C 1
ATOM 5279 O O . LEU B 1 242 ? 17.484 -8.469 -1.872 1 95.25 242 LEU B O 1
ATOM 5283 N N . ASN B 1 243 ? 18.875 -10.125 -2.281 1 90.44 243 ASN B N 1
ATOM 5284 C CA . ASN B 1 243 ? 19.484 -10.102 -0.958 1 90.44 243 ASN B CA 1
ATOM 5285 C C . ASN B 1 243 ? 18.438 -10.086 0.148 1 90.44 243 ASN B C 1
ATOM 5287 O O . ASN B 1 243 ? 18.453 -9.219 1.021 1 90.44 243 ASN B O 1
ATOM 5291 N N . LEU B 1 244 ? 17.594 -11.062 0.167 1 91.19 244 LEU B N 1
ATOM 5292 C CA . LEU B 1 244 ? 16.5 -11.141 1.128 1 91.19 244 LEU B CA 1
ATOM 5293 C C . LEU B 1 244 ? 17.016 -11.461 2.523 1 91.19 244 LEU B C 1
ATOM 5295 O O . LEU B 1 244 ? 17.938 -12.266 2.674 1 91.19 244 LEU B O 1
ATOM 5299 N N . PRO B 1 245 ? 16.422 -10.859 3.553 1 87.06 245 PRO B N 1
ATOM 5300 C CA . PRO B 1 245 ? 16.875 -11.133 4.918 1 87.06 245 PRO B CA 1
ATOM 5301 C C . PRO B 1 245 ? 16.594 -12.57 5.355 1 87.06 245 PRO B C 1
ATOM 5303 O O . PRO B 1 245 ? 17.406 -13.164 6.082 1 87.06 245 PRO B O 1
ATOM 5306 N N . ARG B 1 246 ? 15.492 -13.141 5 1 95.38 246 ARG B N 1
ATOM 5307 C CA . ARG B 1 246 ? 15.109 -14.5 5.359 1 95.38 246 ARG B CA 1
ATOM 5308 C C . ARG B 1 246 ? 14.719 -15.305 4.121 1 95.38 246 ARG B C 1
ATOM 5310 O O . ARG B 1 246 ? 13.758 -14.953 3.426 1 95.38 246 ARG B O 1
ATOM 5317 N N . CYS B 1 247 ? 15.438 -16.328 3.861 1 97.75 247 CYS B N 1
ATOM 5318 C CA . CYS B 1 247 ? 15.18 -17.203 2.725 1 97.75 247 CYS B CA 1
ATOM 5319 C C . CYS B 1 247 ? 15.492 -18.656 3.076 1 97.75 247 CYS B C 1
ATOM 5321 O O . CYS B 1 247 ? 16.547 -18.953 3.633 1 97.75 247 CYS B O 1
ATOM 5323 N N . ARG B 1 248 ? 14.562 -19.531 2.863 1 98.19 248 ARG B N 1
ATOM 5324 C CA . ARG B 1 248 ? 14.734 -20.969 3.004 1 98.19 248 ARG B CA 1
ATOM 5325 C C . ARG B 1 248 ? 14.461 -21.688 1.684 1 98.19 248 ARG B C 1
ATOM 5327 O O . ARG B 1 248 ? 13.531 -21.328 0.955 1 98.19 248 ARG B O 1
ATOM 5334 N N . THR B 1 249 ? 15.312 -22.641 1.371 1 98.62 249 THR B N 1
ATOM 5335 C CA . THR B 1 249 ? 15.172 -23.344 0.1 1 98.62 249 THR B CA 1
ATOM 5336 C C . THR B 1 249 ? 14.844 -24.828 0.328 1 98.62 249 THR B C 1
ATOM 5338 O O . THR B 1 249 ? 15.078 -25.359 1.416 1 98.62 249 THR B O 1
ATOM 5341 N N . TYR B 1 250 ? 14.234 -25.406 -0.663 1 98.62 250 TYR B N 1
ATOM 5342 C CA . TYR B 1 250 ? 13.891 -26.812 -0.635 1 98.62 250 TYR B CA 1
ATOM 5343 C C . TYR B 1 250 ? 14.188 -27.484 -1.976 1 98.62 250 TYR B C 1
ATOM 5345 O O . TYR B 1 250 ? 14.352 -26.797 -2.988 1 98.62 250 TYR B O 1
ATOM 5353 N N . GLY B 1 251 ? 14.344 -28.781 -1.984 1 98.5 251 GLY B N 1
ATOM 5354 C CA . GLY B 1 251 ? 14.547 -29.484 -3.24 1 98.5 251 GLY B CA 1
ATOM 5355 C C . GLY B 1 251 ? 14.844 -30.953 -3.057 1 98.5 251 GLY B C 1
ATOM 5356 O O . GLY B 1 251 ? 14.969 -31.438 -1.926 1 98.5 251 GLY B O 1
ATOM 5357 N N . LEU B 1 252 ? 14.852 -31.672 -4.121 1 97.88 252 LEU B N 1
ATOM 5358 C CA . LEU B 1 252 ? 15.211 -33.094 -4.129 1 97.88 252 LEU B CA 1
ATOM 5359 C C . LEU B 1 252 ? 16.703 -33.281 -4.352 1 97.88 252 LEU B C 1
ATOM 5361 O O . LEU B 1 252 ? 17.281 -34.281 -3.977 1 97.88 252 LEU B O 1
ATOM 5365 N N . GLN B 1 253 ? 17.328 -32.281 -4.973 1 97.38 253 GLN B N 1
ATOM 5366 C CA . GLN B 1 253 ? 18.75 -32.344 -5.277 1 97.38 253 GLN B CA 1
ATOM 5367 C C . GLN B 1 253 ? 19.531 -31.297 -4.477 1 97.38 253 GLN B C 1
ATOM 5369 O O . GLN B 1 253 ? 20.688 -31.531 -4.102 1 97.38 253 GLN B O 1
ATOM 5374 N N . ASN B 1 254 ? 18.906 -30.156 -4.25 1 96.94 254 ASN B N 1
ATOM 5375 C CA . ASN B 1 254 ? 19.531 -29.031 -3.572 1 96.94 254 ASN B CA 1
ATOM 5376 C C . ASN B 1 254 ? 18.625 -28.453 -2.494 1 96.94 254 ASN B C 1
ATOM 5378 O O . ASN B 1 254 ? 17.5 -28.922 -2.307 1 96.94 254 ASN B O 1
ATOM 5382 N N . GLY B 1 255 ? 19.219 -27.531 -1.664 1 97.62 255 GLY B N 1
ATOM 5383 C CA . GLY B 1 255 ? 18.391 -26.75 -0.765 1 97.62 255 GLY B CA 1
ATOM 5384 C C . GLY B 1 255 ? 18.656 -27.031 0.7 1 97.62 255 GLY B C 1
ATOM 5385 O O . GLY B 1 255 ? 19.281 -28.047 1.034 1 97.62 255 GLY B O 1
ATOM 5386 N N . ASP B 1 256 ? 18.141 -26.141 1.534 1 97.5 256 ASP B N 1
ATOM 5387 C CA . ASP B 1 256 ? 18.234 -26.281 2.984 1 97.5 256 ASP B CA 1
ATOM 5388 C C . ASP B 1 256 ? 17.438 -27.484 3.469 1 97.5 256 ASP B C 1
ATOM 5390 O O . ASP B 1 256 ? 17.875 -28.219 4.367 1 97.5 256 ASP B O 1
ATOM 5394 N N . LEU B 1 257 ? 16.266 -27.672 2.938 1 98.19 257 LEU B N 1
ATOM 5395 C CA . LEU B 1 257 ? 15.406 -28.828 3.188 1 98.19 257 LEU B CA 1
ATOM 5396 C C . LEU B 1 257 ? 15.406 -29.781 1.992 1 98.19 257 LEU B C 1
ATOM 5398 O O . LEU B 1 257 ? 14.727 -29.516 0.995 1 98.19 257 LEU B O 1
ATOM 5402 N N . GLN B 1 258 ? 16.062 -30.844 2.135 1 98.06 258 GLN B N 1
ATOM 5403 C CA . GLN B 1 258 ? 16.203 -31.781 1.022 1 98.06 258 GLN B CA 1
ATOM 5404 C C . GLN B 1 258 ? 15.406 -33.062 1.274 1 98.06 258 GLN B C 1
ATOM 5406 O O . GLN B 1 258 ? 15.406 -33.594 2.387 1 98.06 258 GLN B O 1
ATOM 5411 N N . GLY B 1 259 ? 14.688 -33.5 0.265 1 98 259 GLY B N 1
ATOM 5412 C CA . GLY B 1 259 ? 13.984 -34.781 0.298 1 98 259 GLY B CA 1
ATOM 5413 C C . GLY B 1 259 ? 14.547 -35.781 -0.68 1 98 259 GLY B C 1
ATOM 5414 O O . GLY B 1 259 ? 15.172 -35.406 -1.677 1 98 259 GLY B O 1
ATOM 5415 N N . GLN B 1 260 ? 14.344 -37 -0.245 1 97.75 260 GLN B N 1
ATOM 5416 C CA . GLN B 1 260 ? 14.703 -38.125 -1.127 1 97.75 260 GLN B CA 1
ATOM 5417 C C . GLN B 1 260 ? 13.477 -38.938 -1.504 1 97.75 260 GLN B C 1
ATOM 5419 O O . GLN B 1 260 ? 12.812 -39.5 -0.633 1 97.75 260 GLN B O 1
ATOM 5424 N N . LEU B 1 261 ? 13.242 -38.906 -2.783 1 95.75 261 LEU B N 1
ATOM 5425 C CA . LEU B 1 261 ? 12.141 -39.719 -3.273 1 95.75 261 LEU B CA 1
ATOM 5426 C C . LEU B 1 261 ? 12.578 -41.188 -3.436 1 95.75 261 LEU B C 1
ATOM 5428 O O . LEU B 1 261 ? 13.391 -41.5 -4.309 1 95.75 261 LEU B O 1
ATOM 5432 N N . ILE B 1 262 ? 11.992 -42.125 -2.643 1 94.81 262 ILE B N 1
ATOM 5433 C CA . ILE B 1 262 ? 12.367 -43.531 -2.654 1 94.81 262 ILE B CA 1
ATOM 5434 C C . ILE B 1 262 ? 11.586 -44.281 -3.75 1 94.81 262 ILE B C 1
ATOM 5436 O O . ILE B 1 262 ? 12.109 -45.188 -4.375 1 94.81 262 ILE B O 1
ATOM 5440 N N . ASP B 1 263 ? 10.398 -44 -3.895 1 92 263 ASP B N 1
ATOM 5441 C CA . ASP B 1 263 ? 9.508 -44.406 -4.977 1 92 263 ASP B CA 1
ATOM 5442 C C . ASP B 1 263 ? 8.5 -43.312 -5.305 1 92 263 ASP B C 1
ATOM 5444 O O . ASP B 1 263 ? 8.625 -42.188 -4.824 1 92 263 ASP B O 1
ATOM 5448 N N . LEU B 1 264 ? 7.586 -43.594 -6.121 1 90.25 264 LEU B N 1
ATOM 5449 C CA . LEU B 1 264 ? 6.684 -42.562 -6.645 1 90.25 264 LEU B CA 1
ATOM 5450 C C . LEU B 1 264 ? 5.852 -41.969 -5.523 1 90.25 264 LEU B C 1
ATOM 5452 O O . LEU B 1 264 ? 5.332 -40.844 -5.668 1 90.25 264 LEU B O 1
ATOM 5456 N N . GLU B 1 265 ? 5.758 -42.625 -4.344 1 93.81 265 GLU B N 1
ATOM 5457 C CA . GLU B 1 265 ? 4.797 -42.188 -3.344 1 93.81 265 GLU B CA 1
ATOM 5458 C C . GLU B 1 265 ? 5.461 -42 -1.984 1 93.81 265 GLU B C 1
ATOM 5460 O O . GLU B 1 265 ? 4.801 -41.625 -1.01 1 93.81 265 GLU B O 1
ATOM 5465 N N . THR B 1 266 ? 6.777 -42.25 -1.935 1 96.75 266 THR B N 1
ATOM 5466 C CA . THR B 1 266 ? 7.438 -42.188 -0.634 1 96.75 266 THR B CA 1
ATOM 5467 C C . THR B 1 266 ? 8.586 -41.188 -0.655 1 96.75 266 THR B C 1
ATOM 5469 O O . THR B 1 266 ? 9.516 -41.312 -1.453 1 96.75 266 THR B O 1
ATOM 5472 N N . LEU B 1 267 ? 8.492 -40.188 0.25 1 97.81 267 LEU B N 1
ATOM 5473 C CA . LEU B 1 267 ? 9.508 -39.156 0.401 1 97.81 267 LEU B CA 1
ATOM 5474 C C . LEU B 1 267 ? 10.156 -39.25 1.776 1 97.81 267 LEU B C 1
ATOM 5476 O O . LEU B 1 267 ? 9.469 -39.375 2.789 1 97.81 267 LEU B O 1
ATOM 5480 N N . VAL B 1 268 ? 11.453 -39.219 1.804 1 98.25 268 VAL B N 1
ATOM 5481 C CA . VAL B 1 268 ? 12.18 -39.188 3.068 1 98.25 268 VAL B CA 1
ATOM 5482 C C . VAL B 1 268 ? 12.812 -37.812 3.277 1 98.25 268 VAL B C 1
ATOM 5484 O O . VAL B 1 268 ? 13.516 -37.281 2.402 1 98.25 268 VAL B O 1
ATOM 5487 N N . VAL B 1 269 ? 12.508 -37.188 4.375 1 98.12 269 VAL B N 1
ATOM 5488 C CA . VAL B 1 269 ? 13.047 -35.875 4.738 1 98.12 269 VAL B CA 1
ATOM 5489 C C . VAL B 1 269 ? 13.586 -35.906 6.168 1 98.12 269 VAL B C 1
ATOM 5491 O O . VAL B 1 269 ? 12.844 -36.188 7.109 1 98.12 269 VAL B O 1
ATOM 5494 N N . GLU B 1 270 ? 14.867 -35.594 6.336 1 96.44 270 GLU B N 1
ATOM 5495 C CA . GLU B 1 270 ? 15.508 -35.594 7.648 1 96.44 270 GLU B CA 1
ATOM 5496 C C . GLU B 1 270 ? 15.219 -36.875 8.414 1 96.44 270 GLU B C 1
ATOM 5498 O O . GLU B 1 270 ? 14.828 -36.844 9.578 1 96.44 270 GLU B O 1
ATOM 5503 N N . GLY B 1 271 ? 15.297 -37.906 7.738 1 95 271 GLY B N 1
ATOM 5504 C CA . GLY B 1 271 ? 15.172 -39.219 8.336 1 95 271 GLY B CA 1
ATOM 5505 C C . GLY B 1 271 ? 13.727 -39.656 8.547 1 95 271 GLY B C 1
ATOM 5506 O O . GLY B 1 271 ? 13.461 -40.75 8.992 1 95 271 GLY B O 1
ATOM 5507 N N . GLN B 1 272 ? 12.766 -38.844 8.227 1 96.81 272 GLN B N 1
ATOM 5508 C CA . GLN B 1 272 ? 11.352 -39.156 8.383 1 96.81 272 GLN B CA 1
ATOM 5509 C C . GLN B 1 272 ? 10.719 -39.531 7.043 1 96.81 272 GLN B C 1
ATOM 5511 O O . GLN B 1 272 ? 10.992 -38.906 6.023 1 96.81 272 GLN B O 1
ATOM 5516 N N . ARG B 1 273 ? 9.859 -40.562 7.078 1 97 273 ARG B N 1
ATOM 5517 C CA . ARG B 1 273 ? 9.188 -41.031 5.867 1 97 273 ARG B CA 1
ATOM 5518 C C . ARG B 1 273 ? 7.797 -40.438 5.738 1 97 273 ARG B C 1
ATOM 5520 O O . ARG B 1 273 ? 7.039 -40.406 6.711 1 97 273 ARG B O 1
ATOM 5527 N N . PHE B 1 274 ? 7.527 -39.938 4.566 1 97.75 274 PHE B N 1
ATOM 5528 C CA . PHE B 1 274 ? 6.219 -39.375 4.258 1 97.75 274 PHE B CA 1
ATOM 5529 C C . PHE B 1 274 ? 5.598 -40.062 3.055 1 97.75 274 PHE B C 1
ATOM 5531 O O . PHE B 1 274 ? 6.262 -40.281 2.035 1 97.75 274 PHE B O 1
ATOM 5538 N N . ARG B 1 275 ? 4.359 -40.469 3.18 1 97.25 275 ARG B N 1
ATOM 5539 C CA . ARG B 1 275 ? 3.598 -40.906 2.006 1 97.25 275 ARG B CA 1
ATOM 5540 C C . ARG B 1 275 ? 3.047 -39.688 1.251 1 97.25 275 ARG B C 1
ATOM 5542 O O . ARG B 1 275 ? 2.248 -38.938 1.793 1 97.25 275 ARG B O 1
ATOM 5549 N N . LEU B 1 276 ? 3.463 -39.562 0.022 1 95.75 276 LEU B N 1
ATOM 5550 C CA . LEU B 1 276 ? 2.998 -38.438 -0.782 1 95.75 276 LEU B CA 1
ATOM 5551 C C . LEU B 1 276 ? 1.527 -38.594 -1.15 1 95.75 276 LEU B C 1
ATOM 5553 O O . LEU B 1 276 ? 1.12 -39.656 -1.639 1 95.75 276 LEU B O 1
ATOM 5557 N N . PRO B 1 277 ? 0.765 -37.562 -0.919 1 93.75 277 PRO B N 1
ATOM 5558 C CA . PRO B 1 277 ? -0.632 -37.656 -1.35 1 93.75 277 PRO B CA 1
ATOM 5559 C C . PRO B 1 277 ? -0.779 -37.719 -2.869 1 93.75 277 PRO B C 1
ATOM 5561 O O . PRO B 1 277 ? -1.808 -38.156 -3.379 1 93.75 277 PRO B O 1
ATOM 5564 N N . LEU B 1 278 ? 0.123 -37.156 -3.578 1 91.94 278 LEU B N 1
ATOM 5565 C CA . LEU B 1 278 ? 0.207 -37.188 -5.035 1 91.94 278 LEU B CA 1
ATOM 5566 C C . LEU B 1 278 ? 1.567 -37.688 -5.492 1 91.94 278 LEU B C 1
ATOM 5568 O O . LEU B 1 278 ? 2.605 -37.219 -5.035 1 91.94 278 LEU B O 1
ATOM 5572 N N . PRO B 1 279 ? 1.521 -38.594 -6.391 1 91.62 279 PRO B N 1
ATOM 5573 C CA . PRO B 1 279 ? 2.783 -39.25 -6.766 1 91.62 279 PRO B CA 1
ATOM 5574 C C . PRO B 1 279 ? 3.645 -38.375 -7.672 1 91.62 279 PRO B C 1
ATOM 5576 O O . PRO B 1 279 ? 3.117 -37.5 -8.391 1 91.62 279 PRO B O 1
ATOM 5579 N N . GLY B 1 280 ? 4.984 -38.656 -7.652 1 91.56 280 GLY B N 1
ATOM 5580 C CA . GLY B 1 280 ? 5.898 -38.094 -8.625 1 91.56 280 GLY B CA 1
ATOM 5581 C C . GLY B 1 280 ? 6.84 -37.062 -8.031 1 91.56 280 GLY B C 1
ATOM 5582 O O . GLY B 1 280 ? 6.543 -36.469 -6.988 1 91.56 280 GLY B O 1
ATOM 5583 N N . ALA B 1 281 ? 7.902 -36.812 -8.711 1 93.56 281 ALA B N 1
ATOM 5584 C CA . ALA B 1 281 ? 8.969 -35.938 -8.242 1 93.56 281 ALA B CA 1
ATOM 5585 C C . ALA B 1 281 ? 8.469 -34.5 -8.109 1 93.56 281 ALA B C 1
ATOM 5587 O O . ALA B 1 281 ? 8.812 -33.812 -7.148 1 93.56 281 ALA B O 1
ATOM 5588 N N . HIS B 1 282 ? 7.668 -34.062 -9.094 1 93 282 HIS B N 1
ATOM 5589 C CA . HIS B 1 282 ? 7.172 -32.688 -9.055 1 93 282 HIS B CA 1
ATOM 5590 C C . HIS B 1 282 ? 6.254 -32.5 -7.855 1 93 282 HIS B C 1
ATOM 5592 O O . HIS B 1 282 ? 6.273 -31.422 -7.234 1 93 282 HIS B O 1
ATOM 5598 N N . ASN B 1 283 ? 5.492 -33.438 -7.496 1 94.81 283 ASN B N 1
ATOM 5599 C CA . ASN B 1 283 ? 4.613 -33.312 -6.336 1 94.81 283 ASN B CA 1
ATOM 5600 C C . ASN B 1 283 ? 5.395 -33.438 -5.031 1 94.81 283 ASN B C 1
ATOM 5602 O O . ASN B 1 283 ? 5.02 -32.844 -4.016 1 94.81 283 ASN B O 1
ATOM 5606 N N . ALA B 1 284 ? 6.477 -34.25 -5.082 1 96.94 284 ALA B N 1
ATOM 5607 C CA . ALA B 1 284 ? 7.375 -34.281 -3.934 1 96.94 284 ALA B CA 1
ATOM 5608 C C . ALA B 1 284 ? 7.934 -32.875 -3.627 1 96.94 284 ALA B C 1
ATOM 5610 O O . ALA B 1 284 ? 8.039 -32.5 -2.461 1 96.94 284 ALA B O 1
ATOM 5611 N N . LEU B 1 285 ? 8.242 -32.188 -4.676 1 97.62 285 LEU B N 1
ATOM 5612 C CA . LEU B 1 285 ? 8.734 -30.828 -4.516 1 97.62 285 LEU B CA 1
ATOM 5613 C C . LEU B 1 285 ? 7.668 -29.922 -3.904 1 97.62 285 LEU B C 1
ATOM 5615 O O . LEU B 1 285 ? 7.949 -29.156 -2.977 1 97.62 285 LEU B O 1
ATOM 5619 N N . ASN B 1 286 ? 6.453 -29.984 -4.395 1 97.38 286 ASN B N 1
ATOM 5620 C CA . ASN B 1 286 ? 5.355 -29.219 -3.812 1 97.38 286 ASN B CA 1
ATOM 5621 C C . ASN B 1 286 ? 5.172 -29.531 -2.33 1 97.38 286 ASN B C 1
ATOM 5623 O O . ASN B 1 286 ? 4.918 -28.641 -1.527 1 97.38 286 ASN B O 1
ATOM 5627 N N . PHE B 1 287 ? 5.309 -30.828 -2.041 1 98 287 PHE B N 1
ATOM 5628 C CA . PHE B 1 287 ? 5.164 -31.297 -0.666 1 98 287 PHE B CA 1
ATOM 5629 C C . PHE B 1 287 ? 6.25 -30.703 0.223 1 98 287 PHE B C 1
ATOM 5631 O O . PHE B 1 287 ? 5.977 -30.266 1.342 1 98 287 PHE B O 1
ATOM 5638 N N . LEU B 1 288 ? 7.461 -30.672 -0.263 1 98.5 288 LEU B N 1
ATOM 5639 C CA . LEU B 1 288 ? 8.594 -30.125 0.482 1 98.5 288 LEU B CA 1
ATOM 5640 C C . LEU B 1 288 ? 8.367 -28.656 0.812 1 98.5 288 LEU B C 1
ATOM 5642 O O . LEU B 1 288 ? 8.734 -28.188 1.896 1 98.5 288 LEU B O 1
ATOM 5646 N N . ALA B 1 289 ? 7.82 -27.875 -0.116 1 98.56 289 ALA B N 1
ATOM 5647 C CA . ALA B 1 289 ? 7.477 -26.469 0.159 1 98.56 289 ALA B CA 1
ATOM 5648 C C . ALA B 1 289 ? 6.547 -26.359 1.362 1 98.56 289 ALA B C 1
ATOM 5650 O O . ALA B 1 289 ? 6.758 -25.531 2.242 1 98.56 289 ALA B O 1
ATOM 5651 N N . GLY B 1 290 ? 5.543 -27.25 1.393 1 98.38 290 GLY B N 1
ATOM 5652 C CA . GLY B 1 290 ? 4.613 -27.266 2.51 1 98.38 290 GLY B CA 1
ATOM 5653 C C . GLY B 1 290 ? 5.277 -27.609 3.83 1 98.38 290 GLY B C 1
ATOM 5654 O O . GLY B 1 290 ? 4.984 -26.984 4.855 1 98.38 290 GLY B O 1
ATOM 5655 N N . LEU B 1 291 ? 6.18 -28.594 3.793 1 98.19 291 LEU B N 1
ATOM 5656 C CA . LEU B 1 291 ? 6.895 -28.984 5.004 1 98.19 291 LEU B CA 1
ATOM 5657 C C . LEU B 1 291 ? 7.715 -27.828 5.551 1 98.19 291 LEU B C 1
ATOM 5659 O O . LEU B 1 291 ? 7.762 -27.609 6.766 1 98.19 291 LEU B O 1
ATOM 5663 N N . ALA B 1 292 ? 8.344 -27.094 4.641 1 98.19 292 ALA B N 1
ATOM 5664 C CA . ALA B 1 292 ? 9.141 -25.953 5.051 1 98.19 292 ALA B CA 1
ATOM 5665 C C . ALA B 1 292 ? 8.273 -24.906 5.754 1 98.19 292 ALA B C 1
ATOM 5667 O O . ALA B 1 292 ? 8.664 -24.359 6.793 1 98.19 292 ALA B O 1
ATOM 5668 N N . ILE B 1 293 ? 7.129 -24.625 5.238 1 98.25 293 ILE B N 1
ATOM 5669 C CA . ILE B 1 293 ? 6.207 -23.656 5.805 1 98.25 293 ILE B CA 1
ATOM 5670 C C . ILE B 1 293 ? 5.703 -24.141 7.16 1 98.25 293 ILE B C 1
ATOM 5672 O O . ILE B 1 293 ? 5.652 -23.375 8.125 1 98.25 293 ILE B O 1
ATOM 5676 N N . ALA B 1 294 ? 5.328 -25.438 7.211 1 97.5 294 ALA B N 1
ATOM 5677 C CA . ALA B 1 294 ? 4.852 -26.016 8.461 1 97.5 294 ALA B CA 1
ATOM 5678 C C . ALA B 1 294 ? 5.906 -25.906 9.562 1 97.5 294 ALA B C 1
ATOM 5680 O O . ALA B 1 294 ? 5.582 -25.578 10.703 1 97.5 294 ALA B O 1
ATOM 5681 N N . GLN B 1 295 ? 7.105 -26.172 9.188 1 96.12 295 GLN B N 1
ATOM 5682 C CA . GLN B 1 295 ? 8.203 -26.031 10.141 1 96.12 295 GLN B CA 1
ATOM 5683 C C . GLN B 1 295 ? 8.336 -24.594 10.633 1 96.12 295 GLN B C 1
ATOM 5685 O O . GLN B 1 295 ? 8.492 -24.359 11.828 1 96.12 295 GLN B O 1
ATOM 5690 N N . GLU B 1 296 ? 8.289 -23.641 9.703 1 96.69 296 GLU B N 1
ATOM 5691 C CA . GLU B 1 296 ? 8.391 -22.219 10.039 1 96.69 296 GLU B CA 1
ATOM 5692 C C . GLU B 1 296 ? 7.281 -21.797 11 1 96.69 296 GLU B C 1
ATOM 5694 O O . GLU B 1 296 ? 7.5 -20.969 11.883 1 96.69 296 GLU B O 1
ATOM 5699 N N . LEU B 1 297 ? 6.133 -22.375 10.844 1 97.31 297 LEU B N 1
ATOM 5700 C CA . LEU B 1 297 ? 4.973 -21.984 11.633 1 97.31 297 LEU B CA 1
ATOM 5701 C C . LEU B 1 297 ? 4.836 -22.859 12.875 1 97.31 297 LEU B C 1
ATOM 5703 O O . LEU B 1 297 ? 3.822 -22.797 13.57 1 97.31 297 LEU B O 1
ATOM 5707 N N . GLY B 1 298 ? 5.738 -23.797 13.094 1 96.88 298 GLY B N 1
ATOM 5708 C CA . GLY B 1 298 ? 5.836 -24.531 14.344 1 96.88 298 GLY B CA 1
ATOM 5709 C C . GLY B 1 298 ? 4.965 -25.781 14.367 1 96.88 298 GLY B C 1
ATOM 5710 O O . GLY B 1 298 ? 4.566 -26.234 15.438 1 96.88 298 GLY B O 1
ATOM 5711 N N . LEU B 1 299 ? 4.645 -26.297 13.273 1 96.75 299 LEU B N 1
ATOM 5712 C CA . LEU B 1 299 ? 3.816 -27.5 13.219 1 96.75 299 LEU B CA 1
ATOM 5713 C C . LEU B 1 299 ? 4.676 -28.766 13.203 1 96.75 299 LEU B C 1
ATOM 5715 O O . LEU B 1 299 ? 5.738 -28.781 12.57 1 96.75 299 LEU B O 1
ATOM 5719 N N . ASP B 1 300 ? 4.137 -29.828 13.797 1 95.31 300 ASP B N 1
ATOM 5720 C CA . ASP B 1 300 ? 4.824 -31.109 13.844 1 95.31 300 ASP B CA 1
ATOM 5721 C C . ASP B 1 300 ? 4.598 -31.906 12.562 1 95.31 300 ASP B C 1
ATOM 5723 O O . ASP B 1 300 ? 3.455 -32.125 12.156 1 95.31 300 ASP B O 1
ATOM 5727 N N . TRP B 1 301 ? 5.688 -32.406 12.062 1 95.75 301 TRP B N 1
ATOM 5728 C CA . TRP B 1 301 ? 5.637 -33.125 10.781 1 95.75 301 TRP B CA 1
ATOM 5729 C C . TRP B 1 301 ? 4.93 -34.469 10.922 1 95.75 301 TRP B C 1
ATOM 5731 O O . TRP B 1 301 ? 4.512 -35.062 9.93 1 95.75 301 TRP B O 1
ATOM 5741 N N . GLU B 1 302 ? 4.832 -34.938 12.117 1 94.81 302 GLU B N 1
ATOM 5742 C CA . GLU B 1 302 ? 4.199 -36.219 12.352 1 94.81 302 GLU B CA 1
ATOM 5743 C C . GLU B 1 302 ? 2.781 -36.25 11.781 1 94.81 302 GLU B C 1
ATOM 5745 O O . GLU B 1 302 ? 2.32 -37.312 11.312 1 94.81 302 GLU B O 1
ATOM 5750 N N . ALA B 1 303 ? 2.188 -35.156 11.766 1 94.31 303 ALA B N 1
ATOM 5751 C CA . ALA B 1 303 ? 0.801 -35.062 11.32 1 94.31 303 ALA B CA 1
ATOM 5752 C C . ALA B 1 303 ? 0.702 -35.219 9.805 1 94.31 303 ALA B C 1
ATOM 5754 O O . ALA B 1 303 ? -0.385 -35.438 9.266 1 94.31 303 ALA B O 1
ATOM 5755 N N . PHE B 1 304 ? 1.852 -35.188 9.141 1 95.81 304 PHE B N 1
ATOM 5756 C CA . PHE B 1 304 ? 1.827 -35.125 7.684 1 95.81 304 PHE B CA 1
ATOM 5757 C C . PHE B 1 304 ? 2.285 -36.469 7.078 1 95.81 304 PHE B C 1
ATOM 5759 O O . PHE B 1 304 ? 2.43 -36.562 5.859 1 95.81 304 PHE B O 1
ATOM 5766 N N . ARG B 1 305 ? 2.543 -37.469 7.852 1 94.94 305 ARG B N 1
ATOM 5767 C CA . ARG B 1 305 ? 3.086 -38.75 7.383 1 94.94 305 ARG B CA 1
ATOM 5768 C C . ARG B 1 305 ? 2.129 -39.406 6.406 1 94.94 305 ARG B C 1
ATOM 5770 O O . ARG B 1 305 ? 2.561 -40.125 5.512 1 94.94 305 ARG B O 1
ATOM 5777 N N . ASP B 1 306 ? 0.832 -39.156 6.652 1 92.88 306 ASP B N 1
ATOM 5778 C CA . ASP B 1 306 ? -0.196 -39.719 5.785 1 92.88 306 ASP B CA 1
ATOM 5779 C C . ASP B 1 306 ? -1.239 -38.656 5.41 1 92.88 306 ASP B C 1
ATOM 5781 O O . ASP B 1 306 ? -2.439 -38.875 5.602 1 92.88 306 ASP B O 1
ATOM 5785 N N . LEU B 1 307 ? -0.732 -37.594 4.844 1 93.5 307 LEU B N 1
ATOM 5786 C CA . LEU B 1 307 ? -1.59 -36.5 4.465 1 93.5 307 LEU B CA 1
ATOM 5787 C C . LEU B 1 307 ? -2.408 -36.812 3.225 1 93.5 307 LEU B C 1
ATOM 5789 O O . LEU B 1 307 ? -1.897 -37.438 2.291 1 93.5 307 LEU B O 1
ATOM 5793 N N . SER B 1 308 ? -3.643 -36.469 3.236 1 91.19 308 SER B N 1
ATOM 5794 C CA . SER B 1 308 ? -4.5 -36.625 2.064 1 91.19 308 SER B CA 1
ATOM 5795 C C . SER B 1 308 ? -4.984 -35.25 1.562 1 91.19 308 SER B C 1
ATOM 5797 O O . SER B 1 308 ? -5.301 -34.375 2.359 1 91.19 308 SER B O 1
ATOM 5799 N N . VAL B 1 309 ? -4.934 -35.125 0.225 1 91.19 309 VAL B N 1
ATOM 5800 C CA . VAL B 1 309 ? -5.395 -33.875 -0.361 1 91.19 309 VAL B CA 1
ATOM 5801 C C . VAL B 1 309 ? -6.348 -34.156 -1.52 1 91.19 309 VAL B C 1
ATOM 5803 O O . VAL B 1 309 ? -6.188 -35.156 -2.227 1 91.19 309 VAL B O 1
ATOM 5806 N N . THR B 1 310 ? -7.328 -33.312 -1.585 1 83.62 310 THR B N 1
ATOM 5807 C CA . THR B 1 310 ? -8.227 -33.344 -2.736 1 83.62 310 THR B CA 1
ATOM 5808 C C . THR B 1 310 ? -7.969 -32.156 -3.66 1 83.62 310 THR B C 1
ATOM 5810 O O . THR B 1 310 ? -8.031 -31.016 -3.23 1 83.62 310 THR B O 1
ATOM 5813 N N . LEU B 1 311 ? -7.645 -32.531 -4.906 1 85.31 311 LEU B N 1
ATOM 5814 C CA . LEU B 1 311 ? -7.379 -31.469 -5.883 1 85.31 311 LEU B CA 1
ATOM 5815 C C . LEU B 1 311 ? -8.602 -31.219 -6.758 1 85.31 311 LEU B C 1
ATOM 5817 O O . LEU B 1 311 ? -9.445 -32.094 -6.918 1 85.31 311 LEU B O 1
ATOM 5821 N N . PRO B 1 312 ? -8.625 -30.016 -7.309 1 79.25 312 PRO B N 1
ATOM 5822 C CA . PRO B 1 312 ? -9.672 -29.781 -8.305 1 79.25 312 PRO B CA 1
ATOM 5823 C C . PRO B 1 312 ? -9.539 -30.672 -9.531 1 79.25 312 PRO B C 1
ATOM 5825 O O . PRO B 1 312 ? -8.461 -31.234 -9.773 1 79.25 312 PRO B O 1
ATOM 5828 N N . GLN B 1 313 ? -10.594 -30.766 -10.242 1 79.19 313 GLN B N 1
ATOM 5829 C CA . GLN B 1 313 ? -10.633 -31.625 -11.414 1 79.19 313 GLN B CA 1
ATOM 5830 C C . GLN B 1 313 ? -9.57 -31.234 -12.43 1 79.19 313 GLN B C 1
ATOM 5832 O O . GLN B 1 313 ? -9.328 -30.047 -12.656 1 79.19 313 GLN B O 1
ATOM 5837 N N . GLY B 1 314 ? -9.016 -32.25 -12.984 1 82.12 314 GLY B N 1
ATOM 5838 C CA . GLY B 1 314 ? -8.062 -32.031 -14.062 1 82.12 314 GLY B CA 1
ATOM 5839 C C . GLY B 1 314 ? -6.648 -31.812 -13.57 1 82.12 314 GLY B C 1
ATOM 5840 O O . GLY B 1 314 ? -5.75 -31.547 -14.375 1 82.12 314 GLY B O 1
ATOM 5841 N N . ARG B 1 315 ? -6.516 -31.938 -12.25 1 81.25 315 ARG B N 1
ATOM 5842 C CA . ARG B 1 315 ? -5.191 -31.719 -11.68 1 81.25 315 ARG B CA 1
ATOM 5843 C C . ARG B 1 315 ? -4.719 -32.938 -10.898 1 81.25 315 ARG B C 1
ATOM 5845 O O . ARG B 1 315 ? -5.184 -33.188 -9.789 1 81.25 315 ARG B O 1
ATOM 5852 N N . ALA B 1 316 ? -3.754 -33.594 -11.5 1 83.62 316 ALA B N 1
ATOM 5853 C CA . ALA B 1 316 ? -3.113 -34.781 -10.898 1 83.62 316 ALA B CA 1
ATOM 5854 C C . ALA B 1 316 ? -4.152 -35.781 -10.422 1 83.62 316 ALA B C 1
ATOM 5856 O O . ALA B 1 316 ? -4.02 -36.344 -9.336 1 83.62 316 ALA B O 1
ATOM 5857 N N . ARG B 1 317 ? -5.18 -35.938 -11.164 1 88.38 317 ARG B N 1
ATOM 5858 C CA . ARG B 1 317 ? -6.23 -36.906 -10.797 1 88.38 317 ARG B CA 1
ATOM 5859 C C . ARG B 1 317 ? -5.973 -38.25 -11.422 1 88.38 317 ARG B C 1
ATOM 5861 O O . ARG B 1 317 ? -5.684 -38.344 -12.617 1 88.38 317 ARG B O 1
ATOM 5868 N N . ARG B 1 318 ? -6.016 -39.25 -10.594 1 90.12 318 ARG B N 1
ATOM 5869 C CA . ARG B 1 318 ? -5.867 -40.625 -11.031 1 90.12 318 ARG B CA 1
ATOM 5870 C C . ARG B 1 318 ? -7.211 -41.344 -11.047 1 90.12 318 ARG B C 1
ATOM 5872 O O . ARG B 1 318 ? -7.93 -41.344 -10.039 1 90.12 318 ARG B O 1
ATOM 5879 N N . ILE B 1 319 ? -7.59 -41.812 -12.211 1 92.06 319 ILE B N 1
ATOM 5880 C CA . ILE B 1 319 ? -8.836 -42.562 -12.367 1 92.06 319 ILE B CA 1
ATOM 5881 C C . ILE B 1 319 ? -8.539 -44.031 -12.656 1 92.06 319 ILE B C 1
ATOM 5883 O O . ILE B 1 319 ? -7.797 -44.344 -13.594 1 92.06 319 ILE B O 1
ATOM 5887 N N . GLU B 1 320 ? -9.07 -44.875 -11.852 1 93.06 320 GLU B N 1
ATOM 5888 C CA . GLU B 1 320 ? -8.914 -46.281 -12.07 1 93.06 320 GLU B CA 1
ATOM 5889 C C . GLU B 1 320 ? -10.18 -46.906 -12.672 1 93.06 320 GLU B C 1
ATOM 5891 O O . GLU B 1 320 ? -11.273 -46.75 -12.125 1 93.06 320 GLU B O 1
ATOM 5896 N N . LEU B 1 321 ? -9.984 -47.469 -13.828 1 92.19 321 LEU B N 1
ATOM 5897 C CA . LEU B 1 321 ? -11.078 -48.156 -14.5 1 92.19 321 LEU B CA 1
ATOM 5898 C C . LEU B 1 321 ? -10.867 -49.656 -14.469 1 92.19 321 LEU B C 1
ATOM 5900 O O . LEU B 1 321 ? -9.727 -50.125 -14.5 1 92.19 321 LEU B O 1
ATOM 5904 N N . SER B 1 322 ? -11.992 -50.406 -14.375 1 88.38 322 SER B N 1
ATOM 5905 C CA . SER B 1 322 ? -11.945 -51.844 -14.359 1 88.38 322 SER B CA 1
ATOM 5906 C C . SER B 1 322 ? -12.078 -52.438 -15.766 1 88.38 322 SER B C 1
ATOM 5908 O O . SER B 1 322 ? -12.914 -51.969 -16.547 1 88.38 322 SER B O 1
ATOM 5910 N N . PRO B 1 323 ? -11.312 -53.562 -16.156 1 84.12 323 PRO B N 1
ATOM 5911 C CA . PRO B 1 323 ? -10.273 -54.188 -15.344 1 84.12 323 PRO B CA 1
ATOM 5912 C C . PRO B 1 323 ? -8.898 -53.594 -15.562 1 84.12 323 PRO B C 1
ATOM 5914 O O . PRO B 1 323 ? -8.383 -53.594 -16.688 1 84.12 323 PRO B O 1
ATOM 5917 N N . ASP B 1 324 ? -8.141 -53 -14.812 1 93.31 324 ASP B N 1
ATOM 5918 C CA . ASP B 1 324 ? -6.742 -52.594 -14.664 1 93.31 324 ASP B CA 1
ATOM 5919 C C . ASP B 1 324 ? -6.363 -51.5 -15.68 1 93.31 324 ASP B C 1
ATOM 5921 O O . ASP B 1 324 ? -5.391 -51.688 -16.422 1 93.31 324 ASP B O 1
ATOM 5925 N N . ILE B 1 325 ? -7.074 -50.469 -15.922 1 95.88 325 ILE B N 1
ATOM 5926 C CA . ILE B 1 325 ? -6.789 -49.281 -16.703 1 95.88 325 ILE B CA 1
ATOM 5927 C C . ILE B 1 325 ? -6.656 -48.094 -15.781 1 95.88 325 ILE B C 1
ATOM 5929 O O . ILE B 1 325 ? -7.488 -47.875 -14.891 1 95.88 325 ILE B O 1
ATOM 5933 N N . VAL B 1 326 ? -5.566 -47.375 -15.922 1 96.06 326 VAL B N 1
ATOM 5934 C CA . VAL B 1 326 ? -5.344 -46.156 -15.102 1 96.06 326 VAL B CA 1
ATOM 5935 C C . VAL B 1 326 ? -5.262 -44.938 -15.992 1 96.06 326 VAL B C 1
ATOM 5937 O O . VAL B 1 326 ? -4.531 -44.938 -16.984 1 96.06 326 VAL B O 1
ATOM 5940 N N . LEU B 1 327 ? -6.086 -43.938 -15.719 1 96.31 327 LEU B N 1
ATOM 5941 C CA . LEU B 1 327 ? -6.074 -42.656 -16.422 1 96.31 327 LEU B CA 1
ATOM 5942 C C . LEU B 1 327 ? -5.477 -41.562 -15.539 1 96.31 327 LEU B C 1
ATOM 5944 O O . LEU B 1 327 ? -5.895 -41.375 -14.398 1 96.31 327 LEU B O 1
ATOM 5948 N N . LEU B 1 328 ? -4.438 -40.938 -16 1 95.56 328 LEU B N 1
ATOM 5949 C CA . LEU B 1 328 ? -3.906 -39.719 -15.383 1 95.56 328 LEU B CA 1
ATOM 5950 C C . LEU B 1 328 ? -4.535 -38.469 -15.984 1 95.56 328 LEU B C 1
ATOM 5952 O O . LEU B 1 328 ? -4.234 -38.125 -17.125 1 95.56 328 LEU B O 1
ATOM 5956 N N . ASP B 1 329 ? -5.414 -37.812 -15.211 1 95.12 329 ASP B N 1
ATOM 5957 C CA . ASP B 1 329 ? -6.16 -36.656 -15.648 1 95.12 329 ASP B CA 1
ATOM 5958 C C . ASP B 1 329 ? -5.406 -35.375 -15.328 1 95.12 329 ASP B C 1
ATOM 5960 O O . ASP B 1 329 ? -5.5 -34.844 -14.211 1 95.12 329 ASP B O 1
ATOM 5964 N N . GLU B 1 330 ? -4.762 -34.781 -16.297 1 94.25 330 GLU B N 1
ATOM 5965 C CA . GLU B 1 330 ? -4.035 -33.5 -16.219 1 94.25 330 GLU B CA 1
ATOM 5966 C C . GLU B 1 330 ? -4.562 -32.5 -17.234 1 94.25 330 GLU B C 1
ATOM 5968 O O . GLU B 1 330 ? -3.787 -31.875 -17.953 1 94.25 330 GLU B O 1
ATOM 5973 N N . THR B 1 331 ? -5.883 -32.375 -17.266 1 93.31 331 THR B N 1
ATOM 5974 C CA . THR B 1 331 ? -6.512 -31.703 -18.406 1 93.31 331 THR B CA 1
ATOM 5975 C C . THR B 1 331 ? -6.781 -30.234 -18.094 1 93.31 331 THR B C 1
ATOM 5977 O O . THR B 1 331 ? -7.332 -29.516 -18.922 1 93.31 331 THR B O 1
ATOM 5980 N N . TYR B 1 332 ? -6.414 -29.797 -16.922 1 89 332 TYR B N 1
ATOM 5981 C CA . TYR B 1 332 ? -6.766 -28.438 -16.531 1 89 332 TYR B CA 1
ATOM 5982 C C . TYR B 1 332 ? -5.984 -27.422 -17.344 1 89 332 TYR B C 1
ATOM 5984 O O . TYR B 1 332 ? -6.555 -26.438 -17.844 1 89 332 TYR B O 1
ATOM 5992 N N . ASN B 1 333 ? -4.703 -27.547 -17.359 1 89.38 333 ASN B N 1
ATOM 5993 C CA . ASN B 1 333 ? -3.838 -26.641 -18.125 1 89.38 333 ASN B CA 1
ATOM 5994 C C . ASN B 1 333 ? -2.564 -27.359 -18.578 1 89.38 333 ASN B C 1
ATOM 5996 O O . ASN B 1 333 ? -2.297 -28.484 -18.156 1 89.38 333 ASN B O 1
ATOM 6000 N N . ALA B 1 334 ? -1.873 -26.672 -19.5 1 92.88 334 ALA B N 1
ATOM 6001 C CA . ALA B 1 334 ? -0.667 -27.312 -20 1 92.88 334 ALA B CA 1
ATOM 6002 C C . ALA B 1 334 ? 0.401 -26.281 -20.359 1 92.88 334 ALA B C 1
ATOM 6004 O O . ALA B 1 334 ? 0.092 -25.219 -20.922 1 92.88 334 ALA B O 1
ATOM 6005 N N . GLY B 1 335 ? 1.564 -26.562 -19.953 1 92.88 335 GLY B N 1
ATOM 6006 C CA . GLY B 1 335 ? 2.822 -25.938 -20.312 1 92.88 335 GLY B CA 1
ATOM 6007 C C . GLY B 1 335 ? 3.959 -26.922 -20.484 1 92.88 335 GLY B C 1
ATOM 6008 O O . GLY B 1 335 ? 3.812 -28.109 -20.156 1 92.88 335 GLY B O 1
ATOM 6009 N N . LEU B 1 336 ? 5.02 -26.422 -21.031 1 94.62 336 LEU B N 1
ATOM 6010 C CA . LEU B 1 336 ? 6.109 -27.344 -21.375 1 94.62 336 LEU B CA 1
ATOM 6011 C C . LEU B 1 336 ? 6.535 -28.156 -20.156 1 94.62 336 LEU B C 1
ATOM 6013 O O . LEU B 1 336 ? 6.516 -29.391 -20.188 1 94.62 336 LEU B O 1
ATOM 6017 N N . GLU B 1 337 ? 6.828 -27.469 -19.078 1 92.81 337 GLU B N 1
ATOM 6018 C CA . GLU B 1 337 ? 7.348 -28.141 -17.891 1 92.81 337 GLU B CA 1
ATOM 6019 C C . GLU B 1 337 ? 6.332 -29.141 -17.344 1 92.81 337 GLU B C 1
ATOM 6021 O O . GLU B 1 337 ? 6.699 -30.25 -16.922 1 92.81 337 GLU B O 1
ATOM 6026 N N . SER B 1 338 ? 5.133 -28.766 -17.312 1 93.25 338 SER B N 1
ATOM 6027 C CA . SER B 1 338 ? 4.098 -29.641 -16.766 1 93.25 338 SER B CA 1
ATOM 6028 C C . SER B 1 338 ? 3.857 -30.828 -17.688 1 93.25 338 SER B C 1
ATOM 6030 O O . SER B 1 338 ? 3.582 -31.938 -17.219 1 93.25 338 SER B O 1
ATOM 6032 N N . MET B 1 339 ? 3.947 -30.641 -19 1 96.31 339 MET B N 1
ATOM 6033 C CA . MET B 1 339 ? 3.82 -31.719 -19.969 1 96.31 339 MET B CA 1
ATOM 6034 C C . MET B 1 339 ? 4.93 -32.75 -19.766 1 96.31 339 MET B C 1
ATOM 6036 O O . MET B 1 339 ? 4.664 -33.969 -19.688 1 96.31 339 MET B O 1
ATOM 6040 N N . LEU B 1 340 ? 6.125 -32.219 -19.641 1 95.88 340 LEU B N 1
ATOM 6041 C CA . LEU B 1 340 ? 7.27 -33.125 -19.484 1 95.88 340 LEU B CA 1
ATOM 6042 C C . LEU B 1 340 ? 7.164 -33.906 -18.172 1 95.88 340 LEU B C 1
ATOM 6044 O O . LEU B 1 340 ? 7.426 -35.125 -18.156 1 95.88 340 LEU B O 1
ATOM 6048 N N . ALA B 1 341 ? 6.77 -33.25 -17.156 1 92.31 341 ALA B N 1
ATOM 6049 C CA . ALA B 1 341 ? 6.609 -33.906 -15.859 1 92.31 341 ALA B CA 1
ATOM 6050 C C . ALA B 1 341 ? 5.52 -34.969 -15.914 1 92.31 341 ALA B C 1
ATOM 6052 O O . ALA B 1 341 ? 5.684 -36.062 -15.359 1 92.31 341 ALA B O 1
ATOM 6053 N N . ALA B 1 342 ? 4.453 -34.688 -16.578 1 95.38 342 ALA B N 1
ATOM 6054 C CA . ALA B 1 342 ? 3.334 -35.594 -16.688 1 95.38 342 ALA B CA 1
ATOM 6055 C C . ALA B 1 342 ? 3.719 -36.844 -17.516 1 95.38 342 ALA B C 1
ATOM 6057 O O . ALA B 1 342 ? 3.312 -37.938 -17.203 1 95.38 342 ALA B O 1
ATOM 6058 N N . LEU B 1 343 ? 4.461 -36.594 -18.562 1 97.38 343 LEU B N 1
ATOM 6059 C CA . LEU B 1 343 ? 4.938 -37.688 -19.375 1 97.38 343 LEU B CA 1
ATOM 6060 C C . LEU B 1 343 ? 5.848 -38.625 -18.578 1 97.38 343 LEU B C 1
ATOM 6062 O O . LEU B 1 343 ? 5.746 -39.844 -18.688 1 97.38 343 LEU B O 1
ATOM 6066 N N . GLN B 1 344 ? 6.695 -38 -17.781 1 95.38 344 GLN B N 1
ATOM 6067 C CA . GLN B 1 344 ? 7.555 -38.812 -16.922 1 95.38 344 GLN B CA 1
ATOM 6068 C C . GLN B 1 344 ? 6.73 -39.625 -15.938 1 95.38 344 GLN B C 1
ATOM 6070 O O . GLN B 1 344 ? 7.023 -40.812 -15.711 1 95.38 344 GLN B O 1
ATOM 6075 N N . LEU B 1 345 ? 5.789 -39.062 -15.375 1 93.69 345 LEU B N 1
ATOM 6076 C CA . LEU B 1 345 ? 4.906 -39.781 -14.453 1 93.69 345 LEU B CA 1
ATOM 6077 C C . LEU B 1 345 ? 4.227 -40.969 -15.148 1 93.69 345 LEU B C 1
ATOM 6079 O O . LEU B 1 345 ? 4.133 -42.031 -14.57 1 93.69 345 LEU B O 1
ATOM 6083 N N . LEU B 1 346 ? 3.764 -40.719 -16.359 1 96.5 346 LEU B N 1
ATOM 6084 C CA . LEU B 1 346 ? 3.143 -41.781 -17.141 1 96.5 346 LEU B CA 1
ATOM 6085 C C . LEU B 1 346 ? 4.109 -42.969 -17.344 1 96.5 346 LEU B C 1
ATOM 6087 O O . LEU B 1 346 ? 3.744 -44.125 -17.125 1 96.5 346 LEU B O 1
ATOM 6091 N N . ALA B 1 347 ? 5.289 -42.594 -17.688 1 96.88 347 ALA B N 1
ATOM 6092 C CA . ALA B 1 347 ? 6.312 -43.594 -17.938 1 96.88 347 ALA B CA 1
ATOM 6093 C C . ALA B 1 347 ? 6.602 -44.406 -16.688 1 96.88 347 ALA B C 1
ATOM 6095 O O . ALA B 1 347 ? 6.883 -45.625 -16.766 1 96.88 347 ALA B O 1
ATOM 6096 N N . ASP B 1 348 ? 6.516 -43.75 -15.555 1 93.69 348 ASP B N 1
ATOM 6097 C CA . ASP B 1 348 ? 6.871 -44.375 -14.289 1 93.69 348 ASP B CA 1
ATOM 6098 C C . ASP B 1 348 ? 5.695 -45.156 -13.711 1 93.69 348 ASP B C 1
ATOM 6100 O O . ASP B 1 348 ? 5.859 -45.906 -12.742 1 93.69 348 ASP B O 1
ATOM 6104 N N . THR B 1 349 ? 4.559 -45 -14.266 1 93.69 349 THR B N 1
ATOM 6105 C CA . THR B 1 349 ? 3.373 -45.688 -13.758 1 93.69 349 THR B CA 1
ATOM 6106 C C . THR B 1 349 ? 3.361 -47.156 -14.203 1 93.69 349 THR B C 1
ATOM 6108 O O . THR B 1 349 ? 3.35 -47.438 -15.406 1 93.69 349 THR B O 1
ATOM 6111 N N . PRO B 1 350 ? 3.34 -48.031 -13.219 1 92.81 350 PRO B N 1
ATOM 6112 C CA . PRO B 1 350 ? 3.381 -49.469 -13.602 1 92.81 350 PRO B CA 1
ATOM 6113 C C . PRO B 1 350 ? 2.174 -49.875 -14.438 1 92.81 350 PRO B C 1
ATOM 6115 O O . PRO B 1 350 ? 1.035 -49.562 -14.094 1 92.81 350 PRO B O 1
ATOM 6118 N N . GLY B 1 351 ? 2.447 -50.562 -15.562 1 94.44 351 GLY B N 1
ATOM 6119 C CA . GLY B 1 351 ? 1.447 -51.094 -16.484 1 94.44 351 GLY B CA 1
ATOM 6120 C C . GLY B 1 351 ? 2.051 -51.812 -17.688 1 94.44 351 GLY B C 1
ATOM 6121 O O . GLY B 1 351 ? 3.25 -52.094 -17.703 1 94.44 351 GLY B O 1
ATOM 6122 N N . GLN B 1 352 ? 1.187 -52.219 -18.594 1 96.44 352 GLN B N 1
ATOM 6123 C CA . GLN B 1 352 ? 1.647 -52.969 -19.781 1 96.44 352 GLN B CA 1
ATOM 6124 C C . GLN B 1 352 ? 1.962 -52 -20.922 1 96.44 352 GLN B C 1
ATOM 6126 O O . GLN B 1 352 ? 3.031 -52.094 -21.531 1 96.44 352 GLN B O 1
ATOM 6131 N N . ARG B 1 353 ? 0.998 -51.031 -21.234 1 97.44 353 ARG B N 1
ATOM 6132 C CA . ARG B 1 353 ? 1.198 -50 -22.266 1 97.44 353 ARG B CA 1
ATOM 6133 C C . ARG B 1 353 ? 1.006 -48.594 -21.703 1 97.44 353 ARG B C 1
ATOM 6135 O O . ARG B 1 353 ? 0.152 -48.375 -20.828 1 97.44 353 ARG B O 1
ATOM 6142 N N . ARG B 1 354 ? 1.831 -47.75 -22.172 1 97.94 354 ARG B N 1
ATOM 6143 C CA . ARG B 1 354 ? 1.75 -46.312 -21.812 1 97.94 354 ARG B CA 1
ATOM 6144 C C . ARG B 1 354 ? 1.322 -45.5 -23.016 1 97.94 354 ARG B C 1
ATOM 6146 O O . ARG B 1 354 ? 2.041 -45.406 -24.016 1 97.94 354 ARG B O 1
ATOM 6153 N N . ILE B 1 355 ? 0.183 -44.812 -22.922 1 98.31 355 ILE B N 1
ATOM 6154 C CA . ILE B 1 355 ? -0.407 -44.062 -24.016 1 98.31 355 ILE B CA 1
ATOM 6155 C C . ILE B 1 355 ? -0.618 -42.594 -23.594 1 98.31 355 ILE B C 1
ATOM 6157 O O . ILE B 1 355 ? -1.261 -42.344 -22.578 1 98.31 355 ILE B O 1
ATOM 6161 N N . ALA B 1 356 ? -0.082 -41.688 -24.312 1 98.56 356 ALA B N 1
ATOM 6162 C CA . ALA B 1 356 ? -0.269 -40.281 -24.031 1 98.56 356 ALA B CA 1
ATOM 6163 C C . ALA B 1 356 ? -1.271 -39.656 -25 1 98.56 356 ALA B C 1
ATOM 6165 O O . ALA B 1 356 ? -1.166 -39.844 -26.219 1 98.56 356 ALA B O 1
ATOM 6166 N N . VAL B 1 357 ? -2.258 -39.031 -24.453 1 98.5 357 VAL B N 1
ATOM 6167 C CA . VAL B 1 357 ? -3.205 -38.219 -25.203 1 98.5 357 VAL B CA 1
ATOM 6168 C C . VAL B 1 357 ? -2.936 -36.719 -24.938 1 98.5 357 VAL B C 1
ATOM 6170 O O . VAL B 1 357 ? -3.301 -36.188 -23.891 1 98.5 357 VAL B O 1
ATOM 6173 N N . LEU B 1 358 ? -2.371 -36.094 -25.906 1 98.44 358 LEU B N 1
ATOM 6174 C CA . LEU B 1 358 ? -1.852 -34.75 -25.656 1 98.44 358 LEU B CA 1
ATOM 6175 C C . LEU B 1 358 ? -2.514 -33.719 -26.594 1 98.44 358 LEU B C 1
ATOM 6177 O O . LEU B 1 358 ? -2.854 -34.062 -27.734 1 98.44 358 LEU B O 1
ATOM 6181 N N . GLY B 1 359 ? -2.75 -32.531 -26.094 1 97.69 359 GLY B N 1
ATOM 6182 C CA . GLY B 1 359 ? -3.289 -31.438 -26.891 1 97.69 359 GLY B CA 1
ATOM 6183 C C . GLY B 1 359 ? -2.395 -30.203 -26.891 1 97.69 359 GLY B C 1
ATOM 6184 O O . GLY B 1 359 ? -1.257 -30.266 -26.422 1 97.69 359 GLY B O 1
ATOM 6185 N N . THR B 1 360 ? -2.969 -29.094 -27.438 1 96.75 360 THR B N 1
ATOM 6186 C CA . THR B 1 360 ? -2.225 -27.859 -27.656 1 96.75 360 THR B CA 1
ATOM 6187 C C . THR B 1 360 ? -1.885 -27.188 -26.312 1 96.75 360 THR B C 1
ATOM 6189 O O . THR B 1 360 ? -2.721 -27.141 -25.422 1 96.75 360 THR B O 1
ATOM 6192 N N . MET B 1 361 ? -0.586 -26.781 -26.141 1 95.94 361 MET B N 1
ATOM 6193 C CA . MET B 1 361 ? -0.191 -25.828 -25.109 1 95.94 361 MET B CA 1
ATOM 6194 C C . MET B 1 361 ? -0.358 -24.391 -25.594 1 95.94 361 MET B C 1
ATOM 6196 O O . MET B 1 361 ? 0.218 -24 -26.609 1 95.94 361 MET B O 1
ATOM 6200 N N . LYS B 1 362 ? -1.086 -23.578 -24.891 1 92.62 362 LYS B N 1
ATOM 6201 C CA . LYS B 1 362 ? -1.382 -22.219 -25.328 1 92.62 362 LYS B CA 1
ATOM 6202 C C . LYS B 1 362 ? -0.426 -21.219 -24.703 1 92.62 362 LYS B C 1
ATOM 6204 O O . LYS B 1 362 ? 0.357 -21.562 -23.812 1 92.62 362 LYS B O 1
ATOM 6209 N N . GLU B 1 363 ? -0.343 -19.922 -25.234 1 90.19 363 GLU B N 1
ATOM 6210 C CA . GLU B 1 363 ? 0.343 -18.75 -24.703 1 90.19 363 GLU B CA 1
ATOM 6211 C C . GLU B 1 363 ? 1.857 -18.891 -24.844 1 90.19 363 GLU B C 1
ATOM 6213 O O . GLU B 1 363 ? 2.605 -18.406 -23.984 1 90.19 363 GLU B O 1
ATOM 6218 N N . LEU B 1 364 ? 2.279 -19.609 -25.891 1 94.12 364 LEU B N 1
ATOM 6219 C CA . LEU B 1 364 ? 3.707 -19.859 -26.062 1 94.12 364 LEU B CA 1
ATOM 6220 C C . LEU B 1 364 ? 4.289 -18.938 -27.141 1 94.12 364 LEU B C 1
ATOM 6222 O O . LEU B 1 364 ? 5.512 -18.844 -27.281 1 94.12 364 LEU B O 1
ATOM 6226 N N . GLY B 1 365 ? 3.42 -18.234 -27.875 1 92.81 365 GLY B N 1
ATOM 6227 C CA . GLY B 1 365 ? 3.891 -17.344 -28.922 1 92.81 365 GLY B CA 1
ATOM 6228 C C . GLY B 1 365 ? 4.793 -18.031 -29.922 1 92.81 365 GLY B C 1
ATOM 6229 O O . GLY B 1 365 ? 4.453 -19.094 -30.453 1 92.81 365 GLY B O 1
ATOM 6230 N N . ASP B 1 366 ? 5.969 -17.344 -30.172 1 93.56 366 ASP B N 1
ATOM 6231 C CA . ASP B 1 366 ? 6.898 -17.828 -31.188 1 93.56 366 ASP B CA 1
ATOM 6232 C C . ASP B 1 366 ? 7.562 -19.141 -30.766 1 93.56 366 ASP B C 1
ATOM 6234 O O . ASP B 1 366 ? 8.172 -19.828 -31.578 1 93.56 366 ASP B O 1
ATOM 6238 N N . PHE B 1 367 ? 7.316 -19.547 -29.531 1 94.62 367 PHE B N 1
ATOM 6239 C CA . PHE B 1 367 ? 7.961 -20.75 -29.016 1 94.62 367 PHE B CA 1
ATOM 6240 C C . PHE B 1 367 ? 7.059 -21.969 -29.188 1 94.62 367 PHE B C 1
ATOM 6242 O O . PHE B 1 367 ? 7.473 -23.094 -28.906 1 94.62 367 PHE B O 1
ATOM 6249 N N . SER B 1 368 ? 5.887 -21.828 -29.672 1 95.81 368 SER B N 1
ATOM 6250 C CA . SER B 1 368 ? 4.859 -22.859 -29.703 1 95.81 368 SER B CA 1
ATOM 6251 C C . SER B 1 368 ? 5.348 -24.109 -30.438 1 95.81 368 SER B C 1
ATOM 6253 O O . SER B 1 368 ? 5.309 -25.219 -29.906 1 95.81 368 SER B O 1
ATOM 6255 N N . GLU B 1 369 ? 5.848 -23.938 -31.594 1 96.81 369 GLU B N 1
ATOM 6256 C CA . GLU B 1 369 ? 6.297 -25.062 -32.406 1 96.81 369 GLU B CA 1
ATOM 6257 C C . GLU B 1 369 ? 7.445 -25.812 -31.719 1 96.81 369 GLU B C 1
ATOM 6259 O O . GLU B 1 369 ? 7.426 -27.031 -31.625 1 96.81 369 GLU B O 1
ATOM 6264 N N . THR B 1 370 ? 8.367 -25.031 -31.266 1 97 370 THR B N 1
ATOM 6265 C CA . THR B 1 370 ? 9.562 -25.594 -30.656 1 97 370 THR B CA 1
ATOM 6266 C C . THR B 1 370 ? 9.195 -26.422 -29.422 1 97 370 THR B C 1
ATOM 6268 O O . THR B 1 370 ? 9.688 -27.531 -29.234 1 97 370 THR B O 1
ATOM 6271 N N . TYR B 1 371 ? 8.352 -25.938 -28.594 1 96.94 371 TYR B N 1
ATOM 6272 C CA . TYR B 1 371 ? 8.023 -26.594 -27.344 1 96.94 371 TYR B CA 1
ATOM 6273 C C . TYR B 1 371 ? 7.145 -27.812 -27.594 1 96.94 371 TYR B C 1
ATOM 6275 O O . TYR B 1 371 ? 7.266 -28.828 -26.891 1 96.94 371 TYR B O 1
ATOM 6283 N N . HIS B 1 372 ? 6.297 -27.75 -28.547 1 98.25 372 HIS B N 1
ATOM 6284 C CA . HIS B 1 372 ? 5.5 -28.922 -28.875 1 98.25 372 HIS B CA 1
ATOM 6285 C C . HIS B 1 372 ? 6.371 -30.047 -29.438 1 98.25 372 HIS B C 1
ATOM 6287 O O . HIS B 1 372 ? 6.141 -31.219 -29.156 1 98.25 372 HIS B O 1
ATOM 6293 N N . ARG B 1 373 ? 7.371 -29.688 -30.219 1 98.25 373 ARG B N 1
ATOM 6294 C CA . ARG B 1 373 ? 8.32 -30.672 -30.703 1 98.25 373 ARG B CA 1
ATOM 6295 C C . ARG B 1 373 ? 9.055 -31.344 -29.531 1 98.25 373 ARG B C 1
ATOM 6297 O O . ARG B 1 373 ? 9.242 -32.562 -29.531 1 98.25 373 ARG B O 1
ATOM 6304 N N . GLN B 1 374 ? 9.414 -30.547 -28.625 1 97.81 374 GLN B N 1
ATOM 6305 C CA . GLN B 1 374 ? 10.117 -31.047 -27.438 1 97.81 374 GLN B CA 1
ATOM 6306 C C . GLN B 1 374 ? 9.242 -32.031 -26.672 1 97.81 374 GLN B C 1
ATOM 6308 O O . GLN B 1 374 ? 9.75 -33.031 -26.141 1 97.81 374 GLN B O 1
ATOM 6313 N N . VAL B 1 375 ? 7.996 -31.797 -26.609 1 98.19 375 VAL B N 1
ATOM 6314 C CA . VAL B 1 375 ? 7.062 -32.688 -25.938 1 98.19 375 VAL B CA 1
ATOM 6315 C C . VAL B 1 375 ? 7.02 -34.031 -26.672 1 98.19 375 VAL B C 1
ATOM 6317 O O . VAL B 1 375 ? 7.059 -35.094 -26.047 1 98.19 375 VAL B O 1
ATOM 6320 N N . GLY B 1 376 ? 6.969 -34 -27.953 1 98.38 376 GLY B N 1
ATOM 6321 C CA . GLY B 1 376 ? 7.047 -35.219 -28.734 1 98.38 376 GLY B CA 1
ATOM 6322 C C . GLY B 1 376 ? 8.336 -35.969 -28.516 1 98.38 376 GLY B C 1
ATOM 6323 O O . GLY B 1 376 ? 8.32 -37.188 -28.359 1 98.38 376 GLY B O 1
ATOM 6324 N N . GLU B 1 377 ? 9.414 -35.219 -28.484 1 98.44 377 GLU B N 1
ATOM 6325 C CA . GLU B 1 377 ? 10.727 -35.812 -28.266 1 98.44 377 GLU B CA 1
ATOM 6326 C C . GLU B 1 377 ? 10.781 -36.531 -26.906 1 98.44 377 GLU B C 1
ATOM 6328 O O . GLU B 1 377 ? 11.367 -37.625 -26.781 1 98.44 377 GLU B O 1
ATOM 6333 N N . LYS B 1 378 ? 10.211 -35.875 -25.953 1 98.25 378 LYS B N 1
ATOM 6334 C CA . LYS B 1 378 ? 10.18 -36.5 -24.625 1 98.25 378 LYS B CA 1
ATOM 6335 C C . LYS B 1 378 ? 9.375 -37.781 -24.641 1 98.25 378 LYS B C 1
ATOM 6337 O O . LYS B 1 378 ? 9.789 -38.781 -24.031 1 98.25 378 LYS B O 1
ATOM 6342 N N . ALA B 1 379 ? 8.25 -37.812 -25.266 1 98.12 379 ALA B N 1
ATOM 6343 C CA . ALA B 1 379 ? 7.426 -39 -25.359 1 98.12 379 ALA B CA 1
ATOM 6344 C C . ALA B 1 379 ? 8.203 -40.156 -26 1 98.12 379 ALA B C 1
ATOM 6346 O O . ALA B 1 379 ? 8.156 -41.281 -25.531 1 98.12 379 ALA 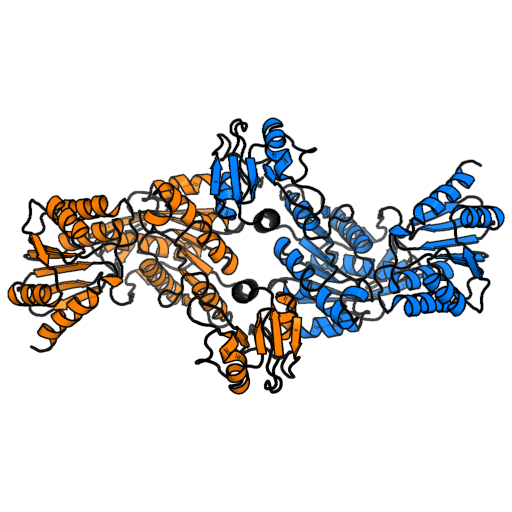B O 1
ATOM 6347 N N . ALA B 1 380 ? 8.93 -39.812 -27.031 1 98.06 380 ALA B N 1
ATOM 6348 C CA . ALA B 1 380 ? 9.742 -40.781 -27.734 1 98.06 380 ALA B CA 1
ATOM 6349 C C . ALA B 1 380 ? 10.883 -41.281 -26.859 1 98.06 380 ALA B C 1
ATOM 6351 O O . ALA B 1 380 ? 11.156 -42.5 -26.812 1 98.06 380 ALA B O 1
ATOM 6352 N N . ALA B 1 381 ? 11.523 -40.375 -26.203 1 97.94 381 ALA B N 1
ATOM 6353 C CA . ALA B 1 381 ? 12.672 -40.688 -25.359 1 97.94 381 ALA B CA 1
ATOM 6354 C C . ALA B 1 381 ? 12.258 -41.625 -24.219 1 97.94 381 ALA B C 1
ATOM 6356 O O . ALA B 1 381 ? 13.039 -42.469 -23.781 1 97.94 381 ALA B O 1
ATOM 6357 N N . LEU B 1 382 ? 11.039 -41.5 -23.781 1 97.56 382 LEU B N 1
ATOM 6358 C CA . LEU B 1 382 ? 10.539 -42.312 -22.672 1 97.56 382 LEU B CA 1
ATOM 6359 C C . LEU B 1 382 ? 10.047 -43.656 -23.172 1 97.56 382 LEU B C 1
ATOM 6361 O O . LEU B 1 382 ? 9.695 -44.531 -22.375 1 97.56 382 LEU B O 1
ATOM 6365 N N . GLY B 1 383 ? 10.031 -43.812 -24.422 1 96.94 383 GLY B N 1
ATOM 6366 C CA . GLY B 1 383 ? 9.625 -45.062 -25.016 1 96.94 383 GLY B CA 1
ATOM 6367 C C . GLY B 1 383 ? 8.148 -45.375 -24.844 1 96.94 383 GLY B C 1
ATOM 6368 O O . GLY B 1 383 ? 7.766 -46.5 -24.578 1 96.94 383 GLY B O 1
ATOM 6369 N N . LEU B 1 384 ? 7.293 -44.406 -24.953 1 97.81 384 LEU B N 1
ATOM 6370 C CA . LEU B 1 384 ? 5.859 -44.625 -24.828 1 97.81 384 LEU B CA 1
ATOM 6371 C C . LEU B 1 384 ? 5.344 -45.5 -25.953 1 97.81 384 LEU B C 1
ATOM 6373 O O . LEU B 1 384 ? 5.922 -45.531 -27.047 1 97.81 384 LEU B O 1
ATOM 6377 N N . ASP B 1 385 ? 4.293 -46.219 -25.656 1 98 385 ASP B N 1
ATOM 6378 C CA . ASP B 1 385 ? 3.77 -47.156 -26.641 1 98 385 ASP B CA 1
ATOM 6379 C C . ASP B 1 385 ? 3 -46.406 -27.734 1 98 385 ASP B C 1
ATOM 6381 O O . ASP B 1 385 ? 3.016 -46.812 -28.906 1 98 385 ASP B O 1
ATOM 6385 N N . ARG B 1 386 ? 2.289 -45.344 -27.328 1 97.88 386 ARG B N 1
ATOM 6386 C CA . ARG B 1 386 ? 1.501 -44.594 -28.297 1 97.88 386 ARG B CA 1
ATOM 6387 C C . ARG B 1 386 ? 1.378 -43.125 -27.875 1 97.88 386 ARG B C 1
ATOM 6389 O O . ARG B 1 386 ? 1.325 -42.812 -26.672 1 97.88 386 ARG B O 1
ATOM 6396 N N . LEU B 1 387 ? 1.346 -42.312 -28.859 1 98.44 387 LEU B N 1
ATOM 6397 C CA . LEU B 1 387 ? 1.04 -40.875 -28.688 1 98.44 387 LEU B CA 1
ATOM 6398 C C . LEU B 1 387 ? -0.152 -40.469 -29.547 1 98.44 387 LEU B C 1
ATOM 6400 O O . LEU B 1 387 ? -0.093 -40.562 -30.781 1 98.44 387 LEU B O 1
ATOM 6404 N N . LEU B 1 388 ? -1.239 -40.125 -28.922 1 98.56 388 LEU B N 1
ATOM 6405 C CA . LEU B 1 388 ? -2.422 -39.594 -29.578 1 98.56 388 LEU B CA 1
ATOM 6406 C C . LEU B 1 388 ? -2.475 -38.062 -29.453 1 98.56 388 LEU B C 1
ATOM 6408 O O . LEU B 1 388 ? -2.482 -37.531 -28.344 1 98.56 388 LEU B O 1
ATOM 6412 N N . ILE B 1 389 ? -2.529 -37.375 -30.594 1 98.44 389 ILE B N 1
ATOM 6413 C CA . ILE B 1 389 ? -2.383 -35.938 -30.594 1 98.44 389 ILE B CA 1
ATOM 6414 C C . ILE B 1 389 ? -3.695 -35.281 -31.031 1 98.44 389 ILE B C 1
ATOM 6416 O O . ILE B 1 389 ? -4.211 -35.562 -32.125 1 98.44 389 ILE B O 1
ATOM 6420 N N . TYR B 1 390 ? -4.254 -34.5 -30.188 1 97.75 390 TYR B N 1
ATOM 6421 C CA . TYR B 1 390 ? -5.41 -33.656 -30.469 1 97.75 390 TYR B CA 1
ATOM 6422 C C . TYR B 1 390 ? -5.074 -32.188 -30.266 1 97.75 390 TYR B C 1
ATOM 6424 O O . TYR B 1 390 ? -5.402 -31.594 -29.219 1 97.75 390 TYR B O 1
ATOM 6432 N N . ALA B 1 391 ? -4.488 -31.594 -31.25 1 97.31 391 ALA B N 1
ATOM 6433 C CA . ALA B 1 391 ? -3.926 -30.25 -31.141 1 97.31 391 ALA B CA 1
ATOM 6434 C C . ALA B 1 391 ? -4.117 -29.469 -32.438 1 97.31 391 ALA B C 1
ATOM 6436 O O . ALA B 1 391 ? -4.57 -30.031 -33.438 1 97.31 391 ALA B O 1
ATOM 6437 N N . ASP B 1 392 ? -3.871 -28.188 -32.438 1 96.5 392 ASP B N 1
ATOM 6438 C CA . ASP B 1 392 ? -3.852 -27.359 -33.656 1 96.5 392 ASP B CA 1
ATOM 6439 C C . ASP B 1 392 ? -2.834 -27.891 -34.656 1 96.5 392 ASP B C 1
ATOM 6441 O O . ASP B 1 392 ? -1.833 -28.5 -34.281 1 96.5 392 ASP B O 1
ATOM 6445 N N . PRO B 1 393 ? -3.033 -27.672 -35.906 1 96.25 393 PRO B N 1
ATOM 6446 C CA . PRO B 1 393 ? -2.266 -28.328 -36.969 1 96.25 393 PRO B CA 1
ATOM 6447 C C . PRO B 1 393 ? -0.758 -28.141 -36.812 1 96.25 393 PRO B C 1
ATOM 6449 O O . PRO B 1 393 ? -0.001 -29.109 -36.875 1 96.25 393 PRO B O 1
ATOM 6452 N N . THR B 1 394 ? -0.346 -26.891 -36.625 1 96.88 394 THR B N 1
ATOM 6453 C CA . THR B 1 394 ? 1.082 -26.625 -36.5 1 96.88 394 THR B CA 1
ATOM 6454 C C . THR B 1 394 ? 1.667 -27.328 -35.281 1 96.88 394 THR B C 1
ATOM 6456 O O . THR B 1 394 ? 2.74 -27.922 -35.344 1 96.88 394 THR B O 1
ATOM 6459 N N . GLU B 1 395 ? 0.993 -27.203 -34.188 1 97.69 395 GLU B N 1
ATOM 6460 C CA . GLU B 1 395 ? 1.431 -27.828 -32.938 1 97.69 395 GLU B CA 1
ATOM 6461 C C . GLU B 1 395 ? 1.386 -29.344 -33.031 1 97.69 395 GLU B C 1
ATOM 6463 O O . GLU B 1 395 ? 2.281 -30.031 -32.562 1 97.69 395 GLU B O 1
ATOM 6468 N N . ALA B 1 396 ? 0.412 -29.906 -33.688 1 97.81 396 ALA B N 1
ATOM 6469 C CA . ALA B 1 396 ? 0.27 -31.344 -33.875 1 97.81 396 ALA B CA 1
ATOM 6470 C C . ALA B 1 396 ? 1.425 -31.891 -34.719 1 97.81 396 ALA B C 1
ATOM 6472 O O . ALA B 1 396 ? 2.008 -32.938 -34.375 1 97.81 396 ALA B O 1
ATOM 6473 N N . ALA B 1 397 ? 1.686 -31.172 -35.719 1 97.75 397 ALA B N 1
ATOM 6474 C CA . ALA B 1 397 ? 2.779 -31.594 -36.594 1 97.75 397 ALA B CA 1
ATOM 6475 C C . ALA B 1 397 ? 4.113 -31.562 -35.875 1 97.75 397 ALA B C 1
ATOM 6477 O O . ALA B 1 397 ? 4.953 -32.469 -36.062 1 97.75 397 ALA B O 1
ATOM 6478 N N . ALA B 1 398 ? 4.305 -30.562 -35.094 1 98.19 398 ALA B N 1
ATOM 6479 C CA . ALA B 1 398 ? 5.539 -30.438 -34.312 1 98.19 398 ALA B CA 1
ATOM 6480 C C . ALA B 1 398 ? 5.695 -31.578 -33.344 1 98.19 398 ALA B C 1
ATOM 6482 O O . ALA B 1 398 ? 6.777 -32.156 -33.219 1 98.19 398 ALA B O 1
ATOM 6483 N N . MET B 1 399 ? 4.629 -31.922 -32.625 1 98.19 399 MET B N 1
ATOM 6484 C CA . MET B 1 399 ? 4.672 -33.031 -31.672 1 98.19 399 MET B CA 1
ATOM 6485 C C . MET B 1 399 ? 4.973 -34.344 -32.375 1 98.19 399 MET B C 1
ATOM 6487 O O . MET B 1 399 ? 5.773 -35.156 -31.891 1 98.19 399 MET B O 1
ATOM 6491 N N . GLN B 1 400 ? 4.301 -34.531 -33.469 1 97.94 400 GLN B N 1
ATOM 6492 C CA . GLN B 1 400 ? 4.508 -35.75 -34.25 1 97.94 400 GLN B CA 1
ATOM 6493 C C . GLN B 1 400 ? 5.957 -35.875 -34.719 1 97.94 400 GLN B C 1
ATOM 6495 O O . GLN B 1 400 ? 6.543 -36.938 -34.688 1 97.94 400 GLN B O 1
ATOM 6500 N N . ALA B 1 401 ? 6.406 -34.781 -35.188 1 97.94 401 ALA B N 1
ATOM 6501 C CA . ALA B 1 401 ? 7.785 -34.75 -35.688 1 97.94 401 ALA B CA 1
ATOM 6502 C C . ALA B 1 401 ? 8.758 -35.125 -34.562 1 97.94 401 ALA B C 1
ATOM 6504 O O . ALA B 1 401 ? 9.742 -35.844 -34.812 1 97.94 401 ALA B O 1
ATOM 6505 N N . GLY B 1 402 ? 8.539 -34.688 -33.406 1 97.69 402 GLY B N 1
ATOM 6506 C CA . GLY B 1 402 ? 9.375 -35 -32.25 1 97.69 402 GLY B CA 1
ATOM 6507 C C . GLY B 1 402 ? 9.234 -36.469 -31.812 1 97.69 402 GLY B C 1
ATOM 6508 O O . GLY B 1 402 ? 10.172 -37.031 -31.281 1 97.69 402 GLY B O 1
ATOM 6509 N N . ALA B 1 403 ? 8.07 -37 -32.031 1 97.56 403 ALA B N 1
ATOM 6510 C CA . ALA B 1 403 ? 7.762 -38.312 -31.531 1 97.56 403 ALA B CA 1
ATOM 6511 C C . ALA B 1 403 ? 7.945 -39.375 -32.625 1 97.56 403 ALA B C 1
ATOM 6513 O O . ALA B 1 403 ? 7.293 -40.406 -32.594 1 97.56 403 ALA B O 1
ATOM 6514 N N . SER B 1 404 ? 8.773 -39.188 -33.5 1 93.06 404 SER B N 1
ATOM 6515 C CA . SER B 1 404 ? 8.891 -40 -34.719 1 93.06 404 SER B CA 1
ATOM 6516 C C . SER B 1 404 ? 9.266 -41.438 -34.375 1 93.06 404 SER B C 1
ATOM 6518 O O . SER B 1 404 ? 8.992 -42.344 -35.156 1 93.06 404 SER B O 1
ATOM 6520 N N . ALA B 1 405 ? 9.805 -41.719 -33.219 1 94.56 405 ALA B N 1
ATOM 6521 C CA . ALA B 1 405 ? 10.305 -43.031 -32.875 1 94.56 405 ALA B CA 1
ATOM 6522 C C . ALA B 1 405 ? 9.195 -43.906 -32.25 1 94.56 405 ALA B C 1
ATOM 6524 O O . ALA B 1 405 ? 9.383 -45.094 -32.031 1 94.56 405 ALA B O 1
ATOM 6525 N N . ILE B 1 406 ? 8.062 -43.312 -32.062 1 96.19 406 ILE B N 1
ATOM 6526 C CA . ILE B 1 406 ? 6.984 -44.062 -31.453 1 96.19 406 ILE B CA 1
ATOM 6527 C C . ILE B 1 406 ? 5.711 -43.906 -32.281 1 96.19 406 ILE B C 1
ATOM 6529 O O . ILE B 1 406 ? 5.594 -43 -33.094 1 96.19 406 ILE B O 1
ATOM 6533 N N . ALA B 1 407 ? 4.754 -44.875 -32.125 1 97.06 407 ALA B N 1
ATOM 6534 C CA . ALA B 1 407 ? 3.484 -44.844 -32.844 1 97.06 407 ALA B CA 1
ATOM 6535 C C . ALA B 1 407 ? 2.691 -43.594 -32.469 1 97.06 407 ALA B C 1
ATOM 6537 O O . ALA B 1 407 ? 2.379 -43.344 -31.312 1 97.06 407 ALA B O 1
ATOM 6538 N N . THR B 1 408 ? 2.438 -42.781 -33.469 1 97.75 408 THR B N 1
ATOM 6539 C CA . THR B 1 408 ? 1.765 -41.531 -33.25 1 97.75 408 THR B CA 1
ATOM 6540 C C . THR B 1 408 ? 0.561 -41.375 -34.188 1 97.75 408 THR B C 1
ATOM 6542 O O . THR B 1 408 ? 0.604 -41.812 -35.312 1 97.75 408 THR B O 1
ATOM 6545 N N . GLN B 1 409 ? -0.484 -40.781 -33.719 1 97.88 409 GLN B N 1
ATOM 6546 C CA . GLN B 1 409 ? -1.672 -40.5 -34.5 1 97.88 409 GLN B CA 1
ATOM 6547 C C . GLN B 1 409 ? -2.213 -39.094 -34.188 1 97.88 409 GLN B C 1
ATOM 6549 O O . GLN B 1 409 ? -2.256 -38.688 -33.031 1 97.88 409 GLN B O 1
ATOM 6554 N N . ILE B 1 410 ? -2.631 -38.344 -35.188 1 98.12 410 ILE B N 1
ATOM 6555 C CA . ILE B 1 410 ? -3.203 -37.031 -35.031 1 98.12 410 ILE B CA 1
ATOM 6556 C C . ILE B 1 410 ? -4.715 -37.062 -35.25 1 98.12 410 ILE B C 1
ATOM 6558 O O . ILE B 1 410 ? -5.188 -37.75 -36.188 1 98.12 410 ILE B O 1
ATOM 6562 N N . PHE B 1 411 ? -5.387 -36.406 -34.438 1 97.69 411 PHE B N 1
ATOM 6563 C CA . PHE B 1 411 ? -6.836 -36.312 -34.562 1 97.69 411 PHE B CA 1
ATOM 6564 C C . PHE B 1 411 ? -7.277 -34.875 -34.719 1 97.69 411 PHE B C 1
ATOM 6566 O O . PHE B 1 411 ? -6.758 -33.969 -34.031 1 97.69 411 PHE B O 1
ATOM 6573 N N . THR B 1 412 ? -8.273 -34.625 -35.562 1 94.38 412 THR B N 1
ATOM 6574 C CA . THR B 1 412 ? -8.727 -33.281 -35.812 1 94.38 412 THR B CA 1
ATOM 6575 C C . THR B 1 412 ? -10.102 -33.031 -35.219 1 94.38 412 THR B C 1
ATOM 6577 O O . THR B 1 412 ? -10.594 -31.906 -35.219 1 94.38 412 THR B O 1
ATOM 6580 N N . ASN B 1 413 ? -10.695 -34.031 -34.719 1 94.69 413 ASN B N 1
ATOM 6581 C CA . ASN B 1 413 ? -11.969 -33.875 -34.031 1 94.69 413 ASN B CA 1
ATOM 6582 C C . ASN B 1 413 ? -12.094 -34.781 -32.844 1 94.69 413 ASN B C 1
ATOM 6584 O O . ASN B 1 413 ? -11.477 -35.844 -32.812 1 94.69 413 ASN B O 1
ATOM 6588 N N . ALA B 1 414 ? -12.945 -34.438 -31.938 1 95.56 414 ALA B N 1
ATOM 6589 C CA . ALA B 1 414 ? -13.078 -35.125 -30.656 1 95.56 414 ALA B CA 1
ATOM 6590 C C . ALA B 1 414 ? -13.688 -36.5 -30.828 1 95.56 414 ALA B C 1
ATOM 6592 O O . ALA B 1 414 ? -13.312 -37.438 -30.125 1 95.56 414 ALA B O 1
ATOM 6593 N N . GLU B 1 415 ? -14.578 -36.656 -31.703 1 95.31 415 GLU B N 1
ATOM 6594 C CA . GLU B 1 415 ? -15.281 -37.906 -31.922 1 95.31 415 GLU B CA 1
ATOM 6595 C C . GLU B 1 415 ? -14.328 -39 -32.375 1 95.31 415 GLU B C 1
ATOM 6597 O O . GLU B 1 415 ? -14.422 -40.156 -31.938 1 95.31 415 GLU B O 1
ATOM 6602 N N . ASP B 1 416 ? -13.5 -38.656 -33.281 1 96.94 416 ASP B N 1
ATOM 6603 C CA . ASP B 1 416 ? -12.531 -39.625 -33.781 1 96.94 416 ASP B CA 1
ATOM 6604 C C . ASP B 1 416 ? -11.57 -40.094 -32.688 1 96.94 416 ASP B C 1
ATOM 6606 O O . ASP B 1 416 ? -11.234 -41.281 -32.594 1 96.94 416 ASP B O 1
ATOM 6610 N N . LEU B 1 417 ? -11.086 -39.094 -31.922 1 97.19 417 LEU B N 1
ATOM 6611 C CA . LEU B 1 417 ? -10.203 -39.438 -30.812 1 97.19 417 LEU B CA 1
ATOM 6612 C C . LEU B 1 417 ? -10.898 -40.375 -29.812 1 97.19 417 LEU B C 1
ATOM 6614 O O . LEU B 1 417 ? -10.312 -41.344 -29.375 1 97.19 417 LEU B O 1
ATOM 6618 N N . LEU B 1 418 ? -12.164 -40.031 -29.484 1 96.12 418 LEU B N 1
ATOM 6619 C CA . LEU B 1 418 ? -12.938 -40.844 -28.547 1 96.12 418 LEU B CA 1
ATOM 6620 C C . LEU B 1 418 ? -13.141 -42.25 -29.078 1 96.12 418 LEU B C 1
ATOM 6622 O O . LEU B 1 418 ? -13.023 -43.25 -28.328 1 96.12 418 LEU B O 1
ATOM 6626 N N . SER B 1 419 ? -13.477 -42.344 -30.328 1 96.12 419 SER B N 1
ATOM 6627 C CA . SER B 1 419 ? -13.656 -43.656 -30.969 1 96.12 419 SER B CA 1
ATOM 6628 C C . SER B 1 419 ? -12.375 -44.469 -30.906 1 96.12 419 SER B C 1
ATOM 6630 O O . SER B 1 419 ? -12.422 -45.656 -30.609 1 96.12 419 SER B O 1
ATOM 6632 N N . GLU B 1 420 ? -11.312 -43.844 -31.219 1 96.56 420 GLU B N 1
ATOM 6633 C CA . 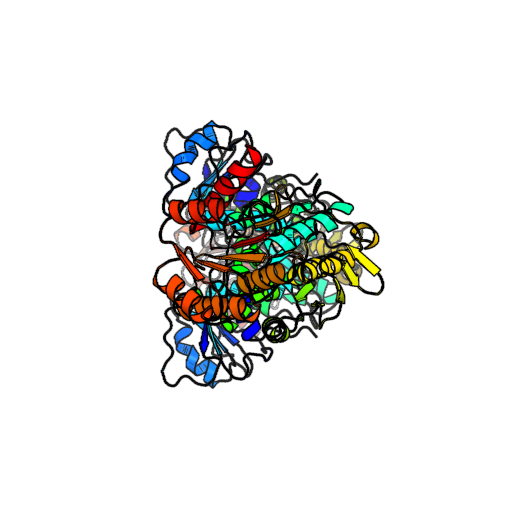GLU B 1 420 ? -10.023 -44.531 -31.141 1 96.56 420 GLU B CA 1
ATOM 6634 C C . GLU B 1 420 ? -9.75 -45.031 -29.734 1 96.56 420 GLU B C 1
ATOM 6636 O O . GLU B 1 420 ? -9.289 -46.156 -29.547 1 96.56 420 GLU B O 1
ATOM 6641 N N . LEU B 1 421 ? -9.938 -44.25 -28.75 1 96.25 421 LEU B N 1
ATOM 6642 C CA . LEU B 1 421 ? -9.719 -44.625 -27.359 1 96.25 421 LEU B CA 1
ATOM 6643 C C . LEU B 1 421 ? -10.578 -45.812 -26.984 1 96.25 421 LEU B C 1
ATOM 6645 O O . LEU B 1 421 ? -10.086 -46.75 -26.359 1 96.25 421 LEU B O 1
ATOM 6649 N N . ARG B 1 422 ? -11.797 -45.844 -27.375 1 94 422 ARG B N 1
ATOM 6650 C CA . ARG B 1 422 ? -12.727 -46.906 -27.047 1 94 422 ARG B CA 1
ATOM 6651 C C . ARG B 1 422 ? -12.305 -48.219 -27.688 1 94 422 ARG B C 1
ATOM 6653 O O . ARG B 1 422 ? -12.484 -49.281 -27.109 1 94 422 ARG B O 1
ATOM 6660 N N . GLN B 1 423 ? -11.766 -48.062 -28.812 1 94.25 423 GLN B N 1
ATOM 6661 C CA . GLN B 1 423 ? -11.438 -49.25 -29.594 1 94.25 423 GLN B CA 1
ATOM 6662 C C . GLN B 1 423 ? -10.078 -49.844 -29.188 1 94.25 423 GLN B C 1
ATOM 6664 O O . GLN B 1 423 ? -9.859 -51.031 -29.281 1 94.25 423 GLN B O 1
ATOM 6669 N N . SER B 1 424 ? -9.281 -49 -28.766 1 94.44 424 SER B N 1
ATOM 6670 C CA . SER B 1 424 ? -7.887 -49.438 -28.688 1 94.44 424 SER B CA 1
ATOM 6671 C C . SER B 1 424 ? -7.438 -49.625 -27.25 1 94.44 424 SER B C 1
ATOM 6673 O O . SER B 1 424 ? -6.484 -50.375 -26.984 1 94.44 424 SER B O 1
ATOM 6675 N N . VAL B 1 425 ? -8.008 -49 -26.297 1 95.38 425 VAL B N 1
ATOM 6676 C CA . VAL B 1 425 ? -7.57 -49.094 -24.906 1 95.38 425 VAL B CA 1
ATOM 6677 C C . VAL B 1 425 ? -7.914 -50.469 -24.359 1 95.38 425 VAL B C 1
ATOM 6679 O O . VAL B 1 425 ? -9 -51 -24.609 1 95.38 425 VAL B O 1
ATOM 6682 N N . GLN B 1 426 ? -7.031 -51.062 -23.656 1 94.56 426 GLN B N 1
ATOM 6683 C CA . GLN B 1 426 ? -7.215 -52.438 -23.125 1 94.56 426 GLN B CA 1
ATOM 6684 C C . GLN B 1 426 ? -6.652 -52.531 -21.719 1 94.56 426 GLN B C 1
ATOM 6686 O O . GLN B 1 426 ? -5.992 -51.625 -21.234 1 94.56 426 GLN B O 1
ATOM 6691 N N . THR B 1 427 ? -6.879 -53.75 -21.156 1 95.38 427 THR B N 1
ATOM 6692 C CA . THR B 1 427 ? -6.402 -54.062 -19.812 1 95.38 427 THR B CA 1
ATOM 6693 C C . THR B 1 427 ? -4.891 -53.875 -19.719 1 95.38 427 THR B C 1
ATOM 6695 O O . THR B 1 427 ? -4.16 -54.344 -20.609 1 95.38 427 THR B O 1
ATOM 6698 N N . GLY B 1 428 ? -4.453 -53.156 -18.625 1 96.5 428 GLY B N 1
ATOM 6699 C CA . GLY B 1 428 ? -3.029 -52.938 -18.422 1 96.5 428 GLY B CA 1
ATOM 6700 C C . GLY B 1 428 ? -2.551 -51.594 -18.922 1 96.5 428 GLY B C 1
ATOM 6701 O O . GLY B 1 428 ? -1.416 -51.188 -18.656 1 96.5 428 GLY B O 1
ATOM 6702 N N . ASP B 1 429 ? -3.461 -50.844 -19.625 1 97.5 429 ASP B N 1
ATOM 6703 C CA . ASP B 1 429 ? -3.082 -49.562 -20.203 1 97.5 429 ASP B CA 1
ATOM 6704 C C . ASP B 1 429 ? -3.018 -48.469 -19.141 1 97.5 429 ASP B C 1
ATOM 6706 O O . ASP B 1 429 ? -3.812 -48.469 -18.203 1 97.5 429 ASP B O 1
ATOM 6710 N N . ARG B 1 430 ? -1.993 -47.625 -19.234 1 97.75 430 ARG B N 1
ATOM 6711 C CA . ARG B 1 430 ? -1.865 -46.375 -18.531 1 97.75 430 ARG B CA 1
ATOM 6712 C C . ARG B 1 430 ? -1.954 -45.188 -19.5 1 97.75 430 ARG B C 1
ATOM 6714 O O . ARG B 1 430 ? -1.182 -45.094 -20.453 1 97.75 430 ARG B O 1
ATOM 6721 N N . LEU B 1 431 ? -2.947 -44.281 -19.281 1 98.12 431 LEU B N 1
ATOM 6722 C CA . LEU B 1 431 ? -3.148 -43.188 -20.219 1 98.12 431 LEU B CA 1
ATOM 6723 C C . LEU B 1 431 ? -2.953 -41.844 -19.516 1 98.12 431 LEU B C 1
ATOM 6725 O O . LEU B 1 431 ? -3.373 -41.656 -18.375 1 98.12 431 LEU B O 1
ATOM 6729 N N . LEU B 1 432 ? -2.33 -40.938 -20.141 1 98.19 432 LEU B N 1
ATOM 6730 C CA . LEU B 1 432 ? -2.213 -39.531 -19.719 1 98.19 432 LEU B CA 1
ATOM 6731 C C . LEU B 1 432 ? -3.02 -38.625 -20.625 1 98.19 432 LEU B C 1
ATOM 6733 O O . LEU B 1 432 ? -2.91 -38.688 -21.844 1 98.19 432 LEU B O 1
ATOM 6737 N N . PHE B 1 433 ? -3.896 -37.812 -20.062 1 97.88 433 PHE B N 1
ATOM 6738 C CA . PHE B 1 433 ? -4.613 -36.781 -20.781 1 97.88 433 PHE B CA 1
ATOM 6739 C C . PHE B 1 433 ? -4.121 -35.406 -20.359 1 97.88 433 PHE B C 1
ATOM 6741 O O . PHE B 1 433 ? -4.289 -35 -19.219 1 97.88 433 PHE B O 1
ATOM 6748 N N . LYS B 1 434 ? -3.545 -34.562 -21.266 1 97.75 434 LYS B N 1
ATOM 6749 C CA . LYS B 1 434 ? -3.033 -33.281 -20.875 1 97.75 434 LYS B CA 1
ATOM 6750 C C . LYS B 1 434 ? -3.047 -32.281 -22.031 1 97.75 434 LYS B C 1
ATOM 6752 O O . LYS B 1 434 ? -2.543 -32.594 -23.125 1 97.75 434 LYS B O 1
ATOM 6757 N N . ALA B 1 435 ? -3.699 -31.203 -21.906 1 96.25 435 ALA B N 1
ATOM 6758 C CA . ALA B 1 435 ? -3.793 -30.078 -22.844 1 96.25 435 ALA B CA 1
ATOM 6759 C C . ALA B 1 435 ? -4.223 -28.797 -22.141 1 96.25 435 ALA B C 1
ATOM 6761 O O . ALA B 1 435 ? -4.586 -28.828 -20.953 1 96.25 435 ALA B O 1
ATOM 6762 N N . SER B 1 436 ? -4.043 -27.688 -22.812 1 94.5 436 SER B N 1
ATOM 6763 C CA . SER B 1 436 ? -4.609 -26.453 -22.266 1 94.5 436 SER B CA 1
ATOM 6764 C C . SER B 1 436 ? -6.125 -26.562 -22.125 1 94.5 436 SER B C 1
ATOM 6766 O O . SER B 1 436 ? -6.773 -27.297 -22.875 1 94.5 436 SER B O 1
ATOM 6768 N N . ARG B 1 437 ? -6.621 -25.766 -21.219 1 89.44 437 ARG B N 1
ATOM 6769 C CA . ARG B 1 437 ? -8.031 -25.828 -20.859 1 89.44 437 ARG B CA 1
ATOM 6770 C C . ARG B 1 437 ? -8.922 -25.625 -22.078 1 89.44 437 ARG B C 1
ATOM 6772 O O . ARG B 1 437 ? -9.977 -26.25 -22.203 1 89.44 437 ARG B O 1
ATOM 6779 N N . SER B 1 438 ? -8.539 -24.734 -22.922 1 90.62 438 SER B N 1
ATOM 6780 C CA . SER B 1 438 ? -9.375 -24.328 -24.062 1 90.62 438 SER B CA 1
ATOM 6781 C C . SER B 1 438 ? -9.523 -25.469 -25.062 1 90.62 438 SER B C 1
ATOM 6783 O O . SER B 1 438 ? -10.414 -25.438 -25.906 1 90.62 438 SER B O 1
ATOM 6785 N N . VAL B 1 439 ? -8.648 -26.516 -24.953 1 91.56 439 VAL B N 1
ATOM 6786 C CA . VAL B 1 439 ? -8.711 -27.672 -25.844 1 91.56 439 VAL B CA 1
ATOM 6787 C C . VAL B 1 439 ? -9.859 -28.578 -25.422 1 91.56 439 VAL B C 1
ATOM 6789 O O . VAL B 1 439 ? -10.336 -29.391 -26.219 1 91.56 439 VAL B O 1
ATOM 6792 N N . ALA B 1 440 ? -10.266 -28.5 -24.188 1 92.25 440 ALA B N 1
ATOM 6793 C CA . ALA B 1 440 ? -11.406 -29.203 -23.625 1 92.25 440 ALA B CA 1
ATOM 6794 C C . ALA B 1 440 ? -11.195 -30.719 -23.656 1 92.25 440 ALA B C 1
ATOM 6796 O O . ALA B 1 440 ? -12.117 -31.469 -23.984 1 92.25 440 ALA B O 1
ATOM 6797 N N . LEU B 1 441 ? -9.961 -31.156 -23.453 1 94.44 441 LEU B N 1
ATOM 6798 C CA . LEU B 1 441 ? -9.656 -32.594 -23.375 1 94.44 441 LEU B CA 1
ATOM 6799 C C . LEU B 1 441 ? -10.398 -33.219 -22.203 1 94.44 441 LEU B C 1
ATOM 6801 O O . LEU B 1 441 ? -10.617 -34.438 -22.203 1 94.44 441 LEU B O 1
ATOM 6805 N N . ASP B 1 442 ? -10.75 -32.438 -21.188 1 93.94 442 ASP B N 1
ATOM 6806 C CA . ASP B 1 442 ? -11.484 -32.938 -20.031 1 93.94 442 ASP B CA 1
ATOM 6807 C C . ASP B 1 442 ? -12.836 -33.5 -20.438 1 93.94 442 ASP B C 1
ATOM 6809 O O . ASP B 1 442 ? -13.312 -34.469 -19.844 1 93.94 442 ASP B O 1
ATOM 6813 N N . ARG B 1 443 ? -13.43 -32.906 -21.438 1 94.19 443 ARG B N 1
ATOM 6814 C CA . ARG B 1 443 ? -14.719 -33.406 -21.922 1 94.19 443 ARG B CA 1
ATOM 6815 C C . ARG B 1 443 ? -14.57 -34.75 -22.594 1 94.19 443 ARG B C 1
ATOM 6817 O O . ARG B 1 443 ? -15.406 -35.656 -22.406 1 94.19 443 ARG B O 1
ATOM 6824 N N . ILE B 1 444 ? -13.555 -34.875 -23.344 1 94.5 444 ILE B N 1
ATOM 6825 C CA . ILE B 1 444 ? -13.289 -36.156 -24.031 1 94.5 444 ILE B CA 1
ATOM 6826 C C . ILE B 1 444 ? -13.016 -37.25 -23 1 94.5 444 ILE B C 1
ATOM 6828 O O . ILE B 1 444 ? -13.523 -38.344 -23.125 1 94.5 444 ILE B O 1
ATOM 6832 N N . LEU B 1 445 ? -12.203 -36.938 -22.031 1 95.19 445 LEU B N 1
ATOM 6833 C CA . LEU B 1 445 ? -11.891 -37.844 -20.953 1 95.19 445 LEU B CA 1
ATOM 6834 C C . LEU B 1 445 ? -13.156 -38.281 -20.219 1 95.19 445 LEU B C 1
ATOM 6836 O O . LEU B 1 445 ? -13.336 -39.469 -19.922 1 95.19 445 LEU B O 1
ATOM 6840 N N . ALA B 1 446 ? -14.023 -37.312 -19.938 1 94.31 446 ALA B N 1
ATOM 6841 C CA . ALA B 1 446 ? -15.273 -37.594 -19.25 1 94.31 446 ALA B CA 1
ATOM 6842 C C . ALA B 1 446 ? -16.141 -38.562 -20.062 1 94.31 446 ALA B C 1
ATOM 6844 O O . ALA B 1 446 ? -16.719 -39.5 -19.5 1 94.31 446 ALA B O 1
ATOM 6845 N N . ASP B 1 447 ? -16.234 -38.312 -21.344 1 94.25 447 ASP B N 1
ATOM 6846 C CA . ASP B 1 447 ? -17 -39.156 -22.234 1 94.25 447 ASP B CA 1
ATOM 6847 C C . ASP B 1 447 ? -16.391 -40.562 -22.297 1 94.25 447 ASP B C 1
ATOM 6849 O O . ASP B 1 447 ? -17.125 -41.562 -22.359 1 94.25 447 ASP B O 1
ATOM 6853 N N . PHE B 1 448 ? -15.148 -40.719 -22.266 1 94.38 448 PHE B N 1
ATOM 6854 C CA . PHE B 1 448 ? -14.461 -42 -22.312 1 94.38 448 PHE B CA 1
ATOM 6855 C C . PHE B 1 448 ? -14.719 -42.781 -21.047 1 94.38 448 PHE B C 1
ATOM 6857 O O . PHE B 1 448 ? -15.016 -43.969 -21.109 1 94.38 448 PHE B O 1
ATOM 6864 N N . VAL B 1 449 ? -14.602 -42.094 -19.891 1 94.06 449 VAL B N 1
ATOM 6865 C CA . VAL B 1 449 ? -14.797 -42.719 -18.594 1 94.06 449 VAL B CA 1
ATOM 6866 C C . VAL B 1 449 ? -16.234 -43.188 -18.453 1 94.06 449 VAL B C 1
ATOM 6868 O O . VAL B 1 449 ? -16.5 -44.25 -17.859 1 94.06 449 VAL B O 1
ATOM 6871 N N . ALA B 1 450 ? -17.172 -42.438 -19 1 90.44 450 ALA B N 1
ATOM 6872 C CA . ALA B 1 450 ? -18.594 -42.75 -18.906 1 90.44 450 ALA B CA 1
ATOM 6873 C C . ALA B 1 450 ? -18.906 -44.094 -19.547 1 90.44 450 ALA B C 1
ATOM 6875 O O . ALA B 1 450 ? -19.844 -44.781 -19.156 1 90.44 450 ALA B O 1
ATOM 6876 N N . VAL B 1 451 ? -18.156 -44.469 -20.484 1 82.25 451 VAL B N 1
ATOM 6877 C CA . VAL B 1 451 ? -18.359 -45.75 -21.172 1 82.25 451 VAL B CA 1
ATOM 6878 C C . VAL B 1 451 ? -18.031 -46.906 -20.25 1 82.25 451 VAL B C 1
ATOM 6880 O O . VAL B 1 451 ? -18.641 -47.969 -20.328 1 82.25 451 VAL B O 1
ATOM 6883 N N . TYR B 1 452 ? -17.062 -46.781 -19.391 1 78.62 452 TYR B N 1
ATOM 6884 C CA . TYR B 1 452 ? -16.641 -47.844 -18.469 1 78.62 452 TYR B CA 1
ATOM 6885 C C . TYR B 1 452 ? -17.5 -47.844 -17.219 1 78.62 452 TYR B C 1
ATOM 6887 O O . TYR B 1 452 ? -17.547 -48.875 -16.516 1 78.62 452 TYR B O 1
ATOM 6895 N N . SER B 1 453 ? -17.938 -46.719 -16.859 1 65.25 453 SER B N 1
ATOM 6896 C CA . SER B 1 453 ? -18.828 -46.719 -15.703 1 65.25 453 SER B CA 1
ATOM 6897 C C . SER B 1 453 ? -20.172 -47.344 -16.047 1 65.25 453 SER B C 1
ATOM 6899 O O . SER B 1 453 ? -20.891 -47.812 -15.164 1 65.25 453 SER B O 1
ATOM 6901 N N . ALA B 1 454 ? -20.641 -47.344 -17.328 1 53.72 454 ALA B N 1
ATOM 6902 C CA . ALA B 1 454 ? -21.906 -47.938 -17.781 1 53.72 454 ALA B CA 1
ATOM 6903 C C . ALA B 1 454 ? -21.766 -49.469 -17.953 1 53.72 454 ALA B C 1
ATOM 6905 O O . ALA B 1 454 ? -22.75 -50.156 -18.203 1 53.72 454 ALA B O 1
ATOM 6906 N N . VAL B 1 455 ? -20.656 -50.031 -17.875 1 44.97 455 VAL B N 1
ATOM 6907 C CA . VAL B 1 455 ? -20.578 -51.5 -17.953 1 44.97 455 VAL B CA 1
ATOM 6908 C C . VAL B 1 455 ? -20.469 -52.094 -16.547 1 44.97 455 VAL B C 1
ATOM 6910 O O . VAL B 1 455 ? -19.719 -51.562 -15.711 1 44.97 455 VAL B O 1
#

Nearest PDB structures (foldseek):
  4qf5-assembly2_B  TM=8.759E-01  e=6.464E-42  Acinetobacter baumannii AB307-0294
  4cvm-assembly1_A  TM=7.799E-01  e=3.890E-40  Pseudomonas aeruginosa PAO1
  3zl8-assembly1_A  TM=8.771E-01  e=8.316E-37  Thermotoga maritima
  1gg4-assembly2_B  TM=7.609E-01  e=2.294E-37  Escherichia coli
  7ufp-assembly1_I  TM=7.281E-01  e=9.111E-18  Methanothermus fervidus DSM 2088

Radius of gyration: 33.72 Å; Cα contacts (8 Å, |Δi|>4): 2142; chains: 2; bounding box: 63×110×77 Å

Foldseek 3Di:
DDFAAALLRLCVLQVWDWPADAPRRRPGAPFEDQDLVPAAARYEHQWADDPPDTRLVCQQVSVVRHHQEYEEEPPRDDDPPRDGHTYTYDNHSLVSLLSSLQVLLVVADAAEEEEEEQDCQQVLQQLLQLQVCVVFHEQEQPDPLQFSNSLSVSSRPDDNVHHRYYYYYHDDLAAPGLLSSCSSNVHQEYEYLEQDCRLCLRQVDSLSSLLRSCSNVLSHDLRGEYEYEVVHPSNVVNNVVSVHPHYFYEYCVDTPWHWDDPAQQWIATPNDIAGQQAGFRSSVSSNSSSVVVCVVVPHDCVVGRDGHGDGDFQCRDWDAFPPAEIEGRNAAADDLVVLLRLLVVQLRDFFDAGEEEEEAHPSNNPCRLVSLLVSLLSNQVSPGAEYEYEYDPSSQVSSCNNVVNHHYDYDPDLVVVLVCCQPPDDHRYYYYYYHGVVSVSVVSVVVNVVVRVVD/DDFAAALLRLCVLQVWDWPADFPRRRPGAPFEDQDLVPAAARYEHEWADDPPDTRLVCQQVSVVRHHQEYEEEPPRDDDPPRDGHTYTYDNHSLVSLLSSLQVLLVVADAAEEEEEEQDCQQVLQQLLQLQVCVVFHEQEQPDPLQFSNSLSVSSRPDDNVHHRYYYYYHDDLAAPGLLSSCSSNVHQEYEYLEQDQRLCLRQVDSLSSLLRSCSNVLSHDLRGEYEYEVVHPSNVVNNVVSVHPHYFYEYCVDTPWHWDDPAQQWIATPNDIAGQQAGFRSSVSSNSSSVVVCVVVPHDCVVGRDGHGDGDFQCQDWDAFPPAEIEGRNAAADDLVVLLRLLVVQLRDFFDAGEEEEEAHPSNNPCRLVSLLVSLLSNQVSPGAEYEYAYPPSSQVSSCNNVVNHHYDYDPDLVVVLVCCQPPDDHRYYYYYYHGVVSVSVVSVVVNVVVRVVD

Organism: Synechococcus elongatus (strain ATCC 33912 / PCC 7942 / FACHB-805) (NCBI:txid1140)

pLDDT: mean 94.85, std 5.7, range [44.81, 98.88]

Solvent-accessible surface area (backbone atoms only — not comparable to full-atom values): 46571 Å² total; per-residue (Å²): 123,85,70,53,63,18,55,50,40,49,33,29,45,66,30,36,47,73,80,33,84,23,92,55,28,72,42,59,27,73,45,80,42,68,54,66,90,70,60,42,69,36,17,29,38,39,29,43,74,57,97,89,46,57,34,66,78,40,48,60,58,32,30,69,52,32,15,42,25,36,37,33,36,65,84,63,74,80,62,92,79,54,56,76,31,19,33,33,31,32,89,46,36,63,59,49,52,34,49,52,18,25,56,51,40,47,52,44,84,54,56,29,36,34,30,27,43,50,56,60,40,68,61,29,47,46,48,33,42,52,61,54,38,75,80,38,48,57,47,59,53,56,90,83,31,22,43,86,65,27,40,31,54,50,52,63,63,66,41,74,79,64,33,61,33,35,36,36,46,47,48,70,72,47,72,29,40,31,22,53,50,33,64,33,60,58,36,44,30,38,34,40,59,38,62,50,59,59,44,26,44,67,50,72,35,54,66,48,41,32,47,32,56,44,4,43,64,50,60,38,40,57,81,21,36,37,40,38,34,42,68,32,60,66,43,46,60,57,52,58,64,59,66,66,87,40,74,47,31,22,21,69,85,31,49,80,47,49,34,44,73,79,50,59,40,35,36,35,42,90,88,41,71,27,43,46,64,48,64,33,70,72,41,48,47,37,48,45,54,30,52,53,51,35,51,74,73,69,48,68,67,77,75,48,32,75,41,76,71,83,66,62,84,32,45,85,35,78,44,80,44,86,71,57,28,40,38,40,33,30,20,46,52,38,39,67,67,57,49,53,51,50,51,51,46,48,65,68,49,90,61,77,40,36,34,40,38,38,36,40,56,67,58,31,58,93,45,34,47,61,49,30,19,50,51,15,32,49,45,32,73,64,60,39,60,33,38,39,32,50,34,54,70,66,41,35,51,25,21,47,63,31,17,65,85,29,55,64,49,80,33,92,48,68,65,60,48,50,51,48,49,69,70,64,63,51,74,28,29,33,36,36,37,37,14,15,47,91,68,45,52,49,57,53,51,50,56,57,50,50,58,58,70,73,101,123,86,72,54,62,18,54,49,38,49,33,28,43,64,31,36,47,74,81,35,85,21,92,52,26,72,42,59,28,72,46,79,43,69,52,68,91,70,60,42,70,37,18,29,39,39,28,43,74,57,97,88,46,57,33,66,80,39,49,58,58,32,31,69,53,32,16,41,24,38,38,33,35,65,84,64,74,80,62,93,80,54,56,75,31,20,33,33,31,33,89,45,38,64,59,49,50,34,48,54,18,26,55,51,40,47,52,45,83,55,55,28,37,34,30,28,43,51,54,60,40,68,61,28,48,47,49,32,42,52,62,53,38,74,81,38,48,54,45,58,54,55,91,83,32,21,43,86,66,26,39,31,54,50,52,63,62,64,40,73,79,64,33,60,32,35,36,37,46,47,47,68,74,48,71,30,41,31,21,53,50,33,64,33,63,59,35,44,30,38,34,40,58,39,64,50,60,59,44,26,44,67,52,70,36,52,64,49,41,33,46,30,56,43,5,42,62,50,61,39,40,57,82,21,37,38,41,38,35,41,68,31,59,66,43,45,60,57,51,58,65,58,66,66,88,38,72,46,33,20,21,70,87,31,50,79,47,46,35,44,73,78,51,60,40,35,36,34,43,90,88,40,70,28,42,47,65,50,64,34,71,71,43,48,46,37,47,45,55,30,51,54,51,36,50,76,73,69,50,70,66,77,74,48,34,74,39,76,71,83,68,63,84,30,44,84,35,77,43,80,44,87,71,59,26,40,38,38,34,30,20,46,52,37,39,67,67,57,49,52,51,50,52,49,47,47,67,69,48,90,63,76,41,35,35,39,37,38,36,42,57,66,58,29,57,93,44,34,46,60,49,29,18,49,50,15,33,49,44,31,74,65,60,40,59,33,39,40,32,49,33,54,68,66,40,34,51,25,22,47,63,32,17,65,85,30,53,66,48,79,33,92,49,69,65,62,47,49,51,48,51,69,70,64,63,51,73,29,28,32,36,36,36,36,13,16,46,91,70,45,53,49,56,54,50,50,57,57,51,51,58,57,70,74,99

Sequence (910 aa):
MATFFSPFQIQLGLGAIPLQVGEACDRPARSLTTDSRQIQPGDIFLALRGDRFDGHDFVAQALADGAIAAIVDRDYQPPSDLAAGHLLQVDNTLWAYQEVARLWRQRCSLPLIGITGSVGKTTTKELIAAMLAVRGPVLKTEANYNNEIGVPKTVLQIDPDHHWAAVLEMGMRGRGQIAELARIAQPNIAVITNVGTAHIGLLGSEQAIAEAKCELLAQLSGTGLAILNADNHRLIATAQRLNLPRCRTYGLQNGDLQGQLIDLETLVVEGQRFRLPLPGAHNALNFLAGLAIAQELGLDWEAFRDLSVTLPQGRARRIELSPDIVLLDETYNAGLESMLAALQLLADTPGQRRIAVLGTMKELGDFSETYHRQVGEKAAALGLDRLLIYADPTEAAAMQAGASAIATQIFTNAEDLLSELRQSVQTGDRLLFKASRSVALDRILADFVAVYSAVMATFFSPFQIQLGLGAIPLQVGEACDRPARSLTTDSRQIQPGDIFLALRGDRFDGHDFVAQALADGAIAAIVDRDYQPPSDLAAGHLLQVDNTLWAYQEVARLWRQRCSLPLIGITGSVGKTTTKELIAAMLAVRGPVLKTEANYNNEIGVPKTVLQIDPDHHWAAVLEMGMRGRGQIAELARIAQPNIAVITNVGTAHIGLLGSEQAIAEAKCELLAQLSGTGLAILNADNHRLIATAQRLNLPRCRTYGLQNGDLQGQLIDLETLVVEGQRFRLPLPGAHNALNFLAGLAIAQELGLDWEAFRDLSVTLPQGRARRIELSPDIVLLDETYNAGLESMLAALQLLADTPGQRRIAVLGTMKELGDFSETYHRQVGEKAAALGLDRLLIYADPTEAAAMQAGASAIATQIFTNAEDLLSELRQSVQTGDRLLFKASRSVALDRILADFVAVYSAV

InterPro domains:
  IPR000713 Mur ligase, N-terminal catalytic domain [PF01225] (32-76)
  IPR004101 Mur ligase, C-terminal [PF02875] (315-437)
  IPR005863 UDP-N-acetylmuramoyl-tripeptide--D-alanyl-D-alanine ligase [MF_02019] (10-449)
  IPR005863 UDP-N-acetylmuramoyl-tripeptide--D-alanyl-D-alanine ligase [TIGR01143] (34-448)
  IPR013221 Mur ligase, central [PF08245] (115-294)
  IPR035911 MurE/MurF, N-terminal [SSF63418] (24-106)
  IPR036565 Mur-like, catalytic domain superfamily [G3DSA:3.40.1190.10] (91-307)
  IPR036565 Mur-like, catalytic domain superfamily [SSF53623] (110-305)
  IPR036615 Mur ligase, C-terminal domain superfamily [G3DSA:3.90.190.20] (313-453)
  IPR036615 Mur ligase, C-terminal domain superfamily [SSF53244] (313-446)
  IPR051046 MurCDEF Family: Cell Wall and Coenzyme F430 Synthesis [PTHR43024] (25-448)

Secondary structure (DSSP, 8-state):
--PPPPHHHHHHHHT-EEEE--TTTTSPPS-EES-GGG--TTPEEE--B-SS-BGGGGHHHHHHTT-SEEEEETT----TTPPSSEEEEES-HHHHHHHHHHHHHHH--S-EEEEE-SS-HHHHHHHHHHHHTTTS-EEE--TT--STTHHHHHHTT--TTT-SEEEEE---SSTTHHHHHHHHH--SEEEE----STTHHHH-SHHHHHHHHHHHHHT--TT-EEEEETT-HHHHHHHHTT--SSEEEEESSSSSEEEEEEETTEEEETTEEEE-SS-SHHHHHHHHHHHHHHHHTT--GGGGTT----PPTTSSEEEEETTTEEEEEE-S---HHHHHHHHHHHHHS-SSEEEEEEEPPPS-GGGHHHHHHHHHHHHHHTT-SEEEEES-HHHHHHHHHHTTTSEEEE-SSHHHHHHHHHHH--TTEEEEEE--GGG-HHHHHHHHHHHHH--/--PPPPHHHHHHHHT-EEEE--TTTTSPPS-EES-GGG--TTPEEE--B-SS-BGGGGHHHHHHTT-SEEEEETT----TTPPSSEEEEES-HHHHHHHHHHHHHHH--S-EEEEE-SS-HHHHHHHHHHHHTTTS-EEE--TT--STTHHHHHHTT--TTT-SEEEEE---SSTTHHHHHHHHH--SEEEE----STTHHHH-SHHHHHHHHHHHHHT--TT-EEEEETT-HHHHHHHHTT--SSEEEEESSSSSEEEEEEETTEEEETTEEEE-SS-SHHHHHHHHHHHHHHHHTT--GGGGTT----PPTTSSEEEEETTTEEEEEE-S---HHHHHHHHHHHHHS-SSEEEEEEEPPPS-GGGHHHHHHHHHHHHHHTT-SEEEEES-HHHHHHHHHHTTTSEEEE-SSHHHHHHHHHHH--TTEEEEEE--GGG-HHHHHHHHHHHHH--